Protein 6SJ3 (pdb70)

Organism: NCBI:txid1470557

Radius of gyration: 28.52 Å; Cα contacts (8 Å, |Δi|>4): 2549; chains: 2; bounding box: 64×75×82 Å

CATH classification: 3.20.20.140

InterPro domains:
  IPR006680 Amidohydrolase-related [PF01979] (66-447)
  IPR011059 Metal-dependent hydrolase, composite domain superfamily [G3DSA:2.30.40.10] (5-464)
  IPR011059 Metal-dependent hydrolase, composite domain superfamily [SSF51338] (4-84)
  IPR011059 Metal-dependent hydrolase, composite domain superfamily [SSF51338] (378-476)
  IPR032466 Metal-dependent hydrolase [SSF51556] (69-399)
  IPR050287 5-Methylthioadenosine/S-adenosylhomocysteine deaminase [PTHR43794] (5-473)

B-factor: mean 17.06, std 8.99, range [6.97, 176.97]

Sequence (997 aa):
MGARLITGGTVYTADAQESVHARGAVLTVDDKVVAVGPAVEVEQAVQALDPAVRAELRRLDASSRMMVLPGFVNAHWHEMFAMGFTMRGALRPPSDRADQVAFMGGGGDMHQISATFDRFDGLIEAMTEDEARAIAEYSMWIQLRGGVTTLGDMGSLNRPLAMVEEAARRLGMRFSASTWASDAVLAPDRSRFLRTRDADTVLASFEALLGAVAADPTGRIRCCRPNVSYVTNMTDELARGMAELVERHDLPFATHVGALRNEADAMRRAYHGETGVRRLAEAGLVDERLMAGHSAFLDDQEQKLMLAGRAHISHSPGKYGPSSGESALTETGVVPALRRAGLDVSLSTDAAALPGAGIAETMRAAWQMYNEMSSADQTEVLPTDALAMATRIAAKGLRWDDAVGSLEPGKKKQADLLLLVRTDDWRYLLNPRPLESFLWLAGSADVDTVIVGGRTLVEGGRGVEVDEAALRDRYLQALRGFTTRALRVPAEAVDPVLAEVARTENLYFQGAMGARLITGGTVYTADAQESSVHARGAVLTVDDKVVAVGPAVEVEQAVQALDPAVRAELRRLDASRMMVLPGFVNAHWHEMFAMGFTMRGALRPPSDRADQQVAFFMGGGGDMHQISATFDRFDGLIEEAMTEDEARAIAEYSMWIQLRGGVTTLGDMGSLNRPLAMVEAARRLGMRFSASTWASDAVLAPDRSRFLRTRDADTVLASSFEALLGAVAADPTGRIRCCRPNVSYVTNMTDELARGMAELVVERHDLPFATHVGALRNEADAMRRAYHGETGVRRLAEAGLVDERLMAGHSAFLDDQEQKLMLAGRAHISHSPGKYGPSGESALTETGVVPALRRAGLDVSLSTDAAALPGAGIAETMRAAWQMYNEMSSADQTEVLPTDALAMATRIAAKGLRWDDAVGSLEPGKQADLLLLVRTDDWRYLLNPRPLESFLWLAGSADVDTVIVGGRTLVEGGRGVEVDDEAALRDRYLQALRGFTTRALRVPAEAVDPVLAEVAR

Structure (mmCIF, N/CA/C/O backbone):
data_6SJ3
#
_entry.id   6SJ3
#
_cell.length_a   99.294
_cell.length_b   117.339
_cell.length_c   83.038
_cell.angle_alpha   90.000
_cell.angle_beta   90.000
_cell.angle_gamma   90.000
#
_symmetry.space_group_name_H-M   'P 21 21 2'
#
loop_
_entity.id
_entity.type
_entity.pdbx_description
1 polymer Amidohydrolase
2 non-polymer '3-HYDROXYBENZOIC ACID'
3 non-polymer DI(HYDROXYETHYL)ETHER
4 non-polymer 1,2-ETHANEDIOL
5 non-polymer 'ZINC ION'
6 non-polymer GLYCEROL
7 non-polymer 'MAGNESIUM ION'
8 water water
#
loop_
_atom_site.group_PDB
_atom_site.id
_atom_site.type_symbol
_atom_site.label_atom_id
_atom_site.label_alt_id
_atom_site.label_comp_id
_atom_site.label_asym_id
_atom_site.label_entity_id
_atom_site.label_seq_id
_atom_site.pdbx_PDB_ins_code
_atom_site.Cartn_x
_atom_site.Cartn_y
_atom_site.Cartn_z
_atom_site.occupancy
_atom_site.B_iso_or_equiv
_atom_site.auth_seq_id
_atom_site.auth_comp_id
_atom_site.auth_asym_id
_atom_site.auth_atom_id
_atom_site.pdbx_PDB_model_num
ATOM 1 N N . MET A 1 26 ? -19.638 5.651 31.305 1.00 31.09 1 MET A N 1
ATOM 2 C CA . MET A 1 26 ? -20.030 6.218 29.991 1.00 30.52 1 MET A CA 1
ATOM 3 C C . MET A 1 26 ? -20.529 5.134 29.023 1.00 31.84 1 MET A C 1
ATOM 4 O O . MET A 1 26 ? -21.045 5.530 27.961 1.00 34.06 1 MET A O 1
ATOM 9 N N . GLY A 1 27 ? -20.404 3.837 29.340 1.00 28.26 2 GLY A N 1
ATOM 10 C CA . GLY A 1 27 ? -20.802 2.756 28.414 1.00 23.51 2 GLY A CA 1
ATOM 11 C C . GLY A 1 27 ? -20.014 2.838 27.110 1.00 21.55 2 GLY A C 1
ATOM 12 O O . GLY A 1 27 ? -18.902 3.390 27.115 1.00 21.63 2 GLY A O 1
ATOM 13 N N . ALA A 1 28 ? -20.546 2.295 26.012 1.00 18.12 3 ALA A N 1
ATOM 14 C CA . ALA A 1 28 ? -19.797 2.206 24.736 1.00 18.00 3 ALA A CA 1
ATOM 15 C C . ALA A 1 28 ? -20.186 3.368 23.819 1.00 16.65 3 ALA A C 1
ATOM 16 O O . ALA A 1 28 ? -21.373 3.729 23.755 1.00 18.36 3 ALA A O 1
ATOM 18 N N . ARG A 1 29 ? -19.207 3.898 23.092 1.00 15.44 4 ARG A N 1
ATOM 19 C CA . ARG A 1 29 ? -19.432 4.930 22.053 1.00 15.10 4 ARG A CA 1
ATOM 20 C C . ARG A 1 29 ? -18.689 4.526 20.790 1.00 13.93 4 ARG A C 1
ATOM 21 O O . ARG A 1 29 ? -17.531 4.127 20.882 1.00 14.69 4 ARG A O 1
ATOM 29 N N . LEU A 1 30 ? -19.378 4.586 19.659 1.00 13.49 5 LEU A N 1
ATOM 30 C CA . LEU A 1 30 ? -18.780 4.318 18.338 1.00 13.31 5 LEU A CA 1
ATOM 31 C C . LEU A 1 30 ? -18.831 5.614 17.541 1.00 13.59 5 LEU A C 1
ATOM 32 O O . LEU A 1 30 ? -19.932 6.096 17.252 1.00 14.95 5 LEU A O 1
ATOM 37 N N . ILE A 1 31 ? -17.664 6.126 17.182 1.00 12.20 6 ILE A N 1
ATOM 38 C CA . ILE A 1 31 ? -17.524 7.355 16.359 1.00 12.36 6 ILE A CA 1
ATOM 39 C C . ILE A 1 31 ? -17.003 6.913 15.001 1.00 12.87 6 ILE A C 1
ATOM 40 O O . ILE A 1 31 ? -15.865 6.460 14.935 1.00 14.46 6 ILE A O 1
ATOM 45 N N . THR A 1 32 ? -17.842 6.940 13.968 1.00 13.15 7 THR A N 1
ATOM 46 C CA . THR A 1 32 ? -17.492 6.214 12.719 1.00 15.82 7 THR A CA 1
ATOM 47 C C . THR A 1 32 ? -17.736 7.078 11.478 1.00 16.11 7 THR A C 1
ATOM 48 O O . THR A 1 32 ? -18.648 7.918 11.475 1.00 19.30 7 THR A O 1
ATOM 52 N N . GLY A 1 33 ? -16.882 6.878 10.464 1.00 16.09 8 GLY A N 1
ATOM 53 C CA . GLY A 1 33 ? -17.004 7.489 9.125 1.00 16.11 8 GLY A CA 1
ATOM 54 C C . GLY A 1 33 ? -16.107 8.686 8.906 1.00 16.12 8 GLY A C 1
ATOM 55 O O . GLY A 1 33 ? -15.961 9.096 7.732 1.00 22.38 8 GLY A O 1
ATOM 56 N N . GLY A 1 34 ? -15.533 9.281 9.951 1.00 17.18 9 GLY A N 1
ATOM 57 C CA . GLY A 1 34 ? -14.682 10.481 9.758 1.00 17.22 9 GLY A CA 1
ATOM 58 C C . GLY A 1 34 ? -13.265 10.131 9.310 1.00 13.78 9 GLY A C 1
ATOM 59 O O . GLY A 1 34 ? -12.916 8.959 9.306 1.00 14.74 9 GLY A O 1
ATOM 60 N N . THR A 1 35 ? -12.423 11.123 9.031 1.00 13.37 10 THR A N 1
ATOM 61 C CA . THR A 1 35 ? -10.959 10.905 8.958 1.00 11.91 10 THR A CA 1
ATOM 62 C C . THR A 1 35 ? -10.406 10.938 10.381 1.00 11.43 10 THR A C 1
ATOM 63 O O . THR A 1 35 ? -10.546 11.966 11.068 1.00 12.41 10 THR A O 1
ATOM 67 N N . VAL A 1 36 ? -9.796 9.839 10.794 1.00 10.29 11 VAL A N 1
ATOM 68 C CA . VAL A 1 36 ? -9.293 9.678 12.180 1.00 10.44 11 VAL A CA 1
ATOM 69 C C . VAL A 1 36 ? -7.777 9.819 12.175 1.00 9.75 11 VAL A C 1
ATOM 70 O O . VAL A 1 36 ? -7.102 9.008 11.545 1.00 11.01 11 VAL A O 1
ATOM 74 N N . TYR A 1 37 ? -7.280 10.795 12.921 1.00 9.08 12 TYR A N 1
ATOM 75 C CA . TYR A 1 37 ? -5.836 10.985 13.171 1.00 9.17 12 TYR A CA 1
ATOM 76 C C . TYR A 1 37 ? -5.536 10.409 14.548 1.00 9.27 12 TYR A C 1
ATOM 77 O O . TYR A 1 37 ? -6.123 10.869 15.533 1.00 11.11 12 TYR A O 1
ATOM 86 N N . THR A 1 38 ? -4.670 9.412 14.609 1.00 9.27 13 THR A N 1
ATOM 87 C CA . THR A 1 38 ? -4.425 8.682 15.866 1.00 9.41 13 THR A CA 1
ATOM 88 C C . THR A 1 38 ? -3.288 9.294 16.690 1.00 9.14 13 THR A C 1
ATOM 89 O O . THR A 1 38 ? -3.273 9.070 17.906 1.00 9.30 13 THR A O 1
ATOM 93 N N . ALA A 1 39 ? -2.303 9.903 16.034 1.00 9.26 14 ALA A N 1
ATOM 94 C CA . ALA A 1 39 ? -1.012 10.255 16.661 1.00 9.02 14 ALA A CA 1
ATOM 95 C C . ALA A 1 39 ? -0.429 9.029 17.368 1.00 8.62 14 ALA A C 1
ATOM 96 O O . ALA A 1 39 ? 0.289 9.181 18.375 1.00 10.33 14 ALA A O 1
ATOM 98 N N . ASP A 1 40 ? -0.619 7.835 16.822 1.00 9.26 15 ASP A N 1
ATOM 99 C CA . ASP A 1 40 ? 0.089 6.642 17.335 1.00 10.18 15 ASP A CA 1
ATOM 100 C C . ASP A 1 40 ? 1.546 6.697 16.862 1.00 10.32 15 ASP A C 1
ATOM 101 O O . ASP A 1 40 ? 1.963 7.679 16.244 1.00 10.79 15 ASP A O 1
ATOM 106 N N . ALA A 1 41 ? 2.330 5.682 17.197 1.00 10.97 16 ALA A N 1
ATOM 107 C CA . ALA A 1 41 ? 3.785 5.731 16.943 1.00 12.69 16 ALA A CA 1
ATOM 108 C C . ALA A 1 41 ? 4.076 5.872 15.446 1.00 13.49 16 ALA A C 1
ATOM 109 O O . ALA A 1 41 ? 5.164 6.348 15.120 1.00 15.73 16 ALA A O 1
ATOM 111 N N . GLN A 1 42 ? 3.152 5.460 14.575 1.00 12.70 17 GLN A N 1
ATOM 112 C CA . GLN A 1 42 ? 3.326 5.561 13.103 1.00 14.00 17 GLN A CA 1
ATOM 113 C C . GLN A 1 42 ? 2.541 6.757 12.553 1.00 12.17 17 GLN A C 1
ATOM 114 O O . GLN A 1 42 ? 2.468 6.907 11.341 1.00 14.21 17 GLN A O 1
ATOM 120 N N . GLU A 1 43 ? 2.012 7.607 13.421 1.00 10.23 18 GLU A N 1
ATOM 121 C CA . GLU A 1 43 ? 1.226 8.797 13.008 1.00 10.76 18 GLU A CA 1
ATOM 122 C C . GLU A 1 43 ? 0.053 8.352 12.122 1.00 10.77 18 GLU A C 1
ATOM 123 O O . GLU A 1 43 ? -0.324 9.073 11.194 1.00 12.56 18 GLU A O 1
ATOM 129 N N . SER A 1 44 ? -0.569 7.223 12.447 1.00 11.09 19 SER A N 1
ATOM 130 C CA . SER A 1 44 ? -1.567 6.574 11.561 1.00 11.67 19 SER A CA 1
ATOM 131 C C . SER A 1 44 ? -2.770 7.496 11.329 1.00 11.54 19 SER A C 1
ATOM 132 O O . SER A 1 44 ? -3.292 8.084 12.296 1.00 11.93 19 SER A O 1
ATOM 135 N N . VAL A 1 45 ? -3.213 7.555 10.080 1.00 11.25 20 VAL A N 1
ATOM 136 C CA . VAL A 1 45 ? -4.431 8.280 9.640 1.00 11.69 20 VAL A CA 1
ATOM 137 C C . VAL A 1 45 ? -5.357 7.257 9.001 1.00 11.71 20 VAL A C 1
ATOM 138 O O . VAL A 1 45 ? -4.880 6.471 8.165 1.00 13.31 20 VAL A O 1
ATOM 142 N N . HIS A 1 46 ? -6.631 7.272 9.361 1.00 11.84 21 HIS A N 1
ATOM 143 C CA . HIS A 1 46 ? -7.636 6.346 8.789 1.00 11.98 21 HIS A CA 1
ATOM 144 C C . HIS A 1 46 ? -8.746 7.157 8.133 1.00 11.99 21 HIS A C 1
ATOM 145 O O . HIS A 1 46 ? -9.592 7.706 8.854 1.00 12.54 21 HIS A O 1
ATOM 152 N N . ALA A 1 47 ? -8.755 7.219 6.809 1.00 12.04 22 ALA A N 1
ATOM 153 C CA . ALA A 1 47 ? -9.898 7.792 6.081 1.00 12.68 22 ALA A CA 1
ATOM 154 C C . ALA A 1 47 ? -11.094 6.861 6.315 1.00 12.05 22 ALA A C 1
ATOM 155 O O . ALA A 1 47 ? -10.928 5.645 6.264 1.00 13.66 22 ALA A O 1
ATOM 157 N N . ARG A 1 48 ? -12.262 7.421 6.575 1.00 12.78 23 ARG A N 1
ATOM 158 C CA . ARG A 1 48 ? -13.494 6.642 6.841 1.00 13.51 23 ARG A CA 1
ATOM 159 C C . ARG A 1 48 ? -13.206 5.656 7.973 1.00 14.02 23 ARG A C 1
ATOM 160 O O . ARG A 1 48 ? -13.711 4.541 7.952 1.00 19.16 23 ARG A O 1
ATOM 168 N N . GLY A 1 49 ? -12.439 6.087 8.965 1.00 12.18 24 GLY A N 1
ATOM 169 C CA . GLY A 1 49 ? -12.077 5.258 10.122 1.00 12.01 24 GLY A CA 1
ATOM 170 C C . GLY A 1 49 ? -13.084 5.369 11.245 1.00 11.39 24 GLY A C 1
ATOM 171 O O . GLY A 1 49 ? -14.107 6.079 11.134 1.00 11.95 24 GLY A O 1
ATOM 172 N N . ALA A 1 50 ? -12.789 4.692 12.334 1.00 10.48 25 ALA A N 1
ATOM 173 C CA . ALA A 1 50 ? -13.703 4.667 13.484 1.00 11.06 25 ALA A CA 1
ATOM 174 C C . ALA A 1 50 ? -12.908 4.533 14.773 1.00 11.09 25 ALA A C 1
ATOM 175 O O . ALA A 1 50 ? -11.770 4.037 14.771 1.00 11.59 25 ALA A O 1
ATOM 177 N N . VAL A 1 51 ? -13.566 4.953 15.842 1.00 10.84 26 VAL A N 1
ATOM 178 C CA . VAL A 1 51 ? -13.076 4.784 17.229 1.00 11.13 26 VAL A CA 1
ATOM 179 C C . VAL A 1 51 ? -14.212 4.177 18.037 1.00 11.69 26 VAL A C 1
ATOM 180 O O . VAL A 1 51 ? -15.320 4.736 18.017 1.00 12.77 26 VAL A O 1
ATOM 184 N N . LEU A 1 52 ? -13.924 3.077 18.719 1.00 11.60 27 LEU A N 1
ATOM 185 C CA . LEU A 1 52 ? -14.837 2.499 19.725 1.00 11.91 27 LEU A CA 1
ATOM 186 C C . LEU A 1 52 ? -14.233 2.744 21.103 1.00 11.91 27 LEU A C 1
ATOM 187 O O . LEU A 1 52 ? -13.061 2.382 21.314 1.00 11.85 27 LEU A O 1
ATOM 192 N N . THR A 1 53 ? -15.025 3.328 21.997 1.00 12.55 28 THR A N 1
ATOM 193 C CA . THR A 1 53 ? -14.655 3.560 23.406 1.00 12.85 28 THR A CA 1
ATOM 194 C C . THR A 1 53 ? -15.609 2.757 24.277 1.00 13.27 28 THR A C 1
ATOM 195 O O . THR A 1 53 ? -16.780 2.583 23.899 1.00 14.58 28 THR A O 1
ATOM 199 N N . VAL A 1 54 ? -15.105 2.286 25.408 1.00 13.18 29 VAL A N 1
ATOM 200 C CA . VAL A 1 54 ? -15.938 1.652 26.456 1.00 14.48 29 VAL A CA 1
ATOM 201 C C . VAL A 1 54 ? -15.547 2.311 27.769 1.00 14.87 29 VAL A C 1
ATOM 202 O O . VAL A 1 54 ? -14.363 2.284 28.131 1.00 14.45 29 VAL A O 1
ATOM 206 N N . ASP A 1 55 ? -16.524 2.914 28.437 1.00 15.12 30 ASP A N 1
ATOM 207 C CA . ASP A 1 55 ? -16.288 3.686 29.686 1.00 16.82 30 ASP A CA 1
ATOM 208 C C . ASP A 1 55 ? -15.212 4.730 29.373 1.00 15.66 30 ASP A C 1
ATOM 209 O O . ASP A 1 55 ? -15.418 5.510 28.450 1.00 16.84 30 ASP A O 1
ATOM 214 N N . ASP A 1 56 ? -14.093 4.728 30.091 1.00 15.34 31 ASP A N 1
ATOM 215 C CA . ASP A 1 56 ? -13.075 5.805 29.998 1.00 14.60 31 ASP A CA 1
ATOM 216 C C . ASP A 1 56 ? -12.035 5.529 28.906 1.00 13.53 31 ASP A C 1
ATOM 217 O O . ASP A 1 56 ? -11.212 6.404 28.702 1.00 14.09 31 ASP A O 1
ATOM 222 N N . LYS A 1 57 ? -12.055 4.373 28.251 1.00 13.03 32 LYS A N 1
ATOM 223 C CA . LYS A 1 57 ? -10.914 3.939 27.408 1.00 12.68 32 LYS A CA 1
ATOM 224 C C . LYS A 1 57 ? -11.299 3.713 25.951 1.00 11.91 32 LYS A C 1
ATOM 225 O O . LYS A 1 57 ? -12.395 3.268 25.633 1.00 13.27 32 LYS A O 1
ATOM 231 N N . VAL A 1 58 ? -10.325 3.962 25.086 1.00 11.53 33 VAL A N 1
ATOM 232 C CA . VAL A 1 58 ? -10.352 3.492 23.682 1.00 11.56 33 VAL A CA 1
ATOM 233 C C . VAL A 1 58 ? -10.219 1.969 23.692 1.00 11.64 33 VAL A C 1
ATOM 234 O O . VAL A 1 58 ? -9.317 1.450 24.374 1.00 12.70 33 VAL A O 1
ATOM 238 N N . VAL A 1 59 ? -11.067 1.275 22.944 1.00 12.29 34 VAL A N 1
ATOM 239 C CA . VAL A 1 59 ? -10.969 -0.201 22.808 1.00 13.76 34 VAL A CA 1
ATOM 240 C C . VAL A 1 59 ? -10.540 -0.575 21.386 1.00 12.65 34 VAL A C 1
ATOM 241 O O . VAL A 1 59 ? -9.880 -1.602 21.234 1.00 13.88 34 VAL A O 1
ATOM 245 N N . ALA A 1 60 ? -10.918 0.188 20.361 1.00 12.09 35 ALA A N 1
ATOM 246 C CA . ALA A 1 60 ? -10.529 -0.143 18.977 1.00 11.92 35 ALA A CA 1
ATOM 247 C C . ALA A 1 60 ? -10.490 1.135 18.162 1.00 11.81 35 ALA A C 1
ATOM 248 O O . ALA A 1 60 ? -11.311 2.037 18.392 1.00 12.05 35 ALA A O 1
ATOM 250 N N . VAL A 1 61 ? -9.533 1.202 17.247 1.00 12.19 36 VAL A N 1
ATOM 251 C CA . VAL A 1 61 ? -9.366 2.380 16.360 1.00 12.97 36 VAL A CA 1
ATOM 252 C C . VAL A 1 61 ? -8.767 1.859 15.070 1.00 13.58 36 VAL A C 1
ATOM 253 O O . VAL A 1 61 ? -7.780 1.121 15.129 1.00 15.64 36 VAL A O 1
ATOM 257 N N . GLY A 1 62 ? -9.342 2.252 13.954 1.00 12.46 37 GLY A N 1
ATOM 258 C CA . GLY A 1 62 ? -8.782 1.874 12.661 1.00 13.58 37 GLY A CA 1
ATOM 259 C C . GLY A 1 62 ? -9.861 1.943 11.606 1.00 13.04 37 GLY A C 1
ATOM 260 O O . GLY A 1 62 ? -10.869 2.643 11.750 1.00 13.62 37 GLY A O 1
ATOM 261 N N . PRO A 1 63 ? -9.685 1.152 10.542 1.00 14.59 38 PRO A N 1
ATOM 262 C CA . PRO A 1 63 ? -10.719 1.036 9.530 1.00 16.30 38 PRO A CA 1
ATOM 263 C C . PRO A 1 63 ? -12.043 0.584 10.167 1.00 17.38 38 PRO A C 1
ATOM 264 O O . PRO A 1 63 ? -12.052 -0.172 11.142 1.00 17.92 38 PRO A O 1
ATOM 268 N N . ALA A 1 64 ? -13.146 1.059 9.606 1.00 20.05 39 ALA A N 1
ATOM 269 C CA . ALA A 1 64 ? -14.513 0.716 10.053 1.00 21.12 39 ALA A CA 1
ATOM 270 C C . ALA A 1 64 ? -14.674 -0.801 10.267 1.00 21.66 39 ALA A C 1
ATOM 271 O O . ALA A 1 64 ? -15.300 -1.147 11.257 1.00 22.94 39 ALA A O 1
ATOM 273 N N . VAL A 1 65 ? -14.168 -1.677 9.385 1.00 23.08 40 VAL A N 1
ATOM 274 C CA . VAL A 1 65 ? -14.347 -3.163 9.499 1.00 24.88 40 VAL A CA 1
ATOM 275 C C . VAL A 1 65 ? -13.722 -3.679 10.799 1.00 24.15 40 VAL A C 1
ATOM 276 O O . VAL A 1 65 ? -14.401 -4.470 11.493 1.00 25.95 40 VAL A O 1
ATOM 280 N N . GLU A 1 66 ? -12.480 -3.284 11.103 1.00 20.40 41 GLU A N 1
ATOM 281 C CA . GLU A 1 66 ? -11.750 -3.699 12.336 1.00 22.30 41 GLU A CA 1
ATOM 282 C C . GLU A 1 66 ? -12.586 -3.254 13.538 1.00 20.39 41 GLU A C 1
ATOM 283 O O . GLU A 1 66 ? -12.800 -4.047 14.472 1.00 19.64 41 GLU A O 1
ATOM 289 N N . VAL A 1 67 ? -13.049 -2.010 13.519 1.00 17.22 42 VAL A N 1
ATOM 290 C CA . VAL A 1 67 ? -13.767 -1.458 14.694 1.00 16.28 42 VAL A CA 1
ATOM 291 C C . VAL A 1 67 ? -15.133 -2.138 14.827 1.00 17.23 42 VAL A C 1
ATOM 292 O O . VAL A 1 67 ? -15.535 -2.409 15.959 1.00 18.06 42 VAL A O 1
ATOM 296 N N . GLU A 1 68 ? -15.808 -2.450 13.725 1.00 19.01 43 GLU A N 1
ATOM 297 C CA . GLU A 1 68 ? -17.126 -3.132 13.800 1.00 21.07 43 GLU A CA 1
ATOM 298 C C . GLU A 1 68 ? -16.922 -4.513 14.439 1.00 22.12 43 GLU A C 1
ATOM 299 O O . GLU A 1 68 ? -17.836 -4.952 15.161 1.00 22.43 43 GLU A O 1
ATOM 305 N N . GLN A 1 69 ? -15.772 -5.170 14.231 1.00 21.13 44 GLN A N 1
ATOM 306 C CA . GLN A 1 69 ? -15.489 -6.481 14.885 1.00 23.42 44 GLN A CA 1
ATOM 307 C C . GLN A 1 69 ? -15.482 -6.282 16.410 1.00 22.45 44 GLN A C 1
ATOM 308 O O . GLN A 1 69 ? -16.034 -7.125 17.144 1.00 22.97 44 GLN A O 1
ATOM 314 N N . ALA A 1 70 ? -14.889 -5.184 16.877 1.00 19.11 45 ALA A N 1
ATOM 315 C CA . ALA A 1 70 ? -14.841 -4.840 18.309 1.00 19.33 45 ALA A CA 1
ATOM 316 C C . ALA A 1 70 ? -16.262 -4.538 18.805 1.00 18.29 45 ALA A C 1
ATOM 317 O O . ALA A 1 70 ? -16.597 -4.941 19.926 1.00 19.28 45 ALA A O 1
ATOM 319 N N . VAL A 1 71 ? -17.112 -3.903 17.995 1.00 17.68 46 VAL A N 1
ATOM 320 C CA . VAL A 1 71 ? -18.523 -3.644 18.410 1.00 18.15 46 VAL A CA 1
ATOM 321 C C . VAL A 1 71 ? -19.196 -4.996 18.682 1.00 18.89 46 VAL A C 1
ATOM 322 O O . VAL A 1 71 ? -19.902 -5.141 19.703 1.00 18.35 46 VAL A O 1
ATOM 326 N N . GLN A 1 72 ? -18.954 -5.981 17.825 1.00 19.50 47 GLN A N 1
ATOM 327 C CA . GLN A 1 72 ? -19.605 -7.312 17.943 1.00 22.09 47 GLN A CA 1
ATOM 328 C C . GLN A 1 72 ? -18.987 -8.107 19.092 1.00 23.17 47 GLN A C 1
ATOM 329 O O . GLN A 1 72 ? -19.586 -9.099 19.485 1.00 24.56 47 GLN A O 1
ATOM 335 N N . ALA A 1 73 ? -17.847 -7.682 19.629 1.00 22.77 48 ALA A N 1
ATOM 336 C CA . ALA A 1 73 ? -17.192 -8.305 20.802 1.00 23.12 48 ALA A CA 1
ATOM 337 C C . ALA A 1 73 ? -17.643 -7.637 22.111 1.00 23.08 48 ALA A C 1
ATOM 338 O O . ALA A 1 73 ? -17.184 -8.090 23.183 1.00 24.52 48 ALA A O 1
ATOM 340 N N . LEU A 1 74 ? -18.502 -6.618 22.083 1.00 21.04 49 LEU A N 1
ATOM 341 C CA . LEU A 1 74 ? -18.983 -5.960 23.330 1.00 22.31 49 LEU A CA 1
ATOM 342 C C . LEU A 1 74 ? -19.892 -6.904 24.124 1.00 23.23 49 LEU A C 1
ATOM 343 O O . LEU A 1 74 ? -20.536 -7.790 23.525 1.00 21.80 49 LEU A O 1
ATOM 348 N N . ASP A 1 75 ? -19.965 -6.686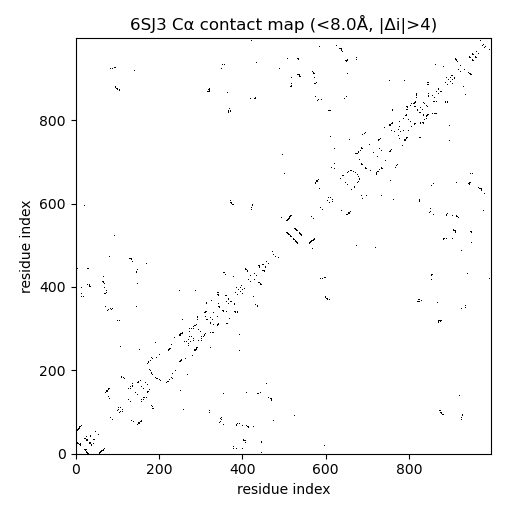 25.438 1.00 25.20 50 ASP A N 1
ATOM 349 C CA . ASP A 1 75 ? -21.048 -7.215 26.305 1.00 27.68 50 ASP A CA 1
ATOM 350 C C . ASP A 1 75 ? -22.381 -6.887 25.621 1.00 28.33 50 ASP A C 1
ATOM 351 O O . ASP A 1 75 ? -22.557 -5.780 25.131 1.00 28.22 50 ASP A O 1
ATOM 356 N N . PRO A 1 76 ? -23.333 -7.841 25.492 1.00 31.34 51 PRO A N 1
ATOM 357 C CA . PRO A 1 76 ? -24.581 -7.591 24.764 1.00 32.19 51 PRO A CA 1
ATOM 358 C C . PRO A 1 76 ? -25.407 -6.406 25.289 1.00 33.32 51 PRO A C 1
ATOM 359 O O . PRO A 1 76 ? -26.008 -5.702 24.484 1.00 34.79 51 PRO A O 1
ATOM 363 N N . ALA A 1 77 ? -25.421 -6.203 26.608 1.00 33.24 52 ALA A N 1
ATOM 364 C CA . ALA A 1 77 ? -26.115 -5.070 27.267 1.00 34.79 52 ALA A CA 1
ATOM 365 C C . ALA A 1 77 ? -25.400 -3.760 26.915 1.00 33.99 52 ALA A C 1
ATOM 366 O O . ALA A 1 77 ? -26.094 -2.763 26.653 1.00 37.81 52 ALA A O 1
ATOM 368 N N . VAL A 1 78 ? -24.063 -3.773 26.862 1.00 29.74 53 VAL A N 1
ATOM 369 C CA . VAL A 1 78 ? -23.255 -2.584 26.473 1.00 27.96 53 VAL A CA 1
ATOM 370 C C . VAL A 1 78 ? -23.527 -2.257 24.996 1.00 25.40 53 VAL A C 1
ATOM 371 O O . VAL A 1 78 ? -23.674 -1.075 24.682 1.00 27.77 53 VAL A O 1
ATOM 375 N N . ARG A 1 79 ? -23.611 -3.264 24.125 1.00 23.88 54 ARG A N 1
ATOM 376 C CA . ARG A 1 79 ? -23.879 -3.044 22.678 1.00 24.71 54 ARG A CA 1
ATOM 377 C C . ARG A 1 79 ? -25.311 -2.522 22.490 1.00 25.64 54 ARG A C 1
ATOM 378 O O . ARG A 1 79 ? -25.501 -1.615 21.657 1.00 24.99 54 ARG A O 1
ATOM 386 N N . ALA A 1 80 ? -26.288 -3.037 23.241 1.00 26.46 55 ALA A N 1
ATOM 387 C CA . ALA A 1 80 ? -27.696 -2.582 23.164 1.00 27.97 55 ALA A CA 1
ATOM 388 C C . ALA A 1 80 ? -27.781 -1.077 23.456 1.00 27.19 55 ALA A C 1
ATOM 389 O O . ALA A 1 80 ? -28.669 -0.431 22.894 1.00 30.03 55 ALA A O 1
ATOM 391 N N . GLU A 1 81 ? -26.884 -0.538 24.286 1.00 25.29 56 GLU A N 1
ATOM 392 C CA . GLU A 1 81 ? -26.916 0.882 24.736 1.00 25.52 56 GLU A CA 1
ATOM 393 C C . GLU A 1 81 ? -25.816 1.696 24.033 1.00 22.85 56 GLU A C 1
ATOM 394 O O . GLU A 1 81 ? -25.589 2.863 24.420 1.00 25.34 56 GLU A O 1
ATOM 400 N N . LEU A 1 82 ? -25.160 1.126 23.020 1.00 21.23 57 LEU A N 1
ATOM 401 C CA . LEU A 1 82 ? -24.071 1.794 22.259 1.00 20.19 57 LEU A CA 1
ATOM 402 C C . LEU A 1 82 ? -24.556 3.147 21.744 1.00 18.93 57 LEU A C 1
ATOM 403 O O . LEU A 1 82 ? -25.638 3.198 21.106 1.00 20.62 57 LEU A O 1
ATOM 408 N N . ARG A 1 83 ? -23.781 4.198 22.005 1.00 18.56 58 ARG A N 1
ATOM 409 C CA . ARG A 1 83 ? -24.015 5.550 21.436 1.00 18.59 58 ARG A CA 1
ATOM 410 C C . ARG A 1 83 ? -23.225 5.677 20.129 1.00 17.54 58 ARG A C 1
ATOM 411 O O . ARG A 1 83 ? -21.986 5.743 20.172 1.00 19.23 58 ARG A O 1
ATOM 419 N N . ARG A 1 84 ? -23.941 5.670 19.008 1.00 16.97 59 ARG A N 1
ATOM 420 C CA . ARG A 1 84 ? -23.360 5.707 17.646 1.00 17.12 59 ARG A CA 1
ATOM 421 C C . ARG A 1 84 ? -23.360 7.159 17.180 1.00 16.00 59 ARG A C 1
ATOM 422 O O . ARG A 1 84 ? -24.416 7.789 17.193 1.00 19.85 59 ARG A O 1
ATOM 430 N N . LEU A 1 85 ? -22.195 7.659 16.804 1.00 14.38 60 LEU A N 1
ATOM 431 C CA . LEU A 1 85 ? -22.020 9.041 16.306 1.00 15.39 60 LEU A CA 1
ATOM 432 C C . LEU A 1 85 ? -21.486 8.929 14.878 1.00 15.51 60 LEU A C 1
ATOM 433 O O . LEU A 1 85 ? -20.382 8.398 14.686 1.00 15.32 60 LEU A O 1
ATOM 438 N N . ASP A 1 86 ? -22.284 9.341 13.900 1.00 15.76 61 ASP A N 1
ATOM 439 C CA . ASP A 1 86 ? -21.851 9.385 12.482 1.00 16.26 61 ASP A CA 1
ATOM 440 C C . ASP A 1 86 ? -20.979 10.624 12.314 1.00 15.86 61 ASP A C 1
ATOM 441 O O . ASP A 1 86 ? -21.510 11.746 12.304 1.00 17.05 61 ASP A O 1
ATOM 446 N N . ALA A 1 87 ? -19.668 10.416 12.233 1.00 13.70 62 ALA A N 1
ATOM 447 C CA . ALA A 1 87 ? -18.677 11.496 12.105 1.00 13.15 62 ALA A CA 1
ATOM 448 C C . ALA A 1 87 ? -18.218 11.628 10.653 1.00 12.02 62 ALA A C 1
ATOM 449 O O . ALA A 1 87 ? -17.124 12.154 10.417 1.00 11.70 62 ALA A O 1
ATOM 451 N N A SER A 1 88 ? -19.032 11.208 9.686 0.50 12.17 63 SER A N 1
ATOM 452 N N B SER A 1 88 ? -19.035 11.193 9.687 0.50 12.61 63 SER A N 1
ATOM 453 C CA A SER A 1 88 ? -18.587 11.205 8.274 0.50 12.30 63 SER A CA 1
ATOM 454 C CA B SER A 1 88 ? -18.664 11.208 8.249 0.50 13.56 63 SER A CA 1
ATOM 455 C C A SER A 1 88 ? -18.360 12.636 7.773 0.50 12.09 63 SER A C 1
ATOM 456 C C B SER A 1 88 ? -18.325 12.635 7.800 0.50 12.49 63 SER A C 1
ATOM 457 O O A SER A 1 88 ? -17.642 12.783 6.787 0.50 14.08 63 SER A O 1
ATOM 458 O O B SER A 1 88 ? -17.487 12.774 6.885 0.50 14.44 63 SER A O 1
ATOM 463 N N . ARG A 1 89 ? -18.942 13.656 8.409 1.00 10.77 64 ARG A N 1
ATOM 464 C CA . ARG A 1 89 ? -18.705 15.076 8.028 1.00 10.89 64 ARG A CA 1
ATOM 465 C C . ARG A 1 89 ? -17.746 15.750 9.010 1.00 10.59 64 ARG A C 1
ATOM 466 O O . ARG A 1 89 ? -17.778 16.985 9.151 1.00 12.01 64 ARG A O 1
ATOM 474 N N . MET A 1 90 ? -16.877 14.966 9.630 1.00 10.96 65 MET A N 1
ATOM 475 C CA . MET A 1 90 ? -15.966 15.442 10.679 1.00 10.71 65 MET A CA 1
ATOM 476 C C . MET A 1 90 ? -14.584 14.804 10.508 1.00 10.36 65 MET A C 1
ATOM 477 O O . MET A 1 90 ? -14.417 13.780 9.812 1.00 11.81 65 MET A O 1
ATOM 482 N N . MET A 1 91 ? -13.654 15.395 11.234 1.00 10.48 66 MET A N 1
ATOM 483 C CA . MET A 1 91 ? -12.292 14.903 11.503 1.00 10.70 66 MET A CA 1
ATOM 484 C C . MET A 1 91 ? -12.201 14.578 12.993 1.00 9.94 66 MET A C 1
ATOM 485 O O . MET A 1 91 ? -12.731 15.338 13.809 1.00 10.95 66 MET A O 1
ATOM 490 N N . VAL A 1 92 ? -11.561 13.464 13.307 1.00 9.59 67 VAL A N 1
ATOM 491 C CA . VAL A 1 92 ? -11.336 13.006 14.698 1.00 9.53 67 VAL A CA 1
ATOM 492 C C . VAL A 1 92 ? -9.856 13.151 15.029 1.00 9.58 67 VAL A C 1
ATOM 493 O O . VAL A 1 92 ? -9.016 12.651 14.274 1.00 10.48 67 VAL A O 1
ATOM 497 N N . LEU A 1 93 ? -9.563 13.837 16.125 1.00 9.53 68 LEU A N 1
ATOM 498 C CA . LEU A 1 93 ? -8.186 14.030 16.621 1.00 8.97 68 LEU A CA 1
ATOM 499 C C . LEU A 1 93 ? -8.089 13.487 18.039 1.00 8.77 68 LEU A C 1
ATOM 500 O O . LEU A 1 93 ? -9.075 13.488 18.777 1.00 9.62 68 LEU A O 1
ATOM 505 N N . PRO A 1 94 ? -6.877 13.168 18.528 1.00 8.54 69 PRO A N 1
ATOM 506 C CA . PRO A 1 94 ? -6.676 12.997 19.957 1.00 8.67 69 PRO A CA 1
ATOM 507 C C . PRO A 1 94 ? -6.857 14.351 20.635 1.00 8.59 69 PRO A C 1
ATOM 508 O O . PRO A 1 94 ? -6.607 15.388 20.038 1.00 8.68 69 PRO A O 1
ATOM 512 N N . GLY A 1 95 ? -7.289 14.321 21.895 1.00 8.74 70 GLY A N 1
ATOM 513 C CA . GLY A 1 95 ? -7.319 15.550 22.695 1.00 8.69 70 GLY A CA 1
ATOM 514 C C . GLY A 1 95 ? -5.943 16.188 22.756 1.00 8.28 70 GLY A C 1
ATOM 515 O O . GLY A 1 95 ? -4.918 15.480 22.880 1.00 8.78 70 GLY A O 1
ATOM 516 N N . PHE A 1 96 ? -5.895 17.504 22.690 1.00 8.18 71 PHE A N 1
ATOM 517 C CA . PHE A 1 96 ? -4.615 18.230 22.768 1.00 8.20 71 PHE A CA 1
ATOM 518 C C . PHE A 1 96 ? -4.073 18.169 24.197 1.00 8.37 71 PHE A C 1
ATOM 519 O O . PHE A 1 96 ? -4.815 18.267 25.186 1.00 8.68 71 PHE A O 1
ATOM 527 N N . VAL A 1 97 ? -2.757 18.035 24.277 1.00 8.04 72 VAL A N 1
ATOM 528 C CA . VAL A 1 97 ? -1.997 18.020 25.539 1.00 8.46 72 VAL A CA 1
ATOM 529 C C . VAL A 1 97 ? -1.134 19.268 25.520 1.00 8.25 72 VAL A C 1
ATOM 530 O O . VAL A 1 97 ? -0.164 19.303 24.765 1.00 9.59 72 VAL A O 1
ATOM 534 N N . ASN A 1 98 ? -1.532 20.285 26.277 1.00 8.44 73 ASN A N 1
ATOM 535 C CA . ASN A 1 98 ? -0.847 21.588 26.345 1.00 8.48 73 ASN A CA 1
ATOM 536 C C . ASN A 1 98 ? -0.022 21.593 27.622 1.00 8.58 73 ASN A C 1
ATOM 537 O O . ASN A 1 98 ? -0.567 21.914 28.684 1.00 9.47 73 ASN A O 1
ATOM 542 N N . ALA A 1 99 ? 1.225 21.154 27.525 1.00 8.75 74 ALA A N 1
ATOM 543 C CA . ALA A 1 99 ? 2.038 20.795 28.704 1.00 9.23 74 ALA A CA 1
ATOM 544 C C . ALA A 1 99 ? 2.819 21.987 29.244 1.00 9.01 74 ALA A C 1
ATOM 545 O O . ALA A 1 99 ? 3.458 21.850 30.292 1.00 11.56 74 ALA A O 1
ATOM 547 N N . HIS A 1 100 ? 2.801 23.122 28.560 1.00 8.90 75 HIS A N 1
ATOM 548 C CA . HIS A 1 100 ? 3.522 24.341 28.988 1.00 9.36 75 HIS A CA 1
ATOM 549 C C . HIS A 1 100 ? 2.542 25.495 28.876 1.00 9.60 75 HIS A C 1
ATOM 550 O O . HIS A 1 100 ? 2.357 26.097 27.811 1.00 10.11 75 HIS A O 1
ATOM 557 N N . TRP A 1 101 ? 1.893 25.752 29.998 1.00 9.45 76 TRP A N 1
ATOM 558 C CA . TRP A 1 101 ? 0.823 26.751 30.124 1.00 9.48 76 TRP A CA 1
ATOM 559 C C . TRP A 1 101 ? 0.993 27.445 31.468 1.00 9.35 76 TRP A C 1
ATOM 560 O O . TRP A 1 101 ? 1.589 26.886 32.406 1.00 10.36 76 TRP A O 1
ATOM 571 N N . HIS A 1 102 ? 0.484 28.654 31.530 1.00 9.86 77 HIS A N 1
ATOM 572 C CA . HIS A 1 102 ? 0.458 29.451 32.769 1.00 10.32 77 HIS A CA 1
ATOM 573 C C . HIS A 1 102 ? -0.927 30.063 32.906 1.00 10.86 77 HIS A C 1
ATOM 574 O O . HIS A 1 102 ? -1.410 30.625 31.927 1.00 11.57 77 HIS A O 1
ATOM 581 N N . GLU A 1 103 ? -1.512 29.982 34.090 1.00 10.71 78 GLU A N 1
ATOM 582 C CA . GLU A 1 103 ? -2.751 30.714 34.418 1.00 10.78 78 GLU A CA 1
ATOM 583 C C . GLU A 1 103 ? -2.358 32.147 34.791 1.00 11.01 78 GLU A C 1
ATOM 584 O O . GLU A 1 103 ? -1.685 32.327 35.821 1.00 12.85 78 GLU A O 1
ATOM 590 N N . MET A 1 104 ? -2.692 33.120 33.955 1.00 11.34 79 MET A N 1
ATOM 591 C CA . MET A 1 104 ? -2.308 34.537 34.143 1.00 12.11 79 MET A CA 1
ATOM 592 C C . MET A 1 104 ? -3.517 35.461 33.956 1.00 11.71 79 MET A C 1
ATOM 593 O O . MET A 1 104 ? -3.325 36.677 33.933 1.00 12.67 79 MET A O 1
ATOM 598 N N . PHE A 1 105 ? -4.735 34.930 33.882 1.00 11.54 80 PHE A N 1
ATOM 599 C CA . PHE A 1 105 ? -5.925 35.768 33.586 1.00 12.13 80 PHE A CA 1
ATOM 600 C C . PHE A 1 105 ? -6.216 36.769 34.711 1.00 12.64 80 PHE A C 1
ATOM 601 O O . PHE A 1 105 ? -6.918 37.751 34.456 1.00 13.11 80 PHE A O 1
ATOM 609 N N . ALA A 1 106 ? -5.647 36.602 35.899 1.00 12.82 81 ALA A N 1
ATOM 610 C CA . ALA A 1 106 ? -5.817 37.607 36.967 1.00 13.68 81 ALA A CA 1
ATOM 611 C C . ALA A 1 106 ? -5.150 38.930 36.578 1.00 13.64 81 ALA A C 1
ATOM 612 O O . ALA A 1 106 ? -5.496 39.962 37.178 1.00 15.84 81 ALA A O 1
ATOM 614 N N . MET A 1 107 ? -4.232 38.911 35.614 1.00 13.95 82 MET A N 1
ATOM 615 C CA . MET A 1 107 ? -3.469 40.111 35.192 1.00 15.14 82 MET A CA 1
ATOM 616 C C . MET A 1 107 ? -4.084 40.733 33.931 1.00 15.08 82 MET A C 1
ATOM 617 O O . MET A 1 107 ? -3.425 41.573 33.305 1.00 16.05 82 MET A O 1
ATOM 622 N N . GLY A 1 108 ? -5.331 40.399 33.603 1.00 14.83 83 GLY A N 1
ATOM 623 C CA . GLY A 1 108 ? -5.982 40.880 32.376 1.00 15.18 83 GLY A CA 1
ATOM 624 C C . GLY A 1 108 ? -6.020 42.394 32.262 1.00 16.09 83 GLY A C 1
ATOM 625 O O . GLY A 1 108 ? -6.042 42.886 31.122 1.00 18.16 83 GLY A O 1
ATOM 626 N N . PHE A 1 109 ? -6.087 43.138 33.366 1.00 16.70 84 PHE A N 1
ATOM 627 C CA . PHE A 1 109 ? -6.189 44.619 33.289 1.00 18.84 84 PHE A CA 1
ATOM 628 C C . PHE A 1 109 ? -4.828 45.288 33.071 1.00 21.64 84 PHE A C 1
ATOM 629 O O . PHE A 1 109 ? -4.839 46.431 32.601 1.00 26.94 84 PHE A O 1
ATOM 637 N N . THR A 1 110 ? -3.708 44.631 33.353 1.00 23.07 85 THR A N 1
ATOM 638 C CA . THR A 1 110 ? -2.379 45.303 33.437 1.00 25.46 85 THR A CA 1
ATOM 639 C C . THR A 1 110 ? -1.334 44.667 32.509 1.00 23.87 85 THR A C 1
ATOM 640 O O . THR A 1 110 ? -0.425 45.391 32.110 1.00 29.66 85 THR A O 1
ATOM 644 N N . MET A 1 111 ? -1.452 43.382 32.180 1.00 23.23 86 MET A N 1
ATOM 645 C CA . MET A 1 111 ? -0.428 42.627 31.408 1.00 24.54 86 MET A CA 1
ATOM 646 C C . MET A 1 111 ? -0.835 42.597 29.929 1.00 24.37 86 MET A C 1
ATOM 647 O O . MET A 1 111 ? -1.684 41.764 29.570 1.00 24.25 86 MET A O 1
ATOM 652 N N . ARG A 1 112 ? -0.248 43.478 29.113 1.00 26.75 87 ARG A N 1
ATOM 653 C CA . ARG A 1 112 ? -0.583 43.640 27.669 1.00 28.18 87 ARG A CA 1
ATOM 654 C C . ARG A 1 112 ? -2.103 43.566 27.549 1.00 22.99 87 ARG A C 1
ATOM 655 O O . ARG A 1 112 ? -2.605 42.772 26.754 1.00 25.88 87 ARG A O 1
ATOM 663 N N . GLY A 1 113 ? -2.828 44.316 28.378 1.00 17.44 88 GLY A N 1
ATOM 664 C CA . GLY A 1 113 ? -4.210 43.915 28.682 1.00 16.73 88 GLY A CA 1
ATOM 665 C C . GLY A 1 113 ? -5.274 44.957 28.375 1.00 14.73 88 GLY A C 1
ATOM 666 O O . GLY A 1 113 ? -5.181 45.707 27.376 1.00 13.38 88 GLY A O 1
ATOM 667 N N . ALA A 1 114 ? -6.297 44.975 29.224 1.00 14.09 89 ALA A N 1
ATOM 668 C CA . ALA A 1 114 ? -7.597 45.639 28.980 1.00 14.85 89 ALA A CA 1
ATOM 669 C C . ALA A 1 114 ? -7.493 47.166 29.031 1.00 16.38 89 ALA A C 1
ATOM 670 O O . ALA A 1 114 ? -8.449 47.810 28.585 1.00 18.33 89 ALA A O 1
ATOM 672 N N . LEU A 1 115 ? -6.428 47.721 29.612 1.00 16.25 90 LEU A N 1
ATOM 673 C CA . LEU A 1 115 ? -6.306 49.185 29.831 1.00 18.30 90 LEU A CA 1
ATOM 674 C C . LEU A 1 115 ? -5.466 49.838 28.740 1.00 15.94 90 LEU A C 1
ATOM 675 O O . LEU A 1 115 ? -5.294 51.055 28.789 1.00 17.26 90 LEU A O 1
ATOM 680 N N . ARG A 1 116 ? -4.971 49.074 27.777 1.00 13.92 91 ARG A N 1
ATOM 681 C CA . ARG A 1 116 ? -4.193 49.656 26.663 1.00 13.88 91 ARG A CA 1
ATOM 682 C C . ARG A 1 116 ? -5.106 50.533 25.819 1.00 14.29 91 ARG A C 1
ATOM 683 O O . ARG A 1 116 ? -6.293 50.254 25.685 1.00 15.18 91 ARG A O 1
ATOM 691 N N . PRO A 1 117 ? -4.557 51.574 25.167 1.00 14.11 92 PRO A N 1
ATOM 692 C CA . PRO A 1 117 ? -5.310 52.313 24.163 1.00 14.96 92 PRO A CA 1
ATOM 693 C C . PRO A 1 117 ? -5.625 51.406 22.981 1.00 14.04 92 PRO A C 1
ATOM 694 O O . PRO A 1 117 ? -4.881 50.470 22.689 1.00 14.34 92 PRO A O 1
ATOM 698 N N . PRO A 1 118 ? -6.749 51.624 22.274 1.00 14.11 93 PRO A N 1
ATOM 699 C CA . PRO A 1 118 ? -7.043 50.828 21.082 1.00 14.02 93 PRO A CA 1
ATOM 700 C C . PRO A 1 118 ? -5.961 50.928 19.998 1.00 13.03 93 PRO A C 1
ATOM 701 O O . PRO A 1 118 ? -5.679 49.929 19.354 1.00 14.30 93 PRO A O 1
ATOM 705 N N . SER A 1 119 ? -5.366 52.107 19.815 1.00 13.04 94 SER A N 1
ATOM 706 C CA . SER A 1 119 ? -4.229 52.269 18.878 1.00 13.05 94 SER A CA 1
ATOM 707 C C . SER A 1 119 ? -3.006 51.562 19.458 1.00 12.36 94 SER A C 1
ATOM 708 O O . SER A 1 119 ? -2.717 51.737 20.642 1.00 13.37 94 SER A O 1
ATOM 711 N N . ASP A 1 120 ? -2.286 50.825 18.622 1.00 10.97 95 ASP A N 1
ATOM 712 C CA . ASP A 1 120 ? -1.046 50.114 19.003 1.00 10.75 95 ASP A CA 1
ATOM 713 C C . ASP A 1 120 ? 0.185 50.945 18.627 1.00 11.17 95 ASP A C 1
ATOM 714 O O . ASP A 1 120 ? 1.296 50.449 18.840 1.00 11.95 95 ASP A O 1
ATOM 719 N N . ARG A 1 121 ? 0.014 52.169 18.120 1.00 11.27 96 ARG A N 1
ATOM 720 C CA . ARG A 1 121 ? 1.134 52.858 17.435 1.00 12.98 96 ARG A CA 1
ATOM 721 C C . ARG A 1 121 ? 2.250 53.218 18.421 1.00 14.29 96 ARG A C 1
ATOM 722 O O . ARG A 1 121 ? 3.395 53.312 17.969 1.00 15.37 96 ARG A O 1
ATOM 730 N N . ALA A 1 122 ? 1.946 53.421 19.707 1.00 14.49 97 ALA A N 1
ATOM 731 C CA . ALA A 1 122 ? 2.950 53.850 20.709 1.00 15.53 97 ALA A CA 1
ATOM 732 C C . ALA A 1 122 ? 3.538 52.644 21.441 1.00 14.94 97 ALA A C 1
ATOM 733 O O . ALA A 1 122 ? 4.324 52.847 22.366 1.00 16.40 97 ALA A O 1
ATOM 735 N N . ASP A 1 123 ? 3.265 51.417 21.013 1.00 13.31 98 ASP A N 1
ATOM 736 C CA . ASP A 1 123 ? 3.816 50.234 21.714 1.00 13.70 98 ASP A CA 1
ATOM 737 C C . ASP A 1 123 ? 5.343 50.282 21.684 1.00 13.57 98 ASP A C 1
ATOM 738 O O . ASP A 1 123 ? 5.935 50.716 20.683 1.00 14.72 98 ASP A O 1
ATOM 743 N N . GLN A 1 124 ? 5.952 49.816 22.768 1.00 14.30 99 GLN A N 1
ATOM 744 C CA . GLN A 1 124 ? 7.419 49.788 22.938 1.00 16.89 99 GLN A CA 1
ATOM 745 C C . GLN A 1 124 ? 7.895 48.349 23.071 1.00 15.92 99 GLN A C 1
ATOM 746 O O . GLN A 1 124 ? 7.119 47.477 23.503 1.00 18.44 99 GLN A O 1
ATOM 752 N N . VAL A 1 125 ? 9.164 48.127 22.755 1.00 14.87 100 VAL A N 1
ATOM 753 C CA . VAL A 1 125 ? 9.838 46.849 23.103 1.00 16.11 100 VAL A CA 1
ATOM 754 C C . VAL A 1 125 ? 10.015 46.832 24.623 1.00 16.44 100 VAL A C 1
ATOM 755 O O . VAL A 1 125 ? 10.590 47.783 25.187 1.00 20.11 100 VAL A O 1
ATOM 759 N N . ALA A 1 126 ? 9.509 45.795 25.264 1.00 15.75 101 ALA A N 1
ATOM 760 C CA . ALA A 1 126 ? 9.553 45.672 26.733 1.00 17.84 101 ALA A CA 1
ATOM 761 C C . ALA A 1 126 ? 9.507 44.199 27.120 1.00 16.32 101 ALA A C 1
ATOM 762 O O . ALA A 1 126 ? 9.233 43.337 26.264 1.00 14.72 101 ALA A O 1
ATOM 764 N N . PHE A 1 127 ? 9.738 43.947 28.403 1.00 16.66 102 PHE A N 1
ATOM 765 C CA . PHE A 1 127 ? 9.618 42.628 29.062 1.00 16.63 102 PHE A CA 1
ATOM 766 C C . PHE A 1 127 ? 10.523 41.615 28.351 1.00 14.36 102 PHE A C 1
ATOM 767 O O . PHE A 1 127 ? 11.742 41.770 28.467 1.00 14.51 102 PHE A O 1
ATOM 775 N N . MET A 1 128 ? 9.962 40.625 27.653 1.00 13.54 103 MET A N 1
ATOM 776 C CA . MET A 1 128 ? 10.768 39.564 27.015 1.00 13.23 103 MET A CA 1
ATOM 777 C C . MET A 1 128 ? 11.347 40.048 25.684 1.00 12.30 103 MET A C 1
ATOM 778 O O . MET A 1 128 ? 12.134 39.315 25.123 1.00 14.66 103 MET A O 1
ATOM 783 N N . GLY A 1 129 ? 10.959 41.217 25.191 1.00 12.53 104 GLY A N 1
ATOM 784 C CA . GLY A 1 129 ? 11.398 41.712 23.877 1.00 12.52 104 GLY A CA 1
ATOM 785 C C . GLY A 1 129 ? 12.821 42.226 23.863 1.00 11.97 104 GLY A C 1
ATOM 786 O O . GLY A 1 129 ? 13.412 42.503 24.933 1.00 12.65 104 GLY A O 1
ATOM 787 N N . GLY A 1 130 ? 13.388 42.366 22.670 1.00 12.73 105 GLY A N 1
ATOM 788 C CA . GLY A 1 130 ? 14.694 43.034 22.490 1.00 13.08 105 GLY A CA 1
ATOM 789 C C . GLY A 1 130 ? 15.824 42.278 23.156 1.00 13.06 105 GLY A C 1
ATOM 790 O O . GLY A 1 130 ? 16.827 42.914 23.524 1.00 15.19 105 GLY A O 1
ATOM 791 N N . GLY A 1 131 ? 15.687 40.961 23.305 1.00 12.23 106 GLY A N 1
ATOM 792 C CA . GLY A 1 131 ? 16.688 40.112 23.969 1.00 12.92 106 GLY A CA 1
ATOM 793 C C . GLY A 1 131 ? 16.333 39.823 25.415 1.00 12.71 106 GLY A C 1
ATOM 794 O O . GLY A 1 131 ? 16.924 38.887 25.989 1.00 12.84 106 GLY A O 1
ATOM 795 N N . GLY A 1 132 ? 15.408 40.592 25.990 1.00 12.46 107 GLY A N 1
ATOM 796 C CA . GLY A 1 132 ? 14.896 40.360 27.351 1.00 12.47 107 GLY A CA 1
ATOM 797 C C . GLY A 1 132 ? 15.463 41.350 28.347 1.00 13.75 107 GLY A C 1
ATOM 798 O O . GLY A 1 132 ? 16.690 41.516 28.400 1.00 14.31 107 GLY A O 1
ATOM 799 N N . ASP A 1 133 ? 14.586 41.989 29.104 1.00 14.19 108 ASP A N 1
ATOM 800 C CA . ASP A 1 133 ? 14.957 42.844 30.253 1.00 15.12 108 ASP A CA 1
ATOM 801 C C . ASP A 1 133 ? 15.133 41.912 31.452 1.00 14.82 108 ASP A C 1
ATOM 802 O O . ASP A 1 133 ? 14.153 41.652 32.169 1.00 14.33 108 ASP A O 1
ATOM 807 N N . MET A 1 134 ? 16.337 41.386 31.641 1.00 14.27 109 MET A N 1
ATOM 808 C CA . MET A 1 134 ? 16.542 40.266 32.591 1.00 14.44 109 MET A CA 1
ATOM 809 C C . MET A 1 134 ? 16.216 40.710 34.023 1.00 15.12 109 MET A C 1
ATOM 810 O O . MET A 1 134 ? 15.622 39.920 34.771 1.00 15.14 109 MET A O 1
ATOM 815 N N . HIS A 1 135 ? 16.559 41.935 34.411 1.00 15.64 110 HIS A N 1
ATOM 816 C CA . HIS A 1 135 ? 16.262 42.419 35.782 1.00 16.35 110 HIS A CA 1
ATOM 817 C C . HIS A 1 135 ? 14.747 42.502 35.982 1.00 15.96 110 HIS A C 1
ATOM 818 O O . HIS A 1 135 ? 14.255 42.077 37.036 1.00 16.77 110 HIS A O 1
ATOM 825 N N . GLN A 1 136 ? 14.022 43.057 35.012 1.00 15.96 111 GLN A N 1
ATOM 826 C CA . GLN A 1 136 ? 12.550 43.232 35.141 1.00 16.16 111 GLN A CA 1
ATOM 827 C C . GLN A 1 136 ? 11.908 41.842 35.212 1.00 15.29 111 GLN A C 1
ATOM 828 O O . GLN A 1 136 ? 11.034 41.624 36.053 1.00 15.46 111 GLN A O 1
ATOM 834 N N . ILE A 1 137 ? 12.322 40.926 34.348 1.00 14.45 112 ILE A N 1
ATOM 835 C CA . ILE A 1 137 ? 11.744 39.556 34.300 1.00 13.25 112 ILE A CA 1
ATOM 836 C C . ILE A 1 137 ? 11.982 38.875 35.649 1.00 13.47 112 ILE A C 1
ATOM 837 O O . ILE A 1 137 ? 11.046 38.312 36.222 1.00 13.47 112 ILE A O 1
ATOM 842 N N . SER A 1 138 ? 13.206 38.928 36.152 1.00 13.44 113 SER A N 1
ATOM 843 C CA . SER A 1 138 ? 13.546 38.258 37.425 1.00 13.49 113 SER A CA 1
ATOM 844 C C . SER A 1 138 ? 12.725 38.854 38.576 1.00 14.60 113 SER A C 1
ATOM 845 O O . SER A 1 138 ? 12.155 38.095 39.377 1.00 14.31 113 SER A O 1
ATOM 848 N N . ALA A 1 139 ? 12.662 40.175 38.650 1.00 13.80 114 ALA A N 1
ATOM 849 C CA . ALA A 1 139 ? 11.922 40.867 39.732 1.00 15.39 114 ALA A CA 1
ATOM 850 C C . ALA A 1 139 ? 10.436 40.507 39.638 1.00 15.78 114 ALA A C 1
ATOM 851 O O . ALA A 1 139 ? 9.805 40.241 40.670 1.00 17.34 114 ALA A O 1
ATOM 853 N N . THR A 1 140 ? 9.877 40.510 38.431 1.00 15.65 115 THR A N 1
ATOM 854 C CA . THR A 1 140 ? 8.439 40.233 38.211 1.00 16.85 115 THR A CA 1
ATOM 855 C C . THR A 1 140 ? 8.155 38.809 38.685 1.00 14.80 115 THR A C 1
ATOM 856 O O . THR A 1 140 ? 7.188 38.608 39.410 1.00 15.65 115 THR A O 1
ATOM 860 N N . PHE A 1 141 ? 8.970 37.834 38.290 1.00 14.00 116 PHE A N 1
ATOM 861 C CA . PHE A 1 141 ? 8.730 36.424 38.685 1.00 13.84 116 PHE A CA 1
ATOM 862 C C . PHE A 1 141 ? 8.826 36.294 40.208 1.00 14.16 116 PHE A C 1
ATOM 863 O O . PHE A 1 141 ? 8.077 35.519 40.798 1.00 15.11 116 PHE A O 1
ATOM 871 N N . ASP A 1 142 ? 9.735 37.019 40.846 1.00 14.72 117 ASP A N 1
ATOM 872 C CA . ASP A 1 142 ? 9.899 36.848 42.305 1.00 15.65 117 ASP A CA 1
ATOM 873 C C . ASP A 1 142 ? 8.710 37.467 43.058 1.00 16.59 117 ASP A C 1
ATOM 874 O O . ASP A 1 142 ? 8.562 37.149 44.238 1.00 17.76 117 ASP A O 1
ATOM 879 N N . ARG A 1 143 ? 7.875 38.285 42.406 1.00 16.83 118 ARG A N 1
ATOM 880 C CA . ARG A 1 143 ? 6.698 38.942 43.038 1.00 18.23 118 ARG A CA 1
ATOM 881 C C . ARG A 1 143 ? 5.462 38.032 42.950 1.00 15.38 118 ARG A C 1
ATOM 882 O O . ARG A 1 143 ? 4.410 38.414 43.507 1.00 15.62 118 ARG A O 1
ATOM 890 N N . PHE A 1 144 ? 5.514 36.876 42.283 1.00 14.55 119 PHE A N 1
ATOM 891 C CA . PHE A 1 144 ? 4.280 36.072 42.076 1.00 14.39 119 PHE A CA 1
ATOM 892 C C . PHE A 1 144 ? 3.705 35.603 43.416 1.00 15.17 119 PHE A C 1
ATOM 893 O O . PHE A 1 144 ? 2.494 35.659 43.621 1.00 15.90 119 PHE A O 1
ATOM 901 N N . ASP A 1 145 ? 4.560 35.100 44.305 1.00 15.99 120 ASP A N 1
ATOM 902 C CA . ASP A 1 145 ? 4.076 34.548 45.592 1.00 16.82 120 ASP A CA 1
ATOM 903 C C . ASP A 1 145 ? 3.210 35.590 46.312 1.00 16.94 120 ASP A C 1
ATOM 904 O O . ASP A 1 145 ? 2.151 35.212 46.836 1.00 18.35 120 ASP A O 1
ATOM 909 N N . GLY A 1 146 ? 3.648 36.850 46.366 1.00 16.96 121 GLY A N 1
ATOM 910 C CA . GLY A 1 146 ? 2.918 37.907 47.089 1.00 17.99 121 GLY A CA 1
ATOM 911 C C . GLY A 1 146 ? 1.547 38.139 46.480 1.00 18.10 121 GLY A C 1
ATOM 912 O O . GLY A 1 146 ? 0.552 38.301 47.234 1.00 20.06 121 GLY A O 1
ATOM 913 N N . LEU A 1 147 ? 1.469 38.127 45.151 1.00 17.66 122 LEU A N 1
ATOM 914 C CA . LEU A 1 147 ? 0.184 38.412 44.469 1.00 18.09 122 LEU A CA 1
ATOM 915 C C . LEU A 1 147 ? -0.758 37.215 44.607 1.00 17.55 122 LEU A C 1
ATOM 916 O O . LEU A 1 147 ? -1.973 37.433 44.767 1.00 20.22 122 LEU A O 1
ATOM 921 N N . ILE A 1 148 ? -0.226 35.997 44.562 1.00 16.68 123 ILE A N 1
ATOM 922 C CA . ILE A 1 148 ? -1.044 34.767 44.751 1.00 18.37 123 ILE A CA 1
ATOM 923 C C . ILE A 1 148 ? -1.648 34.804 46.162 1.00 19.60 123 ILE A C 1
ATOM 924 O O . ILE A 1 148 ? -2.829 34.481 46.321 1.00 21.19 123 ILE A O 1
ATOM 929 N N . GLU A 1 149 ? -0.848 35.195 47.157 1.00 19.81 124 GLU A N 1
ATOM 930 C CA . GLU A 1 149 ? -1.294 35.280 48.567 1.00 22.37 124 GLU A CA 1
ATOM 931 C C . GLU A 1 149 ? -2.406 36.328 48.688 1.00 22.92 124 GLU A C 1
ATOM 932 O O . GLU A 1 149 ? -3.334 36.112 49.499 1.00 24.43 124 GLU A O 1
ATOM 938 N N . ALA A 1 150 ? -2.321 37.418 47.918 1.00 21.35 125 ALA A N 1
ATOM 939 C CA . ALA A 1 150 ? -3.274 38.550 47.958 1.00 22.78 125 ALA A CA 1
ATOM 940 C C . ALA A 1 150 ? -4.611 38.164 47.304 1.00 22.03 125 ALA A C 1
ATOM 941 O O . ALA A 1 150 ? -5.634 38.801 47.607 1.00 27.38 125 ALA A O 1
ATOM 943 N N . MET A 1 151 ? -4.614 37.150 46.447 1.00 20.30 126 MET A N 1
ATOM 944 C CA . MET A 1 151 ? -5.827 36.685 45.729 1.00 19.55 126 MET A CA 1
ATOM 945 C C . MET A 1 151 ? -6.700 35.869 46.683 1.00 20.76 126 MET A C 1
ATOM 946 O O . MET A 1 151 ? -6.161 34.986 47.368 1.00 21.67 126 MET A O 1
ATOM 951 N N . THR A 1 152 ? -8.008 36.115 46.729 1.00 20.25 127 THR A N 1
ATOM 952 C CA . THR A 1 152 ? -8.906 35.319 47.602 1.00 22.11 127 THR A CA 1
ATOM 953 C C . THR A 1 152 ? -9.110 33.934 46.980 1.00 22.10 127 THR A C 1
ATOM 954 O O . THR A 1 152 ? -8.901 33.757 45.768 1.00 21.15 127 THR A O 1
ATOM 958 N N . GLU A 1 153 ? -9.513 32.967 47.793 1.00 23.06 128 GLU A N 1
ATOM 959 C CA . GLU A 1 153 ? -9.783 31.592 47.305 1.00 22.85 128 GLU A CA 1
ATOM 960 C C . GLU A 1 153 ? -10.927 31.656 46.287 1.00 22.11 128 GLU A C 1
ATOM 961 O O . GLU A 1 153 ? -10.828 30.981 45.255 1.00 20.28 128 GLU A O 1
ATOM 967 N N . ASP A 1 154 ? -11.958 32.471 46.531 1.00 22.04 129 ASP A N 1
ATOM 968 C CA . ASP A 1 154 ? -13.105 32.615 45.590 1.00 22.44 129 ASP A CA 1
ATOM 969 C C . ASP A 1 154 ? -12.633 33.246 44.279 1.00 19.66 129 ASP A C 1
ATOM 970 O O . ASP A 1 154 ? -13.060 32.772 43.217 1.00 19.47 129 ASP A O 1
ATOM 975 N N . GLU A 1 155 ? -11.802 34.285 44.342 1.00 18.58 130 GLU A N 1
ATOM 976 C CA . GLU A 1 155 ? -11.278 34.936 43.112 1.00 18.07 130 GLU A CA 1
ATOM 977 C C . GLU A 1 155 ? -10.463 33.902 42.327 1.00 16.74 130 GLU A C 1
ATOM 978 O O . GLU A 1 155 ? -10.641 33.785 41.100 1.00 16.73 130 GLU A O 1
ATOM 984 N N . ALA A 1 156 ? -9.602 33.161 43.012 1.00 16.36 131 ALA A N 1
ATOM 985 C CA . ALA A 1 156 ? -8.714 32.172 42.372 1.00 15.11 131 ALA A CA 1
ATOM 986 C C . ALA A 1 156 ? -9.565 31.145 41.615 1.00 15.26 131 ALA A C 1
ATOM 987 O O . ALA A 1 156 ? -9.275 30.848 40.448 1.00 15.59 131 ALA A O 1
ATOM 989 N N . ARG A 1 157 ? -10.580 30.594 42.265 1.00 15.76 132 ARG A N 1
ATOM 990 C CA . ARG A 1 157 ? -11.415 29.531 41.659 1.00 16.89 132 ARG A CA 1
ATOM 991 C C . ARG A 1 157 ? -12.155 30.075 40.433 1.00 15.56 132 ARG A C 1
ATOM 992 O O . ARG A 1 157 ? -12.211 29.365 39.416 1.00 15.91 132 ARG A O 1
ATOM 1000 N N . ALA A 1 158 ? -12.698 31.289 40.503 1.00 14.89 133 ALA A N 1
ATOM 1001 C CA . ALA A 1 158 ? -13.474 31.866 39.382 1.00 14.77 133 ALA A CA 1
ATOM 1002 C C . ALA A 1 158 ? -12.550 32.143 38.194 1.00 13.63 133 ALA A C 1
ATOM 1003 O O . ALA A 1 158 ? -12.931 31.880 37.039 1.00 14.37 133 ALA A O 1
ATOM 1005 N N . ILE A 1 159 ? -11.391 32.723 38.456 1.00 13.65 134 ILE A N 1
ATOM 1006 C CA . ILE A 1 159 ? -10.447 33.089 37.369 1.00 13.02 134 ILE A CA 1
ATOM 1007 C C . ILE A 1 159 ? -9.899 31.790 36.769 1.00 12.71 134 ILE A C 1
ATOM 1008 O O . ILE A 1 159 ? -9.861 31.662 35.522 1.00 12.88 134 ILE A O 1
ATOM 1013 N N . ALA A 1 160 ? -9.525 30.823 37.602 1.00 12.96 135 ALA A N 1
ATOM 1014 C CA . ALA A 1 160 ? -8.968 29.543 37.113 1.00 13.00 135 ALA A CA 1
ATOM 1015 C C . ALA A 1 160 ? -9.997 28.830 36.236 1.00 12.42 135 ALA A C 1
ATOM 1016 O O . ALA A 1 160 ? -9.639 28.308 35.185 1.00 12.61 135 ALA A O 1
ATOM 1018 N N . GLU A 1 161 ? -11.242 28.759 36.675 1.00 12.87 136 GLU A N 1
ATOM 1019 C CA . GLU A 1 161 ? -12.233 27.934 35.958 1.00 13.42 136 GLU A CA 1
ATOM 1020 C C . GLU A 1 161 ? -12.473 28.536 34.574 1.00 12.68 136 GLU A C 1
ATOM 1021 O O . GLU A 1 161 ? -12.585 27.773 33.604 1.00 13.40 136 GLU A O 1
ATOM 1027 N N . TYR A 1 162 ? -12.546 29.855 34.465 1.00 12.09 137 TYR A N 1
ATOM 1028 C CA . TYR A 1 162 ? -12.769 30.492 33.148 1.00 11.61 137 TYR A CA 1
ATOM 1029 C C . TYR A 1 162 ? -11.529 30.306 32.260 1.00 11.41 137 TYR A C 1
ATOM 1030 O O . TYR A 1 162 ? -11.645 29.924 31.096 1.00 11.40 137 TYR A O 1
ATOM 1039 N N . SER A 1 163 ? -10.349 30.585 32.805 1.00 11.21 138 SER A N 1
ATOM 1040 C CA . SER A 1 163 ? -9.065 30.471 32.082 1.00 11.34 138 SER A CA 1
ATOM 1041 C C . SER A 1 163 ? -8.899 29.042 31.540 1.00 11.27 138 SER A C 1
ATOM 1042 O O . SER A 1 163 ? -8.515 28.837 30.366 1.00 11.30 138 SER A O 1
ATOM 1045 N N . MET A 1 164 ? -9.171 28.049 32.370 1.00 10.95 139 MET A N 1
ATOM 1046 C CA . MET A 1 164 ? -8.986 26.631 32.000 1.00 10.90 139 MET A CA 1
ATOM 1047 C C . MET A 1 164 ? -10.109 26.185 31.060 1.00 10.67 139 MET A C 1
ATOM 1048 O O . MET A 1 164 ? -9.837 25.377 30.162 1.00 11.33 139 MET A O 1
ATOM 1053 N N . TRP A 1 165 ? -11.318 26.719 31.215 1.00 11.14 140 TRP A N 1
ATOM 1054 C CA . TRP A 1 165 ? -12.409 26.497 30.239 1.00 12.12 140 TRP A CA 1
ATOM 1055 C C . TRP A 1 165 ? -11.931 26.915 28.844 1.00 11.81 140 TRP A C 1
ATOM 1056 O O . TRP A 1 165 ? -12.207 26.205 27.858 1.00 12.05 140 TRP A O 1
ATOM 1067 N N . ILE A 1 166 ? -11.302 28.077 28.726 1.00 11.58 141 ILE A N 1
ATOM 1068 C CA . ILE A 1 166 ? -10.864 28.553 27.387 1.00 12.37 141 ILE A CA 1
ATOM 1069 C C . ILE A 1 166 ? -9.900 27.530 26.782 1.00 10.87 141 ILE A C 1
ATOM 1070 O O . ILE A 1 166 ? -9.980 27.259 25.575 1.00 11.23 141 ILE A O 1
ATOM 1075 N N . GLN A 1 167 ? -9.025 26.932 27.581 1.00 10.52 142 GLN A N 1
ATOM 1076 C CA . GLN A 1 167 ? -8.142 25.872 27.045 1.00 9.92 142 GLN A CA 1
ATOM 1077 C C . GLN A 1 167 ? -8.981 24.682 26.577 1.00 9.70 142 GLN A C 1
ATOM 1078 O O . GLN A 1 167 ? -8.779 24.178 25.468 1.00 10.12 142 GLN A O 1
ATOM 1084 N N . LEU A 1 168 ? -9.902 24.229 27.415 1.00 10.21 143 LEU A N 1
ATOM 1085 C CA . LEU A 1 168 ? -10.751 23.058 27.091 1.00 10.25 143 LEU A CA 1
ATOM 1086 C C . LEU A 1 168 ? -11.557 23.324 25.812 1.00 10.51 143 LEU A C 1
ATOM 1087 O O . LEU A 1 168 ? -11.650 22.413 24.967 1.00 11.30 143 LEU A O 1
ATOM 1092 N N . ARG A 1 169 ? -12.135 24.519 25.684 1.00 10.82 144 ARG A N 1
ATOM 1093 C CA . ARG A 1 169 ? -12.959 24.938 24.512 1.00 11.84 144 ARG A CA 1
ATOM 1094 C C . ARG A 1 169 ? -12.149 24.748 23.224 1.00 11.09 144 ARG A C 1
ATOM 1095 O O . ARG A 1 169 ? -12.737 24.450 22.176 1.00 11.48 144 ARG A O 1
ATOM 1103 N N . GLY A 1 170 ? -10.849 24.996 23.295 1.00 10.72 145 GLY A N 1
ATOM 1104 C CA . GLY A 1 170 ? -9.926 24.888 22.154 1.00 10.31 145 GLY A CA 1
ATOM 1105 C C . GLY A 1 170 ? -9.374 23.486 21.977 1.00 8.79 145 GLY A C 1
ATOM 1106 O O . GLY A 1 170 ? -8.451 23.330 21.179 1.00 9.76 145 GLY A O 1
ATOM 1107 N N . GLY A 1 171 ? -9.905 22.493 22.682 1.00 9.08 146 GLY A N 1
ATOM 1108 C CA . GLY A 1 171 ? -9.522 21.084 22.483 1.00 8.77 146 GLY A CA 1
ATOM 1109 C C . GLY A 1 171 ? -8.439 20.605 23.422 1.00 8.24 146 GLY A C 1
ATOM 1110 O O . GLY A 1 171 ? -8.001 19.463 23.261 1.00 8.65 146 GLY A O 1
ATOM 1111 N N . VAL A 1 172 ? -8.042 21.398 24.409 1.00 8.88 147 VAL A N 1
ATOM 1112 C CA . VAL A 1 172 ? -7.044 20.915 25.398 1.00 8.72 147 VAL A CA 1
ATOM 1113 C C . VAL A 1 172 ? -7.752 20.035 26.417 1.00 9.19 147 VAL A C 1
ATOM 1114 O O . VAL A 1 172 ? -8.525 20.534 27.243 1.00 10.47 147 VAL A O 1
ATOM 1118 N N . THR A 1 173 ? -7.440 18.749 26.381 1.00 9.09 148 THR A N 1
ATOM 1119 C CA . THR A 1 173 ? -7.996 17.759 27.318 1.00 9.13 148 THR A CA 1
ATOM 1120 C C . THR A 1 173 ? -7.037 17.491 28.476 1.00 9.17 148 THR A C 1
ATOM 1121 O O . THR A 1 173 ? -7.522 17.090 29.539 1.00 10.43 148 THR A O 1
ATOM 1125 N N . THR A 1 174 ? -5.739 17.729 28.284 1.00 9.05 149 THR A N 1
ATOM 1126 C CA . THR A 1 174 ? -4.717 17.598 29.343 1.00 9.34 149 THR A CA 1
ATOM 1127 C C . THR A 1 174 ? -3.909 18.888 29.365 1.00 8.98 149 THR A C 1
ATOM 1128 O O . THR A 1 174 ? -3.279 19.218 28.365 1.00 9.09 149 THR A O 1
ATOM 1132 N N . LEU A 1 175 ? -3.895 19.571 30.502 1.00 9.61 150 LEU A N 1
ATOM 1133 C CA . LEU A 1 175 ? -3.241 20.883 30.658 1.00 9.91 150 LEU A CA 1
ATOM 1134 C C . LEU A 1 175 ? -2.142 20.777 31.714 1.00 9.74 150 LEU A C 1
ATOM 1135 O O . LEU A 1 175 ? -2.397 20.203 32.795 1.00 11.10 150 LEU A O 1
ATOM 1140 N N . GLY A 1 176 ? -0.973 21.324 31.409 1.00 9.32 151 GLY A N 1
ATOM 1141 C CA . GLY A 1 176 ? 0.172 21.319 32.329 1.00 9.77 151 GLY A CA 1
ATOM 1142 C C . GLY A 1 176 ? 0.521 22.710 32.804 1.00 10.81 151 GLY A C 1
ATOM 1143 O O . GLY A 1 176 ? 0.891 23.566 31.992 1.00 11.62 151 GLY A O 1
ATOM 1144 N N . ASP A 1 177 ? 0.471 22.900 34.117 1.00 10.38 152 ASP A N 1
ATOM 1145 C CA . ASP A 1 177 ? 0.880 24.149 34.789 1.00 10.64 152 ASP A CA 1
ATOM 1146 C C . ASP A 1 177 ? 2.409 24.194 34.874 1.00 10.61 152 ASP A C 1
ATOM 1147 O O . ASP A 1 177 ? 2.984 23.336 35.568 1.00 11.52 152 ASP A O 1
ATOM 1152 N N . MET A 1 178 ? 3.040 25.185 34.241 1.00 10.15 153 MET A N 1
ATOM 1153 C CA . MET A 1 178 ? 4.491 25.421 34.400 1.00 10.85 153 MET A CA 1
ATOM 1154 C C . MET A 1 178 ? 4.747 26.728 35.149 1.00 11.51 153 MET A C 1
ATOM 1155 O O . MET A 1 178 ? 5.848 27.280 35.039 1.00 12.74 153 MET A O 1
ATOM 1160 N N . GLY A 1 179 ? 3.792 27.132 35.985 1.00 12.01 154 GLY A N 1
ATOM 1161 C CA . GLY A 1 179 ? 3.988 28.220 36.953 1.00 12.89 154 GLY A CA 1
ATOM 1162 C C . GLY A 1 179 ? 2.969 29.302 36.729 1.00 13.13 154 GLY A C 1
ATOM 1163 O O . GLY A 1 179 ? 3.065 30.025 35.735 1.00 15.21 154 GLY A O 1
ATOM 1164 N N . SER A 1 180 ? 2.003 29.399 37.632 1.00 12.51 155 SER A N 1
ATOM 1165 C CA . SER A 1 180 ? 0.802 30.234 37.419 1.00 12.78 155 SER A CA 1
ATOM 1166 C C . SER A 1 180 ? 0.693 31.320 38.481 1.00 12.71 155 SER A C 1
ATOM 1167 O O . SER A 1 180 ? 1.112 31.090 39.631 1.00 13.58 155 SER A O 1
ATOM 1170 N N . LEU A 1 181 ? 0.101 32.446 38.108 1.00 12.60 156 LEU A N 1
ATOM 1171 C CA . LEU A 1 181 ? -0.326 33.471 39.082 1.00 13.57 156 LEU A CA 1
ATOM 1172 C C . LEU A 1 181 ? -1.753 33.126 39.523 1.00 12.93 156 LEU A C 1
ATOM 1173 O O . LEU A 1 181 ? -2.718 33.831 39.198 1.00 13.63 156 LEU A O 1
ATOM 1178 N N . ASN A 1 182 ? -1.864 32.016 40.240 1.00 13.22 157 ASN A N 1
ATOM 1179 C CA . ASN A 1 182 ? -3.148 31.537 40.794 1.00 13.43 157 ASN A CA 1
ATOM 1180 C C . ASN A 1 182 ? -2.810 30.548 41.909 1.00 13.89 157 ASN A C 1
ATOM 1181 O O . ASN A 1 182 ? -1.649 30.163 42.049 1.00 14.46 157 ASN A O 1
ATOM 1186 N N . ARG A 1 183 ? -3.804 30.175 42.695 1.00 14.52 158 ARG A N 1
ATOM 1187 C CA . ARG A 1 183 ? -3.628 29.242 43.825 1.00 15.00 158 ARG A CA 1
ATOM 1188 C C . ARG A 1 183 ? -3.701 27.819 43.296 1.00 14.62 158 ARG A C 1
ATOM 1189 O O . ARG A 1 183 ? -4.677 27.460 42.643 1.00 15.43 158 ARG A O 1
ATOM 1197 N N . PRO A 1 184 ? -2.673 26.974 43.527 1.00 15.63 159 PRO A N 1
ATOM 1198 C CA . PRO A 1 184 ? -2.690 25.611 42.998 1.00 15.87 159 PRO A CA 1
ATOM 1199 C C . PRO A 1 184 ? -3.982 24.835 43.296 1.00 14.91 159 PRO A C 1
ATOM 1200 O O . PRO A 1 184 ? -4.498 24.187 42.414 1.00 15.28 159 PRO A O 1
ATOM 1204 N N . LEU A 1 185 ? -4.495 24.891 44.524 1.00 15.56 160 LEU A N 1
ATOM 1205 C CA . LEU A 1 185 ? -5.695 24.078 44.859 1.00 17.04 160 LEU A CA 1
ATOM 1206 C C . LEU A 1 185 ? -6.932 24.643 44.151 1.00 16.24 160 LEU A C 1
ATOM 1207 O O . LEU A 1 185 ? -7.853 23.860 43.881 1.00 16.13 160 LEU A O 1
ATOM 1212 N N . ALA A 1 186 ? -6.944 25.934 43.823 1.00 15.69 161 ALA A N 1
ATOM 1213 C CA . ALA A 1 186 ? -8.045 26.554 43.054 1.00 16.09 161 ALA A CA 1
ATOM 1214 C C . ALA A 1 186 ? -8.026 25.996 41.634 1.00 14.63 161 ALA A C 1
ATOM 1215 O O . ALA A 1 186 ? -9.103 25.696 41.090 1.00 15.09 161 ALA A O 1
ATOM 1217 N N . MET A 1 187 ? -6.841 25.864 41.052 1.00 14.34 162 MET A N 1
ATOM 1218 C CA . MET A 1 187 ? -6.724 25.323 39.679 1.00 14.22 162 MET A CA 1
ATOM 1219 C C . MET A 1 187 ? -7.077 23.834 39.687 1.00 13.41 162 MET A C 1
ATOM 1220 O O . MET A 1 187 ? -7.746 23.379 38.754 1.00 13.50 162 MET A O 1
ATOM 1225 N N . VAL A 1 188 ? -6.687 23.091 40.718 1.00 14.04 163 VAL A N 1
ATOM 1226 C CA . VAL A 1 188 ? -7.084 21.661 40.820 1.00 14.23 163 VAL A CA 1
ATOM 1227 C C . VAL A 1 188 ? -8.610 21.573 40.889 1.00 14.89 163 VAL A C 1
ATOM 1228 O O . VAL A 1 188 ? -9.206 20.752 40.188 1.00 15.15 163 VAL A O 1
ATOM 1232 N N A GLU A 1 189 ? -9.235 22.409 41.712 0.50 15.62 164 GLU A N 1
ATOM 1233 N N B GLU A 1 189 ? -9.229 22.408 41.715 0.50 15.00 164 GLU A N 1
ATOM 1234 C CA A GLU A 1 189 ? -10.712 22.389 41.853 0.50 17.64 164 GLU A CA 1
ATOM 1235 C CA B GLU A 1 189 ? -10.703 22.408 41.860 0.50 16.41 164 GLU A CA 1
ATOM 1236 C C A GLU A 1 189 ? -11.357 22.744 40.510 0.50 16.55 164 GLU A C 1
ATOM 1237 C C B GLU A 1 189 ? -11.351 22.742 40.511 0.50 15.88 164 GLU A C 1
ATOM 1238 O O A GLU A 1 189 ? -12.336 22.081 40.135 0.50 17.21 164 GLU A O 1
ATOM 1239 O O B GLU A 1 189 ? -12.332 22.077 40.139 0.50 16.57 164 GLU A O 1
ATOM 1250 N N . ALA A 1 190 ? -10.804 23.717 39.785 1.00 15.34 165 ALA A N 1
ATOM 1251 C CA . ALA A 1 190 ? -11.348 24.117 38.471 1.00 15.24 165 ALA A CA 1
ATOM 1252 C C . ALA A 1 190 ? -11.276 22.910 37.527 1.00 14.86 165 ALA A C 1
ATOM 1253 O O . ALA A 1 190 ? -12.251 22.626 36.822 1.00 15.12 165 ALA A O 1
ATOM 1255 N N . ALA A 1 191 ? -10.142 22.212 37.484 1.00 14.08 166 ALA A N 1
ATOM 1256 C CA . ALA A 1 191 ? -9.988 21.036 36.597 1.00 14.10 166 ALA A CA 1
ATOM 1257 C C . ALA A 1 191 ? -11.007 19.966 36.975 1.00 15.18 166 ALA A C 1
ATOM 1258 O O . ALA A 1 191 ? -11.623 19.374 36.073 1.00 15.53 166 ALA A O 1
ATOM 1260 N N . ARG A 1 192 ? -11.169 19.705 38.268 1.00 16.00 167 ARG A N 1
ATOM 1261 C CA . ARG A 1 192 ? -12.155 18.701 38.727 1.00 18.17 167 ARG A CA 1
ATOM 1262 C C . ARG A 1 192 ? -13.544 19.092 38.215 1.00 18.08 167 ARG A C 1
ATOM 1263 O O . ARG A 1 192 ? -14.240 18.216 37.668 1.00 18.86 167 ARG A O 1
ATOM 1271 N N . ARG A 1 193 ? -13.929 20.360 38.380 1.00 17.37 168 ARG A N 1
ATOM 1272 C CA . ARG A 1 193 ? -15.281 20.853 37.990 1.00 19.74 168 ARG A CA 1
ATOM 1273 C C . ARG A 1 193 ? -15.451 20.744 36.467 1.00 17.36 168 ARG A C 1
ATOM 1274 O O . ARG A 1 193 ? -16.540 20.400 35.993 1.00 19.42 168 ARG A O 1
ATOM 1282 N N . LEU A 1 194 ? -14.409 21.068 35.708 1.00 14.54 169 LEU A N 1
ATOM 1283 C CA . LEU A 1 194 ? -14.527 21.157 34.232 1.00 14.44 169 LEU A CA 1
ATOM 1284 C C . LEU A 1 194 ? -14.543 19.765 33.591 1.00 13.89 169 LEU A C 1
ATOM 1285 O O . LEU A 1 194 ? -15.102 19.647 32.476 1.00 14.98 169 LEU A O 1
ATOM 1290 N N . GLY A 1 195 ? -13.898 18.775 34.209 1.00 14.17 170 GLY A N 1
ATOM 1291 C CA . GLY A 1 195 ? -13.839 17.397 33.683 1.00 14.25 170 GLY A CA 1
ATOM 1292 C C . GLY A 1 195 ? -12.593 17.127 32.858 1.00 13.23 170 GLY A C 1
ATOM 1293 O O . GLY A 1 195 ? -12.461 16.023 32.333 1.00 13.46 170 GLY A O 1
ATOM 1294 N N . MET A 1 196 ? -11.680 18.086 32.798 1.00 13.13 171 MET A N 1
ATOM 1295 C CA . MET A 1 196 ? -10.421 17.957 32.031 1.00 12.01 171 MET A CA 1
ATOM 1296 C C . MET A 1 196 ? -9.311 17.381 32.915 1.00 11.19 171 MET A C 1
ATOM 1297 O O . MET A 1 196 ? -9.500 17.218 34.137 1.00 13.68 171 MET A O 1
ATOM 1302 N N . ARG A 1 197 ? -8.193 17.050 32.286 1.00 10.08 172 ARG A N 1
ATOM 1303 C CA . ARG A 1 197 ? -7.000 16.569 33.013 1.00 10.48 172 ARG A CA 1
ATOM 1304 C C . ARG A 1 197 ? -6.046 17.730 33.252 1.00 10.11 172 ARG A C 1
ATOM 1305 O O . ARG A 1 197 ? -5.946 18.648 32.432 1.00 10.74 172 ARG A O 1
ATOM 1313 N N . PHE A 1 198 ? -5.343 17.666 34.369 1.00 10.17 173 PHE A N 1
ATOM 1314 C CA . PHE A 1 198 ? -4.508 18.787 34.832 1.00 10.42 173 PHE A CA 1
ATOM 1315 C C . PHE A 1 198 ? -3.308 18.243 35.584 1.00 10.40 173 PHE A C 1
ATOM 1316 O O . PHE A 1 198 ? -3.474 17.429 36.500 1.00 11.57 173 PHE A O 1
ATOM 1324 N N . SER A 1 199 ? -2.128 18.692 35.160 1.00 9.84 174 SER A N 1
ATOM 1325 C CA . SER A 1 199 ? -0.870 18.515 35.914 1.00 10.60 174 SER A CA 1
ATOM 1326 C C . SER A 1 199 ? -0.587 19.802 36.678 1.00 10.84 174 SER A C 1
ATOM 1327 O O . SER A 1 199 ? -0.173 20.800 36.074 1.00 10.72 174 SER A O 1
ATOM 1330 N N . ALA A 1 200 ? -0.871 19.784 37.973 1.00 11.39 175 ALA A N 1
ATOM 1331 C CA . ALA A 1 200 ? -0.786 20.973 38.835 1.00 11.87 175 ALA A CA 1
ATOM 1332 C C . ALA A 1 200 ? 0.655 21.227 39.280 1.00 11.43 175 ALA A C 1
ATOM 1333 O O . ALA A 1 200 ? 1.472 20.292 39.360 1.00 12.38 175 ALA A O 1
ATOM 1335 N N . SER A 1 201 ? 0.960 22.480 39.568 1.00 12.04 176 SER A N 1
ATOM 1336 C CA . SER A 1 201 ? 2.279 22.842 40.115 1.00 12.14 176 SER A CA 1
ATOM 1337 C C . SER A 1 201 ? 2.128 23.930 41.164 1.00 11.98 176 SER A C 1
ATOM 1338 O O . SER A 1 201 ? 1.007 24.334 41.495 1.00 12.94 176 SER A O 1
ATOM 1341 N N . THR A 1 202 ? 3.261 24.326 41.710 1.00 12.53 177 THR A N 1
ATOM 1342 C CA . THR A 1 202 ? 3.367 25.441 42.666 1.00 12.90 177 THR A CA 1
ATOM 1343 C C . THR A 1 202 ? 4.413 26.421 42.152 1.00 12.31 177 THR A C 1
ATOM 1344 O O . THR A 1 202 ? 5.306 26.017 41.387 1.00 14.48 177 THR A O 1
ATOM 1348 N N . TRP A 1 203 ? 4.319 27.661 42.594 1.00 12.94 178 TRP A N 1
ATOM 1349 C CA . TRP A 1 203 ? 5.264 28.717 42.186 1.00 12.16 178 TRP A CA 1
ATOM 1350 C C . TRP A 1 203 ? 6.593 28.513 42.915 1.00 12.46 178 TRP A C 1
ATOM 1351 O O . TRP A 1 203 ? 6.589 28.306 44.140 1.00 14.40 178 TRP A O 1
ATOM 1362 N N . ALA A 1 204 ? 7.698 28.557 42.182 1.00 12.33 179 ALA A N 1
ATOM 1363 C CA . ALA A 1 204 ? 9.045 28.350 42.751 1.00 12.74 179 ALA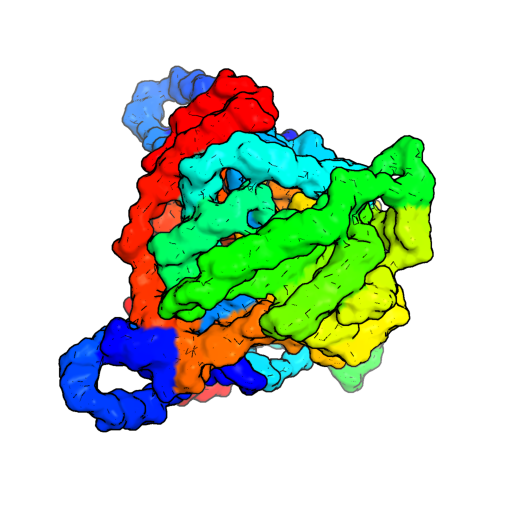 A CA 1
ATOM 1364 C C . ALA A 1 204 ? 10.003 29.420 42.223 1.00 12.74 179 ALA A C 1
ATOM 1365 O O . ALA A 1 204 ? 10.445 29.342 41.072 1.00 13.16 179 ALA A O 1
ATOM 1367 N N . SER A 1 205 ? 10.337 30.376 43.082 1.00 13.32 180 SER A N 1
ATOM 1368 C CA . SER A 1 205 ? 11.337 31.440 42.827 1.00 13.75 180 SER A CA 1
ATOM 1369 C C . SER A 1 205 ? 12.085 31.667 44.134 1.00 13.80 180 SER A C 1
ATOM 1370 O O . SER A 1 205 ? 11.429 32.049 45.119 1.00 15.30 180 SER A O 1
ATOM 1373 N N . ASP A 1 206 ? 13.386 31.413 44.185 1.00 13.49 181 ASP A N 1
ATOM 1374 C CA . ASP A 1 206 ? 14.128 31.644 45.455 1.00 14.09 181 ASP A CA 1
ATOM 1375 C C . ASP A 1 206 ? 15.323 32.557 45.232 1.00 13.80 181 ASP A C 1
ATOM 1376 O O . ASP A 1 206 ? 16.100 32.706 46.167 1.00 14.25 181 ASP A O 1
ATOM 1381 N N . ALA A 1 207 ? 15.438 33.200 44.076 1.00 14.24 182 ALA A N 1
ATOM 1382 C CA . ALA A 1 207 ? 16.541 34.142 43.811 1.00 15.29 182 ALA A CA 1
ATOM 1383 C C . ALA A 1 207 ? 16.025 35.248 42.909 1.00 14.25 182 ALA A C 1
ATOM 1384 O O . ALA A 1 207 ? 15.106 34.997 42.113 1.00 14.43 182 ALA A O 1
ATOM 1386 N N . VAL A 1 208 ? 16.631 36.419 43.020 1.00 15.26 183 VAL A N 1
ATOM 1387 C CA . VAL A 1 208 ? 16.355 37.565 42.117 1.00 15.73 183 VAL A CA 1
ATOM 1388 C C . VAL A 1 208 ? 17.683 38.156 41.642 1.00 15.70 183 VAL A C 1
ATOM 1389 O O . VAL A 1 208 ? 18.668 38.155 42.398 1.00 16.46 183 VAL A O 1
ATOM 1393 N N . LEU A 1 209 ? 17.699 38.628 40.404 1.00 15.75 184 LEU A N 1
ATOM 1394 C CA . LEU A 1 209 ? 18.822 39.350 39.770 1.00 17.38 184 LEU A CA 1
ATOM 1395 C C . LEU A 1 209 ? 18.471 40.836 39.830 1.00 17.75 184 LEU A C 1
ATOM 1396 O O . LEU A 1 209 ? 17.541 41.251 39.125 1.00 21.83 184 LEU A O 1
ATOM 1401 N N . ALA A 1 210 ? 19.121 41.574 40.720 1.00 21.07 185 ALA A N 1
ATOM 1402 C CA . ALA A 1 210 ? 18.834 43.001 40.989 1.00 22.71 185 ALA A CA 1
ATOM 1403 C C . ALA A 1 210 ? 19.920 43.858 40.347 1.00 24.45 185 ALA A C 1
ATOM 1404 O O . ALA A 1 210 ? 21.090 43.485 40.370 1.00 24.82 185 ALA A O 1
ATOM 1406 N N . PRO A 1 211 ? 19.564 45.009 39.733 1.00 26.10 186 PRO A N 1
ATOM 1407 C CA . PRO A 1 211 ? 20.543 45.845 39.037 1.00 28.57 186 PRO A CA 1
ATOM 1408 C C . PRO A 1 211 ? 21.689 46.363 39.922 1.00 29.74 186 PRO A C 1
ATOM 1409 O O . PRO A 1 211 ? 22.738 46.663 39.392 1.00 35.45 186 PRO A O 1
ATOM 1413 N N . ASP A 1 212 ? 21.476 46.463 41.236 1.00 30.97 187 ASP A N 1
ATOM 1414 C CA . ASP A 1 212 ? 22.450 47.072 42.178 1.00 32.85 187 ASP A CA 1
ATOM 1415 C C . ASP A 1 212 ? 23.322 45.985 42.826 1.00 30.91 187 ASP A C 1
ATOM 1416 O O . ASP A 1 212 ? 23.909 46.270 43.873 1.00 34.40 187 ASP A O 1
ATOM 1421 N N . ARG A 1 213 ? 23.422 44.800 42.214 1.00 29.12 188 ARG A N 1
ATOM 1422 C CA . ARG A 1 213 ? 24.163 43.632 42.751 1.00 28.43 188 ARG A CA 1
ATOM 1423 C C . ARG A 1 213 ? 24.956 42.950 41.633 1.00 27.43 188 ARG A C 1
ATOM 1424 O O . ARG A 1 213 ? 24.505 42.979 40.468 1.00 29.32 188 ARG A O 1
ATOM 1432 N N . SER A 1 214 ? 26.062 42.305 42.012 1.00 29.13 189 SER A N 1
ATOM 1433 C CA . SER A 1 214 ? 26.972 41.525 41.132 1.00 32.30 189 SER A CA 1
ATOM 1434 C C . SER A 1 214 ? 26.717 40.018 41.282 1.00 30.59 189 SER A C 1
ATOM 1435 O O . SER A 1 214 ? 27.406 39.227 40.607 1.00 33.07 189 SER A O 1
ATOM 1438 N N . ARG A 1 215 ? 25.808 39.614 42.171 1.00 24.59 190 ARG A N 1
ATOM 1439 C CA . ARG A 1 215 ? 25.492 38.187 42.435 1.00 23.84 190 ARG A CA 1
ATOM 1440 C C . ARG A 1 215 ? 23.994 38.064 42.710 1.00 18.82 190 ARG A C 1
ATOM 1441 O O . ARG A 1 215 ? 23.370 39.087 43.083 1.00 19.35 190 ARG A O 1
ATOM 1449 N N . PHE A 1 216 ? 23.423 36.883 42.489 1.00 17.80 191 PHE A N 1
ATOM 1450 C CA . PHE A 1 216 ? 21.990 36.647 42.780 1.00 16.98 191 PHE A CA 1
ATOM 1451 C C . PHE A 1 216 ? 21.738 36.963 44.252 1.00 16.48 191 PHE A C 1
ATOM 1452 O O . PHE A 1 216 ? 22.655 36.818 45.099 1.00 17.93 191 PHE A O 1
ATOM 1460 N N . LEU A 1 217 ? 20.520 37.397 44.532 1.00 16.89 192 LEU A N 1
ATOM 1461 C CA . LEU A 1 217 ? 20.013 37.630 45.894 1.00 16.81 192 LEU A CA 1
ATOM 1462 C C . LEU A 1 217 ? 19.054 36.498 46.237 1.00 16.47 192 LEU A C 1
ATOM 1463 O O . LEU A 1 217 ? 18.080 36.308 45.512 1.00 16.48 192 LEU A O 1
ATOM 1468 N N . ARG A 1 218 ? 19.309 35.771 47.316 1.00 16.73 193 ARG A N 1
ATOM 1469 C CA . ARG A 1 218 ? 18.380 34.713 47.791 1.00 16.15 193 ARG A CA 1
ATOM 1470 C C . ARG A 1 218 ? 17.150 35.373 48.414 1.00 16.64 193 ARG A C 1
ATOM 1471 O O . ARG A 1 218 ? 17.324 36.217 49.292 1.00 19.15 193 ARG A O 1
ATOM 1479 N N . THR A 1 219 ? 15.957 35.021 47.955 1.00 15.48 194 THR A N 1
ATOM 1480 C CA . THR A 1 219 ? 14.693 35.669 48.384 1.00 16.58 194 THR A CA 1
ATOM 1481 C C . THR A 1 219 ? 13.874 34.750 49.294 1.00 16.64 194 THR A C 1
ATOM 1482 O O . THR A 1 219 ? 12.995 35.264 49.986 1.00 20.58 194 THR A O 1
ATOM 1486 N N . ARG A 1 220 ? 14.084 33.438 49.225 1.00 15.74 195 ARG A N 1
ATOM 1487 C CA . ARG A 1 220 ? 13.347 32.403 49.996 1.00 16.79 195 ARG A CA 1
ATOM 1488 C C . ARG A 1 220 ? 14.274 31.225 50.183 1.00 15.55 195 ARG A C 1
ATOM 1489 O O . ARG A 1 220 ? 15.300 31.154 49.491 1.00 15.71 195 ARG A O 1
ATOM 1497 N N . ASP A 1 221 ? 13.922 30.338 51.098 1.00 15.46 196 ASP A N 1
ATOM 1498 C CA . ASP A 1 221 ? 14.742 29.138 51.355 1.00 15.59 196 ASP A CA 1
ATOM 1499 C C . ASP A 1 221 ? 14.206 27.987 50.525 1.00 15.54 196 ASP A C 1
ATOM 1500 O O . ASP A 1 221 ? 13.006 27.734 50.537 1.00 15.67 196 ASP A O 1
ATOM 1505 N N . ALA A 1 222 ? 15.118 27.323 49.833 1.00 16.11 197 ALA A N 1
ATOM 1506 C CA . ALA A 1 222 ? 14.805 26.219 48.912 1.00 16.47 197 ALA A CA 1
ATOM 1507 C C . ALA A 1 222 ? 13.917 25.186 49.615 1.00 15.58 197 ALA A C 1
ATOM 1508 O O . ALA A 1 222 ? 12.953 24.737 48.993 1.00 16.39 197 ALA A O 1
ATOM 1510 N N . ASP A 1 223 ? 14.204 24.817 50.866 1.00 16.18 198 ASP A N 1
ATOM 1511 C CA . ASP A 1 223 ? 13.454 23.715 51.520 1.00 16.68 198 ASP A CA 1
ATOM 1512 C C . ASP A 1 223 ? 11.987 24.121 51.717 1.00 15.23 198 ASP A C 1
ATOM 1513 O O . ASP A 1 223 ? 11.105 23.251 51.704 1.00 15.29 198 ASP A O 1
ATOM 1518 N N . THR A 1 224 ? 11.724 25.407 51.928 1.00 14.88 199 THR A N 1
ATOM 1519 C CA . THR A 1 224 ? 10.345 25.923 52.102 1.00 14.50 199 THR A CA 1
ATOM 1520 C C . THR A 1 224 ? 9.621 25.894 50.750 1.00 14.59 199 THR A C 1
ATOM 1521 O O . THR A 1 224 ? 8.452 25.503 50.676 1.00 14.63 199 THR A O 1
ATOM 1525 N N . VAL A 1 225 ? 10.304 26.296 49.689 1.00 14.20 200 VAL A N 1
ATOM 1526 C CA . VAL A 1 225 ? 9.727 26.261 48.319 1.00 14.25 200 VAL A CA 1
ATOM 1527 C C . VAL A 1 225 ? 9.378 24.807 47.975 1.00 13.83 200 VAL A C 1
ATOM 1528 O O . VAL A 1 225 ? 8.278 24.540 47.433 1.00 14.08 200 VAL A O 1
ATOM 1532 N N . LEU A 1 226 ? 10.269 23.873 48.284 1.00 13.86 201 LEU A N 1
ATOM 1533 C CA . LEU A 1 226 ? 10.038 22.438 48.012 1.00 14.44 201 LEU A CA 1
ATOM 1534 C C . LEU A 1 226 ? 8.881 21.928 48.873 1.00 14.64 201 LEU A C 1
ATOM 1535 O O . LEU A 1 226 ? 8.074 21.146 48.386 1.00 14.94 201 LEU A O 1
ATOM 1540 N N . ALA A 1 227 ? 8.790 22.356 50.121 1.00 15.13 202 ALA A N 1
ATOM 1541 C CA . ALA A 1 227 ? 7.697 21.935 51.021 1.00 15.54 202 ALA A CA 1
ATOM 1542 C C . ALA A 1 227 ? 6.348 22.378 50.447 1.00 15.17 202 ALA A C 1
ATOM 1543 O O . ALA A 1 227 ? 5.363 21.638 50.590 1.00 16.04 202 ALA A O 1
ATOM 1545 N N . SER A 1 228 ? 6.284 23.539 49.799 1.00 14.76 203 SER A N 1
ATOM 1546 C CA . SER A 1 228 ? 5.033 24.014 49.158 1.00 15.21 203 SER A CA 1
ATOM 1547 C C . SER A 1 228 ? 4.608 23.004 48.094 1.00 14.61 203 SER A C 1
ATOM 1548 O O . SER A 1 228 ? 3.425 22.626 48.039 1.00 15.11 203 SER A O 1
ATOM 1551 N N . PHE A 1 229 ? 5.551 22.546 47.276 1.00 13.80 204 PHE A N 1
ATOM 1552 C CA . PHE A 1 229 ? 5.214 21.539 46.249 1.00 13.73 204 PHE A CA 1
ATOM 1553 C C . PHE A 1 229 ? 4.796 20.226 46.917 1.00 13.99 204 PHE A C 1
ATOM 1554 O O . PHE A 1 229 ? 3.800 19.622 46.512 1.00 15.14 204 PHE A O 1
ATOM 1562 N N . GLU A 1 230 ? 5.525 19.798 47.946 1.00 14.86 205 GLU A N 1
ATOM 1563 C CA . GLU A 1 230 ? 5.216 18.514 48.621 1.00 16.51 205 GLU A CA 1
ATOM 1564 C C . GLU A 1 230 ? 3.798 18.586 49.215 1.00 16.29 205 GLU A C 1
ATOM 1565 O O . GLU A 1 230 ? 3.111 17.552 49.242 1.00 16.79 205 GLU A O 1
ATOM 1571 N N . ALA A 1 231 ? 3.362 19.755 49.679 1.00 15.86 206 ALA A N 1
ATOM 1572 C CA . ALA A 1 231 ? 1.998 19.931 50.241 1.00 16.36 206 ALA A CA 1
ATOM 1573 C C . ALA A 1 231 ? 0.962 19.727 49.124 1.00 16.45 206 ALA A C 1
ATOM 1574 O O . ALA A 1 231 ? -0.059 19.087 49.362 1.00 17.72 206 ALA A O 1
ATOM 1576 N N . LEU A 1 232 ? 1.207 20.267 47.932 1.00 15.32 207 LEU A N 1
ATOM 1577 C CA . LEU A 1 232 ? 0.299 20.056 46.776 1.00 14.87 207 LEU A CA 1
ATOM 1578 C C . LEU A 1 232 ? 0.263 18.565 46.433 1.00 15.38 207 LEU A C 1
ATOM 1579 O O . LEU A 1 232 ? -0.832 18.021 46.213 1.00 16.12 207 LEU A O 1
ATOM 1584 N N . LEU A 1 233 ? 1.432 17.931 46.348 1.00 15.37 208 LEU A N 1
ATOM 1585 C CA . LEU A 1 233 ? 1.540 16.489 46.009 1.00 16.73 208 LEU A CA 1
ATOM 1586 C C . LEU A 1 233 ? 0.683 15.690 47.000 1.00 17.84 208 LEU A C 1
ATOM 1587 O O . LEU A 1 233 ? -0.068 14.805 46.574 1.00 18.31 208 LEU A O 1
ATOM 1592 N N . GLY A 1 234 ? 0.782 16.004 48.292 1.00 17.49 209 GLY A N 1
ATOM 1593 C CA . GLY A 1 234 ? -0.025 15.336 49.328 1.00 19.73 209 GLY A CA 1
ATOM 1594 C C . GLY A 1 234 ? -1.517 15.524 49.110 1.00 20.24 209 GLY A C 1
ATOM 1595 O O . GLY A 1 234 ? -2.278 14.566 49.346 1.00 24.33 209 GLY A O 1
ATOM 1596 N N . ALA A 1 235 ? -1.931 16.722 48.693 1.00 20.53 210 ALA A N 1
ATOM 1597 C CA . ALA A 1 235 ? -3.347 17.114 48.514 1.00 22.26 210 ALA A CA 1
ATOM 1598 C C . ALA A 1 235 ? -3.961 16.335 47.351 1.00 23.17 210 ALA A C 1
ATOM 1599 O O . ALA A 1 235 ? -5.158 16.015 47.442 1.00 27.75 210 ALA A O 1
ATOM 1601 N N . VAL A 1 236 ? -3.193 16.027 46.301 1.00 22.54 211 VAL A N 1
ATOM 1602 C CA . VAL A 1 236 ? -3.771 15.371 45.092 1.00 24.48 211 VAL A CA 1
ATOM 1603 C C . VAL A 1 236 ? -3.368 13.894 44.994 1.00 25.33 211 VAL A C 1
ATOM 1604 O O . VAL A 1 236 ? -3.854 13.240 44.060 1.00 23.85 211 VAL A O 1
ATOM 1608 N N . ALA A 1 237 ? -2.522 13.388 45.892 1.00 29.17 212 ALA A N 1
ATOM 1609 C CA . ALA A 1 237 ? -2.143 11.956 45.952 1.00 31.35 212 ALA A CA 1
ATOM 1610 C C . ALA A 1 237 ? -3.395 11.073 45.946 1.00 33.58 212 ALA A C 1
ATOM 1611 O O . ALA A 1 237 ? -3.380 10.050 45.242 1.00 39.40 212 ALA A O 1
ATOM 1613 N N . ALA A 1 238 ? -4.427 11.458 46.704 1.00 36.30 213 ALA A N 1
ATOM 1614 C CA . ALA A 1 238 ? -5.627 10.636 46.984 1.00 40.38 213 ALA A CA 1
ATOM 1615 C C . ALA A 1 238 ? -6.610 10.710 45.814 1.00 39.50 213 ALA A C 1
ATOM 1616 O O . ALA A 1 238 ? -7.489 9.833 45.741 1.00 47.08 213 ALA A O 1
ATOM 1618 N N . ASP A 1 239 ? -6.464 11.705 44.933 1.00 37.72 214 ASP A N 1
ATOM 1619 C CA . ASP A 1 239 ? -7.468 12.012 43.881 1.00 36.89 214 ASP A CA 1
ATOM 1620 C C . ASP A 1 239 ? -7.846 10.725 43.152 1.00 36.41 214 ASP A C 1
ATOM 1621 O O . ASP A 1 239 ? -6.980 10.007 42.656 1.00 38.38 214 ASP A O 1
ATOM 1626 N N . PRO A 1 240 ? -9.151 10.372 43.106 1.00 35.62 215 PRO A N 1
ATOM 1627 C CA . PRO A 1 240 ? -9.590 9.098 42.534 1.00 34.90 215 PRO A CA 1
ATOM 1628 C C . PRO A 1 240 ? -10.055 9.139 41.072 1.00 31.81 215 PRO A C 1
ATOM 1629 O O . PRO A 1 240 ? -10.470 8.114 40.564 1.00 35.42 215 PRO A O 1
ATOM 1633 N N . THR A 1 241 ? -9.976 10.305 40.429 1.00 26.79 216 THR A N 1
ATOM 1634 C CA . THR A 1 241 ? -10.569 10.554 39.085 1.00 23.81 216 THR A CA 1
ATOM 1635 C C . THR A 1 241 ? -9.626 10.084 37.965 1.00 22.13 216 THR A C 1
ATOM 1636 O O . THR A 1 241 ? -10.121 9.895 36.838 1.00 22.36 216 THR A O 1
ATOM 1640 N N . GLY A 1 242 ? -8.319 9.971 38.225 1.00 21.29 217 GLY A N 1
ATOM 1641 C CA . GLY A 1 242 ? -7.313 9.747 37.170 1.00 21.38 217 GLY A CA 1
ATOM 1642 C C . GLY A 1 242 ? -7.055 11.005 36.353 1.00 18.52 217 GLY A C 1
ATOM 1643 O O . GLY A 1 242 ? -6.285 10.933 35.372 1.00 21.87 217 GLY A O 1
ATOM 1644 N N . ARG A 1 243 ? -7.643 12.137 36.734 1.00 14.95 218 ARG A N 1
ATOM 1645 C CA . ARG A 1 243 ? -7.542 13.371 35.926 1.00 13.64 218 ARG A CA 1
ATOM 1646 C C . ARG A 1 243 ? -6.602 14.401 36.539 1.00 11.95 218 ARG A C 1
ATOM 1647 O O . ARG A 1 243 ? -6.320 15.397 35.858 1.00 12.98 218 ARG A O 1
ATOM 1655 N N . ILE A 1 244 ? -6.084 14.168 37.739 1.00 12.44 219 ILE A N 1
ATOM 1656 C CA . ILE A 1 244 ? -5.224 15.168 38.422 1.00 12.44 219 ILE A CA 1
ATOM 1657 C C . ILE A 1 244 ? -3.873 14.537 38.726 1.00 12.50 219 ILE A C 1
ATOM 1658 O O . ILE A 1 244 ? -3.822 13.500 39.409 1.00 13.98 219 ILE A O 1
ATOM 1663 N N . ARG A 1 245 ? -2.812 15.166 38.229 1.00 12.35 220 ARG A N 1
ATOM 1664 C CA . ARG A 1 245 ? -1.424 14.816 38.590 1.00 12.42 220 ARG A CA 1
ATOM 1665 C C . ARG A 1 245 ? -0.727 16.101 39.004 1.00 12.52 220 ARG A C 1
ATOM 1666 O O . ARG A 1 245 ? -1.344 17.168 39.030 1.00 13.14 220 ARG A O 1
ATOM 1674 N N A CYS A 1 246 ? 0.552 16.008 39.330 0.50 12.04 221 CYS A N 1
ATOM 1675 N N B CYS A 1 246 ? 0.546 15.997 39.376 0.50 13.38 221 CYS A N 1
ATOM 1676 C CA A CYS A 1 246 ? 1.338 17.220 39.624 0.50 11.49 221 CYS A CA 1
ATOM 1677 C CA B CYS A 1 246 ? 1.380 17.161 39.757 0.50 13.96 221 CYS A CA 1
ATOM 1678 C C A CYS A 1 246 ? 2.769 17.036 39.130 0.50 11.30 221 CYS A C 1
ATOM 1679 C C B CYS A 1 246 ? 2.763 17.029 39.115 0.50 12.30 221 CYS A C 1
ATOM 1680 O O A CYS A 1 246 ? 3.237 15.897 38.921 0.50 12.96 221 CYS A O 1
ATOM 1681 O O B CYS A 1 246 ? 3.228 15.895 38.853 0.50 14.02 221 CYS A O 1
ATOM 1686 N N . ARG A 1 247 ? 3.415 18.165 38.932 1.00 11.27 222 ARG A N 1
ATOM 1687 C CA . ARG A 1 247 ? 4.787 18.218 38.423 1.00 11.08 222 ARG A CA 1
ATOM 1688 C C . ARG A 1 247 ? 5.416 19.466 38.997 1.00 10.90 222 ARG A C 1
ATOM 1689 O O . ARG A 1 247 ? 4.910 20.558 38.786 1.00 11.28 222 ARG A O 1
ATOM 1697 N N . PRO A 1 248 ? 6.553 19.348 39.705 1.00 11.16 223 PRO A N 1
ATOM 1698 C CA . PRO A 1 248 ? 7.219 20.535 40.209 1.00 11.22 223 PRO A CA 1
ATOM 1699 C C . PRO A 1 248 ? 7.878 21.286 39.053 1.00 10.78 223 PRO A C 1
ATOM 1700 O O . PRO A 1 248 ? 8.324 20.687 38.077 1.00 10.98 223 PRO A O 1
ATOM 1704 N N . ASN A 1 249 ? 7.897 22.600 39.179 1.00 11.31 224 ASN A N 1
ATOM 1705 C CA . ASN A 1 249 ? 8.623 23.471 38.239 1.00 11.30 224 ASN A CA 1
ATOM 1706 C C . ASN A 1 249 ? 9.522 24.429 39.009 1.00 11.76 224 ASN A C 1
ATOM 1707 O O . ASN A 1 249 ? 9.262 24.719 40.200 1.00 12.48 224 ASN A O 1
ATOM 1712 N N . VAL A 1 250 ? 10.531 24.924 38.314 1.00 11.55 225 VAL A N 1
ATOM 1713 C CA . VAL A 1 250 ? 11.239 26.162 38.716 1.00 12.05 225 VAL A CA 1
ATOM 1714 C C . VAL A 1 250 ? 10.785 27.250 37.750 1.00 11.26 225 VAL A C 1
ATOM 1715 O O . VAL A 1 250 ? 10.851 27.025 36.536 1.00 11.77 225 VAL A O 1
ATOM 1719 N N . SER A 1 251 ? 10.361 28.395 38.261 1.00 11.49 226 SER A N 1
ATOM 1720 C CA . SER A 1 251 ? 9.858 29.529 37.448 1.00 11.51 226 SER A CA 1
ATOM 1721 C C . SER A 1 251 ? 10.763 29.762 36.235 1.00 11.08 226 SER A C 1
ATOM 1722 O O . SER A 1 251 ? 10.293 29.750 35.084 1.00 12.12 226 SER A O 1
ATOM 1725 N N . TYR A 1 252 ? 12.031 30.019 36.508 1.00 10.62 227 TYR A N 1
ATOM 1726 C CA . TYR A 1 252 ? 13.025 30.397 35.484 1.00 10.20 227 TYR A CA 1
ATOM 1727 C C . TYR A 1 252 ? 14.387 30.214 36.128 1.00 10.81 227 TYR A C 1
ATOM 1728 O O . TYR A 1 252 ? 14.533 30.524 37.320 1.00 12.26 227 TYR A O 1
ATOM 1737 N N . VAL A 1 253 ? 15.373 29.749 35.375 1.00 11.14 228 VAL A N 1
ATOM 1738 C CA . VAL A 1 253 ? 16.706 29.451 35.956 1.00 12.01 228 VAL A CA 1
ATOM 1739 C C . VAL A 1 253 ? 17.357 30.703 36.548 1.00 11.91 228 VAL A C 1
ATOM 1740 O O . VAL A 1 253 ? 18.240 30.537 37.414 1.00 12.92 228 VAL A O 1
ATOM 1744 N N . THR A 1 254 ? 16.995 31.917 36.141 1.00 11.51 229 THR A N 1
ATOM 1745 C CA . THR A 1 254 ? 17.527 33.151 36.777 1.00 12.25 229 THR A CA 1
ATOM 1746 C C . THR A 1 254 ? 17.174 33.178 38.268 1.00 12.65 229 THR A C 1
ATOM 1747 O O . THR A 1 254 ? 17.945 33.729 39.066 1.00 13.94 229 THR A O 1
ATOM 1751 N N . ASN A 1 255 ? 16.013 32.628 38.616 1.00 12.01 230 ASN A N 1
ATOM 1752 C CA . ASN A 1 255 ? 15.380 32.761 39.950 1.00 12.66 230 ASN A CA 1
ATOM 1753 C C . ASN A 1 255 ? 15.530 31.449 40.719 1.00 12.68 230 ASN A C 1
ATOM 1754 O O . ASN A 1 255 ? 14.668 31.138 41.560 1.00 13.43 230 ASN A O 1
ATOM 1759 N N . MET A 1 256 ? 16.617 30.727 40.461 1.00 12.44 231 MET A N 1
ATOM 1760 C CA . MET A 1 256 ? 16.827 29.356 40.967 1.00 12.70 231 MET A CA 1
ATOM 1761 C C . MET A 1 256 ? 18.204 29.253 41.610 1.00 12.85 231 MET A C 1
ATOM 1762 O O . MET A 1 256 ? 19.223 29.388 40.903 1.00 13.88 231 MET A O 1
ATOM 1767 N N . THR A 1 257 ? 18.260 28.981 42.905 1.00 13.62 232 THR A N 1
ATOM 1768 C CA . THR A 1 257 ? 19.547 28.686 43.559 1.00 14.58 232 THR A CA 1
ATOM 1769 C C . THR A 1 257 ? 19.970 27.252 43.242 1.00 14.32 232 THR A C 1
ATOM 1770 O O . THR A 1 257 ? 19.129 26.432 42.891 1.00 14.21 232 THR A O 1
ATOM 1774 N N . ASP A 1 258 ? 21.247 26.944 43.457 1.00 16.01 233 ASP A N 1
ATOM 1775 C CA . ASP A 1 258 ? 21.753 25.558 43.315 1.00 16.73 233 ASP A CA 1
ATOM 1776 C C . ASP A 1 258 ? 21.018 24.663 44.319 1.00 15.86 233 ASP A C 1
ATOM 1777 O O . ASP A 1 258 ? 20.799 23.490 44.036 1.00 16.15 233 ASP A O 1
ATOM 1782 N N . GLU A 1 259 ? 20.676 25.191 45.490 1.00 16.40 234 GLU A N 1
ATOM 1783 C CA . GLU A 1 259 ? 19.992 24.411 46.545 1.00 16.69 234 GLU A CA 1
ATOM 1784 C C . GLU A 1 259 ? 18.587 24.041 46.066 1.00 15.33 234 GLU A C 1
ATOM 1785 O O . GLU A 1 259 ? 18.172 22.877 46.260 1.00 15.79 234 GLU A O 1
ATOM 1791 N N . LEU A 1 260 ? 17.884 24.975 45.429 1.00 14.43 235 LEU A N 1
ATOM 1792 C CA . LEU A 1 260 ? 16.549 24.669 44.866 1.00 14.64 235 LEU A CA 1
ATOM 1793 C C . LEU A 1 260 ? 16.696 23.606 43.780 1.00 13.82 235 LEU A C 1
ATOM 1794 O O . LEU A 1 260 ? 15.914 22.644 43.758 1.00 14.16 235 LEU A O 1
ATOM 1799 N N . ALA A 1 261 ? 17.681 23.756 42.897 1.00 13.52 236 ALA A N 1
ATOM 1800 C CA . ALA A 1 261 ? 17.868 22.806 41.776 1.00 14.29 236 ALA A CA 1
ATOM 1801 C C . ALA A 1 261 ? 18.133 21.400 42.322 1.00 14.25 236 ALA A C 1
ATOM 1802 O O . ALA A 1 261 ? 17.491 20.439 41.902 1.00 14.24 236 ALA A O 1
ATOM 1804 N N . ARG A 1 262 ? 19.067 21.268 43.256 1.00 15.76 237 ARG A N 1
ATOM 1805 C CA . ARG A 1 262 ? 19.421 19.933 43.802 1.00 17.48 237 ARG A CA 1
ATOM 1806 C C . ARG A 1 262 ? 18.217 19.360 44.558 1.00 16.08 237 ARG A C 1
ATOM 1807 O O . ARG A 1 262 ? 17.983 18.148 44.477 1.00 16.45 237 ARG A O 1
ATOM 1815 N N . GLY A 1 263 ? 17.487 20.204 45.287 1.00 15.09 238 GLY A N 1
ATOM 1816 C CA . GLY A 1 263 ? 16.293 19.757 46.021 1.00 15.23 238 GLY A CA 1
ATOM 1817 C C . GLY A 1 263 ? 15.210 19.279 45.072 1.00 14.32 238 GLY A C 1
ATOM 1818 O O . GLY A 1 263 ? 14.542 18.274 45.368 1.00 14.77 238 GLY A O 1
ATOM 1819 N N . MET A 1 264 ? 15.054 19.939 43.929 1.00 13.09 239 MET A N 1
ATOM 1820 C CA . MET A 1 264 ? 14.080 19.485 42.909 1.00 13.73 239 MET A CA 1
ATOM 1821 C C . MET A 1 264 ? 14.493 18.109 42.372 1.00 14.07 239 MET A C 1
ATOM 1822 O O . MET A 1 264 ? 13.616 17.231 42.216 1.00 14.35 239 MET A O 1
ATOM 1827 N N . ALA A 1 265 ? 15.781 17.908 42.097 1.00 13.77 240 ALA A N 1
ATOM 1828 C CA . ALA A 1 265 ? 16.276 16.621 41.565 1.00 14.20 240 ALA A CA 1
ATOM 1829 C C . ALA A 1 265 ? 15.964 15.510 42.572 1.00 14.71 240 ALA A C 1
ATOM 1830 O O . ALA A 1 265 ? 15.503 14.428 42.189 1.00 15.17 240 ALA A O 1
ATOM 1832 N N . GLU A 1 266 ? 16.213 15.774 43.847 1.00 15.34 241 GLU A N 1
ATOM 1833 C CA . GLU A 1 266 ? 15.972 14.764 44.905 1.00 17.45 241 GLU A CA 1
ATOM 1834 C C . GLU A 1 266 ? 14.479 14.434 44.969 1.00 16.59 241 GLU A C 1
ATOM 1835 O O . GLU A 1 266 ? 14.121 13.251 45.077 1.00 18.41 241 GLU A O 1
ATOM 1841 N N . LEU A 1 267 ? 13.635 15.459 44.894 1.00 16.15 242 LEU A N 1
ATOM 1842 C CA . LEU A 1 267 ? 12.162 15.321 45.038 1.00 16.85 242 LEU A CA 1
ATOM 1843 C C . LEU A 1 267 ? 11.619 14.487 43.870 1.00 15.58 242 LEU A C 1
ATOM 1844 O O . LEU A 1 267 ? 10.844 13.550 44.097 1.00 16.28 242 LEU A O 1
ATOM 1849 N N . VAL A 1 268 ? 12.041 14.780 42.641 1.00 15.38 243 VAL A N 1
ATOM 1850 C CA . VAL A 1 268 ? 11.437 14.078 41.472 1.00 16.05 243 VAL A CA 1
ATOM 1851 C C . VAL A 1 268 ? 11.967 12.640 41.396 1.00 16.05 243 VAL A C 1
ATOM 1852 O O . VAL A 1 268 ? 11.216 11.772 40.935 1.00 16.93 243 VAL A O 1
ATOM 1856 N N . GLU A 1 269 ? 13.175 12.361 41.881 1.00 16.88 244 GLU A N 1
ATOM 1857 C CA . GLU A 1 269 ? 13.680 10.966 41.987 1.00 18.77 244 GLU A CA 1
ATOM 1858 C C . GLU A 1 269 ? 12.858 10.216 43.043 1.00 18.92 244 GLU A C 1
ATOM 1859 O O . GLU A 1 269 ? 12.418 9.087 42.768 1.00 20.65 244 GLU A O 1
ATOM 1865 N N . ARG A 1 270 ? 12.649 10.822 44.212 1.00 19.30 245 ARG A N 1
ATOM 1866 C CA . ARG A 1 270 ? 11.972 10.155 45.353 1.00 20.87 245 ARG A CA 1
ATOM 1867 C C . ARG A 1 270 ? 10.528 9.807 44.971 1.00 19.66 245 ARG A C 1
ATOM 1868 O O . ARG A 1 270 ? 10.081 8.692 45.284 1.00 21.67 245 ARG A O 1
ATOM 1876 N N . HIS A 1 271 ? 9.820 10.737 44.330 1.00 17.73 246 HIS A N 1
ATOM 1877 C CA . HIS A 1 271 ? 8.370 10.609 44.013 1.00 17.79 246 HIS A CA 1
ATOM 1878 C C . HIS A 1 271 ? 8.124 10.083 42.592 1.00 17.75 246 HIS A C 1
ATOM 1879 O O . HIS A 1 271 ? 6.950 9.900 42.231 1.00 19.99 246 HIS A O 1
ATOM 1886 N N . ASP A 1 272 ? 9.183 9.897 41.807 1.00 16.67 247 ASP A N 1
ATOM 1887 C CA . ASP A 1 272 ? 9.120 9.420 40.399 1.00 16.73 247 ASP A CA 1
ATOM 1888 C C . ASP A 1 272 ? 8.211 10.356 39.598 1.00 15.41 247 ASP A C 1
ATOM 1889 O O . ASP A 1 272 ? 7.181 9.905 39.040 1.00 17.29 247 ASP A O 1
ATOM 1894 N N . LEU A 1 273 ? 8.599 11.624 39.538 1.00 14.59 248 LEU A N 1
ATOM 1895 C CA . LEU A 1 273 ? 7.811 12.682 38.878 1.00 14.28 248 LEU A CA 1
ATOM 1896 C C . LEU A 1 273 ? 8.560 13.226 37.677 1.00 13.67 248 LEU A C 1
ATOM 1897 O O . LEU A 1 273 ? 9.780 13.139 37.591 1.00 14.08 248 LEU A O 1
ATOM 1902 N N . PRO A 1 274 ? 7.832 13.904 36.773 1.00 12.66 249 PRO A N 1
ATOM 1903 C CA . PRO A 1 274 ? 8.470 14.773 35.794 1.00 12.10 249 PRO A CA 1
ATOM 1904 C C . PRO A 1 274 ? 8.932 16.070 36.466 1.00 11.40 249 PRO A C 1
ATOM 1905 O O . PRO A 1 274 ? 8.598 16.307 37.612 1.00 12.19 249 PRO A O 1
ATOM 1909 N N . PHE A 1 275 ? 9.668 16.886 35.729 1.00 11.04 250 PHE A N 1
ATOM 1910 C CA . PHE A 1 275 ? 10.190 18.182 36.204 1.00 10.77 250 PHE A CA 1
ATOM 1911 C C . PHE A 1 275 ? 10.105 19.177 35.058 1.00 10.38 250 PHE A C 1
ATOM 1912 O O . PHE A 1 275 ? 10.361 18.791 33.909 1.00 11.22 250 PHE A O 1
ATOM 1920 N N . ALA A 1 276 ? 9.812 20.433 35.337 1.00 10.21 251 ALA A N 1
ATOM 1921 C CA . ALA A 1 276 ? 9.754 21.452 34.274 1.00 9.88 251 ALA A CA 1
ATOM 1922 C C . ALA A 1 276 ? 10.436 22.744 34.702 1.00 10.12 251 ALA A C 1
ATOM 1923 O O . ALA A 1 276 ? 10.395 23.118 35.880 1.00 10.58 251 ALA A O 1
ATOM 1925 N N . THR A 1 277 ? 11.039 23.433 33.748 1.00 9.83 252 THR A N 1
ATOM 1926 C CA . THR A 1 277 ? 11.507 24.808 33.977 1.00 10.09 252 THR A CA 1
ATOM 1927 C C . THR A 1 277 ? 11.587 25.528 32.644 1.00 9.66 252 THR A C 1
ATOM 1928 O O . THR A 1 277 ? 11.295 24.932 31.597 1.00 11.48 252 THR A O 1
ATOM 1932 N N . HIS A 1 278 ? 11.916 26.801 32.715 1.00 10.23 253 HIS A N 1
ATOM 1933 C CA . HIS A 1 278 ? 12.222 27.649 31.546 1.00 10.63 253 HIS A CA 1
ATOM 1934 C C . HIS A 1 278 ? 13.723 27.912 31.531 1.00 10.19 253 HIS A C 1
ATOM 1935 O O . HIS A 1 278 ? 14.297 28.251 32.590 1.00 10.96 253 HIS A O 1
ATOM 1942 N N . VAL A 1 279 ? 14.346 27.719 30.381 1.00 10.35 254 VAL A N 1
ATOM 1943 C CA . VAL A 1 279 ? 15.818 27.840 30.260 1.00 10.49 254 VAL A CA 1
ATOM 1944 C C . VAL A 1 279 ? 16.173 28.121 28.809 1.00 10.30 254 VAL A C 1
ATOM 1945 O O . VAL A 1 279 ? 15.453 27.655 27.916 1.00 10.65 254 VAL A O 1
ATOM 1949 N N . GLY A 1 280 ? 17.237 28.873 28.582 1.00 10.38 255 GLY A N 1
ATOM 1950 C CA . GLY A 1 280 ? 17.677 29.236 27.228 1.00 10.99 255 GLY A CA 1
ATOM 1951 C C . GLY A 1 280 ? 16.575 29.956 26.479 1.00 10.73 255 GLY A C 1
ATOM 1952 O O . GLY A 1 280 ? 16.407 29.729 25.257 1.00 11.40 255 GLY A O 1
ATOM 1953 N N . ALA A 1 281 ? 15.817 30.800 27.169 1.00 10.00 256 ALA A N 1
ATOM 1954 C CA . ALA A 1 281 ? 14.603 31.406 26.585 1.00 9.93 256 ALA A CA 1
ATOM 1955 C C . ALA A 1 281 ? 14.911 32.695 25.827 1.00 10.64 256 ALA A C 1
ATOM 1956 O O . ALA A 1 281 ? 14.115 33.036 24.940 1.00 11.83 256 ALA A O 1
ATOM 1958 N N . LEU A 1 282 ? 15.983 33.397 26.176 1.00 10.71 257 LEU A N 1
ATOM 1959 C CA . LEU A 1 282 ? 16.205 34.797 25.749 1.00 10.37 257 LEU A CA 1
ATOM 1960 C C . LEU A 1 282 ? 17.663 35.002 25.354 1.00 10.85 257 LEU A C 1
ATOM 1961 O O . LEU A 1 282 ? 18.560 34.447 26.018 1.00 11.12 257 LEU A O 1
ATOM 1966 N N . ARG A 1 283 ? 17.884 35.900 24.410 1.00 11.16 258 ARG A N 1
ATOM 1967 C CA . ARG A 1 283 ? 19.255 36.280 24.003 1.00 11.32 258 ARG A CA 1
ATOM 1968 C C . ARG A 1 283 ? 20.069 36.741 25.217 1.00 11.61 258 ARG A C 1
ATOM 1969 O O . ARG A 1 283 ? 21.249 36.375 25.317 1.00 12.62 258 ARG A O 1
ATOM 1977 N N . ASN A 1 284 ? 19.473 37.566 26.077 1.00 11.51 259 ASN A N 1
ATOM 1978 C CA . ASN A 1 284 ? 20.232 38.213 27.181 1.00 11.59 259 ASN A CA 1
ATOM 1979 C C . ASN A 1 284 ? 20.390 37.270 28.382 1.00 11.99 259 ASN A C 1
ATOM 1980 O O . ASN A 1 284 ? 21.055 37.655 29.357 1.00 13.19 259 ASN A O 1
ATOM 1985 N N . GLU A 1 285 ? 19.825 36.069 28.341 1.00 11.92 260 GLU A N 1
ATOM 1986 C CA . GLU A 1 285 ? 19.847 35.154 29.507 1.00 12.15 260 GLU A CA 1
ATOM 1987 C C . GLU A 1 285 ? 21.267 34.708 29.856 1.00 12.38 260 GLU A C 1
ATOM 1988 O O . GLU A 1 285 ? 21.644 34.769 31.039 1.00 12.70 260 GLU A O 1
ATOM 1994 N N . ALA A 1 286 ? 22.033 34.234 28.883 1.00 12.33 261 ALA A N 1
ATOM 1995 C CA . ALA A 1 286 ? 23.339 33.601 29.162 1.00 13.51 261 ALA A CA 1
ATOM 1996 C C . ALA A 1 286 ? 24.246 34.602 29.890 1.00 13.55 261 ALA A C 1
ATOM 1997 O O . ALA A 1 286 ? 24.895 34.203 30.879 1.00 13.70 261 ALA A O 1
ATOM 1999 N N . ASP A 1 287 ? 24.319 35.854 29.426 1.00 13.92 262 ASP A N 1
ATOM 2000 C CA . ASP A 1 287 ? 25.226 36.855 30.052 1.00 16.11 262 ASP A CA 1
ATOM 2001 C C . ASP A 1 287 ? 24.761 37.130 31.484 1.00 15.18 262 ASP A C 1
ATOM 2002 O O . ASP A 1 287 ? 25.621 37.251 32.385 1.00 16.36 262 ASP A O 1
ATOM 2007 N N . ALA A 1 288 ? 23.456 37.245 31.712 1.00 14.38 263 ALA A N 1
ATOM 2008 C CA . ALA A 1 288 ? 22.911 37.506 33.065 1.00 14.33 263 ALA A CA 1
ATOM 2009 C C . ALA A 1 288 ? 23.203 36.302 33.964 1.00 13.55 263 ALA A C 1
ATOM 2010 O O . ALA A 1 288 ? 23.590 36.502 35.121 1.00 14.95 263 ALA A O 1
ATOM 2012 N N . MET A 1 289 ? 23.071 35.089 33.443 1.00 13.27 264 MET A N 1
ATOM 2013 C CA . MET A 1 289 ? 23.311 33.865 34.230 1.00 14.04 264 MET A CA 1
ATOM 2014 C C . MET A 1 289 ? 24.790 33.804 34.618 1.00 14.80 264 MET A C 1
ATOM 2015 O O . MET A 1 289 ? 25.094 33.500 35.781 1.00 15.48 264 MET A O 1
ATOM 2020 N N A ARG A 1 290 ? 25.697 34.095 33.681 0.50 15.37 265 ARG A N 1
ATOM 2021 N N B ARG A 1 290 ? 25.698 34.096 33.682 0.50 15.69 265 ARG A N 1
ATOM 2022 C CA A ARG A 1 290 ? 27.151 34.090 33.987 0.50 15.99 265 ARG A CA 1
ATOM 2023 C CA B ARG A 1 290 ? 27.152 34.093 33.988 0.50 16.57 265 ARG A CA 1
ATOM 2024 C C A ARG A 1 290 ? 27.454 35.172 35.028 0.50 16.99 265 ARG A C 1
ATOM 2025 C C B ARG A 1 290 ? 27.454 35.173 35.030 0.50 17.40 265 ARG A C 1
ATOM 2026 O O A ARG A 1 290 ? 28.238 34.887 35.947 0.50 18.45 265 ARG A O 1
ATOM 2027 O O B ARG A 1 290 ? 28.238 34.888 35.949 0.50 18.88 265 ARG A O 1
ATOM 2042 N N . ALA A 1 291 ? 26.856 36.361 34.909 1.00 16.80 266 ALA A N 1
ATOM 2043 C CA . ALA A 1 291 ? 27.149 37.506 35.808 1.00 18.18 266 ALA A CA 1
ATOM 2044 C C . ALA A 1 291 ? 26.652 37.204 37.226 1.00 17.27 266 ALA A C 1
ATOM 2045 O O . ALA A 1 291 ? 27.376 37.515 38.180 1.00 21.31 266 ALA A O 1
ATOM 2047 N N . TYR A 1 292 ? 25.480 36.598 37.385 1.00 15.85 267 TYR A N 1
ATOM 2048 C CA . TYR A 1 292 ? 24.797 36.492 38.702 1.00 15.96 267 TYR A CA 1
ATOM 2049 C C . TYR A 1 292 ? 24.965 35.102 39.325 1.00 15.95 267 TYR A C 1
ATOM 2050 O O . TYR A 1 292 ? 24.901 35.015 40.567 1.00 17.10 267 TYR A O 1
ATOM 2059 N N . HIS A 1 293 ? 25.140 34.051 38.522 1.00 15.42 268 HIS A N 1
ATOM 2060 C CA . HIS A 1 293 ? 25.200 32.646 38.997 1.00 15.67 268 HIS A CA 1
ATOM 2061 C C . HIS A 1 293 ? 26.525 31.980 38.617 1.00 16.08 268 HIS A C 1
ATOM 2062 O O . HIS A 1 293 ? 26.780 30.875 39.123 1.00 20.80 268 HIS A O 1
ATOM 2069 N N . GLY A 1 294 ? 27.311 32.575 37.724 1.00 17.06 269 GLY A N 1
ATOM 2070 C CA . GLY A 1 294 ? 28.621 32.029 37.326 1.00 17.38 269 GLY A CA 1
ATOM 2071 C C . GLY A 1 294 ? 28.530 30.944 36.267 1.00 17.42 269 GLY A C 1
ATOM 2072 O O . GLY A 1 294 ? 29.585 30.396 35.885 1.00 20.00 269 GLY A O 1
ATOM 2073 N N . GLU A 1 295 ? 27.340 30.660 35.745 1.00 16.37 270 GLU A N 1
ATOM 2074 C CA . GLU A 1 295 ? 27.148 29.540 34.799 1.00 16.19 270 GLU A CA 1
ATOM 2075 C C . GLU A 1 295 ? 25.806 29.722 34.104 1.00 14.43 270 GLU A C 1
ATOM 2076 O O . GLU A 1 295 ? 24.887 30.317 34.704 1.00 14.32 270 GLU A O 1
ATOM 2082 N N . THR A 1 296 ? 25.702 29.225 32.879 1.00 14.49 271 THR A N 1
ATOM 2083 C CA . THR A 1 296 ? 24.462 29.321 32.079 1.00 14.26 271 THR A CA 1
ATOM 2084 C C . THR A 1 296 ? 23.446 28.267 32.535 1.00 13.53 271 THR A C 1
ATOM 2085 O O . THR A 1 296 ? 23.774 27.338 33.269 1.00 14.25 271 THR A O 1
ATOM 2089 N N . GLY A 1 297 ? 22.213 28.416 32.070 1.00 13.26 272 GLY A N 1
ATOM 2090 C CA . GLY A 1 297 ? 21.081 27.656 32.615 1.00 12.78 272 GLY A CA 1
ATOM 2091 C C . GLY A 1 297 ? 21.183 26.152 32.438 1.00 12.23 272 GLY A C 1
ATOM 2092 O O . GLY A 1 297 ? 20.980 25.442 33.417 1.00 13.10 272 GLY A O 1
ATOM 2093 N N . VAL A 1 298 ? 21.376 25.637 31.222 1.00 11.86 273 VAL A N 1
ATOM 2094 C CA . VAL A 1 298 ? 21.365 24.159 31.042 1.00 12.07 273 VAL A CA 1
ATOM 2095 C C . VAL A 1 298 ? 22.539 23.557 31.827 1.00 12.42 273 VAL A C 1
ATOM 2096 O O . VAL A 1 298 ? 22.380 22.488 32.418 1.00 12.75 273 VAL A O 1
ATOM 2100 N N . ARG A 1 299 ? 23.697 24.208 31.844 1.00 13.25 274 ARG A N 1
ATOM 2101 C CA . ARG A 1 299 ? 24.839 23.673 32.624 1.00 14.06 274 ARG A CA 1
ATOM 2102 C C . ARG A 1 299 ? 24.492 23.660 34.117 1.00 13.61 274 ARG A C 1
ATOM 2103 O O . ARG A 1 299 ? 24.873 22.683 34.795 1.00 14.73 274 ARG A O 1
ATOM 2111 N N . ARG A 1 300 ? 23.818 24.684 34.636 1.00 13.48 275 ARG A N 1
ATOM 2112 C CA . ARG A 1 300 ? 23.428 24.688 36.073 1.00 14.01 275 ARG A CA 1
ATOM 2113 C C . ARG A 1 300 ? 22.428 23.556 36.333 1.00 13.61 275 ARG A C 1
ATOM 2114 O O . ARG A 1 300 ? 22.557 22.858 37.343 1.00 14.71 275 ARG A O 1
ATOM 2122 N N . LEU A 1 301 ? 21.458 23.359 35.442 1.00 12.85 276 LEU A N 1
ATOM 2123 C CA . LEU A 1 301 ? 20.494 22.251 35.612 1.00 12.71 276 LEU A CA 1
ATOM 2124 C C . LEU A 1 301 ? 21.244 20.918 35.569 1.00 12.72 276 LEU A C 1
ATOM 2125 O O . LEU A 1 301 ? 20.915 20.020 36.345 1.00 13.42 276 LEU A O 1
ATOM 2130 N N . ALA A 1 302 ? 22.211 20.778 34.664 1.00 13.14 277 ALA A N 1
ATOM 2131 C CA . ALA A 1 302 ? 22.950 19.509 34.479 1.00 13.80 277 ALA A CA 1
ATOM 2132 C C . ALA A 1 302 ? 23.724 19.191 35.758 1.00 14.78 277 ALA A C 1
ATOM 2133 O O . ALA A 1 302 ? 23.711 18.027 36.201 1.00 16.03 277 ALA A O 1
ATOM 2135 N N . GLU A 1 303 ? 24.367 20.199 36.343 1.00 16.01 278 GLU A N 1
ATOM 2136 C CA . GLU A 1 303 ? 25.165 20.028 37.586 1.00 17.71 278 GLU A CA 1
ATOM 2137 C C . GLU A 1 303 ? 24.271 19.493 38.709 1.00 16.92 278 GLU A C 1
ATOM 2138 O O . GLU A 1 303 ? 24.758 18.738 39.554 1.00 18.94 278 GLU A O 1
ATOM 2144 N N . ALA A 1 304 ? 23.013 19.921 38.747 1.00 15.82 279 ALA A N 1
ATOM 2145 C CA . ALA A 1 304 ? 22.025 19.548 39.784 1.00 16.46 279 ALA A CA 1
ATOM 2146 C C . ALA A 1 304 ? 21.440 18.157 39.521 1.00 15.87 279 ALA A C 1
ATOM 2147 O O . ALA A 1 304 ? 20.725 17.662 40.394 1.00 18.79 279 ALA A O 1
ATOM 2149 N N . GLY A 1 305 ? 21.682 17.567 38.349 1.00 14.71 280 GLY A N 1
ATOM 2150 C CA . GLY A 1 305 ? 21.109 16.261 37.973 1.00 15.61 280 GLY A CA 1
ATOM 2151 C C . GLY A 1 305 ? 19.743 16.400 37.311 1.00 15.07 280 GLY A C 1
ATOM 2152 O O . GLY A 1 305 ? 18.995 15.403 37.266 1.00 17.26 280 GLY A O 1
ATOM 2153 N N . LEU A 1 306 ? 19.405 17.579 36.789 1.00 13.47 281 LEU A N 1
ATOM 2154 C CA . LEU A 1 306 ? 18.045 17.832 36.245 1.00 12.56 281 LEU A CA 1
ATOM 2155 C C . LEU A 1 306 ? 17.990 17.698 34.727 1.00 11.98 281 LEU A C 1
ATOM 2156 O O . LEU A 1 306 ? 16.877 17.769 34.204 1.00 12.55 281 LEU A O 1
ATOM 2161 N N . VAL A 1 307 ? 19.107 17.529 34.015 1.00 12.02 282 VAL A N 1
ATOM 2162 C CA . VAL A 1 307 ? 19.058 17.358 32.538 1.00 12.37 282 VAL A CA 1
ATOM 2163 C C . VAL A 1 307 ? 18.999 15.863 32.249 1.00 12.50 282 VAL A C 1
ATOM 2164 O O . VAL A 1 307 ? 20.028 15.229 32.040 1.00 15.24 282 VAL A O 1
ATOM 2168 N N . ASP A 1 308 ? 17.789 15.333 32.254 1.00 12.37 283 ASP A N 1
ATOM 2169 C CA . ASP A 1 308 ? 17.523 13.897 32.079 1.00 12.61 283 ASP A CA 1
ATOM 2170 C C . ASP A 1 308 ? 16.132 13.762 31.457 1.00 11.07 283 ASP A C 1
ATOM 2171 O O . ASP A 1 308 ? 15.530 14.789 31.071 1.00 11.73 283 ASP A O 1
ATOM 2176 N N . GLU A 1 309 ? 15.638 12.532 31.382 1.00 11.85 284 GLU A N 1
ATOM 2177 C CA . GLU A 1 309 ? 14.387 12.239 30.642 1.00 12.54 284 GLU A CA 1
ATOM 2178 C C . GLU A 1 309 ? 13.178 12.891 31.332 1.00 11.89 284 GLU A C 1
ATOM 2179 O O . GLU A 1 309 ? 12.143 13.005 30.699 1.00 12.78 284 GLU A O 1
ATOM 2185 N N . ARG A 1 310 ? 13.290 13.293 32.592 1.00 11.75 285 ARG A N 1
ATOM 2186 C CA . ARG A 1 310 ? 12.154 13.890 33.338 1.00 11.59 285 ARG A CA 1
ATOM 2187 C C . ARG A 1 310 ? 11.941 15.357 32.960 1.00 10.90 285 ARG A C 1
ATOM 2188 O O . ARG A 1 310 ? 10.849 15.868 33.221 1.00 11.50 285 ARG A O 1
ATOM 2196 N N . LEU A 1 311 ? 12.944 16.011 32.375 1.00 10.25 286 LEU A N 1
ATOM 2197 C CA . LEU A 1 311 ? 12.938 17.481 32.178 1.00 10.23 286 LEU A CA 1
ATOM 2198 C C . LEU A 1 311 ? 12.086 17.849 30.968 1.00 10.07 286 LEU A C 1
ATOM 2199 O O . LEU A 1 311 ? 12.367 17.374 29.859 1.00 10.87 286 LEU A O 1
ATOM 2204 N N . MET A 1 312 ? 11.140 18.750 31.172 1.00 10.00 287 MET A N 1
ATOM 2205 C CA . MET A 1 312 ? 10.525 19.550 30.096 1.00 9.41 287 MET A CA 1
ATOM 2206 C C . MET A 1 312 ? 11.069 20.974 30.227 1.00 9.46 287 MET A C 1
ATOM 2207 O O . MET A 1 312 ? 10.771 21.661 31.230 1.00 10.56 287 MET A O 1
ATOM 2212 N N . ALA A 1 313 ? 11.870 21.381 29.250 1.00 9.17 288 ALA A N 1
ATOM 2213 C CA . ALA A 1 313 ? 12.484 22.714 29.196 1.00 9.29 288 ALA A CA 1
ATOM 2214 C C . ALA A 1 313 ? 11.646 23.598 28.283 1.00 9.64 288 ALA A C 1
ATOM 2215 O O . ALA A 1 313 ? 11.537 23.308 27.067 1.00 9.82 288 ALA A O 1
ATOM 2217 N N . GLY A 1 314 ? 11.095 24.673 28.826 1.00 9.56 289 GLY A N 1
ATOM 2218 C CA . GLY A 1 314 ? 10.377 25.668 28.022 1.00 9.54 289 GLY A CA 1
ATOM 2219 C C . GLY A 1 314 ? 11.338 26.514 27.220 1.00 9.18 289 GLY A C 1
ATOM 2220 O O . GLY A 1 314 ? 12.276 27.073 27.801 1.00 9.64 289 GLY A O 1
ATOM 2221 N N . HIS A 1 315 ? 11.057 26.620 25.918 1.00 8.84 290 HIS A N 1
ATOM 2222 C CA . HIS A 1 315 ? 11.760 27.489 24.938 1.00 9.41 290 HIS A CA 1
ATOM 2223 C C . HIS A 1 315 ? 13.093 26.861 24.536 1.00 9.17 290 HIS A C 1
ATOM 2224 O O . HIS A 1 315 ? 13.193 26.339 23.421 1.00 9.90 290 HIS A O 1
ATOM 2231 N N . SER A 1 316 ? 14.093 26.896 25.415 1.00 9.43 291 SER A N 1
ATOM 2232 C CA . SER A 1 316 ? 15.330 26.086 25.288 1.00 9.73 291 SER A CA 1
ATOM 2233 C C . SER A 1 316 ? 15.986 26.264 23.908 1.00 9.57 291 SER A C 1
ATOM 2234 O O . SER A 1 316 ? 16.418 25.278 23.311 1.00 10.24 291 SER A O 1
ATOM 2237 N N . ALA A 1 317 ? 16.110 27.502 23.448 1.00 9.40 292 ALA A N 1
ATOM 2238 C CA . ALA A 1 317 ? 16.693 27.830 22.131 1.00 9.60 292 ALA A CA 1
ATOM 2239 C C . ALA A 1 317 ? 18.092 28.431 22.250 1.00 9.96 292 ALA A C 1
ATOM 2240 O O . ALA A 1 317 ? 18.884 28.271 21.301 1.00 10.47 292 ALA A O 1
ATOM 2242 N N . PHE A 1 318 ? 18.393 29.162 23.313 1.00 10.49 293 PHE A N 1
ATOM 2243 C CA . PHE A 1 318 ? 19.681 29.883 23.460 1.00 10.77 293 PHE A CA 1
ATOM 2244 C C . PHE A 1 318 ? 20.636 28.967 24.223 1.00 11.02 293 PHE A C 1
ATOM 2245 O O . PHE A 1 318 ? 20.934 29.202 25.402 1.00 13.24 293 PHE A O 1
ATOM 2253 N N . LEU A 1 319 ? 21.060 27.904 23.540 1.00 11.52 294 LEU A N 1
ATOM 2254 C CA . LEU A 1 319 ? 21.934 26.832 24.064 1.00 12.27 294 LEU A CA 1
ATOM 2255 C C . LEU A 1 319 ? 23.178 26.783 23.181 1.00 13.07 294 LEU A C 1
ATOM 2256 O O . LEU A 1 319 ? 23.032 26.737 21.943 1.00 13.96 294 LEU A O 1
ATOM 2261 N N . ASP A 1 320 ? 24.357 26.750 23.784 1.00 14.00 295 ASP A N 1
ATOM 2262 C CA . ASP A 1 320 ? 25.597 26.525 23.006 1.00 14.66 295 ASP A CA 1
ATOM 2263 C C . ASP A 1 320 ? 25.725 25.029 22.701 1.00 14.01 295 ASP A C 1
ATOM 2264 O O . ASP A 1 320 ? 24.855 24.218 23.086 1.00 13.90 295 ASP A O 1
ATOM 2269 N N . ASP A 1 321 ? 26.774 24.667 21.980 1.00 14.93 296 ASP A N 1
ATOM 2270 C CA . ASP A 1 321 ? 26.921 23.278 21.488 1.00 15.33 296 ASP A CA 1
ATOM 2271 C C . ASP A 1 321 ? 26.961 22.320 22.670 1.00 13.71 296 ASP A C 1
ATOM 2272 O O . ASP A 1 321 ? 26.401 21.232 22.570 1.00 15.23 296 ASP A O 1
ATOM 2277 N N . GLN A 1 322 ? 27.681 22.675 23.729 1.00 14.68 297 GLN A N 1
ATOM 2278 C CA . GLN A 1 322 ? 27.802 21.765 24.888 1.00 14.83 297 GLN A CA 1
ATOM 2279 C C . GLN A 1 322 ? 26.423 21.559 25.518 1.00 12.82 297 GLN A C 1
ATOM 2280 O O . GLN A 1 322 ? 26.107 20.425 25.885 1.00 13.76 297 GLN A O 1
ATOM 2286 N N . GLU A 1 323 ? 25.629 22.616 25.634 1.00 12.96 298 GLU A N 1
ATOM 2287 C CA . GLU A 1 323 ? 24.284 22.513 26.249 1.00 13.07 298 GLU A CA 1
ATOM 2288 C C . GLU A 1 323 ? 23.359 21.697 25.341 1.00 11.87 298 GLU A C 1
ATOM 2289 O O . GLU A 1 323 ? 22.566 20.913 25.852 1.00 12.34 298 GLU A O 1
ATOM 2295 N N . GLN A 1 324 ? 23.467 21.847 24.027 1.00 11.93 299 GLN A N 1
ATOM 2296 C CA . GLN A 1 324 ? 22.693 21.012 23.081 1.00 12.64 299 GLN A CA 1
ATOM 2297 C C . GLN A 1 324 ? 23.036 19.538 23.316 1.00 12.13 299 GLN A C 1
ATOM 2298 O O . GLN A 1 324 ? 22.141 18.685 23.350 1.00 12.11 299 GLN A O 1
ATOM 2304 N N . LYS A 1 325 ? 24.322 19.237 23.458 1.00 12.39 300 LYS A N 1
ATOM 2305 C CA . LYS A 1 325 ? 24.765 17.844 23.673 1.00 13.09 300 LYS A CA 1
ATOM 2306 C C . LYS A 1 325 ? 24.279 17.331 25.030 1.00 11.91 300 LYS A C 1
ATOM 2307 O O . LYS A 1 325 ? 23.942 16.168 25.115 1.00 13.04 300 LYS A O 1
ATOM 2313 N N . LEU A 1 326 ? 24.245 18.169 26.061 1.00 12.37 301 LEU A N 1
ATOM 2314 C CA . LEU A 1 326 ? 23.701 17.750 27.384 1.00 12.99 301 LEU A CA 1
ATOM 2315 C C . LEU A 1 326 ? 22.234 17.365 27.235 1.00 12.01 301 LEU A C 1
ATOM 2316 O O . LEU A 1 326 ? 21.825 16.340 27.785 1.00 12.42 301 LEU A O 1
ATOM 2321 N N . MET A 1 327 ? 21.464 18.154 26.495 1.00 12.00 302 MET A N 1
ATOM 2322 C CA . MET A 1 327 ? 20.033 17.849 26.289 1.00 11.62 302 MET A CA 1
ATOM 2323 C C . MET A 1 327 ? 19.888 16.521 25.549 1.00 11.16 302 MET A C 1
ATOM 2324 O O . MET A 1 327 ? 19.089 15.685 25.968 1.00 11.92 302 MET A O 1
ATOM 2329 N N . LEU A 1 328 ? 20.650 16.325 24.474 1.00 12.45 303 LEU A N 1
ATOM 2330 C CA . LEU A 1 328 ? 20.566 15.067 23.689 1.00 13.32 303 LEU A CA 1
ATOM 2331 C C . LEU A 1 328 ? 21.023 13.876 24.532 1.00 13.66 303 LEU A C 1
ATOM 2332 O O . LEU A 1 328 ? 20.381 12.822 24.454 1.00 17.80 303 LEU A O 1
ATOM 2337 N N . ALA A 1 329 ? 22.098 14.027 25.301 1.00 14.48 304 ALA A N 1
ATOM 2338 C CA . ALA A 1 329 ? 22.654 12.925 26.118 1.00 16.04 304 ALA A CA 1
ATOM 2339 C C . ALA A 1 329 ? 21.652 12.539 27.204 1.00 15.18 304 ALA A C 1
ATOM 2340 O O . ALA A 1 329 ? 21.552 11.351 27.537 1.00 18.46 304 ALA A O 1
ATOM 2342 N N . GLY A 1 330 ? 20.983 13.534 27.778 1.00 14.01 305 GLY A N 1
ATOM 2343 C CA . GLY A 1 330 ? 20.009 13.306 28.854 1.00 13.25 305 GLY A CA 1
ATOM 2344 C C . GLY A 1 330 ? 18.648 12.879 28.350 1.00 12.62 305 GLY A C 1
ATOM 2345 O O . GLY A 1 330 ? 17.819 12.493 29.176 1.00 13.03 305 GLY A O 1
ATOM 2346 N N . ARG A 1 331 ? 18.400 12.952 27.044 1.00 12.42 306 ARG A N 1
ATOM 2347 C CA . ARG A 1 331 ? 17.067 12.661 26.464 1.00 12.70 306 ARG A CA 1
ATOM 2348 C C . ARG A 1 331 ? 16.032 13.570 27.133 1.00 11.17 306 ARG A C 1
ATOM 2349 O O . ARG A 1 331 ? 14.892 13.142 27.370 1.00 12.80 306 ARG A O 1
ATOM 2357 N N . ALA A 1 332 ? 16.399 14.824 27.360 1.00 11.09 307 ALA A N 1
ATOM 2358 C CA . ALA A 1 332 ? 15.473 15.845 27.871 1.00 11.23 307 ALA A CA 1
ATOM 2359 C C . ALA A 1 332 ? 14.490 16.240 26.773 1.00 10.59 307 ALA A C 1
ATOM 2360 O O . ALA A 1 332 ? 14.642 15.851 25.609 1.00 12.49 307 ALA A O 1
ATOM 2362 N N . HIS A 1 333 ? 13.507 17.014 27.164 1.00 9.58 308 HIS A N 1
ATOM 2363 C CA . HIS A 1 333 ? 12.368 17.375 26.307 1.00 9.22 308 HIS A CA 1
ATOM 2364 C C . HIS A 1 333 ? 12.296 18.892 26.187 1.00 9.07 308 HIS A C 1
ATOM 2365 O O . HIS A 1 333 ? 12.487 19.573 27.209 1.00 10.05 308 HIS A O 1
ATOM 2372 N N . ILE A 1 334 ? 11.986 19.397 24.992 1.00 8.67 309 ILE A N 1
ATOM 2373 C CA . ILE A 1 334 ? 11.772 20.852 24.817 1.00 8.12 309 ILE A CA 1
ATOM 2374 C C . ILE A 1 334 ? 10.311 21.082 24.462 1.00 8.13 309 ILE A C 1
ATOM 2375 O O . ILE A 1 334 ? 9.788 20.409 23.560 1.00 9.01 309 ILE A O 1
ATOM 2380 N N . SER A 1 335 ? 9.689 22.020 25.166 1.00 8.12 310 SER A N 1
ATOM 2381 C CA . SER A 1 335 ? 8.358 22.531 24.780 1.00 7.87 310 SER A CA 1
ATOM 2382 C C . SER A 1 335 ? 8.565 23.883 24.116 1.00 8.32 310 SER A C 1
ATOM 2383 O O . SER A 1 335 ? 9.117 24.788 24.735 1.00 9.68 310 SER A O 1
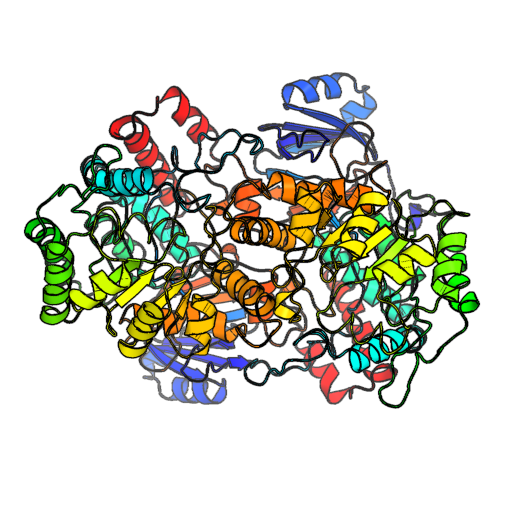ATOM 2386 N N . HIS A 1 336 ? 8.081 24.016 22.892 1.00 8.45 311 HIS A N 1
ATOM 2387 C CA . HIS A 1 336 ? 8.294 25.210 22.049 1.00 8.30 311 HIS A CA 1
ATOM 2388 C C . HIS A 1 336 ? 6.949 25.896 21.789 1.00 7.63 311 HIS A C 1
ATOM 2389 O O . HIS A 1 336 ? 5.951 25.195 21.596 1.00 8.53 311 HIS A O 1
ATOM 2396 N N . SER A 1 337 ? 6.955 27.221 21.729 1.00 7.85 312 SER A N 1
ATOM 2397 C CA . SER A 1 337 ? 5.709 28.011 21.629 1.00 8.45 312 SER A CA 1
ATOM 2398 C C . SER A 1 337 ? 5.778 28.986 20.462 1.00 8.29 312 SER A C 1
ATOM 2399 O O . SER A 1 337 ? 5.650 30.195 20.645 1.00 8.58 312 SER A O 1
ATOM 2402 N N . PRO A 1 338 ? 5.950 28.493 19.212 1.00 8.37 313 PRO A N 1
ATOM 2403 C CA . PRO A 1 338 ? 6.191 29.388 18.082 1.00 8.46 313 PRO A CA 1
ATOM 2404 C C . PRO A 1 338 ? 4.988 30.228 17.653 1.00 8.51 313 PRO A C 1
ATOM 2405 O O . PRO A 1 338 ? 5.169 31.153 16.893 1.00 9.76 313 PRO A O 1
ATOM 2409 N N . GLY A 1 339 ? 3.796 29.935 18.172 1.00 9.04 314 GLY A N 1
ATOM 2410 C CA . GLY A 1 339 ? 2.618 30.774 17.905 1.00 9.58 314 GLY A CA 1
ATOM 2411 C C . GLY A 1 339 ? 2.695 32.126 18.578 1.00 9.16 314 GLY A C 1
ATOM 2412 O O . GLY A 1 339 ? 1.981 33.028 18.153 1.00 10.65 314 GLY A O 1
ATOM 2413 N N . LYS A 1 340 ? 3.517 32.281 19.626 1.00 8.96 315 LYS A N 1
ATOM 2414 C CA . LYS A 1 340 ? 3.406 33.485 20.477 1.00 9.03 315 LYS A CA 1
ATOM 2415 C C . LYS A 1 340 ? 4.730 34.231 20.634 1.00 8.42 315 LYS A C 1
ATOM 2416 O O . LYS A 1 340 ? 4.725 35.280 21.267 1.00 9.23 315 LYS A O 1
ATOM 2422 N N . TYR A 1 341 ? 5.823 33.789 20.021 1.00 8.04 316 TYR A N 1
ATOM 2423 C CA . TYR A 1 341 ? 7.110 34.495 20.238 1.00 8.50 316 TYR A CA 1
ATOM 2424 C C . TYR A 1 341 ? 7.067 35.920 19.678 1.00 8.40 316 TYR A C 1
ATOM 2425 O O . TYR A 1 341 ? 7.448 36.866 20.377 1.00 9.37 316 TYR A O 1
ATOM 2434 N N . GLY A 1 342 ? 6.597 36.096 18.446 1.00 8.70 317 GLY A N 1
ATOM 2435 C CA . GLY A 1 342 ? 6.658 37.428 17.834 1.00 9.13 317 GLY A CA 1
ATOM 2436 C C . GLY A 1 342 ? 5.942 38.481 18.667 1.00 9.02 317 GLY A C 1
ATOM 2437 O O . GLY A 1 342 ? 6.489 39.558 18.926 1.00 9.27 317 GLY A O 1
ATOM 2438 N N . PRO A 1 343 ? 4.679 38.249 19.087 1.00 9.57 318 PRO A N 1
ATOM 2439 C CA . PRO A 1 343 ? 3.962 39.252 19.880 1.00 9.99 318 PRO A CA 1
ATOM 2440 C C . PRO A 1 343 ? 4.594 39.579 21.242 1.00 9.59 318 PRO A C 1
ATOM 2441 O O . PRO A 1 343 ? 4.308 40.618 21.799 1.00 10.50 318 PRO A O 1
ATOM 2445 N N A SER A 1 344 ? 5.441 38.686 21.747 0.50 8.98 319 SER A N 1
ATOM 2446 N N B SER A 1 344 ? 5.443 38.687 21.748 0.50 10.54 319 SER A N 1
ATOM 2447 C CA A SER A 1 344 ? 6.222 38.893 22.995 0.50 8.89 319 SER A CA 1
ATOM 2448 C CA B SER A 1 344 ? 6.218 38.903 23.000 0.50 11.54 319 SER A CA 1
ATOM 2449 C C A SER A 1 344 ? 7.587 39.530 22.697 0.50 9.27 319 SER A C 1
ATOM 2450 C C B SER A 1 344 ? 7.588 39.528 22.699 0.50 10.51 319 SER A C 1
ATOM 2451 O O A SER A 1 344 ? 8.298 39.862 23.647 0.50 10.40 319 SER A O 1
ATOM 2452 O O B SER A 1 344 ? 8.298 39.867 23.650 0.50 11.83 319 SER A O 1
ATOM 2457 N N . GLY A 1 345 ? 7.983 39.613 21.429 1.00 9.50 320 GLY A N 1
ATOM 2458 C CA . GLY A 1 345 ? 9.332 40.082 21.060 1.00 10.48 320 GLY A CA 1
ATOM 2459 C C . GLY A 1 345 ? 10.403 39.047 21.359 1.00 9.70 320 GLY A C 1
ATOM 2460 O O . GLY A 1 345 ? 11.586 39.408 21.393 1.00 10.39 320 GLY A O 1
ATOM 2461 N N . GLU A 1 346 ? 10.006 37.792 21.546 1.00 9.74 321 GLU A N 1
ATOM 2462 C CA . GLU A 1 346 ? 10.945 36.671 21.736 1.00 9.65 321 GLU A CA 1
ATOM 2463 C C . GLU A 1 346 ? 11.483 36.269 20.363 1.00 9.54 321 GLU A C 1
ATOM 2464 O O . GLU A 1 346 ? 10.825 36.534 19.356 1.00 11.15 321 GLU A O 1
ATOM 2470 N N . SER A 1 347 ? 12.634 35.619 20.367 1.00 9.62 322 SER A N 1
ATOM 2471 C CA . SER A 1 347 ? 13.341 35.192 19.151 1.00 9.42 322 SER A CA 1
ATOM 2472 C C . SER A 1 347 ? 13.803 33.741 19.297 1.00 9.21 322 SER A C 1
ATOM 2473 O O . SER A 1 347 ? 14.856 33.365 18.755 1.00 10.35 322 SER A O 1
ATOM 2476 N N . ALA A 1 348 ? 12.999 32.927 19.953 1.00 9.70 323 ALA A N 1
ATOM 2477 C CA . ALA A 1 348 ? 13.365 31.555 20.349 1.00 9.59 323 ALA A CA 1
ATOM 2478 C C . ALA A 1 348 ? 13.176 30.550 19.214 1.00 9.30 323 ALA A C 1
ATOM 2479 O O . ALA A 1 348 ? 13.344 29.351 19.470 1.00 9.26 323 ALA A O 1
ATOM 2481 N N . LEU A 1 349 ? 12.841 30.998 18.000 1.00 9.33 324 LEU A N 1
ATOM 2482 C CA . LEU A 1 349 ? 12.841 30.096 16.829 1.00 9.40 324 LEU A CA 1
ATOM 2483 C C . LEU A 1 349 ? 14.042 30.362 15.919 1.00 8.95 324 LEU A C 1
ATOM 2484 O O . LEU A 1 349 ? 14.831 29.440 15.681 1.00 10.22 324 LEU A O 1
ATOM 2489 N N . THR A 1 350 ? 14.124 31.561 15.361 1.00 9.49 325 THR A N 1
ATOM 2490 C CA . THR A 1 350 ? 15.006 31.808 14.202 1.00 10.14 325 THR A CA 1
ATOM 2491 C C . THR A 1 350 ? 16.365 32.369 14.599 1.00 10.53 325 THR A C 1
ATOM 2492 O O . THR A 1 350 ? 17.293 32.233 13.811 1.00 12.29 325 THR A O 1
ATOM 2496 N N . GLU A 1 351 ? 16.493 33.032 15.734 1.00 10.66 326 GLU A N 1
ATOM 2497 C CA . GLU A 1 351 ? 17.774 33.717 16.040 1.00 10.99 326 GLU A CA 1
ATOM 2498 C C . GLU A 1 351 ? 18.887 32.681 16.196 1.00 11.28 326 GLU A C 1
ATOM 2499 O O . GLU A 1 351 ? 20.019 32.956 15.772 1.00 12.96 326 GLU A O 1
ATOM 2505 N N . THR A 1 352 ? 18.578 31.517 16.744 1.00 10.32 327 THR A N 1
ATOM 2506 C CA . THR A 1 352 ? 19.561 30.421 16.898 1.00 10.84 327 THR A CA 1
ATOM 2507 C C . THR A 1 352 ? 19.216 29.190 16.067 1.00 10.52 327 THR A C 1
ATOM 2508 O O . THR A 1 352 ? 20.125 28.427 15.780 1.00 12.13 327 THR A O 1
ATOM 2512 N N . GLY A 1 353 ? 17.949 28.957 15.732 1.00 9.89 328 GLY A N 1
ATOM 2513 C CA . GLY A 1 353 ? 17.540 27.739 15.015 1.00 9.96 328 GLY A CA 1
ATOM 2514 C C . GLY A 1 353 ? 17.752 26.455 15.788 1.00 9.64 328 GLY A C 1
ATOM 2515 O O . GLY A 1 353 ? 17.677 25.360 15.202 1.00 11.17 328 GLY A O 1
ATOM 2516 N N . VAL A 1 354 ? 18.037 26.547 17.082 1.00 9.51 329 VAL A N 1
ATOM 2517 C CA . VAL A 1 354 ? 18.441 25.357 17.868 1.00 9.29 329 VAL A CA 1
ATOM 2518 C C . VAL A 1 354 ? 17.294 24.368 18.031 1.00 9.11 329 VAL A C 1
ATOM 2519 O O . VAL A 1 354 ? 17.540 23.150 17.996 1.00 9.95 329 VAL A O 1
ATOM 2523 N N . VAL A 1 355 ? 16.070 24.843 18.250 1.00 8.94 330 VAL A N 1
ATOM 2524 C CA . VAL A 1 355 ? 14.992 23.883 18.597 1.00 8.71 330 VAL A CA 1
ATOM 2525 C C . VAL A 1 355 ? 14.680 23.021 17.378 1.00 8.53 330 VAL A C 1
ATOM 2526 O O . VAL A 1 355 ? 14.650 21.797 17.491 1.00 8.74 330 VAL A O 1
ATOM 2530 N N . PRO A 1 356 ? 14.496 23.582 16.159 1.00 9.21 331 PRO A N 1
ATOM 2531 C CA . PRO A 1 356 ? 14.320 22.702 15.008 1.00 9.30 331 PRO A CA 1
ATOM 2532 C C . PRO A 1 356 ? 15.504 21.753 14.771 1.00 9.23 331 PRO A C 1
ATOM 2533 O O . PRO A 1 356 ? 15.305 20.609 14.381 1.00 9.67 331 PRO A O 1
ATOM 2537 N N . ALA A 1 357 ? 16.722 22.218 15.023 1.00 9.56 332 ALA A N 1
ATOM 2538 C CA . ALA A 1 357 ? 17.924 21.375 14.845 1.00 10.16 332 ALA A CA 1
ATOM 2539 C C . ALA A 1 357 ? 17.928 20.202 15.833 1.00 10.08 332 ALA A C 1
ATOM 2540 O O . ALA A 1 357 ? 18.243 19.058 15.436 1.00 10.05 332 ALA A O 1
ATOM 2542 N N . LEU A 1 358 ? 17.576 20.466 17.086 1.00 9.53 333 LEU A N 1
ATOM 2543 C CA . LEU A 1 358 ? 17.532 19.371 18.087 1.00 9.61 333 LEU A CA 1
ATOM 2544 C C . LEU A 1 358 ? 16.409 18.391 17.760 1.00 8.85 333 LEU A C 1
ATOM 2545 O O . LEU A 1 358 ? 16.588 17.187 17.915 1.00 8.90 333 LEU A O 1
ATOM 2550 N N . ARG A 1 359 ? 15.292 18.904 17.259 1.00 9.01 334 ARG A N 1
ATOM 2551 C CA . ARG A 1 359 ? 14.186 18.033 16.805 1.00 9.40 334 ARG A CA 1
ATOM 2552 C C . ARG A 1 359 ? 14.678 17.148 15.656 1.00 9.02 334 ARG A C 1
ATOM 2553 O O . ARG A 1 359 ? 14.417 15.948 15.673 1.00 10.03 334 ARG A O 1
ATOM 2561 N N . ARG A 1 360 ? 15.376 17.703 14.666 1.00 9.40 335 ARG A N 1
ATOM 2562 C CA . ARG A 1 360 ? 15.887 16.883 13.537 1.00 10.04 335 ARG A CA 1
ATOM 2563 C C . ARG A 1 360 ? 16.832 15.818 14.084 1.00 9.43 335 ARG A C 1
ATOM 2564 O O . ARG A 1 360 ? 16.874 14.710 13.539 1.00 11.29 335 ARG A O 1
ATOM 2572 N N . ALA A 1 361 ? 17.576 16.145 15.138 1.00 9.65 336 ALA A N 1
ATOM 2573 C CA . ALA A 1 361 ? 18.537 15.212 15.764 1.00 10.50 336 ALA A CA 1
ATOM 2574 C C . ALA A 1 361 ? 17.815 14.119 16.570 1.00 11.19 336 ALA A C 1
ATOM 2575 O O . ALA A 1 361 ? 18.480 13.180 17.004 1.00 13.55 336 ALA A O 1
ATOM 2577 N N . GLY A 1 362 ? 16.499 14.221 16.763 1.00 10.49 337 GLY A N 1
ATOM 2578 C CA . GLY A 1 362 ? 15.694 13.190 17.435 1.00 10.87 337 GLY A CA 1
ATOM 2579 C C . GLY A 1 362 ? 15.386 13.533 18.879 1.00 10.66 337 GLY A C 1
ATOM 2580 O O . GLY A 1 362 ? 14.785 12.675 19.534 1.00 12.14 337 GLY A O 1
ATOM 2581 N N . LEU A 1 363 ? 15.693 14.743 19.343 1.00 9.89 338 LEU A N 1
ATOM 2582 C CA . LEU A 1 363 ? 15.214 15.161 20.675 1.00 9.96 338 LEU A CA 1
ATOM 2583 C C . LEU A 1 363 ? 13.697 15.260 20.626 1.00 9.49 338 LEU A C 1
ATOM 2584 O O . LEU A 1 363 ? 13.155 15.718 19.610 1.00 10.15 338 LEU A O 1
ATOM 2589 N N . ASP A 1 364 ? 13.033 14.881 21.704 1.00 9.47 339 ASP A N 1
ATOM 2590 C CA . ASP A 1 364 ? 11.574 15.087 21.809 1.00 9.65 339 ASP A CA 1
ATOM 2591 C C . ASP A 1 364 ? 11.290 16.585 21.944 1.00 8.74 339 ASP A C 1
ATOM 2592 O O . ASP A 1 364 ? 11.762 17.232 22.900 1.00 10.16 339 ASP A O 1
ATOM 2597 N N . VAL A 1 365 ? 10.509 17.113 21.018 1.00 8.86 340 VAL A N 1
ATOM 2598 C CA . VAL A 1 365 ? 10.108 18.534 20.983 1.00 8.57 340 VAL A CA 1
ATOM 2599 C C . VAL A 1 365 ? 8.597 18.547 20.797 1.00 7.77 340 VAL A C 1
ATOM 2600 O O . VAL A 1 365 ? 8.082 17.964 19.828 1.00 8.93 340 VAL A O 1
ATOM 2604 N N . SER A 1 366 ? 7.907 19.221 21.708 1.00 7.84 341 SER A N 1
ATOM 2605 C CA . SER A 1 366 ? 6.439 19.389 21.668 1.00 7.99 341 SER A CA 1
ATOM 2606 C C . SER A 1 366 ? 6.088 20.861 21.483 1.00 7.81 341 SER A C 1
ATOM 2607 O O . SER A 1 366 ? 6.959 21.725 21.549 1.00 8.50 341 SER A O 1
ATOM 2610 N N . LEU A 1 367 ? 4.811 21.096 21.212 1.00 7.56 342 LEU A N 1
ATOM 2611 C CA . LEU A 1 367 ? 4.262 22.446 20.984 1.00 7.99 342 LEU A CA 1
ATOM 2612 C C . LEU A 1 367 ? 3.300 22.809 22.104 1.00 8.22 342 LEU A C 1
ATOM 2613 O O . LEU A 1 367 ? 2.433 21.996 22.470 1.00 9.52 342 LEU A O 1
ATOM 2618 N N . SER A 1 368 ? 3.422 24.035 22.577 1.00 7.89 343 SER A N 1
ATOM 2619 C CA . SER A 1 368 ? 2.628 24.529 23.716 1.00 8.52 343 SER A CA 1
ATOM 2620 C C . SER A 1 368 ? 2.254 25.986 23.505 1.00 8.44 343 SER A C 1
ATOM 2621 O O . SER A 1 368 ? 2.857 26.663 22.678 1.00 8.88 343 SER A O 1
ATOM 2624 N N . THR A 1 369 ? 1.323 26.476 24.318 1.00 8.85 344 THR A N 1
ATOM 2625 C CA . THR A 1 369 ? 0.781 27.828 24.099 1.00 10.00 344 THR A CA 1
ATOM 2626 C C . THR A 1 369 ? 1.478 28.868 24.956 1.00 10.07 344 THR A C 1
ATOM 2627 O O . THR A 1 369 ? 1.355 30.045 24.620 1.00 11.90 344 THR A O 1
ATOM 2631 N N . ASP A 1 370 ? 2.132 28.475 26.049 1.00 10.97 345 ASP A N 1
ATOM 2632 C CA . ASP A 1 370 ? 2.716 29.460 26.981 1.00 12.05 345 ASP A CA 1
ATOM 2633 C C . ASP A 1 370 ? 1.500 30.221 27.489 1.00 18.01 345 ASP A C 1
ATOM 2634 O O . ASP A 1 370 ? 0.387 29.656 27.483 1.00 24.65 345 ASP A O 1
ATOM 2639 N N . ALA A 1 371 ? 1.644 31.473 27.839 1.00 21.92 346 ALA A N 1
ATOM 2640 C CA . ALA A 1 371 ? 0.496 32.105 28.490 1.00 26.14 346 ALA A CA 1
ATOM 2641 C C . ALA A 1 371 ? 0.391 33.534 28.068 1.00 23.72 346 ALA A C 1
ATOM 2642 O O . ALA A 1 371 ? 1.306 34.077 27.443 1.00 32.56 346 ALA A O 1
ATOM 2644 N N . ALA A 1 372 ? -0.742 34.071 28.417 1.00 17.79 347 ALA A N 1
ATOM 2645 C CA . ALA A 1 372 ? -0.734 35.432 28.949 1.00 20.54 347 ALA A CA 1
ATOM 2646 C C . ALA A 1 372 ? -2.094 35.681 29.565 1.00 16.81 347 ALA A C 1
ATOM 2647 O O . ALA A 1 372 ? -2.814 34.724 29.961 1.00 14.98 347 ALA A O 1
ATOM 2649 N N . ALA A 1 373 ? -2.401 36.947 29.684 1.00 15.04 348 ALA A N 1
ATOM 2650 C CA . ALA A 1 373 ? -3.443 37.405 30.612 1.00 13.62 348 ALA A CA 1
ATOM 2651 C C . ALA A 1 373 ? -4.775 37.562 29.887 1.00 12.28 348 ALA A C 1
ATOM 2652 O O . ALA A 1 373 ? -5.778 37.702 30.560 1.00 13.16 348 ALA A O 1
ATOM 2654 N N . LEU A 1 374 ? -4.765 37.585 28.561 1.00 12.51 349 LEU A N 1
ATOM 2655 C CA . LEU A 1 374 ? -5.985 37.543 27.717 1.00 12.71 349 LEU A CA 1
ATOM 2656 C C . LEU A 1 374 ? -5.791 36.422 26.707 1.00 12.99 349 LEU A C 1
ATOM 2657 O O . LEU A 1 374 ? -4.660 36.015 26.434 1.00 13.15 349 LEU A O 1
ATOM 2662 N N . PRO A 1 375 ? -6.871 35.896 26.098 1.00 12.71 350 PRO A N 1
ATOM 2663 C CA . PRO A 1 375 ? -6.728 34.821 25.126 1.00 12.55 350 PRO A CA 1
ATOM 2664 C C . PRO A 1 375 ? -5.713 35.137 24.023 1.00 11.60 350 PRO A C 1
ATOM 2665 O O . PRO A 1 375 ? -5.724 36.198 23.430 1.00 12.77 350 PRO A O 1
ATOM 2669 N N . GLY A 1 376 ? -4.842 34.169 23.788 1.00 10.80 351 GLY A N 1
ATOM 2670 C CA . GLY A 1 376 ? -3.870 34.226 22.695 1.00 10.16 351 GLY A CA 1
ATOM 2671 C C . GLY A 1 376 ? -3.861 32.916 21.946 1.00 9.55 351 GLY A C 1
ATOM 2672 O O . GLY A 1 376 ? -4.815 32.121 22.061 1.00 10.41 351 GLY A O 1
ATOM 2673 N N . ALA A 1 377 ? -2.829 32.694 21.158 1.00 9.80 352 ALA A N 1
ATOM 2674 C CA . ALA A 1 377 ? -2.742 31.483 20.326 1.00 9.56 352 ALA A CA 1
ATOM 2675 C C . ALA A 1 377 ? -3.022 30.248 21.177 1.00 8.79 352 ALA A C 1
ATOM 2676 O O . ALA A 1 377 ? -2.377 30.080 22.218 1.00 9.98 352 ALA A O 1
ATOM 2678 N N . GLY A 1 378 ? -3.921 29.398 20.709 1.00 8.99 353 GLY A N 1
ATOM 2679 C CA . GLY A 1 378 ? -4.174 28.083 21.298 1.00 8.25 353 GLY A CA 1
ATOM 2680 C C . GLY A 1 378 ? -3.317 27.018 20.655 1.00 8.08 353 GLY A C 1
ATOM 2681 O O . GLY A 1 378 ? -2.422 27.317 19.829 1.00 8.43 353 GLY A O 1
ATOM 2682 N N . ILE A 1 379 ? -3.559 25.772 20.998 1.00 9.08 354 ILE A N 1
ATOM 2683 C CA . ILE A 1 379 ? -2.806 24.643 20.404 1.00 9.10 354 ILE A CA 1
ATOM 2684 C C . ILE A 1 379 ? -3.015 24.610 18.894 1.00 8.71 354 ILE A C 1
ATOM 2685 O O . ILE A 1 379 ? -2.031 24.439 18.167 1.00 8.80 354 ILE A O 1
ATOM 2690 N N . ALA A 1 380 ? -4.235 24.769 18.413 1.00 9.26 355 ALA A N 1
ATOM 2691 C CA . ALA A 1 380 ? -4.492 24.713 16.963 1.00 9.70 355 ALA A CA 1
ATOM 2692 C C . ALA A 1 380 ? -3.637 25.768 16.250 1.00 8.28 355 ALA A C 1
ATOM 2693 O O . ALA A 1 380 ? -3.065 25.491 15.174 1.00 8.96 355 ALA A O 1
ATOM 2695 N N . GLU A 1 381 ? -3.606 26.978 16.793 1.00 7.78 356 GLU A N 1
ATOM 2696 C CA . GLU A 1 381 ? -2.840 28.089 16.202 1.00 8.04 356 GLU A CA 1
ATOM 2697 C C . GLU A 1 381 ? -1.341 27.766 16.251 1.00 7.39 356 GLU A C 1
ATOM 2698 O O . GLU A 1 381 ? -0.584 28.116 15.336 1.00 8.22 356 GLU A O 1
ATOM 2704 N N . THR A 1 382 ? -0.907 27.105 17.316 1.00 7.81 357 THR A N 1
ATOM 2705 C CA . THR A 1 382 ? 0.519 26.782 17.518 1.00 7.60 357 THR A CA 1
ATOM 2706 C C . THR A 1 382 ? 0.935 25.692 16.519 1.00 7.66 357 THR A C 1
ATOM 2707 O O . THR A 1 382 ? 2.057 25.738 15.979 1.00 7.44 357 THR A O 1
ATOM 2711 N N . MET A 1 383 ? 0.061 24.728 16.254 1.00 7.37 358 MET A N 1
ATOM 2712 C CA . MET A 1 383 ? 0.324 23.686 15.238 1.00 7.63 358 MET A CA 1
ATOM 2713 C C . MET A 1 383 ? 0.519 24.348 13.871 1.00 7.28 358 MET A C 1
ATOM 2714 O O . MET A 1 383 ? 1.458 23.989 13.149 1.00 7.79 358 MET A O 1
ATOM 2719 N N . ARG A 1 384 ? -0.369 25.266 13.500 1.00 7.01 359 ARG A N 1
ATOM 2720 C CA . ARG A 1 384 ? -0.193 25.976 12.214 1.00 7.39 359 ARG A CA 1
ATOM 2721 C C . ARG A 1 384 ? 1.169 26.669 12.201 1.00 7.14 359 ARG A C 1
ATOM 2722 O O . ARG A 1 384 ? 1.904 26.610 11.209 1.00 7.47 359 ARG A O 1
ATOM 2730 N N . ALA A 1 385 ? 1.505 27.361 13.278 1.00 7.39 360 ALA A N 1
ATOM 2731 C CA . ALA A 1 385 ? 2.760 28.145 13.345 1.00 7.78 360 ALA A CA 1
ATOM 2732 C C . ALA A 1 385 ? 3.965 27.223 13.126 1.00 7.43 360 ALA A C 1
ATOM 2733 O O . ALA A 1 385 ? 4.852 27.561 12.338 1.00 8.13 360 ALA A O 1
ATOM 2735 N N . ALA A 1 386 ? 3.998 26.061 13.764 1.00 7.81 361 ALA A N 1
ATOM 2736 C CA . ALA A 1 386 ? 5.149 25.151 13.599 1.00 8.56 361 ALA A CA 1
ATOM 2737 C C . ALA A 1 386 ? 5.243 24.673 12.149 1.00 7.43 361 ALA A C 1
ATOM 2738 O O . ALA A 1 386 ? 6.337 24.636 11.564 1.00 8.30 361 ALA A O 1
ATOM 2740 N N . TRP A 1 387 ? 4.115 24.311 11.568 1.00 7.67 362 TRP A N 1
ATOM 2741 C CA . TRP A 1 387 ? 4.039 23.815 10.181 1.00 7.98 362 TRP A CA 1
ATOM 2742 C C . TRP A 1 387 ? 4.563 24.886 9.232 1.00 7.91 362 TRP A C 1
ATOM 2743 O O . TRP A 1 387 ? 5.385 24.577 8.363 1.00 9.41 362 TRP A O 1
ATOM 2754 N N . GLN A 1 388 ? 4.102 26.122 9.362 1.00 7.53 363 GLN A N 1
ATOM 2755 C CA . GLN A 1 388 ? 4.595 27.212 8.494 1.00 7.90 363 GLN A CA 1
ATOM 2756 C C . GLN A 1 388 ? 6.073 27.448 8.786 1.00 7.14 363 GLN A C 1
ATOM 2757 O O . GLN A 1 388 ? 6.897 27.543 7.861 1.00 8.15 363 GLN A O 1
ATOM 2763 N N . MET A 1 389 ? 6.416 27.644 10.055 1.00 6.97 364 MET A N 1
ATOM 2764 C CA . MET A 1 389 ? 7.675 28.333 10.407 1.00 7.65 364 MET A CA 1
ATOM 2765 C C . MET A 1 389 ? 8.862 27.374 10.375 1.00 7.50 364 MET A C 1
ATOM 2766 O O . MET A 1 389 ? 9.950 27.755 9.870 1.00 8.46 364 MET A O 1
ATOM 2771 N N . TYR A 1 390 ? 8.706 26.147 10.856 1.00 7.54 365 TYR A N 1
ATOM 2772 C CA . TYR A 1 390 ? 9.842 25.205 10.802 1.00 7.73 365 TYR A CA 1
ATOM 2773 C C . TYR A 1 390 ? 10.155 24.884 9.336 1.00 7.75 365 TYR A C 1
ATOM 2774 O O . TYR A 1 390 ? 11.322 24.785 8.924 1.00 8.44 365 TYR A O 1
ATOM 2783 N N . ASN A 1 391 ? 9.108 24.722 8.534 1.00 7.74 366 ASN A N 1
ATOM 2784 C CA . ASN A 1 391 ? 9.286 24.307 7.117 1.00 7.87 366 ASN A CA 1
ATOM 2785 C C . ASN A 1 391 ? 9.903 25.448 6.318 1.00 7.63 366 ASN A C 1
ATOM 2786 O O . ASN A 1 391 ? 10.752 25.183 5.452 1.00 8.56 366 ASN A O 1
ATOM 2791 N N . GLU A 1 392 ? 9.498 26.687 6.567 1.00 7.72 367 GLU A N 1
ATOM 2792 C CA . GLU A 1 392 ? 10.061 27.835 5.823 1.00 7.98 367 GLU A CA 1
ATOM 2793 C C . GLU A 1 392 ? 11.542 27.959 6.179 1.00 7.82 367 GLU A C 1
ATOM 2794 O O . GLU A 1 392 ? 12.376 28.220 5.309 1.00 8.83 367 GLU A O 1
ATOM 2800 N N . MET A 1 393 ? 11.895 27.739 7.437 1.00 8.15 368 MET A N 1
ATOM 2801 C CA . MET A 1 393 ? 13.286 27.986 7.867 1.00 9.20 368 MET A CA 1
ATOM 2802 C C . MET A 1 393 ? 14.243 27.033 7.155 1.00 8.93 368 MET A C 1
ATOM 2803 O O . MET A 1 393 ? 15.388 27.406 6.870 1.00 9.72 368 MET A O 1
ATOM 2808 N N A SER A 1 394 ? 13.783 25.815 6.884 0.50 8.71 369 SER A N 1
ATOM 2809 N N B SER A 1 394 ? 13.784 25.814 6.881 0.50 9.03 369 SER A N 1
ATOM 2810 C CA A SER A 1 394 ? 14.599 24.732 6.288 0.50 8.88 369 SER A CA 1
ATOM 2811 C CA B SER A 1 394 ? 14.597 24.731 6.277 0.50 9.46 369 SER A CA 1
ATOM 2812 C C A SER A 1 394 ? 14.315 24.571 4.794 0.50 8.44 369 SER A C 1
ATOM 2813 C C B SER A 1 394 ? 14.328 24.580 4.782 0.50 8.70 369 SER A C 1
ATOM 2814 O O A SER A 1 394 ? 14.879 23.650 4.206 0.50 9.26 369 SER A O 1
ATOM 2815 O O B SER A 1 394 ? 14.914 23.675 4.180 0.50 9.67 369 SER A O 1
ATOM 2820 N N . ALA A 1 395 ? 13.447 25.391 4.199 1.00 8.44 370 ALA A N 1
ATOM 2821 C CA . ALA A 1 395 ? 13.051 25.213 2.782 1.00 8.29 370 ALA A CA 1
ATOM 2822 C C . ALA A 1 395 ? 12.627 23.756 2.569 1.00 8.35 370 ALA A C 1
ATOM 2823 O O . ALA A 1 395 ? 13.059 23.097 1.613 1.00 9.17 370 ALA A O 1
ATOM 2825 N N . ASP A 1 396 ? 11.783 23.250 3.464 1.00 8.39 371 ASP A N 1
ATOM 2826 C CA . ASP A 1 396 ? 11.452 21.805 3.464 1.00 9.15 371 ASP A CA 1
ATOM 2827 C C . ASP A 1 396 ? 10.016 21.637 3.949 1.00 8.40 371 ASP A C 1
ATOM 2828 O O . ASP A 1 396 ? 9.768 21.683 5.162 1.00 9.40 371 ASP A O 1
ATOM 2833 N N . GLN A 1 397 ? 9.085 21.393 3.024 1.00 8.74 372 GLN A N 1
ATOM 2834 C CA . GLN A 1 397 ? 7.661 21.203 3.367 1.00 8.87 372 GLN A CA 1
ATOM 2835 C C . GLN A 1 397 ? 7.438 19.862 4.072 1.00 8.82 372 GLN A C 1
ATOM 2836 O O . GLN A 1 397 ? 6.291 19.590 4.444 1.00 10.49 372 GLN A O 1
ATOM 2842 N N . THR A 1 398 ? 8.480 19.064 4.294 1.00 9.03 373 THR A N 1
ATOM 2843 C CA . THR A 1 398 ? 8.335 17.758 4.969 1.00 9.60 373 THR A CA 1
ATOM 2844 C C . THR A 1 398 ? 8.969 17.761 6.360 1.00 9.04 373 THR A C 1
ATOM 2845 O O . THR A 1 398 ? 8.907 16.728 7.020 1.00 10.22 373 THR A O 1
ATOM 2849 N N . GLU A 1 399 ? 9.549 18.862 6.817 1.00 8.50 374 GLU A N 1
ATOM 2850 C CA . GLU A 1 399 ? 10.265 18.811 8.112 1.00 8.81 374 GLU A CA 1
ATOM 2851 C C . GLU A 1 399 ? 9.259 18.651 9.250 1.00 8.50 374 GLU A C 1
ATOM 2852 O O . GLU A 1 399 ? 9.444 17.765 10.104 1.00 9.17 374 GLU A O 1
ATOM 2858 N N . VAL A 1 400 ? 8.235 19.492 9.257 1.00 7.90 375 VAL A N 1
ATOM 2859 C CA . VAL A 1 400 ? 7.044 19.329 10.120 1.00 8.01 375 VAL A CA 1
ATOM 2860 C C . VAL A 1 400 ? 5.871 19.074 9.175 1.00 7.91 375 VAL A C 1
ATOM 2861 O O . VAL A 1 400 ? 5.370 20.000 8.550 1.00 9.14 375 VAL A O 1
ATOM 2865 N N . LEU A 1 401 ? 5.489 17.826 9.025 1.00 8.31 376 LEU A N 1
ATOM 2866 C CA . LEU A 1 401 ? 4.252 17.491 8.303 1.00 7.86 376 LEU A CA 1
ATOM 2867 C C . LEU A 1 401 ? 3.092 17.890 9.197 1.00 7.59 376 LEU A C 1
ATOM 2868 O O . LEU A 1 401 ? 3.238 17.956 10.428 1.00 8.47 376 LEU A O 1
ATOM 2873 N N . PRO A 1 402 ? 1.881 18.126 8.650 1.00 7.67 377 PRO A N 1
ATOM 2874 C CA . PRO A 1 402 ? 0.746 18.356 9.535 1.00 7.79 377 PRO A CA 1
ATOM 2875 C C . PRO A 1 402 ? 0.608 17.285 10.624 1.00 7.74 377 PRO A C 1
ATOM 2876 O O . PRO A 1 402 ? 0.315 17.642 11.780 1.00 8.29 377 PRO A O 1
ATOM 2880 N N . THR A 1 403 ? 0.787 16.011 10.287 1.00 7.81 378 THR A N 1
ATOM 2881 C CA . THR A 1 403 ? 0.667 14.951 11.321 1.00 8.12 378 THR A CA 1
ATOM 2882 C C . THR A 1 403 ? 1.773 15.071 12.373 1.00 7.64 378 THR A C 1
ATOM 2883 O O . THR A 1 403 ? 1.546 14.647 13.512 1.00 8.44 378 THR A O 1
ATOM 2887 N N . ASP A 1 404 ? 2.937 15.600 12.019 1.00 7.50 379 ASP A N 1
ATOM 2888 C CA . ASP A 1 404 ? 3.969 15.901 13.041 1.00 7.81 379 ASP A CA 1
ATOM 2889 C C . ASP A 1 404 ? 3.477 17.009 13.962 1.00 7.74 379 ASP A C 1
ATOM 2890 O O . ASP A 1 404 ? 3.674 16.887 15.186 1.00 8.55 379 ASP A O 1
ATOM 2895 N N . ALA A 1 405 ? 2.917 18.084 13.430 1.00 7.83 380 ALA A N 1
ATOM 2896 C CA . ALA A 1 405 ? 2.434 19.192 14.282 1.00 8.09 380 ALA A CA 1
ATOM 2897 C C . ALA A 1 405 ? 1.403 18.624 15.258 1.00 7.60 380 ALA A C 1
ATOM 2898 O O . ALA A 1 405 ? 1.383 18.998 16.442 1.00 8.26 380 ALA A O 1
ATOM 2900 N N . LEU A 1 406 ? 0.546 17.722 14.790 1.00 7.72 381 LEU A N 1
ATOM 2901 C CA . LEU A 1 406 ? -0.445 17.089 15.681 1.00 7.52 381 LEU A CA 1
ATOM 2902 C C . LEU A 1 406 ? 0.269 16.242 16.738 1.00 7.65 381 LEU A C 1
ATOM 2903 O O . LEU A 1 406 ? -0.089 16.356 17.919 1.00 8.15 381 LEU A O 1
ATOM 2908 N N . ALA A 1 407 ? 1.230 15.407 16.360 1.00 8.14 382 ALA A N 1
ATOM 2909 C CA . ALA A 1 407 ? 1.958 14.581 17.343 1.00 8.22 382 ALA A CA 1
ATOM 2910 C C . ALA A 1 407 ? 2.619 15.480 18.390 1.00 8.06 382 ALA A C 1
ATOM 2911 O O . ALA A 1 407 ? 2.629 15.140 19.582 1.00 8.16 382 ALA A O 1
ATOM 2913 N N . MET A 1 408 ? 3.164 16.615 17.962 1.00 7.59 383 MET A N 1
ATOM 2914 C CA . MET A 1 408 ? 3.856 17.546 18.878 1.00 8.13 383 MET A CA 1
ATOM 2915 C C . MET A 1 408 ? 2.894 18.145 19.900 1.00 8.00 383 MET A C 1
ATOM 2916 O O . MET A 1 408 ? 3.364 18.547 20.962 1.00 8.60 383 MET A O 1
ATOM 2921 N N . ALA A 1 409 ? 1.609 18.212 19.571 1.00 8.06 384 ALA A N 1
ATOM 2922 C CA . ALA A 1 409 ? 0.568 18.798 20.441 1.00 8.90 384 ALA A CA 1
ATOM 2923 C C . ALA A 1 409 ? -0.248 17.724 21.168 1.00 8.05 384 ALA A C 1
ATOM 2924 O O . ALA A 1 409 ? -1.218 18.087 21.832 1.00 8.94 384 ALA A O 1
ATOM 2926 N N . THR A 1 410 ? 0.106 16.449 21.028 1.00 7.86 385 THR A N 1
ATOM 2927 C CA . THR A 1 410 ? -0.663 15.314 21.588 1.00 8.33 385 THR A CA 1
ATOM 2928 C C . THR A 1 410 ? 0.344 14.342 22.202 1.00 8.33 385 THR A C 1
ATOM 2929 O O . THR A 1 410 ? 0.741 14.519 23.365 1.00 9.06 385 THR A O 1
ATOM 2933 N N . ARG A 1 411 ? 0.761 13.342 21.441 1.00 8.55 386 ARG A N 1
ATOM 2934 C CA . ARG A 1 411 ? 1.530 12.211 21.992 1.00 8.85 386 ARG A CA 1
ATOM 2935 C C . ARG A 1 411 ? 2.864 12.693 22.552 1.00 8.76 386 ARG A C 1
ATOM 2936 O O . ARG A 1 411 ? 3.273 12.254 23.635 1.00 9.48 386 ARG A O 1
ATOM 2944 N N . ILE A 1 412 ? 3.582 13.499 21.779 1.00 8.76 387 ILE A N 1
ATOM 2945 C CA . ILE A 1 412 ? 4.957 13.877 22.199 1.00 8.56 387 ILE A CA 1
ATOM 2946 C C . ILE A 1 412 ? 4.849 14.753 23.447 1.00 8.73 387 ILE A C 1
ATOM 2947 O O . ILE A 1 412 ? 5.669 14.599 24.358 1.00 9.20 387 ILE A O 1
ATOM 2952 N N . ALA A 1 413 ? 3.886 15.674 23.486 1.00 8.66 388 ALA A N 1
ATOM 2953 C CA . ALA A 1 413 ? 3.638 16.509 24.682 1.00 9.24 388 ALA A CA 1
ATOM 2954 C C . ALA A 1 413 ? 3.319 15.605 25.876 1.00 9.25 388 ALA A C 1
ATOM 2955 O O . ALA A 1 413 ? 3.865 15.831 26.972 1.00 10.03 388 ALA A O 1
ATOM 2957 N N . ALA A 1 414 ? 2.471 14.603 25.671 1.00 8.81 389 ALA A N 1
ATOM 2958 C CA . ALA A 1 414 ? 2.125 13.655 26.750 1.00 9.29 389 ALA A CA 1
ATOM 2959 C C . ALA A 1 414 ? 3.389 12.950 27.259 1.00 9.21 389 ALA A C 1
ATOM 2960 O O . ALA A 1 414 ? 3.554 12.758 28.480 1.00 10.46 389 ALA A O 1
ATOM 2962 N N . LYS A 1 415 ? 4.278 12.562 26.350 1.00 9.30 390 LYS A N 1
ATOM 2963 C CA . LYS A 1 415 ? 5.521 11.887 26.757 1.00 10.29 390 LYS A CA 1
ATOM 2964 C C . LYS A 1 415 ? 6.342 12.834 27.634 1.00 10.10 390 LYS A C 1
ATOM 2965 O O . LYS A 1 415 ? 6.853 12.398 28.688 1.00 11.61 390 LYS A O 1
ATOM 2971 N N . GLY A 1 416 ? 6.467 14.100 27.251 1.00 10.41 391 GLY A N 1
ATOM 2972 C CA . GLY A 1 416 ? 7.247 15.064 28.054 1.00 10.93 391 GLY A CA 1
ATOM 2973 C C . GLY A 1 416 ? 6.645 15.286 29.434 1.00 11.68 391 GLY A C 1
ATOM 2974 O O . GLY A 1 416 ? 7.391 15.504 30.398 1.00 13.04 391 GLY A O 1
ATOM 2975 N N . LEU A 1 417 ? 5.324 15.215 29.522 1.00 10.68 392 LEU A N 1
ATOM 2976 C CA . LEU A 1 417 ? 4.565 15.401 30.781 1.00 11.07 392 LEU A CA 1
ATOM 2977 C C . LEU A 1 417 ? 4.530 14.096 31.594 1.00 11.51 392 LEU A C 1
ATOM 2978 O O . LEU A 1 417 ? 4.020 14.130 32.730 1.00 13.27 392 LEU A O 1
ATOM 2983 N N . ARG A 1 418 ? 5.013 12.982 31.047 1.00 11.41 393 ARG A N 1
ATOM 2984 C CA . ARG A 1 418 ? 4.973 11.624 31.650 1.00 12.44 393 ARG A CA 1
ATOM 2985 C C . ARG A 1 418 ? 3.519 11.203 31.885 1.00 13.02 393 ARG A C 1
ATOM 2986 O O . ARG A 1 418 ? 3.222 10.510 32.859 1.00 16.32 393 ARG A O 1
ATOM 2994 N N . TRP A 1 419 ? 2.651 11.550 30.933 1.00 11.79 394 TRP A N 1
ATOM 2995 C CA . TRP A 1 419 ? 1.219 11.158 30.934 1.00 11.39 394 TRP A CA 1
ATOM 2996 C C . TRP A 1 419 ? 0.900 10.328 29.683 1.00 11.04 394 TRP A C 1
ATOM 2997 O O . TRP A 1 419 ? -0.281 10.019 29.458 1.00 11.58 394 TRP A O 1
ATOM 3008 N N . ASP A 1 420 ? 1.911 9.916 28.919 1.00 11.29 395 ASP A N 1
ATOM 3009 C CA . ASP A 1 420 ? 1.693 9.128 27.679 1.00 11.54 395 ASP A CA 1
ATOM 3010 C C . ASP A 1 420 ? 1.276 7.689 27.998 1.00 12.54 395 ASP A C 1
ATOM 3011 O O . ASP A 1 420 ? 0.860 6.997 27.068 1.00 13.97 395 ASP A O 1
ATOM 3016 N N . ASP A 1 421 ? 1.322 7.280 29.271 1.00 13.60 396 ASP A N 1
ATOM 3017 C CA . ASP A 1 421 ? 0.721 6.007 29.747 1.00 14.43 396 ASP A CA 1
ATOM 3018 C C . ASP A 1 421 ? -0.786 6.011 29.459 1.00 15.57 396 ASP A C 1
ATOM 3019 O O . ASP A 1 421 ? -1.334 4.941 29.215 1.00 20.21 396 ASP A O 1
ATOM 3024 N N . ALA A 1 422 ? -1.432 7.165 29.556 1.00 13.21 397 ALA A N 1
ATOM 3025 C CA . ALA A 1 422 ? -2.908 7.244 29.514 1.00 12.13 397 ALA A CA 1
ATOM 3026 C C . ALA A 1 422 ? -3.429 8.169 28.418 1.00 11.10 397 ALA A C 1
ATOM 3027 O O . ALA A 1 422 ? -4.569 7.975 28.021 1.00 11.92 397 ALA A O 1
ATOM 3029 N N . VAL A 1 423 ? -2.672 9.163 27.964 1.00 10.36 398 VAL A N 1
ATOM 3030 C CA . VAL A 1 423 ? -3.230 10.172 27.024 1.00 10.24 398 VAL A CA 1
ATOM 3031 C C . VAL A 1 423 ? -2.255 10.404 25.870 1.00 9.71 398 VAL A C 1
ATOM 3032 O O . VAL A 1 423 ? -1.157 9.857 25.867 1.00 10.98 398 VAL A O 1
ATOM 3036 N N . GLY A 1 424 ? -2.702 11.206 24.913 1.00 9.54 399 GLY A N 1
ATOM 3037 C CA . GLY A 1 424 ? -1.864 11.743 23.832 1.00 9.46 399 GLY A CA 1
ATOM 3038 C C . GLY A 1 424 ? -2.085 11.040 22.512 1.00 9.11 399 GLY A C 1
ATOM 3039 O O . GLY A 1 424 ? -1.567 11.525 21.507 1.00 10.19 399 GLY A O 1
ATOM 3040 N N . SER A 1 425 ? -2.740 9.893 22.472 1.00 9.47 400 SER A N 1
ATOM 3041 C CA . SER A 1 425 ? -2.960 9.197 21.181 1.00 9.86 400 SER A CA 1
ATOM 3042 C C . SER A 1 425 ? -4.204 8.326 21.267 1.00 9.93 400 SER A C 1
ATOM 3043 O O . SER A 1 425 ? -4.602 7.900 22.360 1.00 10.13 400 SER A O 1
ATOM 3046 N N . LEU A 1 426 ? -4.812 8.088 20.115 1.00 9.74 401 LEU A N 1
ATOM 3047 C CA . LEU A 1 426 ? -5.988 7.208 20.015 1.00 10.68 401 LEU A CA 1
ATOM 3048 C C . LEU A 1 426 ? -5.494 5.801 19.711 1.00 11.59 401 LEU A C 1
ATOM 3049 O O . LEU A 1 426 ? -5.222 5.466 18.553 1.00 12.92 401 LEU A O 1
ATOM 3054 N N . GLU A 1 427 ? -5.286 5.051 20.777 1.00 11.14 402 GLU A N 1
ATOM 3055 C CA . GLU A 1 427 ? -4.764 3.672 20.748 1.00 11.99 402 GLU A CA 1
ATOM 3056 C C . GLU A 1 427 ? -5.539 2.890 21.786 1.00 11.74 402 GLU A C 1
ATOM 3057 O O . GLU A 1 427 ? -5.864 3.424 22.845 1.00 12.45 402 GLU A O 1
ATOM 3063 N N . PRO A 1 428 ? -5.825 1.606 21.534 1.00 12.01 403 PRO A N 1
ATOM 3064 C CA . PRO A 1 428 ? -6.499 0.792 22.534 1.00 12.50 403 PRO A CA 1
ATOM 3065 C C . PRO A 1 428 ? -5.742 0.834 23.860 1.00 12.16 403 PRO A C 1
ATOM 3066 O O . PRO A 1 428 ? -4.518 0.698 23.899 1.00 13.20 403 PRO A O 1
ATOM 3070 N N . GLY A 1 429 ? -6.507 1.019 24.925 1.00 12.41 404 GLY A N 1
ATOM 3071 C CA . GLY A 1 429 ? -5.984 1.010 26.295 1.00 13.40 404 GLY A CA 1
ATOM 3072 C C . GLY A 1 429 ? -5.716 2.401 26.822 1.00 13.05 404 GLY A C 1
ATOM 3073 O O . GLY A 1 429 ? -5.577 2.555 28.050 1.00 15.15 404 GLY A O 1
ATOM 3074 N N A LYS A 1 430 ? -5.610 3.398 25.941 0.50 11.77 405 LYS A N 1
ATOM 3075 N N B LYS A 1 430 ? -5.614 3.398 25.941 0.50 11.79 405 LYS A N 1
ATOM 3076 C CA A LYS A 1 430 ? -5.431 4.812 26.351 0.25 12.05 405 LYS A CA 1
ATOM 3077 C CA B LYS A 1 430 ? -5.435 4.811 26.352 0.25 12.05 405 LYS A CA 1
ATOM 3078 C CA C LYS A 1 430 ? -5.440 4.794 26.374 0.50 13.65 405 LYS A CA 1
ATOM 3079 C C A LYS A 1 430 ? -6.811 5.415 26.655 0.50 11.53 405 LYS A C 1
ATOM 3080 C C B LYS A 1 430 ? -6.814 5.414 26.657 0.50 11.53 405 LYS A C 1
ATOM 3081 O O A LYS A 1 430 ? -7.847 4.817 26.296 0.50 12.62 405 LYS A O 1
ATOM 3082 O O B LYS A 1 430 ? -7.850 4.817 26.298 0.50 12.61 405 LYS A O 1
ATOM 3098 N N . GLN A 1 431 ? -6.824 6.560 27.330 1.00 11.48 406 GLN A N 1
ATOM 3099 C CA . GLN A 1 431 ? -8.080 7.247 27.688 1.00 11.77 406 GLN A CA 1
ATOM 3100 C C . GLN A 1 431 ? -8.783 7.722 26.420 1.00 11.51 406 GLN A C 1
ATOM 3101 O O . GLN A 1 431 ? -8.126 8.162 25.457 1.00 11.43 406 GLN A O 1
ATOM 3107 N N . ALA A 1 432 ? -10.103 7.668 26.460 1.00 12.11 407 ALA A N 1
ATOM 3108 C CA . ALA A 1 432 ? -10.989 8.164 25.388 1.00 11.50 407 ALA A CA 1
ATOM 3109 C C . ALA A 1 432 ? -11.066 9.695 25.448 1.00 10.74 407 ALA A C 1
ATOM 3110 O O . ALA A 1 432 ? -12.087 10.254 25.888 1.00 11.66 407 ALA A O 1
ATOM 3112 N N . ASP A 1 433 ? -9.976 10.338 25.052 1.00 10.45 408 ASP A N 1
ATOM 3113 C CA . ASP A 1 433 ? -9.855 11.805 25.014 1.00 10.05 408 ASP A CA 1
ATOM 3114 C C . ASP A 1 433 ? -9.766 12.158 23.545 1.00 9.79 408 ASP A C 1
ATOM 3115 O O . ASP A 1 433 ? -8.766 11.816 22.875 1.00 10.18 408 ASP A O 1
ATOM 3120 N N A LEU A 1 434 ? -10.816 12.747 22.991 0.50 10.35 409 LEU A N 1
ATOM 3121 N N B LEU A 1 434 ? -10.818 12.755 22.998 0.50 10.06 409 LEU A N 1
ATOM 3122 C CA A LEU A 1 434 ? -10.763 13.046 21.550 0.50 10.98 409 LEU A CA 1
ATOM 3123 C CA B LEU A 1 434 ? -10.843 12.993 21.543 0.50 10.62 409 LEU A CA 1
ATOM 3124 C C A LEU A 1 434 ? -11.561 14.290 21.208 0.50 9.78 409 LEU A C 1
ATOM 3125 C C B LEU A 1 434 ? -11.572 14.284 21.207 0.50 10.05 409 LEU A C 1
ATOM 3126 O O A LEU A 1 434 ? -12.386 14.777 22.017 0.50 9.78 409 LEU A O 1
ATOM 3127 O O B LEU A 1 434 ? -12.378 14.791 22.022 0.50 10.05 409 LEU A O 1
ATOM 3136 N N . LEU A 1 435 ? -11.225 14.809 20.036 1.00 9.30 410 LEU A N 1
ATOM 3137 C CA . LEU A 1 435 ? -11.848 16.013 19.468 1.00 9.46 410 LEU A CA 1
ATOM 3138 C C . LEU A 1 435 ? -12.566 15.639 18.181 1.00 9.57 410 LEU A C 1
ATOM 3139 O O . LEU A 1 435 ? -12.057 14.798 17.418 1.00 10.00 410 LEU A O 1
ATOM 3144 N N . LEU A 1 436 ? -13.656 16.330 17.911 1.00 9.66 411 LEU A N 1
ATOM 3145 C CA . LEU A 1 436 ? -14.294 16.311 16.584 1.00 9.86 411 LEU A CA 1
ATOM 3146 C C . LEU A 1 436 ? -14.278 17.732 16.057 1.00 9.41 411 LEU A C 1
ATOM 3147 O O . LEU A 1 436 ? -14.579 18.674 16.794 1.00 9.86 411 LEU A O 1
ATOM 3152 N N . VAL A 1 437 ? -13.935 17.847 14.782 1.00 9.49 412 VAL A N 1
ATOM 3153 C CA . VAL A 1 437 ? -13.923 19.123 14.033 1.00 9.46 412 VAL A CA 1
ATOM 3154 C C . VAL A 1 437 ? -14.783 18.902 12.790 1.00 10.14 412 VAL A C 1
ATOM 3155 O O . VAL A 1 437 ? -14.584 17.895 12.089 1.00 10.37 412 VAL A O 1
ATOM 3159 N N . ARG A 1 438 ? -15.718 19.805 12.513 1.00 10.03 413 ARG A N 1
ATOM 3160 C CA . ARG A 1 438 ? -16.520 19.650 11.282 1.00 10.71 413 ARG A CA 1
ATOM 3161 C C . ARG A 1 438 ? -15.640 19.919 10.061 1.00 10.72 413 ARG A C 1
ATOM 3162 O O . ARG A 1 438 ? -14.832 20.867 10.057 1.00 11.74 413 ARG A O 1
ATOM 3170 N N . THR A 1 439 ? -15.863 19.152 9.003 1.00 11.29 414 THR A N 1
ATOM 3171 C CA . THR A 1 439 ? -15.112 19.332 7.740 1.00 11.73 414 THR A CA 1
ATOM 3172 C C . THR A 1 439 ? -16.055 19.663 6.581 1.00 12.51 414 THR A C 1
ATOM 3173 O O . THR A 1 439 ? -15.586 19.677 5.457 1.00 16.77 414 THR A O 1
ATOM 3177 N N . ASP A 1 440 ? -17.316 19.973 6.847 1.00 12.92 415 ASP A N 1
ATOM 3178 C CA . ASP A 1 440 ? -18.311 20.172 5.770 1.00 14.15 415 ASP A CA 1
ATOM 3179 C C . ASP A 1 440 ? -18.459 21.668 5.483 1.00 14.51 415 ASP A C 1
ATOM 3180 O O . ASP A 1 440 ? -19.604 22.227 5.539 1.00 18.52 415 ASP A O 1
ATOM 3185 N N . ASP A 1 441 ? -17.348 22.322 5.178 1.00 11.88 416 ASP A N 1
ATOM 3186 C CA . ASP A 1 441 ? -17.389 23.686 4.610 1.00 11.56 416 ASP A CA 1
ATOM 3187 C C . ASP A 1 441 ? -16.302 23.837 3.543 1.00 10.88 416 ASP A C 1
ATOM 3188 O O . ASP A 1 441 ? -15.487 22.930 3.326 1.00 11.33 416 ASP A O 1
ATOM 3193 N N . TRP A 1 442 ? -16.323 24.992 2.904 1.00 10.76 417 TRP A N 1
ATOM 3194 C CA . TRP A 1 442 ? -15.471 25.319 1.738 1.00 10.86 417 TRP A CA 1
ATOM 3195 C C . TRP A 1 442 ? -13.991 25.087 2.054 1.00 9.61 417 TRP A C 1
ATOM 3196 O O . TRP A 1 442 ? -13.219 24.811 1.133 1.00 10.76 417 TRP A O 1
ATOM 3207 N N . ARG A 1 443 ? -13.554 25.258 3.299 1.00 9.31 418 ARG A N 1
ATOM 3208 C CA . ARG A 1 443 ? -12.109 25.171 3.599 1.00 9.29 418 ARG A CA 1
ATOM 3209 C C . ARG A 1 443 ? -11.571 23.777 3.288 1.00 9.68 418 ARG A C 1
ATOM 3210 O O . ARG A 1 443 ? -10.384 23.663 2.952 1.00 10.11 418 ARG A O 1
ATOM 3218 N N . TYR A 1 444 ? -12.406 22.760 3.416 1.00 8.73 419 TYR A N 1
ATOM 3219 C CA . TYR A 1 444 ? -12.008 21.336 3.393 1.00 9.10 419 TYR A CA 1
ATOM 3220 C C . TYR A 1 444 ? -12.295 20.687 2.039 1.00 9.78 419 TYR A C 1
ATOM 3221 O O . TYR A 1 444 ? -11.904 19.530 1.822 1.00 10.59 419 TYR A O 1
ATOM 3230 N N . LEU A 1 445 ? -12.981 21.384 1.145 1.00 9.47 420 LEU A N 1
ATOM 3231 C CA . LEU A 1 445 ? -13.492 20.771 -0.099 1.00 10.31 420 LEU A CA 1
ATOM 3232 C C . LEU A 1 445 ? -12.342 20.208 -0.943 1.00 10.48 420 LEU A C 1
ATOM 3233 O O . LEU A 1 445 ? -11.403 20.954 -1.251 1.00 11.54 420 LEU A O 1
ATOM 3238 N N . LEU A 1 446 ? -12.466 18.924 -1.289 1.00 11.20 421 LEU A N 1
ATOM 3239 C CA . LEU A 1 446 ? -11.576 18.127 -2.174 1.00 12.21 421 LEU A CA 1
ATOM 3240 C C . LEU A 1 446 ? -10.267 17.769 -1.486 1.00 12.44 421 LEU A C 1
ATOM 3241 O O . LEU A 1 446 ? -9.445 17.127 -2.129 1.00 15.61 421 LEU A O 1
ATOM 3246 N N . ASN A 1 447 ? -10.064 18.141 -0.234 1.00 11.60 422 ASN A N 1
ATOM 3247 C CA . ASN A 1 447 ? -8.774 17.820 0.412 1.00 11.29 422 ASN A CA 1
ATOM 3248 C C . ASN A 1 447 ? -8.851 16.447 1.073 1.00 10.97 422 ASN A C 1
ATOM 3249 O O . ASN A 1 447 ? -9.609 16.261 2.021 1.00 12.08 422 ASN A O 1
ATOM 3254 N N . PRO A 1 448 ? -8.055 15.445 0.641 1.00 11.74 423 PRO A N 1
ATOM 3255 C CA . PRO A 1 448 ? -8.027 14.163 1.346 1.00 12.54 423 PRO A CA 1
ATOM 3256 C C . PRO A 1 448 ? -7.310 14.255 2.701 1.00 11.12 423 PRO A C 1
ATOM 3257 O O . PRO A 1 448 ? -7.275 13.273 3.436 1.00 13.15 423 PRO A O 1
ATOM 3261 N N . ARG A 1 449 ? -6.771 15.435 3.010 1.00 10.07 424 ARG A N 1
ATOM 3262 C CA . ARG A 1 449 ? -6.015 15.700 4.256 1.00 9.96 424 ARG A CA 1
ATOM 3263 C C . ARG A 1 449 ? -6.705 16.807 5.028 1.00 8.85 424 ARG A C 1
ATOM 3264 O O . ARG A 1 449 ? -6.252 17.950 5.044 1.00 9.52 424 ARG A O 1
ATOM 3272 N N . PRO A 1 450 ? -7.822 16.509 5.717 1.00 8.99 425 PRO A N 1
ATOM 3273 C CA . PRO A 1 450 ? -8.533 17.573 6.420 1.00 9.51 425 PRO A CA 1
ATOM 3274 C C . PRO A 1 450 ? -7.660 18.251 7.485 1.00 8.38 425 PRO A C 1
ATOM 3275 O O . PRO A 1 450 ? -7.862 19.415 7.752 1.00 9.21 425 PRO A O 1
ATOM 3279 N N . LEU A 1 451 ? -6.701 17.547 8.077 1.00 8.44 426 LEU A N 1
ATOM 3280 C CA . LEU A 1 451 ? -5.834 18.208 9.078 1.00 8.68 426 LEU A CA 1
ATOM 3281 C C . LEU A 1 451 ? -5.073 19.356 8.416 1.00 8.52 426 LEU A C 1
ATOM 3282 O O . LEU A 1 451 ? -4.826 20.377 9.061 1.00 8.73 426 LEU A O 1
ATOM 3287 N N . GLU A 1 452 ? -4.662 19.185 7.162 1.00 8.57 427 GLU A N 1
ATOM 3288 C CA . GLU A 1 452 ? -3.951 20.251 6.437 1.00 9.05 427 GLU A CA 1
ATOM 3289 C C . GLU A 1 452 ? -4.867 21.453 6.239 1.00 8.27 427 GLU A C 1
ATOM 3290 O O . GLU A 1 452 ? -4.434 22.583 6.493 1.00 8.78 427 GLU A O 1
ATOM 3296 N N . SER A 1 453 ? -6.114 21.247 5.813 1.00 8.13 428 SER A N 1
ATOM 3297 C CA . SER A 1 453 ? -7.070 22.374 5.703 1.00 9.17 428 SER A CA 1
ATOM 3298 C C . SER A 1 453 ? -7.287 23.030 7.068 1.00 8.76 428 SER A C 1
ATOM 3299 O O . SER A 1 453 ? -7.430 24.254 7.132 1.00 9.01 428 SER A O 1
ATOM 3302 N N . PHE A 1 454 ? -7.336 22.227 8.129 1.00 8.61 429 PHE A N 1
ATOM 3303 C CA . PHE A 1 454 ? -7.486 22.749 9.504 1.00 8.52 429 PHE A CA 1
ATOM 3304 C C . PHE A 1 454 ? -6.316 23.685 9.837 1.00 8.08 429 PHE A C 1
ATOM 3305 O O . PHE A 1 454 ? -6.523 24.767 10.377 1.00 8.81 429 PHE A O 1
ATOM 3313 N N . LEU A 1 455 ? -5.100 23.286 9.482 1.00 8.05 430 LEU A N 1
ATOM 3314 C CA . LEU A 1 455 ? -3.916 24.144 9.744 1.00 8.20 430 LEU A CA 1
ATOM 3315 C C . LEU A 1 455 ? -3.906 25.356 8.815 1.00 8.32 430 LEU A C 1
ATOM 3316 O O . LEU A 1 455 ? -3.433 26.402 9.233 1.00 9.69 430 LEU A O 1
ATOM 3321 N N . TRP A 1 456 ? -4.440 25.249 7.601 1.00 8.47 431 TRP A N 1
ATOM 3322 C CA . TRP A 1 456 ? -4.461 26.435 6.713 1.00 8.46 431 TRP A CA 1
ATOM 3323 C C . TRP A 1 456 ? -5.423 27.488 7.254 1.00 7.99 431 TRP A C 1
ATOM 3324 O O . TRP A 1 456 ? -5.126 28.689 7.155 1.00 9.17 431 TRP A O 1
ATOM 3335 N N . LEU A 1 457 ? -6.625 27.063 7.664 1.00 8.03 432 LEU A N 1
ATOM 3336 C CA . LEU A 1 457 ? -7.787 27.986 7.677 1.00 8.20 432 LEU A CA 1
ATOM 3337 C C . LEU A 1 457 ? -8.693 27.813 8.890 1.00 8.48 432 LEU A C 1
ATOM 3338 O O . LEU A 1 457 ? -9.758 28.445 8.915 1.00 9.46 432 LEU A O 1
ATOM 3343 N N . ALA A 1 458 ? -8.311 27.006 9.869 1.00 7.89 433 ALA A N 1
ATOM 3344 C CA . ALA A 1 458 ? -9.164 26.782 11.048 1.00 8.39 433 ALA A CA 1
ATOM 3345 C C . ALA A 1 458 ? -8.338 27.022 12.306 1.00 8.35 433 ALA A C 1
ATOM 3346 O O . ALA A 1 458 ? -7.131 27.313 12.241 1.00 10.74 433 ALA A O 1
ATOM 3348 N N . GLY A 1 459 ? -8.981 26.896 13.447 1.00 9.00 434 GLY A N 1
ATOM 3349 C CA . GLY A 1 459 ? -8.294 27.122 14.717 1.00 9.64 434 GLY A CA 1
ATOM 3350 C C . GLY A 1 459 ? -9.130 26.676 15.893 1.00 8.97 434 GLY A C 1
ATOM 3351 O O . GLY A 1 459 ? -10.026 25.825 15.763 1.00 9.15 434 GLY A O 1
ATOM 3352 N N . SER A 1 460 ? -8.758 27.200 17.052 1.00 8.99 435 SER A N 1
ATOM 3353 C CA . SER A 1 460 ? -9.359 26.804 18.347 1.00 8.70 435 SER A CA 1
ATOM 3354 C C . SER A 1 460 ? -10.886 26.826 18.283 1.00 9.25 435 SER A C 1
ATOM 3355 O O . SER A 1 460 ? -11.511 25.891 18.800 1.00 10.20 435 SER A O 1
ATOM 3358 N N . ALA A 1 461 ? -11.474 27.875 17.715 1.00 9.54 436 ALA A N 1
ATOM 3359 C CA . ALA A 1 461 ? -12.946 28.029 17.752 1.00 10.48 436 ALA A CA 1
ATOM 3360 C C . ALA A 1 461 ? -13.614 26.978 16.868 1.00 10.02 436 ALA A C 1
ATOM 3361 O O . ALA A 1 461 ? -14.831 26.779 16.987 1.00 12.63 436 ALA A O 1
ATOM 3363 N N . ASP A 1 462 ? -12.875 26.338 15.969 1.00 9.08 437 ASP A N 1
ATOM 3364 C CA . ASP A 1 462 ? -13.442 25.287 15.085 1.00 9.06 437 ASP A CA 1
ATOM 3365 C C . ASP A 1 462 ? -13.468 23.929 15.781 1.00 9.14 437 ASP A C 1
ATOM 3366 O O . ASP A 1 462 ? -14.002 22.977 15.204 1.00 10.83 437 ASP A O 1
ATOM 3371 N N . VAL A 1 463 ? -12.922 23.817 16.989 1.00 9.36 438 VAL A N 1
ATOM 3372 C CA . VAL A 1 463 ? -13.139 22.567 17.746 1.00 10.04 438 VAL A CA 1
ATOM 3373 C C . VAL A 1 463 ? -14.633 22.472 18.050 1.00 10.27 438 VAL A C 1
ATOM 3374 O O . VAL A 1 463 ? -15.208 23.418 18.599 1.00 11.91 438 VAL A O 1
ATOM 3378 N N . ASP A 1 464 ? -15.254 21.369 17.659 1.00 9.87 439 ASP A N 1
ATOM 3379 C CA . ASP A 1 464 ? -16.716 21.208 17.810 1.00 10.95 439 ASP A CA 1
ATOM 3380 C C . ASP A 1 464 ? -17.025 20.423 19.082 1.00 10.26 439 ASP A C 1
ATOM 3381 O O . ASP A 1 464 ? -17.850 20.862 19.899 1.00 12.48 439 ASP A O 1
ATOM 3386 N N . THR A 1 465 ? -16.433 19.241 19.197 1.00 10.32 440 THR A N 1
ATOM 3387 C CA . THR A 1 465 ? -16.730 18.302 20.292 1.00 10.71 440 THR A CA 1
ATOM 3388 C C . THR A 1 465 ? -15.423 17.973 21.011 1.00 10.34 440 THR A C 1
ATOM 3389 O O . THR A 1 465 ? -14.400 17.752 20.353 1.00 10.18 440 THR A O 1
ATOM 3393 N N . VAL A 1 466 ? -15.489 17.943 22.329 1.00 10.29 441 VAL A N 1
ATOM 3394 C CA . VAL A 1 466 ? -14.349 17.573 23.201 1.00 10.28 441 VAL A CA 1
ATOM 3395 C C . VAL A 1 466 ? -14.863 16.510 24.157 1.00 10.55 441 VAL A C 1
ATOM 3396 O O . VAL A 1 466 ? -15.848 16.755 24.867 1.00 11.64 441 VAL A O 1
ATOM 3400 N N . ILE A 1 467 ? -14.208 15.361 24.151 1.00 10.57 442 ILE A N 1
ATOM 3401 C CA . ILE A 1 467 ? -14.567 14.192 24.990 1.00 11.34 442 ILE A CA 1
ATOM 3402 C C . ILE A 1 467 ? -13.349 13.878 25.853 1.00 10.79 442 ILE A C 1
ATOM 3403 O O . ILE A 1 467 ? -12.246 13.803 25.299 1.00 10.67 442 ILE A O 1
ATOM 3408 N N . VAL A 1 468 ? -13.561 13.719 27.155 1.00 11.59 443 VAL A N 1
ATOM 3409 C CA . VAL A 1 468 ? -12.475 13.349 28.101 1.00 11.42 443 VAL A CA 1
ATOM 3410 C C . VAL A 1 468 ? -12.925 12.113 28.862 1.00 11.52 443 VAL A C 1
ATOM 3411 O O . VAL A 1 468 ? -13.985 12.169 29.506 1.00 13.13 443 VAL A O 1
ATOM 3415 N N . GLY A 1 469 ? -12.146 11.039 28.796 1.00 11.95 444 GLY A N 1
ATOM 3416 C CA . GLY A 1 469 ? -12.510 9.790 29.487 1.00 13.39 444 GLY A CA 1
ATOM 3417 C C . GLY A 1 469 ? -13.885 9.305 29.074 1.00 13.91 444 GLY A C 1
ATOM 3418 O O . GLY A 1 469 ? -14.614 8.791 29.937 1.00 15.25 444 GLY A O 1
ATOM 3419 N N . GLY A 1 470 ? -14.251 9.500 27.808 1.00 13.00 445 GLY A N 1
ATOM 3420 C CA . GLY A 1 470 ? -15.532 9.025 27.259 1.00 14.65 445 GLY A CA 1
ATOM 3421 C C . GLY A 1 470 ? -16.695 9.962 27.529 1.00 14.50 445 GLY A C 1
ATOM 3422 O O . GLY A 1 470 ? -17.781 9.692 26.993 1.00 17.00 445 GLY A O 1
ATOM 3423 N N . ARG A 1 471 ? -16.483 11.037 28.290 1.00 14.34 446 ARG A N 1
ATOM 3424 C CA . ARG A 1 471 ? -17.543 12.003 28.655 1.00 14.98 446 ARG A CA 1
ATOM 3425 C C . ARG A 1 471 ? -17.491 13.211 27.718 1.00 14.20 446 ARG A C 1
ATOM 3426 O O . ARG A 1 471 ? -16.439 13.841 27.596 1.00 12.99 446 ARG A O 1
ATOM 3434 N N . THR A 1 472 ? -18.614 13.559 27.103 1.00 13.93 447 THR A N 1
ATOM 3435 C CA . THR A 1 472 ? -18.684 14.772 26.248 1.00 13.85 447 THR A CA 1
ATOM 3436 C C . THR A 1 472 ? -18.700 16.024 27.134 1.00 13.89 447 THR A C 1
ATOM 3437 O O . THR A 1 472 ? -19.645 16.199 27.906 1.00 15.48 447 THR A O 1
ATOM 3441 N N . LEU A 1 473 ? -17.708 16.896 26.991 1.00 12.84 448 LEU A N 1
ATOM 3442 C CA . LEU A 1 473 ? -17.637 18.168 27.746 1.00 12.96 448 LEU A CA 1
ATOM 3443 C C . LEU A 1 473 ? -18.022 19.357 26.866 1.00 12.66 448 LEU A C 1
ATOM 3444 O O . LEU A 1 473 ? -18.462 20.380 27.414 1.00 13.69 448 LEU A O 1
ATOM 3449 N N . VAL A 1 474 ? -17.772 19.258 25.559 1.00 12.24 449 VAL A N 1
ATOM 3450 C CA . VAL A 1 474 ? -18.071 20.334 24.576 1.00 12.82 449 VAL A CA 1
ATOM 3451 C C . VAL A 1 474 ? -18.724 19.649 23.387 1.00 12.61 449 VAL A C 1
ATOM 3452 O O . VAL A 1 474 ? -18.252 18.578 22.991 1.00 12.45 449 VAL A O 1
ATOM 3456 N N . GLU A 1 475 ? -19.764 20.256 22.836 1.00 13.26 450 GLU A N 1
ATOM 3457 C CA . GLU A 1 475 ? -20.462 19.710 21.655 1.00 14.54 450 GLU A CA 1
ATOM 3458 C C . GLU A 1 475 ? -21.047 20.870 20.866 1.00 15.37 450 GLU A C 1
ATOM 3459 O O . GLU A 1 475 ? -21.598 21.777 21.491 1.00 15.62 450 GLU A O 1
ATOM 3465 N N . GLY A 1 476 ? -20.860 20.877 19.551 1.00 15.41 451 GLY A N 1
ATOM 3466 C CA . GLY A 1 476 ? -21.309 21.998 18.711 1.00 16.17 451 GLY A CA 1
ATOM 3467 C C . GLY A 1 476 ? -20.657 23.297 19.140 1.00 18.07 451 GLY A C 1
ATOM 3468 O O . GLY A 1 476 ? -21.270 24.361 18.950 1.00 21.99 451 GLY A O 1
ATOM 3469 N N . GLY A 1 477 ? -19.451 23.222 19.704 1.00 16.98 452 GLY A N 1
ATOM 3470 C CA . GLY A 1 477 ? -18.679 24.395 20.158 1.00 19.02 452 GLY A CA 1
ATOM 3471 C C . GLY A 1 477 ? -19.257 25.018 21.418 1.00 19.43 452 GLY A C 1
ATOM 3472 O O . GLY A 1 477 ? -18.938 26.191 21.675 1.00 23.89 452 GLY A O 1
ATOM 3473 N N . ARG A 1 478 ? -20.082 24.280 22.169 1.00 17.11 453 ARG A N 1
ATOM 3474 C CA . ARG A 1 478 ? -20.728 24.759 23.419 1.00 18.54 453 ARG A CA 1
ATOM 3475 C C . ARG A 1 478 ? -20.458 23.787 24.569 1.00 17.97 453 ARG A C 1
ATOM 3476 O O . ARG A 1 478 ? -20.477 22.572 24.358 1.00 17.58 453 ARG A O 1
ATOM 3484 N N . GLY A 1 479 ? -20.225 24.316 25.763 1.00 18.18 454 GLY A N 1
ATOM 3485 C CA . GLY A 1 479 ? -20.121 23.491 26.974 1.00 17.84 454 GLY A CA 1
ATOM 3486 C C . GLY A 1 479 ? -21.385 22.693 27.206 1.00 18.38 454 GLY A C 1
ATOM 3487 O O . GLY A 1 479 ? -22.491 23.264 27.061 1.00 21.57 454 GLY A O 1
ATOM 3488 N N . VAL A 1 480 ? -21.239 21.418 27.555 1.00 18.04 455 VAL A N 1
ATOM 3489 C CA . VAL A 1 480 ? -22.374 20.500 27.863 1.00 18.84 455 VAL A CA 1
ATOM 3490 C C . VAL A 1 480 ? -22.841 20.725 29.306 1.00 20.32 455 VAL A C 1
ATOM 3491 O O . VAL A 1 480 ? -24.039 20.927 29.514 1.00 24.78 455 VAL A O 1
ATOM 3495 N N . GLU A 1 481 ? -21.915 20.686 30.262 1.00 20.47 456 GLU A N 1
ATOM 3496 C CA . GLU A 1 481 ? -22.203 21.004 31.682 1.00 22.37 456 GLU A CA 1
ATOM 3497 C C . GLU A 1 481 ? -21.709 22.415 32.009 1.00 23.99 456 GLU A C 1
ATOM 3498 O O . GLU A 1 481 ? -22.287 23.048 32.894 1.00 33.32 456 GLU A O 1
ATOM 3504 N N . VAL A 1 482 ? -20.715 22.913 31.291 1.00 25.69 457 VAL A N 1
ATOM 3505 C CA . VAL A 1 482 ? -20.227 24.305 31.484 1.00 27.61 457 VAL A CA 1
ATOM 3506 C C . VAL A 1 482 ? -21.332 25.272 31.046 1.00 27.88 457 VAL A C 1
ATOM 3507 O O . VAL A 1 482 ? -21.865 25.098 29.935 1.00 28.48 457 VAL A O 1
ATOM 3511 N N . ASP A 1 483 ? -21.645 26.263 31.883 1.00 28.91 458 ASP A N 1
ATOM 3512 C CA . ASP A 1 483 ? -22.397 27.480 31.480 1.00 32.03 458 ASP A CA 1
ATOM 3513 C C . ASP A 1 483 ? -21.361 28.571 31.196 1.00 25.79 458 ASP A C 1
ATOM 3514 O O . ASP A 1 483 ? -20.877 29.231 32.143 1.00 23.56 458 ASP A O 1
ATOM 3519 N N . GLU A 1 484 ? -21.009 28.738 29.926 1.00 27.20 459 GLU A N 1
ATOM 3520 C CA . GLU A 1 484 ? -19.946 29.680 29.501 1.00 24.31 459 GLU A CA 1
ATOM 3521 C C . GLU A 1 484 ? -20.235 31.103 29.988 1.00 21.41 459 GLU A C 1
ATOM 3522 O O . GLU A 1 484 ? -19.310 31.752 30.472 1.00 19.28 459 GLU A O 1
ATOM 3528 N N . ALA A 1 485 ? -21.451 31.606 29.821 1.00 21.99 460 ALA A N 1
ATOM 3529 C CA . ALA A 1 485 ? -21.809 32.979 30.244 1.00 22.60 460 ALA A CA 1
ATOM 3530 C C . ALA A 1 485 ? -21.633 33.105 31.762 1.00 21.51 460 ALA A C 1
ATOM 3531 O O . ALA A 1 485 ? -21.139 34.141 32.225 1.00 20.60 460 ALA A O 1
ATOM 3533 N N . ALA A 1 486 ? -21.997 32.077 32.520 1.00 22.35 461 ALA A N 1
ATOM 3534 C CA . ALA A 1 486 ? -21.895 32.087 33.996 1.00 21.73 461 ALA A CA 1
ATOM 3535 C C . ALA A 1 486 ? -20.419 32.069 34.408 1.00 18.44 461 ALA A C 1
ATOM 3536 O O . ALA A 1 486 ? -20.033 32.845 35.310 1.00 20.95 461 ALA A O 1
ATOM 3538 N N . LEU A 1 487 ? -19.595 31.238 33.766 1.00 18.17 462 LEU A N 1
ATOM 3539 C CA . LEU A 1 487 ? -18.142 31.190 34.095 1.00 17.95 462 LEU A CA 1
ATOM 3540 C C . LEU A 1 487 ? -17.549 32.568 33.797 1.00 16.71 462 LEU A C 1
ATOM 3541 O O . LEU A 1 487 ? -16.732 33.068 34.584 1.00 17.33 462 LEU A O 1
ATOM 3546 N N . ARG A 1 488 ? -17.925 33.152 32.669 1.00 15.86 463 ARG A N 1
ATOM 3547 C CA . ARG A 1 488 ? -17.417 34.479 32.258 1.00 15.20 463 ARG A CA 1
ATOM 3548 C C . ARG A 1 488 ? -17.777 35.515 33.311 1.00 15.18 463 ARG A C 1
ATOM 3549 O O . ARG A 1 488 ? -16.902 36.265 33.754 1.00 15.73 463 ARG A O 1
ATOM 3557 N N . ASP A 1 489 ? -19.043 35.566 33.692 1.00 16.88 464 ASP A N 1
ATOM 3558 C CA . ASP A 1 489 ? -19.508 36.624 34.619 1.00 19.17 464 ASP A CA 1
ATOM 3559 C C . ASP A 1 489 ? -18.817 36.468 35.983 1.00 17.76 464 ASP A C 1
ATOM 3560 O O . ASP A 1 489 ? -18.428 37.495 36.569 1.00 18.35 464 ASP A O 1
ATOM 3565 N N . ARG A 1 490 ? -18.602 35.241 36.453 1.00 17.23 465 ARG A N 1
ATOM 3566 C CA . ARG A 1 490 ? -17.903 35.012 37.746 1.00 17.79 465 ARG A CA 1
ATOM 3567 C C . ARG A 1 490 ? -16.429 35.432 37.613 1.00 16.17 465 ARG A C 1
ATOM 3568 O O . ARG A 1 490 ? -15.875 36.034 38.521 1.00 16.69 465 ARG A O 1
ATOM 3576 N N . TYR A 1 491 ? -15.809 35.167 36.473 1.00 15.61 466 TYR A N 1
ATOM 3577 C CA . TYR A 1 491 ? -14.404 35.566 36.210 1.00 15.51 466 TYR A CA 1
ATOM 3578 C C . TYR A 1 491 ? -14.305 37.088 36.217 1.00 14.44 466 TYR A C 1
ATOM 3579 O O . TYR A 1 491 ? -13.389 37.626 36.844 1.00 16.20 466 TYR A O 1
ATOM 3588 N N . LEU A 1 492 ? -15.240 37.772 35.558 1.00 15.19 467 LEU A N 1
ATOM 3589 C CA . LEU A 1 492 ? -15.180 39.253 35.472 1.00 15.86 467 LEU A CA 1
ATOM 3590 C C . LEU A 1 492 ? -15.335 39.865 36.867 1.00 16.66 467 LEU A C 1
ATOM 3591 O O . LEU A 1 492 ? -14.605 40.820 37.175 1.00 17.93 467 LEU A O 1
ATOM 3596 N N . GLN A 1 493 ? -16.255 39.339 37.675 1.00 18.06 468 GLN A N 1
ATOM 3597 C CA . GLN A 1 493 ? -16.463 39.824 39.061 1.00 19.99 468 GLN A CA 1
ATOM 3598 C C . GLN A 1 493 ? -15.176 39.615 39.870 1.00 18.63 468 GLN A C 1
ATOM 3599 O O . GLN A 1 493 ? -14.758 40.539 40.591 1.00 19.34 468 GLN A O 1
ATOM 3605 N N . ALA A 1 494 ? -14.570 38.435 39.761 1.00 17.33 469 ALA A N 1
ATOM 3606 C CA . ALA A 1 494 ? -13.331 38.087 40.495 1.00 17.62 469 ALA A CA 1
ATOM 3607 C C . ALA A 1 494 ? -12.196 39.008 40.033 1.00 17.06 469 ALA A C 1
ATOM 3608 O O . ALA A 1 494 ? -11.434 39.537 40.855 1.00 18.00 469 ALA A O 1
ATOM 3610 N N . LEU A 1 495 ? -12.093 39.208 38.730 1.00 16.82 470 LEU A N 1
ATOM 3611 C CA . LEU A 1 495 ? -11.039 40.074 38.156 1.00 17.97 470 LEU A CA 1
ATOM 3612 C C . LEU A 1 495 ? -11.209 41.507 38.673 1.00 18.29 470 LEU A C 1
ATOM 3613 O O . LEU A 1 495 ? -10.193 42.146 39.010 1.00 19.11 470 LEU A O 1
ATOM 3618 N N . ARG A 1 496 ? -12.446 41.990 38.784 1.00 19.43 471 ARG A N 1
ATOM 3619 C CA . ARG A 1 496 ? -12.713 43.358 39.293 1.00 20.88 471 ARG A CA 1
ATOM 3620 C C . ARG A 1 496 ? -12.141 43.479 40.713 1.00 21.27 471 ARG A C 1
ATOM 3621 O O . ARG A 1 496 ? -11.413 44.465 40.989 1.00 21.91 471 ARG A O 1
ATOM 3629 N N . GLY A 1 497 ? -12.452 42.516 41.582 1.00 21.31 472 GLY A N 1
ATOM 3630 C CA . GLY A 1 497 ? -11.983 42.530 42.981 1.00 22.01 472 GLY A CA 1
ATOM 3631 C C . GLY A 1 497 ? -10.464 42.507 43.055 1.00 21.01 472 GLY A C 1
ATOM 3632 O O . GLY A 1 497 ? -9.872 43.371 43.712 1.00 22.47 472 GLY A O 1
ATOM 3633 N N . PHE A 1 498 ? -9.833 41.557 42.376 1.00 19.73 473 PHE A N 1
ATOM 3634 C CA . PHE A 1 498 ? -8.366 41.368 42.452 1.00 19.22 473 PHE A CA 1
ATOM 3635 C C . PHE A 1 498 ? -7.649 42.595 41.873 1.00 18.85 473 PHE A C 1
ATOM 3636 O O . PHE A 1 498 ? -6.638 43.051 42.439 1.00 19.99 473 PHE A O 1
ATOM 3644 N N . THR A 1 499 ? -8.154 43.126 40.764 1.00 18.97 474 THR A N 1
ATOM 3645 C CA . THR A 1 499 ? -7.518 44.252 40.038 1.00 19.26 474 THR A CA 1
ATOM 3646 C C . THR A 1 499 ? -7.570 45.512 40.904 1.00 20.46 474 THR A C 1
ATOM 3647 O O . THR A 1 499 ? -6.532 46.202 41.025 1.00 20.64 474 THR A O 1
ATOM 3651 N N . THR A 1 500 ? -8.723 45.801 41.506 1.00 21.56 475 THR A N 1
ATOM 3652 C CA . THR A 1 500 ? -8.902 47.035 42.314 1.00 22.80 475 THR A CA 1
ATOM 3653 C C . THR A 1 500 ? -8.139 46.891 43.640 1.00 24.06 475 THR A C 1
ATOM 3654 O O . THR A 1 500 ? -7.469 47.861 44.033 1.00 27.08 475 THR A O 1
ATOM 3658 N N . ARG A 1 501 ? -8.194 45.724 44.286 1.00 23.59 476 ARG A N 1
ATOM 3659 C CA . ARG A 1 501 ? -7.656 45.537 45.659 1.00 24.51 476 ARG A CA 1
ATOM 3660 C C . ARG A 1 501 ? -6.153 45.215 45.617 1.00 25.87 476 ARG A C 1
ATOM 3661 O O . ARG A 1 501 ? -5.381 45.917 46.289 1.00 29.42 476 ARG A O 1
ATOM 3669 N N . ALA A 1 502 ? -5.754 44.150 44.922 1.00 22.89 477 ALA A N 1
ATOM 3670 C CA . ALA A 1 502 ? -4.366 43.626 44.934 1.00 23.52 477 ALA A CA 1
ATOM 3671 C C . ALA A 1 502 ? -3.479 44.388 43.941 1.00 23.45 477 ALA A C 1
ATOM 3672 O O . ALA A 1 502 ? -2.309 44.618 44.278 1.00 28.36 477 ALA A O 1
ATOM 3674 N N . LEU A 1 503 ? -3.988 44.743 42.755 1.00 22.10 478 LEU A N 1
ATOM 3675 C CA . LEU A 1 503 ? -3.174 45.441 41.723 1.00 22.73 478 LEU A CA 1
ATOM 3676 C C . LEU A 1 503 ? -3.315 46.959 41.865 1.00 23.74 478 LEU A C 1
ATOM 3677 O O . LEU A 1 503 ? -2.543 47.675 41.201 1.00 25.90 478 LEU A O 1
ATOM 3682 N N . ARG A 1 504 ? -4.260 47.428 42.688 1.00 24.66 479 ARG A N 1
ATOM 3683 C CA . ARG A 1 504 ? -4.417 48.861 43.058 1.00 27.09 479 ARG A CA 1
ATOM 3684 C C . ARG A 1 504 ? -4.729 49.699 41.814 1.00 26.90 479 ARG A C 1
ATOM 3685 O O . ARG A 1 504 ? -4.331 50.882 41.775 1.00 29.32 479 ARG A O 1
ATOM 3693 N N . VAL A 1 505 ? -5.423 49.120 40.831 1.00 26.41 480 VAL A N 1
ATOM 3694 C CA . VAL A 1 505 ? -5.961 49.882 39.667 1.00 25.77 480 VAL A CA 1
ATOM 3695 C C . VAL A 1 505 ? -7.239 50.570 40.140 1.00 26.55 480 VAL A C 1
ATOM 3696 O O . VAL A 1 505 ? -8.122 49.921 40.699 1.00 27.00 480 VAL A O 1
ATOM 3700 N N . PRO A 1 506 ? -7.379 51.902 39.951 1.00 28.95 481 PRO A N 1
ATOM 3701 C CA . PRO A 1 506 ? -8.601 52.599 40.354 1.00 30.67 481 PRO A CA 1
ATOM 3702 C C . PRO A 1 506 ? -9.862 51.989 39.721 1.00 30.08 481 PRO A C 1
ATOM 3703 O O . PRO A 1 506 ? -9.816 51.637 38.558 1.00 30.58 481 PRO A O 1
ATOM 3707 N N . ALA A 1 507 ? -10.951 51.886 40.491 1.00 31.17 482 ALA A N 1
ATOM 3708 C CA . ALA A 1 507 ? -12.291 51.442 40.030 1.00 31.51 482 ALA A CA 1
ATOM 3709 C C . ALA A 1 507 ? -12.710 52.249 38.792 1.00 32.47 482 ALA A C 1
ATOM 3710 O O . ALA A 1 507 ? -13.375 51.680 37.912 1.00 33.14 482 ALA A O 1
ATOM 3712 N N . GLU A 1 508 ? -12.330 53.529 38.742 1.00 34.64 483 GLU A N 1
ATOM 3713 C CA . GLU A 1 508 ? -12.675 54.493 37.664 1.00 36.00 483 GLU A CA 1
ATOM 3714 C C . GLU A 1 508 ? -12.154 53.981 36.314 1.00 32.85 483 GLU A C 1
ATOM 3715 O O . GLU A 1 508 ? -12.803 54.265 35.301 1.00 33.84 483 GLU A O 1
ATOM 3721 N N . ALA A 1 509 ? -11.038 53.245 36.302 1.00 30.84 484 ALA A N 1
ATOM 3722 C CA . ALA A 1 509 ? -10.411 52.656 35.091 1.00 29.75 484 ALA A CA 1
ATOM 3723 C C . ALA A 1 509 ? -11.027 51.287 34.758 1.00 29.25 484 ALA A C 1
ATOM 3724 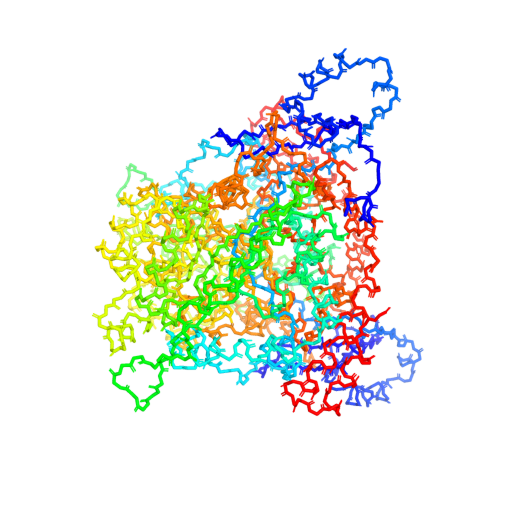O O . ALA A 1 509 ? -11.090 50.948 33.564 1.00 31.82 484 ALA A O 1
ATOM 3726 N N . VAL A 1 510 ? -11.471 50.534 35.768 1.00 28.16 485 VAL A N 1
ATOM 3727 C CA . VAL A 1 510 ? -11.911 49.112 35.630 1.00 25.41 485 VAL A CA 1
ATOM 3728 C C . VAL A 1 510 ? -13.393 49.041 35.239 1.00 25.37 485 VAL A C 1
ATOM 3729 O O . VAL A 1 510 ? -13.725 48.284 34.313 1.00 25.96 485 VAL A O 1
ATOM 3733 N N . ASP A 1 511 ? -14.266 49.786 35.923 1.00 26.73 486 ASP A N 1
ATOM 3734 C CA . ASP A 1 511 ? -15.741 49.623 35.808 1.00 29.01 486 ASP A CA 1
ATOM 3735 C C . ASP A 1 511 ? -16.256 49.954 34.408 1.00 28.60 486 ASP A C 1
ATOM 3736 O O . ASP A 1 511 ? -17.127 49.237 33.931 1.00 31.01 486 ASP A O 1
ATOM 3741 N N . PRO A 1 512 ? -15.796 51.018 33.712 1.00 30.19 487 PRO A N 1
ATOM 3742 C CA . PRO A 1 512 ? -16.252 51.298 32.347 1.00 30.82 487 PRO A CA 1
ATOM 3743 C C . PRO A 1 512 ? -15.933 50.182 31.337 1.00 30.71 487 PRO A C 1
ATOM 3744 O O . PRO A 1 512 ? -16.751 49.931 30.454 1.00 35.69 487 PRO A O 1
ATOM 3748 N N . VAL A 1 513 ? -14.771 49.531 31.491 1.00 26.60 488 VAL A N 1
ATOM 3749 C CA . VAL A 1 513 ? -14.361 48.372 30.645 1.00 26.72 488 VAL A CA 1
ATOM 3750 C C . VAL A 1 513 ? -15.348 47.228 30.895 1.00 25.47 488 VAL A C 1
ATOM 3751 O O . VAL A 1 513 ? -15.833 46.623 29.927 1.00 27.30 488 VAL A O 1
ATOM 3755 N N . LEU A 1 514 ? -15.648 46.938 32.155 1.00 23.94 489 LEU A N 1
ATOM 3756 C CA . LEU A 1 514 ? -16.608 45.861 32.492 1.00 24.78 489 LEU A CA 1
ATOM 3757 C C . LEU A 1 514 ? -18.005 46.234 31.984 1.00 25.54 489 LEU A C 1
ATOM 3758 O O . LEU A 1 514 ? -18.723 45.324 31.541 1.00 28.21 489 LEU A O 1
ATOM 3763 N N . ALA A 1 515 ? -18.366 47.519 32.007 1.00 28.93 490 ALA A N 1
ATOM 3764 C CA . ALA A 1 515 ? -19.686 48.014 31.554 1.00 31.61 490 ALA A CA 1
ATOM 3765 C C . ALA A 1 515 ? -19.833 47.804 30.044 1.00 33.33 490 ALA A C 1
ATOM 3766 O O . ALA A 1 515 ? -20.975 47.583 29.604 1.00 38.18 490 ALA A O 1
ATOM 3768 N N . GLU A 1 516 ? -18.726 47.856 29.292 1.00 34.08 491 GLU A N 1
ATOM 3769 C CA . GLU A 1 516 ? -18.697 47.708 27.809 1.00 35.85 491 GLU A CA 1
ATOM 3770 C C . GLU A 1 516 ? -18.787 46.234 27.382 1.00 32.99 491 GLU A C 1
ATOM 3771 O O . GLU A 1 516 ? -19.027 45.999 26.189 1.00 38.71 491 GLU A O 1
ATOM 3777 N N . VAL A 1 517 ? -18.578 45.278 28.286 1.00 29.61 492 VAL A N 1
ATOM 3778 C CA . VAL A 1 517 ? -18.519 43.837 27.910 1.00 30.82 492 VAL A CA 1
ATOM 3779 C C . VAL A 1 517 ? -19.790 43.487 27.135 1.00 33.89 492 VAL A C 1
ATOM 3780 O O . VAL A 1 517 ? -20.881 43.862 27.592 1.00 34.76 492 VAL A O 1
ATOM 3784 N N . ALA A 1 518 ? -19.631 42.811 25.994 1.00 36.56 493 ALA A N 1
ATOM 3785 C CA . ALA A 1 518 ? -20.732 42.290 25.154 1.00 37.39 493 ALA A CA 1
ATOM 3786 C C . ALA A 1 518 ? -21.283 41.032 25.831 1.00 36.16 493 ALA A C 1
ATOM 3787 O O . ALA A 1 518 ? -20.715 39.952 25.605 1.00 40.16 493 ALA A O 1
ATOM 3789 N N . ARG A 1 519 ? -22.321 41.178 26.661 1.00 37.72 494 ARG A N 1
ATOM 3790 C CA . ARG A 1 519 ? -22.845 40.094 27.539 1.00 42.76 494 ARG A CA 1
ATOM 3791 C C . ARG A 1 519 ? -23.708 39.134 26.713 1.00 46.98 494 ARG A C 1
ATOM 3792 O O . ARG A 1 519 ? -24.420 39.528 25.783 1.00 49.42 494 ARG A O 1
ATOM 3801 N N . THR B 1 17 ? -22.870 45.776 -20.028 1.00 36.90 -8 THR B N 1
ATOM 3802 C CA . THR B 1 17 ? -23.595 46.740 -19.131 1.00 35.83 -8 THR B CA 1
ATOM 3803 C C . THR B 1 17 ? -23.589 46.236 -17.685 1.00 35.62 -8 THR B C 1
ATOM 3804 O O . THR B 1 17 ? -23.713 45.004 -17.483 1.00 35.06 -8 THR B O 1
ATOM 3808 N N . GLU B 1 18 ? -23.502 47.163 -16.725 1.00 32.67 -7 GLU B N 1
ATOM 3809 C CA . GLU B 1 18 ? -23.389 46.861 -15.271 1.00 26.97 -7 GLU B CA 1
ATOM 3810 C C . GLU B 1 18 ? -24.678 46.209 -14.755 1.00 23.64 -7 GLU B C 1
ATOM 3811 O O . GLU B 1 18 ? -24.592 45.350 -13.852 1.00 20.82 -7 GLU B O 1
ATOM 3817 N N . ASN B 1 19 ? -25.833 46.588 -15.299 1.00 23.25 -6 ASN B N 1
ATOM 3818 C CA . ASN B 1 19 ? -27.148 46.107 -14.807 1.00 21.57 -6 ASN B CA 1
ATOM 3819 C C . ASN B 1 19 ? -27.287 44.599 -15.020 1.00 17.79 -6 ASN B C 1
ATOM 3820 O O . ASN B 1 19 ? -28.152 44.006 -14.387 1.00 16.75 -6 ASN B O 1
ATOM 3825 N N . LEU B 1 20 ? -26.481 43.989 -15.886 1.00 15.85 -5 LEU B N 1
ATOM 3826 C CA . LEU B 1 20 ? -26.506 42.515 -16.040 1.00 15.39 -5 LEU B CA 1
ATOM 3827 C C . LEU B 1 20 ? -26.181 41.857 -14.699 1.00 13.75 -5 LEU B C 1
ATOM 3828 O O . LEU B 1 20 ? -26.677 40.746 -14.448 1.00 14.90 -5 LEU B O 1
ATOM 3833 N N . TYR B 1 21 ? -25.339 42.493 -13.885 1.00 13.99 -4 TYR B N 1
ATOM 3834 C CA . TYR B 1 21 ? -24.736 41.853 -12.692 1.00 14.21 -4 TYR B CA 1
ATOM 3835 C C . TYR B 1 21 ? -25.512 42.229 -11.427 1.00 13.91 -4 TYR B C 1
ATOM 3836 O O . TYR B 1 21 ? -25.777 41.366 -10.583 1.00 13.97 -4 TYR B O 1
ATOM 3845 N N . PHE B 1 22 ? -25.803 43.512 -11.271 1.00 14.33 -3 PHE B N 1
ATOM 3846 C CA . PHE B 1 22 ? -26.450 44.076 -10.067 1.00 14.77 -3 PHE B CA 1
ATOM 3847 C C . PHE B 1 22 ? -27.285 45.276 -10.488 1.00 16.11 -3 PHE B C 1
ATOM 3848 O O . PHE B 1 22 ? -26.918 45.978 -11.465 1.00 19.11 -3 PHE B O 1
ATOM 3856 N N . GLN B 1 23 ? -28.345 45.530 -9.734 1.00 16.69 -2 GLN B N 1
ATOM 3857 C CA . GLN B 1 23 ? -29.231 46.684 -10.007 1.00 18.68 -2 GLN B CA 1
ATOM 3858 C C . GLN B 1 23 ? -29.388 47.513 -8.735 1.00 21.16 -2 GLN B C 1
ATOM 3859 O O . GLN B 1 23 ? -29.288 46.936 -7.633 1.00 23.36 -2 GLN B O 1
ATOM 3865 N N . GLY B 1 24 ? -29.625 48.817 -8.908 1.00 22.40 -1 GLY B N 1
ATOM 3866 C CA . GLY B 1 24 ? -30.039 49.726 -7.828 1.00 23.12 -1 GLY B CA 1
ATOM 3867 C C . GLY B 1 24 ? -28.876 50.479 -7.214 1.00 23.05 -1 GLY B C 1
ATOM 3868 O O . GLY B 1 24 ? -27.715 50.039 -7.333 1.00 26.26 -1 GLY B O 1
ATOM 3869 N N . ALA B 1 25 ? -29.190 51.603 -6.578 1.00 21.10 0 ALA B N 1
ATOM 3870 C CA . ALA B 1 25 ? -28.231 52.437 -5.832 1.00 20.53 0 ALA B CA 1
ATOM 3871 C C . ALA B 1 25 ? -28.334 52.082 -4.353 1.00 18.55 0 ALA B C 1
ATOM 3872 O O . ALA B 1 25 ? -29.403 51.673 -3.865 1.00 22.21 0 ALA B O 1
ATOM 3874 N N . MET B 1 26 ? -27.237 52.260 -3.654 1.00 17.89 1 MET B N 1
ATOM 3875 C CA . MET B 1 26 ? -27.126 51.785 -2.261 1.00 16.97 1 MET B CA 1
ATOM 3876 C C . MET B 1 26 ? -27.642 52.835 -1.269 1.00 16.45 1 MET B C 1
ATOM 3877 O O . MET B 1 26 ? -27.902 52.450 -0.133 1.00 19.09 1 MET B O 1
ATOM 3882 N N . GLY B 1 27 ? -27.786 54.104 -1.663 1.00 15.96 2 GLY B N 1
ATOM 3883 C CA . GLY B 1 27 ? -28.233 55.178 -0.754 1.00 15.96 2 GLY B CA 1
ATOM 3884 C C . GLY B 1 27 ? -27.276 55.339 0.409 1.00 14.99 2 GLY B C 1
ATOM 3885 O O . GLY B 1 27 ? -26.086 54.985 0.262 1.00 16.19 2 GLY B O 1
ATOM 3886 N N . ALA B 1 28 ? -27.760 55.852 1.537 1.00 14.06 3 ALA B N 1
ATOM 3887 C CA . ALA B 1 28 ? -26.933 56.124 2.729 1.00 13.79 3 ALA B CA 1
ATOM 3888 C C . ALA B 1 28 ? -26.957 54.923 3.678 1.00 12.81 3 ALA B C 1
ATOM 3889 O O . ALA B 1 28 ? -28.025 54.310 3.885 1.00 13.57 3 ALA B O 1
ATOM 3891 N N . ARG B 1 29 ? -25.796 54.618 4.247 1.00 12.39 4 ARG B N 1
ATOM 3892 C CA . ARG B 1 29 ? -25.632 53.560 5.264 1.00 12.79 4 ARG B CA 1
ATOM 3893 C C . ARG B 1 29 ? -24.797 54.135 6.396 1.00 12.16 4 ARG B C 1
ATOM 3894 O O . ARG B 1 29 ? -23.768 54.755 6.123 1.00 12.37 4 ARG B O 1
ATOM 3902 N N . LEU B 1 30 ? -25.248 53.940 7.625 1.00 12.58 5 LEU B N 1
ATOM 3903 C CA . LEU B 1 30 ? -24.491 54.315 8.834 1.00 12.76 5 LEU B CA 1
ATOM 3904 C C . LEU B 1 30 ? -24.154 53.028 9.562 1.00 12.64 5 LEU B C 1
ATOM 3905 O O . LEU B 1 30 ? -25.077 52.351 10.039 1.00 13.65 5 LEU B O 1
ATOM 3910 N N . ILE B 1 31 ? -22.863 52.729 9.658 1.00 12.69 6 ILE B N 1
ATOM 3911 C CA . ILE B 1 31 ? -22.367 51.520 10.362 1.00 13.67 6 ILE B CA 1
ATOM 3912 C C . ILE B 1 31 ? -21.735 52.008 11.656 1.00 13.71 6 ILE B C 1
ATOM 3913 O O . ILE B 1 31 ? -20.686 52.675 11.571 1.00 15.05 6 ILE B O 1
ATOM 3918 N N . THR B 1 32 ? -22.386 51.784 12.800 1.00 13.09 7 THR B N 1
ATOM 3919 C CA . THR B 1 32 ? -22.000 52.558 14.002 1.00 15.57 7 THR B CA 1
ATOM 3920 C C . THR B 1 32 ? -21.883 51.666 15.239 1.00 16.59 7 THR B C 1
ATOM 3921 O O . THR B 1 32 ? -22.613 50.675 15.347 1.00 19.19 7 THR B O 1
ATOM 3925 N N . GLY B 1 33 ? -20.949 52.043 16.122 1.00 17.51 8 GLY B N 1
ATOM 3926 C CA . GLY B 1 33 ? -20.768 51.484 17.475 1.00 16.39 8 GLY B CA 1
ATOM 3927 C C . GLY B 1 33 ? -19.623 50.503 17.572 1.00 17.54 8 GLY B C 1
ATOM 3928 O O . GLY B 1 33 ? -19.260 50.131 18.703 1.00 25.53 8 GLY B O 1
ATOM 3929 N N . GLY B 1 34 ? -19.063 50.056 16.456 1.00 18.01 9 GLY B N 1
ATOM 3930 C CA . GLY B 1 34 ? -17.937 49.095 16.507 1.00 18.06 9 GLY B CA 1
ATOM 3931 C C . GLY B 1 34 ? -16.582 49.759 16.763 1.00 15.18 9 GLY B C 1
ATOM 3932 O O . GLY B 1 34 ? -16.493 50.976 16.757 1.00 14.63 9 GLY B O 1
ATOM 3933 N N . THR B 1 35 ? -15.510 48.980 16.897 1.00 12.89 10 THR B N 1
ATOM 3934 C CA . THR B 1 35 ? -14.140 49.509 16.724 1.00 11.22 10 THR B CA 1
ATOM 3935 C C . THR B 1 35 ? -13.833 49.576 15.228 1.00 9.90 10 THR B C 1
ATOM 3936 O O . THR B 1 35 ? -13.902 48.534 14.554 1.00 12.00 10 THR B O 1
ATOM 3940 N N . VAL B 1 36 ? -13.515 50.763 14.743 1.00 9.60 11 VAL B N 1
ATOM 3941 C CA . VAL B 1 36 ? -13.263 50.998 13.301 1.00 9.47 11 VAL B CA 1
ATOM 3942 C C . VAL B 1 36 ? -11.758 51.159 13.069 1.00 9.11 11 VAL B C 1
ATOM 3943 O O . VAL B 1 36 ? -11.163 52.096 13.601 1.00 9.96 11 VAL B O 1
ATOM 3947 N N . TYR B 1 37 ? -11.179 50.287 12.252 1.00 8.52 12 TYR B N 1
ATOM 3948 C CA . TYR B 1 37 ? -9.789 50.400 11.764 1.00 8.71 12 TYR B CA 1
ATOM 3949 C C . TYR B 1 37 ? -9.837 50.997 10.368 1.00 9.12 12 TYR B C 1
ATOM 3950 O O . TYR B 1 37 ? -10.458 50.421 9.481 1.00 10.48 12 TYR B O 1
ATOM 3959 N N . THR B 1 38 ? -9.191 52.131 10.172 1.00 9.04 13 THR B N 1
ATOM 3960 C CA . THR B 1 38 ? -9.279 52.860 8.891 1.00 8.79 13 THR B CA 1
ATOM 3961 C C . THR B 1 38 ? -8.179 52.473 7.905 1.00 8.44 13 THR B C 1
ATOM 3962 O O . THR B 1 38 ? -8.387 52.679 6.706 1.00 8.87 13 THR B O 1
ATOM 3966 N N . ALA B 1 39 ? -7.023 52.059 8.395 1.00 9.13 14 ALA B N 1
ATOM 3967 C CA . ALA B 1 39 ? -5.793 51.967 7.583 1.00 8.60 14 ALA B CA 1
ATOM 3968 C C . ALA B 1 39 ? -5.563 53.272 6.807 1.00 9.55 14 ALA B C 1
ATOM 3969 O O . ALA B 1 39 ? -4.975 53.232 5.719 1.00 10.36 14 ALA B O 1
ATOM 3971 N N . ASP B 1 40 ? -5.902 54.419 7.385 1.00 10.13 15 ASP B N 1
ATOM 3972 C CA . ASP B 1 40 ? -5.568 55.718 6.760 1.00 10.98 15 ASP B CA 1
ATOM 3973 C C . ASP B 1 40 ? -4.087 56.012 7.020 1.00 11.61 15 ASP B C 1
ATOM 3974 O O . ASP B 1 40 ? -3.385 55.173 7.579 1.00 10.93 15 ASP B O 1
ATOM 3979 N N . ALA B 1 41 ? -3.601 57.170 6.587 1.00 13.87 16 ALA B N 1
ATOM 3980 C CA . ALA B 1 41 ? -2.163 57.513 6.670 1.00 15.16 16 ALA B CA 1
ATOM 3981 C C . ALA B 1 41 ? -1.660 57.425 8.110 1.00 13.08 16 ALA B C 1
ATOM 3982 O O . ALA B 1 41 ? -0.474 57.097 8.329 1.00 15.19 16 ALA B O 1
ATOM 3984 N N . GLN B 1 42 ? -2.530 57.709 9.083 1.00 13.22 17 GLN B N 1
ATOM 3985 C CA . GLN B 1 42 ? -2.143 57.695 10.516 1.00 13.94 17 GLN B CA 1
ATOM 3986 C C . GLN B 1 42 ? -2.510 56.352 11.155 1.00 11.89 17 GLN B C 1
ATOM 3987 O O . GLN B 1 42 ? -2.339 56.207 12.367 1.00 14.01 17 GLN B O 1
ATOM 3993 N N . GLU B 1 43 ? -2.950 55.378 10.359 1.00 10.99 18 GLU B N 1
ATOM 3994 C CA . GLU B 1 43 ? -3.377 54.043 10.863 1.00 11.23 18 GLU B CA 1
ATOM 3995 C C . GLU B 1 43 ? -4.477 54.238 11.915 1.00 11.25 18 GLU B C 1
ATOM 3996 O O . GLU B 1 43 ? -4.524 53.498 12.909 1.00 13.41 18 GLU B O 1
ATOM 4002 N N A SER B 1 44 ? -5.368 55.205 11.702 0.50 10.57 19 SER B N 1
ATOM 4003 N N B SER B 1 44 ? -5.349 55.223 11.724 0.50 11.65 19 SER B N 1
ATOM 4004 C CA A SER B 1 44 ? -6.354 55.637 12.721 0.50 10.69 19 SER B CA 1
ATOM 4005 C CA B SER B 1 44 ? -6.289 55.649 12.786 0.50 12.29 19 SER B CA 1
ATOM 4006 C C A SER B 1 44 ? -7.268 54.483 13.137 0.50 11.03 19 SER B C 1
ATOM 4007 C C B SER B 1 44 ? -7.250 54.510 13.146 0.50 12.06 19 SER B C 1
ATOM 4008 O O A SER B 1 44 ? -7.779 53.760 12.258 0.50 11.04 19 SER B O 1
ATOM 4009 O O B SER B 1 44 ? -7.732 53.792 12.253 0.50 11.79 19 SER B O 1
ATOM 4014 N N . VAL B 1 45 ? -7.504 54.375 14.446 1.00 11.28 20 VAL B N 1
ATOM 4015 C CA . VAL B 1 45 ? -8.440 53.393 15.036 1.00 11.91 20 VAL B CA 1
ATOM 4016 C C . VAL B 1 45 ? -9.444 54.187 15.865 1.00 12.09 20 VAL B C 1
ATOM 4017 O O . VAL B 1 45 ? -9.017 55.071 16.617 1.00 13.33 20 VAL B O 1
ATOM 4021 N N . HIS B 1 46 ? -10.733 53.900 15.722 1.00 10.99 21 HIS B N 1
ATOM 4022 C CA . HIS B 1 46 ? -11.794 54.612 16.469 1.00 11.34 21 HIS B CA 1
ATOM 4023 C C . HIS B 1 46 ? -12.610 53.614 17.276 1.00 11.51 21 HIS B C 1
ATOM 4024 O O . HIS B 1 46 ? -13.413 52.889 16.689 1.00 11.44 21 HIS B O 1
ATOM 4031 N N . ALA B 1 47 ? -12.401 53.577 18.584 1.00 12.15 22 ALA B N 1
ATOM 4032 C CA . ALA B 1 47 ? -13.300 52.834 19.492 1.00 12.92 22 ALA B CA 1
ATOM 4033 C C . ALA B 1 47 ? -14.682 53.491 19.422 1.00 13.40 22 ALA B C 1
ATOM 4034 O O . ALA B 1 47 ? -14.742 54.723 19.366 1.00 15.71 22 ALA B O 1
ATOM 4036 N N . ARG B 1 48 ? -15.753 52.704 19.390 1.00 14.52 23 ARG B N 1
ATOM 4037 C CA . ARG B 1 48 ? -17.131 53.248 19.257 1.00 15.78 23 ARG B CA 1
ATOM 4038 C C . ARG B 1 48 ? -17.150 54.250 18.099 1.00 14.78 23 ARG B C 1
ATOM 4039 O O . ARG B 1 48 ? -17.621 55.407 18.233 1.00 16.85 23 ARG B O 1
ATOM 4047 N N . GLY B 1 49 ? -16.570 53.827 16.988 1.00 12.76 24 GLY B N 1
ATOM 4048 C CA . GLY B 1 49 ? -16.526 54.644 15.774 1.00 11.90 24 GLY B CA 1
ATOM 4049 C C . GLY B 1 49 ? -17.706 54.358 14.875 1.00 11.66 24 GLY B C 1
ATOM 4050 O O . GLY B 1 49 ? -18.553 53.493 15.172 1.00 12.30 24 GLY B O 1
ATOM 4051 N N . ALA B 1 50 ? -17.740 55.066 13.767 1.00 11.80 25 ALA B N 1
ATOM 4052 C CA . ALA B 1 50 ? -18.790 54.884 12.764 1.00 11.84 25 ALA B CA 1
ATOM 4053 C C . ALA B 1 50 ? -18.245 55.202 11.386 1.00 11.55 25 ALA B C 1
ATOM 4054 O O . ALA B 1 50 ? -17.234 55.926 11.246 1.00 11.46 25 ALA B O 1
ATOM 4056 N N . VAL B 1 51 ? -18.932 54.649 10.399 1.00 11.48 26 VAL B N 1
ATOM 4057 C CA . VAL B 1 51 ? -18.704 54.952 8.968 1.00 11.37 26 VAL B CA 1
ATOM 4058 C C . VAL B 1 51 ? -20.046 55.309 8.349 1.00 11.59 26 VAL B C 1
ATOM 4059 O O . VAL B 1 51 ? -20.990 54.521 8.494 1.00 12.60 26 VAL B O 1
ATOM 4063 N N . LEU B 1 52 ? -20.119 56.475 7.726 1.00 10.77 27 LEU B N 1
ATOM 4064 C CA . LEU B 1 52 ? -21.275 56.862 6.884 1.00 10.97 27 LEU B CA 1
ATOM 4065 C C . LEU B 1 52 ? -20.862 56.717 5.426 1.00 10.97 27 LEU B C 1
ATOM 4066 O O . LEU B 1 52 ? -19.857 57.329 5.023 1.00 11.64 27 LEU B O 1
ATOM 4071 N N . THR B 1 53 ? -21.636 55.938 4.680 1.00 10.79 28 THR B N 1
ATOM 4072 C CA . THR B 1 53 ? -21.442 55.757 3.228 1.00 10.82 28 THR B CA 1
ATOM 4073 C C . THR B 1 53 ? -22.671 56.299 2.514 1.00 11.55 28 THR B C 1
ATOM 4074 O O . THR B 1 53 ? -23.773 56.254 3.071 1.00 12.67 28 THR B O 1
ATOM 4078 N N . VAL B 1 54 ? -22.446 56.865 1.348 1.00 12.23 29 VAL B N 1
ATOM 4079 C CA . VAL B 1 54 ? -23.541 57.305 0.454 1.00 13.04 29 VAL B CA 1
ATOM 4080 C C . VAL B 1 54 ? -23.232 56.740 -0.923 1.00 13.62 29 VAL B C 1
ATOM 4081 O O . VAL B 1 54 ? -22.156 57.017 -1.455 1.00 13.76 29 VAL B O 1
ATOM 4085 N N . ASP B 1 55 ? -24.147 55.933 -1.448 1.00 14.45 30 ASP B N 1
ATOM 4086 C CA . ASP B 1 55 ? -23.944 55.201 -2.721 1.00 15.21 30 ASP B CA 1
ATOM 4087 C C . ASP B 1 55 ? -22.635 54.422 -2.594 1.00 14.02 30 ASP B C 1
ATOM 4088 O O . ASP B 1 55 ? -22.515 53.640 -1.653 1.00 14.17 30 ASP B O 1
ATOM 4093 N N . ASP B 1 56 ? -21.672 54.658 -3.477 1.00 13.50 31 ASP B N 1
ATOM 4094 C CA . ASP B 1 56 ? -20.458 53.810 -3.558 1.00 13.00 31 ASP B CA 1
ATOM 4095 C C . ASP B 1 56 ? -19.336 54.323 -2.647 1.00 11.93 31 ASP B C 1
ATOM 4096 O O . ASP B 1 56 ? -18.303 53.637 -2.602 1.00 12.14 31 ASP B O 1
ATOM 4101 N N . LYS B 1 57 ? -19.499 55.467 -1.966 1.00 11.77 32 LYS B N 1
ATOM 4102 C CA . LYS B 1 57 ? -18.352 56.124 -1.297 1.00 11.93 32 LYS B CA 1
ATOM 4103 C C . LYS B 1 57 ? -18.549 56.319 0.197 1.00 11.14 32 LYS B C 1
ATOM 4104 O O . LYS B 1 57 ? -19.654 56.510 0.694 1.00 12.68 32 LYS B O 1
ATOM 4110 N N . VAL B 1 58 ? -17.424 56.307 0.893 1.00 11.03 33 VAL B N 1
ATOM 4111 C CA . VAL B 1 58 ? -17.338 56.803 2.284 1.00 11.25 33 VAL B CA 1
ATOM 4112 C C . VAL B 1 58 ? -17.551 58.315 2.294 1.00 11.17 33 VAL B C 1
ATOM 4113 O O . VAL B 1 58 ? -16.887 59.016 1.512 1.00 12.74 33 VAL B O 1
ATOM 4117 N N . VAL B 1 59 ? -18.428 58.812 3.166 1.00 11.14 34 VAL B N 1
ATOM 4118 C CA . VAL B 1 59 ? -18.631 60.275 3.371 1.00 11.92 34 VAL B CA 1
ATOM 4119 C C . VAL B 1 59 ? -17.986 60.716 4.689 1.00 11.78 34 VAL B C 1
ATOM 4120 O O . VAL B 1 59 ? -17.446 61.814 4.745 1.00 12.34 34 VAL B O 1
ATOM 4124 N N . ALA B 1 60 ? -18.087 59.919 5.747 1.00 11.24 35 ALA B N 1
ATOM 4125 C CA . ALA B 1 60 ? -17.532 60.311 7.056 1.00 11.59 35 ALA B CA 1
ATOM 4126 C C . ALA B 1 60 ? -17.106 59.052 7.795 1.00 11.01 35 ALA B C 1
ATOM 4127 O O . ALA B 1 60 ? -17.759 58.004 7.672 1.00 12.00 35 ALA B O 1
ATOM 4129 N N . VAL B 1 61 ? -16.038 59.176 8.564 1.00 10.71 36 VAL B N 1
ATOM 4130 C CA . VAL B 1 61 ? -15.527 58.066 9.392 1.00 11.23 36 VAL B CA 1
ATOM 4131 C C . VAL B 1 61 ? -14.835 58.699 10.591 1.00 11.30 36 VAL B C 1
ATOM 4132 O O . VAL B 1 61 ? -14.114 59.680 10.442 1.00 14.69 36 VAL B O 1
ATOM 4136 N N . GLY B 1 62 ? -15.112 58.174 11.770 1.00 11.20 37 GLY B N 1
ATOM 4137 C CA . GLY B 1 62 ? -14.513 58.725 12.993 1.00 12.59 37 GLY B CA 1
ATOM 4138 C C . GLY B 1 62 ? -15.346 58.338 14.195 1.00 12.88 37 GLY B C 1
ATOM 4139 O O . GLY B 1 62 ? -16.118 57.395 14.131 1.00 12.58 37 GLY B O 1
ATOM 4140 N N . PRO B 1 63 ? -15.196 59.048 15.325 1.00 13.76 38 PRO B N 1
ATOM 4141 C CA . PRO B 1 63 ? -16.044 58.786 16.485 1.00 14.69 38 PRO B CA 1
ATOM 4142 C C . PRO B 1 63 ? -17.535 58.843 16.114 1.00 15.79 38 PRO B C 1
ATOM 4143 O O . PRO B 1 63 ? -17.907 59.677 15.319 1.00 15.65 38 PRO B O 1
ATOM 4147 N N . ALA B 1 64 ? -18.357 57.962 16.688 1.00 17.06 39 ALA B N 1
ATOM 4148 C CA . ALA B 1 64 ? -19.800 57.846 16.353 1.00 18.03 39 ALA B CA 1
ATOM 4149 C C . ALA B 1 64 ? -20.489 59.216 16.414 1.00 18.26 39 ALA B C 1
ATOM 4150 O O . ALA B 1 64 ? -21.299 59.507 15.521 1.00 18.53 39 ALA B O 1
ATOM 4152 N N . VAL B 1 65 ? -20.220 60.024 17.443 1.00 20.83 40 VAL B N 1
ATOM 4153 C CA . VAL B 1 65 ? -20.923 61.330 17.644 1.00 22.32 40 VAL B CA 1
ATOM 4154 C C . VAL B 1 65 ? -20.620 62.278 16.472 1.00 22.79 40 VAL B C 1
ATOM 4155 O O . VAL B 1 65 ? -21.553 62.918 15.956 1.00 24.11 40 VAL B O 1
ATOM 4159 N N . GLU B 1 66 ? -19.356 62.363 16.065 1.00 21.28 41 GLU B N 1
ATOM 4160 C CA . GLU B 1 66 ? -18.883 63.184 14.922 1.00 21.01 41 GLU B CA 1
ATOM 4161 C C . GLU B 1 66 ? -19.566 62.718 13.632 1.00 17.69 41 GLU B C 1
ATOM 4162 O O . GLU B 1 66 ? -20.001 63.544 12.841 1.00 20.38 41 GLU B O 1
ATOM 4168 N N . VAL B 1 67 ? -19.651 61.419 13.408 1.00 15.75 42 VAL B N 1
ATOM 4169 C CA . VAL B 1 67 ? -20.266 60.898 12.157 1.00 14.71 42 VAL B CA 1
ATOM 4170 C C . VAL B 1 67 ? -21.778 61.180 12.176 1.00 16.57 42 VAL B C 1
ATOM 4171 O O . VAL B 1 67 ? -22.348 61.458 11.096 1.00 16.31 42 VAL B O 1
ATOM 4175 N N . GLU B 1 68 ? -22.430 61.152 13.343 1.00 18.67 43 GLU B N 1
ATOM 4176 C CA . GLU B 1 68 ? -23.871 61.495 13.422 1.00 21.39 43 GLU B CA 1
ATOM 4177 C C . GLU B 1 68 ? -24.088 62.935 12.924 1.00 22.11 43 GLU B C 1
ATOM 4178 O O . GLU B 1 68 ? -25.149 63.216 12.335 1.00 23.53 43 GLU B O 1
ATOM 4184 N N . GLN B 1 69 ? -23.122 63.834 13.109 1.00 23.82 44 GLN B N 1
ATOM 4185 C CA . GLN B 1 69 ? -23.222 65.229 12.596 1.00 26.77 44 GLN B CA 1
ATOM 4186 C C . GLN B 1 69 ? -23.294 65.206 11.062 1.00 23.44 44 GLN B C 1
ATOM 4187 O O . GLN B 1 69 ? -24.096 65.967 10.484 1.00 25.57 44 GLN B O 1
ATOM 4193 N N . ALA B 1 70 ? -22.537 64.329 10.412 1.00 20.17 45 ALA B N 1
ATOM 4194 C CA . ALA B 1 70 ? -22.559 64.155 8.941 1.00 19.46 45 ALA B CA 1
ATOM 4195 C C . ALA B 1 70 ? -23.926 63.599 8.515 1.00 17.02 45 ALA B C 1
ATOM 4196 O O . ALA B 1 70 ? -24.463 64.012 7.471 1.00 17.50 45 ALA B O 1
ATOM 4198 N N . VAL B 1 71 ? -24.514 62.708 9.311 1.00 15.74 46 VAL B N 1
ATOM 4199 C CA . VAL B 1 71 ? -25.859 62.156 8.996 1.00 16.02 46 VAL B CA 1
ATOM 4200 C C . VAL B 1 71 ? -26.856 63.322 8.940 1.00 16.14 46 VAL B C 1
ATOM 4201 O O . VAL B 1 71 ? -27.738 63.308 8.073 1.00 16.52 46 VAL B O 1
ATOM 4205 N N . GLN B 1 72 ? -26.713 64.304 9.832 1.00 16.40 47 GLN B N 1
ATOM 4206 C CA . GLN B 1 72 ? -27.615 65.479 9.951 1.00 19.20 47 GLN B CA 1
ATOM 4207 C C . GLN B 1 72 ? -27.564 66.358 8.690 1.00 19.07 47 GLN B C 1
ATOM 4208 O O . GLN B 1 72 ? -28.510 67.147 8.508 1.00 22.59 47 GLN B O 1
ATOM 4214 N N . ALA B 1 73 ? -26.542 66.225 7.837 1.00 18.02 48 ALA B N 1
ATOM 4215 C CA . ALA B 1 73 ? -26.431 67.006 6.582 1.00 19.43 48 ALA B CA 1
ATOM 4216 C C . ALA B 1 73 ? -27.214 66.365 5.420 1.00 21.92 48 ALA B C 1
ATOM 4217 O O . ALA B 1 73 ? -27.233 66.958 4.336 1.00 23.65 48 ALA B O 1
ATOM 4219 N N . LEU B 1 74 ? -27.865 65.217 5.627 1.00 20.83 49 LEU B N 1
ATOM 4220 C CA . LEU B 1 74 ? -28.567 64.500 4.526 1.00 21.14 49 LEU B CA 1
ATOM 4221 C C . LEU B 1 74 ? -29.982 65.066 4.342 1.00 21.25 49 LEU B C 1
ATOM 4222 O O . LEU B 1 74 ? -30.624 65.466 5.361 1.00 22.00 49 LEU B O 1
ATOM 4227 N N . ASP B 1 75 ? -30.481 65.059 3.099 1.00 20.60 50 ASP B N 1
ATOM 4228 C CA . ASP B 1 75 ? -31.803 65.633 2.736 1.00 20.74 50 ASP B CA 1
ATOM 4229 C C . ASP B 1 75 ? -32.919 64.706 3.215 1.00 19.19 50 ASP B C 1
ATOM 4230 O O . ASP B 1 75 ? -32.668 63.586 3.654 1.00 19.64 50 ASP B O 1
ATOM 4235 N N . PRO B 1 76 ? -34.199 65.154 3.200 1.00 21.83 51 PRO B N 1
ATOM 4236 C CA . PRO B 1 76 ? -35.308 64.337 3.711 1.00 22.61 51 PRO B CA 1
ATOM 4237 C C . PRO B 1 76 ? -35.414 62.945 3.064 1.00 22.06 51 PRO B C 1
ATOM 4238 O O . PRO B 1 76 ? -35.691 61.983 3.776 1.00 24.56 51 PRO B O 1
ATOM 4242 N N . ALA B 1 77 ? -35.163 62.859 1.754 1.00 23.21 52 ALA B N 1
ATOM 4243 C CA . ALA B 1 77 ? -35.300 61.617 0.958 1.00 22.23 52 ALA B CA 1
ATOM 4244 C C . ALA B 1 77 ? -34.184 60.634 1.312 1.00 21.87 52 ALA B C 1
ATOM 4245 O O . ALA B 1 77 ? -34.489 59.444 1.548 1.00 21.86 52 ALA B O 1
ATOM 4247 N N . VAL B 1 78 ? -32.934 61.101 1.348 1.00 21.12 53 VAL B N 1
ATOM 4248 C CA . VAL B 1 78 ? -31.747 60.248 1.648 1.00 22.02 53 VAL B CA 1
ATOM 4249 C C . VAL B 1 78 ? -31.841 59.821 3.113 1.00 23.24 53 VAL B C 1
ATOM 4250 O O . VAL B 1 78 ? -31.553 58.643 3.395 1.00 23.23 53 VAL B O 1
ATOM 4254 N N . ARG B 1 79 ? -32.275 60.728 3.998 1.00 25.08 54 ARG B N 1
ATOM 4255 C CA . ARG B 1 79 ? -32.440 60.425 5.439 1.00 26.08 54 ARG B CA 1
ATOM 4256 C C . ARG B 1 79 ? -33.523 59.363 5.635 1.00 25.34 54 ARG B C 1
ATOM 4257 O O . ARG B 1 79 ? -33.297 58.441 6.427 1.00 28.87 54 ARG B O 1
ATOM 4265 N N . ALA B 1 80 ? -34.657 59.489 4.940 1.00 22.65 55 ALA B N 1
ATOM 4266 C CA . ALA B 1 80 ? -35.806 58.566 5.068 1.00 25.54 55 ALA B CA 1
ATOM 4267 C C . ALA B 1 80 ? -35.355 57.151 4.717 1.00 22.18 55 ALA B C 1
ATOM 4268 O O . ALA B 1 80 ? -35.913 56.209 5.299 1.00 27.14 55 ALA B O 1
ATOM 4270 N N . GLU B 1 81 ? -34.364 57.003 3.825 1.00 20.30 56 GLU B N 1
ATOM 4271 C CA . GLU B 1 81 ? -33.936 55.675 3.310 1.00 20.03 56 GLU B CA 1
ATOM 4272 C C . GLU B 1 81 ? -32.618 55.240 3.968 1.00 16.95 56 GLU B C 1
ATOM 4273 O O . GLU B 1 81 ? -32.162 54.146 3.647 1.00 18.34 56 GLU B O 1
ATOM 4279 N N . LEU B 1 82 ? -32.092 56.000 4.925 1.00 16.84 57 LEU B N 1
ATOM 4280 C CA . LEU B 1 82 ? -30.817 55.663 5.613 1.00 15.71 57 LEU B CA 1
ATOM 4281 C C . LEU B 1 82 ? -30.936 54.273 6.258 1.00 14.78 57 LEU B C 1
ATOM 4282 O O . LEU B 1 82 ? -31.926 54.021 6.967 1.00 17.43 57 LEU B O 1
ATOM 4287 N N . ARG B 1 83 ? -29.967 53.398 5.992 1.00 14.40 58 ARG B N 1
ATOM 4288 C CA . ARG B 1 83 ? -29.849 52.055 6.606 1.00 14.95 58 ARG B CA 1
ATOM 4289 C C . ARG B 1 83 ? -28.836 52.135 7.749 1.00 16.15 58 ARG B C 1
ATOM 4290 O O . ARG B 1 83 ? -27.633 52.304 7.483 1.00 16.02 58 ARG B O 1
ATOM 4298 N N . ARG B 1 84 ? -29.316 52.011 8.982 1.00 16.08 59 ARG B N 1
ATOM 4299 C CA . ARG B 1 84 ? -28.473 51.997 10.202 1.00 16.38 59 ARG B CA 1
ATOM 4300 C C . ARG B 1 84 ? -28.120 50.551 10.521 1.00 17.03 59 ARG B C 1
ATOM 4301 O O . ARG B 1 84 ? -29.018 49.727 10.694 1.00 20.57 59 ARG B O 1
ATOM 4309 N N . LEU B 1 85 ? -26.830 50.261 10.575 1.00 16.40 60 LEU B N 1
ATOM 4310 C CA . LEU B 1 85 ? -26.290 48.919 10.877 1.00 18.57 60 LEU B CA 1
ATOM 4311 C C . LEU B 1 85 ? -25.609 49.016 12.245 1.00 18.12 60 LEU B C 1
ATOM 4312 O O . LEU B 1 85 ? -24.666 49.805 12.390 1.00 17.62 60 LEU B O 1
ATOM 4317 N N . ASP B 1 86 ? -26.156 48.309 13.233 1.00 20.46 61 ASP B N 1
ATOM 4318 C CA . ASP B 1 86 ? -25.610 48.297 14.606 1.00 20.55 61 ASP B CA 1
ATOM 4319 C C . ASP B 1 86 ? -24.387 47.385 14.601 1.00 18.98 61 ASP B C 1
ATOM 4320 O O . ASP B 1 86 ? -24.557 46.144 14.583 1.00 19.36 61 ASP B O 1
ATOM 4325 N N . ALA B 1 87 ? -23.205 47.988 14.595 1.00 16.69 62 ALA B N 1
ATOM 4326 C CA . ALA B 1 87 ? -21.924 47.252 14.604 1.00 15.51 62 ALA B CA 1
ATOM 4327 C C . ALA B 1 87 ? -21.320 47.255 16.008 1.00 14.47 62 ALA B C 1
ATOM 4328 O O . ALA B 1 87 ? -20.115 47.026 16.137 1.00 14.54 62 ALA B O 1
ATOM 4330 N N . SER B 1 88 ? -22.127 47.440 17.045 1.00 16.15 63 SER B N 1
ATOM 4331 C CA . SER B 1 88 ? -21.609 47.582 18.425 1.00 18.51 63 SER B CA 1
ATOM 4332 C C . SER B 1 88 ? -20.926 46.289 18.867 1.00 17.26 63 SER B C 1
ATOM 4333 O O . SER B 1 88 ? -20.066 46.371 19.749 1.00 22.15 63 SER B O 1
ATOM 4336 N N . ARG B 1 89 ? -21.290 45.133 18.302 1.00 15.79 64 ARG B N 1
ATOM 4337 C CA . ARG B 1 89 ? -20.637 43.848 18.678 1.00 16.37 64 ARG B CA 1
ATOM 4338 C C . ARG B 1 89 ? -19.666 43.411 17.584 1.00 13.01 64 ARG B C 1
ATOM 4339 O O . ARG B 1 89 ? -19.468 42.201 17.429 1.00 13.15 64 ARG B O 1
ATOM 4347 N N . MET B 1 90 ? -19.105 44.371 16.850 1.00 12.08 65 MET B N 1
ATOM 4348 C CA . MET B 1 90 ? -18.276 44.064 15.668 1.00 11.05 65 MET B CA 1
ATOM 4349 C C . MET B 1 90 ? -17.051 44.968 15.620 1.00 10.78 65 MET B C 1
ATOM 4350 O O . MET B 1 90 ? -17.009 46.027 16.260 1.00 12.52 65 MET B O 1
ATOM 4355 N N . MET B 1 91 ? -16.130 44.547 14.766 1.00 10.04 66 MET B N 1
ATOM 4356 C CA . MET B 1 91 ? -14.949 45.301 14.317 1.00 10.47 66 MET B CA 1
ATOM 4357 C C . MET B 1 91 ? -15.167 45.613 12.838 1.00 9.51 66 MET B C 1
ATOM 4358 O O . MET B 1 91 ? -15.609 44.740 12.103 1.00 10.21 66 MET B O 1
ATOM 4363 N N . VAL B 1 92 ? -14.816 46.826 12.440 1.00 8.93 67 VAL B N 1
ATOM 4364 C CA . VAL B 1 92 ? -14.913 47.300 11.043 1.00 9.23 67 VAL B CA 1
ATOM 4365 C C . VAL B 1 92 ? -13.494 47.427 10.500 1.00 9.17 67 VAL B C 1
ATOM 4366 O O . VAL B 1 92 ? -12.671 48.097 11.131 1.00 9.45 67 VAL B O 1
ATOM 4370 N N . LEU B 1 93 ? -13.235 46.808 9.352 1.00 8.86 68 LEU B N 1
ATOM 4371 C CA . LEU B 1 93 ? -11.937 46.900 8.654 1.00 8.64 68 LEU B CA 1
ATOM 4372 C C . LEU B 1 93 ? -12.188 47.437 7.256 1.00 8.46 68 LEU B C 1
ATOM 4373 O O . LEU B 1 93 ? -13.265 47.250 6.680 1.00 8.83 68 LEU B O 1
ATOM 4378 N N . PRO B 1 94 ? -11.149 47.987 6.599 1.00 8.27 69 PRO B N 1
ATOM 4379 C CA . PRO B 1 94 ? -11.223 48.175 5.156 1.00 8.43 69 PRO B CA 1
ATOM 4380 C C . PRO B 1 94 ? -11.256 46.805 4.476 1.00 8.28 69 PRO B C 1
ATOM 4381 O O . PRO B 1 94 ? -10.704 45.850 4.997 1.00 8.71 69 PRO B O 1
ATOM 4385 N N . GLY B 1 95 ? -11.880 46.741 3.304 1.00 8.03 70 GLY B N 1
ATOM 4386 C CA . GLY B 1 95 ? -11.785 45.518 2.501 1.00 7.93 70 GLY B CA 1
ATOM 4387 C C . GLY B 1 95 ? -10.344 45.159 2.198 1.00 7.69 70 GLY B C 1
ATOM 4388 O O . GLY B 1 95 ? -9.515 46.043 1.930 1.00 8.59 70 GLY B O 1
ATOM 4389 N N . PHE B 1 96 ? -10.037 43.880 2.232 1.00 7.81 71 PHE B N 1
ATOM 4390 C CA . PHE B 1 96 ? -8.664 43.423 1.943 1.00 7.69 71 PHE B CA 1
ATOM 4391 C C . PHE B 1 96 ? -8.352 43.569 0.461 1.00 7.59 71 PHE B C 1
ATOM 4392 O O . PHE B 1 96 ? -9.209 43.327 -0.418 1.00 8.12 71 PHE B O 1
ATOM 4400 N N . VAL B 1 97 ? -7.125 43.981 0.192 1.00 8.27 72 VAL B N 1
ATOM 4401 C CA . VAL B 1 97 ? -6.587 44.152 -1.177 1.00 8.61 72 VAL B CA 1
ATOM 4402 C C . VAL B 1 97 ? -5.500 43.096 -1.340 1.00 8.19 72 VAL B C 1
ATOM 4403 O O . VAL B 1 97 ? -4.422 43.258 -0.749 1.00 9.18 72 VAL B O 1
ATOM 4407 N N . ASN B 1 98 ? -5.824 42.010 -2.030 1.00 8.29 73 ASN B N 1
ATOM 4408 C CA . ASN B 1 98 ? -4.931 40.851 -2.232 1.00 8.01 73 ASN B CA 1
ATOM 4409 C C . ASN B 1 98 ? -4.311 40.968 -3.623 1.00 8.12 73 ASN B C 1
ATOM 4410 O O . ASN B 1 98 ? -4.948 40.544 -4.590 1.00 8.59 73 ASN B O 1
ATOM 4415 N N . ALA B 1 99 ? -3.166 41.630 -3.722 1.00 7.91 74 ALA B N 1
ATOM 4416 C CA . ALA B 1 99 ? -2.632 42.115 -5.010 1.00 8.94 74 ALA B CA 1
ATOM 4417 C C . ALA B 1 99 ? -1.746 41.077 -5.687 1.00 8.95 74 ALA B C 1
ATOM 4418 O O . ALA B 1 99 ? -1.305 41.326 -6.814 1.00 10.62 74 ALA B O 1
ATOM 4420 N N . HIS B 1 100 ? -1.431 39.975 -5.022 1.00 8.49 75 HIS B N 1
ATOM 4421 C CA . HIS B 1 100 ? -0.589 38.890 -5.575 1.00 9.21 75 HIS B CA 1
ATOM 4422 C C . HIS B 1 100 ? -1.326 37.584 -5.333 1.00 8.91 75 HIS B C 1
ATOM 4423 O O . HIS B 1 100 ? -1.238 36.986 -4.249 1.00 9.74 75 HIS B O 1
ATOM 4430 N N . TRP B 1 101 ? -2.065 37.183 -6.354 1.00 9.20 76 TRP B N 1
ATOM 4431 C CA . TRP B 1 101 ? -2.922 35.990 -6.337 1.00 9.20 76 TRP B CA 1
ATOM 4432 C C . TRP B 1 101 ? -2.840 35.337 -7.714 1.00 8.99 76 TRP B C 1
ATOM 4433 O O . TRP B 1 101 ? -2.473 35.993 -8.714 1.00 10.29 76 TRP B O 1
ATOM 4444 N N . HIS B 1 102 ? -3.139 34.054 -7.750 1.00 9.52 77 HIS B N 1
ATOM 4445 C CA . HIS B 1 102 ? -3.199 33.262 -8.985 1.00 10.23 77 HIS B CA 1
ATOM 4446 C C . HIS B 1 102 ? -4.438 32.389 -8.923 1.00 10.30 77 HIS B C 1
ATOM 4447 O O . HIS B 1 102 ? -4.666 31.748 -7.889 1.00 11.43 77 HIS B O 1
ATOM 4454 N N . GLU B 1 103 ? -5.191 32.347 -10.012 1.00 10.15 78 GLU B N 1
ATOM 4455 C CA . GLU B 1 103 ? -6.297 31.383 -10.162 1.00 10.65 78 GLU B CA 1
ATOM 4456 C C . GLU B 1 103 ? -5.693 30.054 -10.616 1.00 10.58 78 GLU B C 1
ATOM 4457 O O . GLU B 1 103 ? -5.162 29.986 -11.740 1.00 12.15 78 GLU B O 1
ATOM 4463 N N . MET B 1 104 ? -5.697 29.050 -9.749 1.00 11.06 79 MET B N 1
ATOM 4464 C CA . MET B 1 104 ? -5.080 27.726 -10.002 1.00 11.70 79 MET B CA 1
ATOM 4465 C C . MET B 1 104 ? -6.028 26.582 -9.642 1.00 11.18 79 MET B C 1
ATOM 4466 O O . MET B 1 104 ? -5.594 25.412 -9.650 1.00 12.08 79 MET B O 1
ATOM 4471 N N . PHE B 1 105 ? -7.293 26.872 -9.358 1.00 11.15 80 PHE B N 1
ATOM 4472 C CA . PHE B 1 105 ? -8.240 25.818 -8.915 1.00 11.21 80 PHE B CA 1
ATOM 4473 C C . PHE B 1 105 ? -8.493 24.775 -10.018 1.00 12.00 80 PHE B C 1
ATOM 4474 O O . PHE B 1 105 ? -8.961 23.671 -9.688 1.00 12.99 80 PHE B O 1
ATOM 4482 N N . ALA B 1 106 ? -8.143 25.034 -11.279 1.00 12.16 81 ALA B N 1
ATOM 4483 C CA . ALA B 1 106 ? -8.278 23.985 -12.317 1.00 13.14 81 ALA B CA 1
ATOM 4484 C C . ALA B 1 106 ? -7.324 22.815 -12.040 1.00 14.07 81 ALA B C 1
ATOM 4485 O O . ALA B 1 106 ? -7.541 21.735 -12.609 1.00 15.56 81 ALA B O 1
ATOM 4487 N N . MET B 1 107 ? -6.297 23.023 -11.210 1.00 14.33 82 MET B N 1
ATOM 4488 C CA . MET B 1 107 ? -5.272 21.995 -10.914 1.00 15.69 82 MET B CA 1
ATOM 4489 C C . MET B 1 107 ? -5.584 21.270 -9.595 1.00 15.50 82 MET B C 1
ATOM 4490 O O . MET B 1 107 ? -4.677 20.593 -9.062 1.00 16.52 82 MET B O 1
ATOM 4495 N N . GLY B 1 108 ? -6.819 21.358 -9.093 1.00 14.96 83 GLY B N 1
ATOM 4496 C CA . GLY B 1 108 ? -7.192 20.768 -7.789 1.00 16.28 83 GLY B CA 1
ATOM 4497 C C . GLY B 1 108 ? -6.897 19.275 -7.692 1.00 18.46 83 GLY B C 1
ATOM 4498 O O . GLY B 1 108 ? -6.640 18.806 -6.560 1.00 20.85 83 GLY B O 1
ATOM 4499 N N . PHE B 1 109 ? -6.947 18.524 -8.801 1.00 18.57 84 PHE B N 1
ATOM 4500 C CA . PHE B 1 109 ? -6.761 17.051 -8.720 1.00 19.98 84 PHE B CA 1
ATOM 4501 C C . PHE B 1 109 ? -5.280 16.654 -8.704 1.00 21.90 84 PHE B C 1
ATOM 4502 O O . PHE B 1 109 ? -5.012 15.527 -8.277 1.00 26.92 84 PHE B O 1
ATOM 4510 N N . THR B 1 110 ? -4.356 17.521 -9.115 1.00 22.73 85 THR B N 1
ATOM 4511 C CA . THR B 1 110 ? -2.949 17.127 -9.394 1.00 26.31 85 THR B CA 1
ATOM 4512 C C . THR B 1 110 ? -1.936 17.975 -8.612 1.00 25.43 85 THR B C 1
ATOM 4513 O O . THR B 1 110 ? -0.833 17.465 -8.378 1.00 30.53 85 THR B O 1
ATOM 4517 N N . MET B 1 111 ? -2.269 19.215 -8.239 1.00 25.19 86 MET B N 1
ATOM 4518 C CA . MET B 1 111 ? -1.320 20.165 -7.597 1.00 25.12 86 MET B CA 1
ATOM 4519 C C . MET B 1 111 ? -1.523 20.110 -6.079 1.00 22.74 86 MET B C 1
ATOM 4520 O O . MET B 1 111 ? -2.497 20.744 -5.588 1.00 24.71 86 MET B O 1
ATOM 4525 N N . ARG B 1 112 ? -0.653 19.373 -5.368 1.00 24.77 87 ARG B N 1
ATOM 4526 C CA . ARG B 1 112 ? -0.730 19.184 -3.892 1.00 25.45 87 ARG B CA 1
ATOM 4527 C C . ARG B 1 112 ? -2.195 18.927 -3.558 1.00 22.10 87 ARG B C 1
ATOM 4528 O O . ARG B 1 112 ? -2.743 19.612 -2.684 1.00 24.10 87 ARG B O 1
ATOM 4536 N N . GLY B 1 113 ? -2.854 18.024 -4.283 1.00 17.81 88 GLY B N 1
ATOM 4537 C CA . GLY B 1 113 ? -4.320 18.143 -4.391 1.00 18.28 88 GLY B CA 1
ATOM 4538 C C . GLY B 1 113 ? -5.117 16.931 -3.960 1.00 15.51 88 GLY B C 1
ATOM 4539 O O . GLY B 1 113 ? -4.741 16.232 -2.994 1.00 13.84 88 GLY B O 1
ATOM 4540 N N . ALA B 1 114 ? -6.219 16.707 -4.674 1.00 16.31 89 ALA B N 1
ATOM 4541 C CA . ALA B 1 114 ? -7.322 15.813 -4.268 1.00 17.24 89 ALA B CA 1
ATOM 4542 C C . ALA B 1 114 ? -6.931 14.337 -4.343 1.00 18.41 89 ALA B C 1
ATOM 4543 O O . ALA B 1 114 ? -7.652 13.542 -3.727 1.00 20.89 89 ALA B O 1
ATOM 4545 N N . LEU B 1 115 ? -5.873 13.988 -5.082 1.00 19.35 90 LEU B N 1
ATOM 4546 C CA . LEU B 1 115 ? -5.485 12.576 -5.329 1.00 20.94 90 LEU B CA 1
ATOM 4547 C C . LEU B 1 115 ? -4.418 12.103 -4.344 1.00 17.40 90 LEU B C 1
ATOM 4548 O O . LEU B 1 115 ? -4.045 10.941 -4.411 1.00 18.43 90 LEU B O 1
ATOM 4553 N N . ARG B 1 116 ? -3.947 12.970 -3.461 1.00 13.96 91 ARG B N 1
ATOM 4554 C CA . ARG B 1 116 ? -2.930 12.560 -2.468 1.00 12.85 91 ARG B CA 1
ATOM 4555 C C . ARG B 1 116 ? -3.523 11.544 -1.509 1.00 13.44 91 ARG B C 1
ATOM 4556 O O . ARG B 1 116 ? -4.712 11.596 -1.196 1.00 14.75 91 ARG B O 1
ATOM 4564 N N . PRO B 1 117 ? -2.691 10.635 -0.961 1.00 14.08 92 PRO B N 1
ATOM 4565 C CA . PRO B 1 117 ? -3.138 9.759 0.107 1.00 14.06 92 PRO B CA 1
ATOM 4566 C C . PRO B 1 117 ? -3.432 10.587 1.348 1.00 13.20 92 PRO B C 1
ATOM 4567 O O . PRO B 1 117 ? -2.840 11.650 1.551 1.00 13.15 92 PRO B O 1
ATOM 4571 N N . PRO B 1 118 ? -4.389 10.160 2.196 1.00 13.68 93 PRO B N 1
ATOM 4572 C CA . PRO B 1 118 ? -4.678 10.889 3.429 1.00 12.96 93 PRO B CA 1
ATOM 4573 C C . PRO B 1 118 ? -3.457 11.001 4.356 1.00 12.41 93 PRO B C 1
ATOM 4574 O O . PRO B 1 118 ? -3.276 12.028 4.991 1.00 13.45 93 PRO B O 1
ATOM 4578 N N . SER B 1 119 ? -2.634 9.958 4.423 1.00 12.68 94 SER B N 1
ATOM 4579 C CA . SER B 1 119 ? -1.355 10.041 5.170 1.00 12.95 94 SER B CA 1
ATOM 4580 C C . SER B 1 119 ? -0.374 10.957 4.438 1.00 11.21 94 SER B C 1
ATOM 4581 O O . SER B 1 119 ? -0.209 10.810 3.227 1.00 13.39 94 SER B O 1
ATOM 4584 N N . ASP B 1 120 ? 0.299 11.829 5.181 1.00 11.05 95 ASP B N 1
ATOM 4585 C CA . ASP B 1 120 ? 1.321 12.748 4.645 1.00 10.25 95 ASP B CA 1
ATOM 4586 C C . ASP B 1 120 ? 2.726 12.162 4.834 1.00 10.44 95 ASP B C 1
ATOM 4587 O O . ASP B 1 120 ? 3.670 12.828 4.453 1.00 10.56 95 ASP B O 1
ATOM 4592 N N . ARG B 1 121 ? 2.851 10.936 5.334 1.00 10.82 96 ARG B N 1
ATOM 4593 C CA . ARG B 1 121 ? 4.164 10.479 5.858 1.00 11.65 96 ARG B CA 1
ATOM 4594 C C . ARG B 1 121 ? 5.183 10.296 4.733 1.00 12.51 96 ARG B C 1
ATOM 4595 O O . ARG B 1 121 ? 6.374 10.441 5.016 1.00 13.98 96 ARG B O 1
ATOM 4603 N N . ALA B 1 122 ? 4.742 9.993 3.513 1.00 12.30 97 ALA B N 1
ATOM 4604 C CA . ALA B 1 122 ? 5.645 9.718 2.372 1.00 12.92 97 ALA B CA 1
ATOM 4605 C C . ALA B 1 122 ? 5.890 10.982 1.548 1.00 11.96 97 ALA B C 1
ATOM 4606 O O . ALA B 1 122 ? 6.536 10.878 0.504 1.00 13.46 97 ALA B O 1
ATOM 4608 N N . ASP B 1 123 ? 5.459 12.149 1.999 1.00 11.73 98 ASP B N 1
ATOM 4609 C CA . ASP B 1 123 ? 5.655 13.384 1.221 1.00 11.81 98 ASP B CA 1
ATOM 4610 C C . ASP B 1 123 ? 7.140 13.628 0.995 1.00 11.88 98 ASP B C 1
ATOM 4611 O O . ASP B 1 123 ? 7.985 13.338 1.859 1.00 12.64 98 ASP B O 1
ATOM 4616 N N A GLN B 1 124 ? 7.441 14.184 -0.172 0.50 13.01 99 GLN B N 1
ATOM 4617 N N B GLN B 1 124 ? 7.456 14.174 -0.169 0.50 12.95 99 GLN B N 1
ATOM 4618 C CA A GLN B 1 124 ? 8.815 14.512 -0.613 0.50 13.70 99 GLN B CA 1
ATOM 4619 C CA B GLN B 1 124 ? 8.848 14.500 -0.556 0.50 13.55 99 GLN B CA 1
ATOM 4620 C C A GLN B 1 124 ? 8.944 16.016 -0.847 0.50 13.17 99 GLN B C 1
ATOM 4621 C C B GLN B 1 124 ? 8.964 15.982 -0.904 0.50 13.29 99 GLN B C 1
ATOM 4622 O O A GLN B 1 124 ? 7.943 16.674 -1.161 0.50 15.74 99 GLN B O 1
ATOM 4623 O O B GLN B 1 124 ? 7.985 16.572 -1.372 0.50 15.47 99 GLN B O 1
ATOM 4634 N N . VAL B 1 125 ? 10.164 16.529 -0.741 1.00 12.34 100 VAL B N 1
ATOM 4635 C CA . VAL B 1 125 ? 10.488 17.907 -1.172 1.00 12.74 100 VAL B CA 1
ATOM 4636 C C . VAL B 1 125 ? 10.451 17.918 -2.699 1.00 13.94 100 VAL B C 1
ATOM 4637 O O . VAL B 1 125 ? 11.121 17.088 -3.340 1.00 16.88 100 VAL B O 1
ATOM 4641 N N . ALA B 1 126 ? 9.648 18.807 -3.251 1.00 13.38 101 ALA B N 1
ATOM 4642 C CA . ALA B 1 126 ? 9.531 18.980 -4.706 1.00 14.44 101 ALA B CA 1
ATOM 4643 C C . ALA B 1 126 ? 9.133 20.416 -5.016 1.00 12.95 101 ALA B C 1
ATOM 4644 O O . ALA B 1 126 ? 8.863 21.220 -4.101 1.00 12.05 101 ALA B O 1
ATOM 4646 N N A PHE B 1 127 ? 9.136 20.723 -6.311 0.50 13.76 102 PHE B N 1
ATOM 4647 N N B PHE B 1 127 ? 9.110 20.727 -6.312 0.50 13.66 102 PHE B N 1
ATOM 4648 C CA A PHE B 1 127 ? 8.650 21.989 -6.903 0.50 13.12 102 PHE B CA 1
ATOM 4649 C CA B PHE B 1 127 ? 8.581 21.997 -6.857 0.50 13.14 102 PHE B CA 1
ATOM 4650 C C A PHE B 1 127 ? 9.427 23.160 -6.293 0.50 11.63 102 PHE B C 1
ATOM 4651 C C B PHE B 1 127 ? 9.410 23.157 -6.295 0.50 11.77 102 PHE B C 1
ATOM 4652 O O A PHE B 1 127 ? 10.632 23.246 -6.579 0.50 11.54 102 PHE B O 1
ATOM 4653 O O B PHE B 1 127 ? 10.616 23.245 -6.592 0.50 11.85 102 PHE B O 1
ATOM 4668 N N . MET B 1 128 ? 8.795 24.027 -5.498 1.00 11.32 103 MET B N 1
ATOM 4669 C CA . MET B 1 128 ? 9.484 25.236 -4.987 1.00 11.25 103 MET B CA 1
ATOM 4670 C C . MET B 1 128 ? 10.330 24.899 -3.759 1.00 10.77 103 MET B C 1
ATOM 4671 O O . MET B 1 128 ? 11.052 25.780 -3.318 1.00 12.65 103 MET B O 1
ATOM 4676 N N . GLY B 1 129 ? 10.245 23.681 -3.236 1.00 9.76 104 GLY B N 1
ATOM 4677 C CA . GLY B 1 129 ? 10.975 23.297 -2.017 1.00 9.76 104 GLY B CA 1
ATOM 4678 C C . GLY B 1 129 ? 12.455 23.058 -2.256 1.00 9.69 104 GLY B C 1
ATOM 4679 O O . GLY B 1 129 ? 12.903 22.905 -3.409 1.00 10.82 104 GLY B O 1
ATOM 4680 N N . GLY B 1 130 ? 13.226 23.019 -1.178 1.00 10.04 105 GLY B N 1
ATOM 4681 C CA . GLY B 1 130 ? 14.631 22.597 -1.249 1.00 10.90 105 GLY B CA 1
ATOM 4682 C C . GLY B 1 130 ? 15.497 23.554 -2.051 1.00 10.73 105 GLY B C 1
ATOM 4683 O O . GLY B 1 130 ? 16.522 23.127 -2.612 1.00 12.62 105 GLY B O 1
ATOM 4684 N N . GLY B 1 131 ? 15.114 24.822 -2.112 1.00 10.10 106 GLY B N 1
ATOM 4685 C CA . GLY B 1 131 ? 15.809 25.853 -2.899 1.00 10.08 106 GLY B CA 1
ATOM 4686 C C . GLY B 1 131 ? 15.197 26.044 -4.281 1.00 10.03 106 GLY B C 1
ATOM 4687 O O . GLY B 1 131 ? 15.519 27.038 -4.925 1.00 10.83 106 GLY B O 1
ATOM 4688 N N . GLY B 1 132 ? 14.330 25.128 -4.705 1.00 9.91 107 GLY B N 1
ATOM 4689 C CA . GLY B 1 132 ? 13.601 25.209 -5.971 1.00 10.11 107 GLY B CA 1
ATOM 4690 C C . GLY B 1 132 ? 14.178 24.303 -7.040 1.00 11.15 107 GLY B C 1
ATOM 4691 O O . GLY B 1 132 ? 15.388 24.339 -7.286 1.00 12.04 107 GLY B O 1
ATOM 4692 N N . ASP B 1 133 ? 13.314 23.506 -7.661 1.00 11.12 108 ASP B N 1
ATOM 4693 C CA . ASP B 1 133 ? 13.666 22.687 -8.845 1.00 12.32 108 ASP B CA 1
ATOM 4694 C C . ASP B 1 133 ? 13.484 23.600 -10.052 1.00 11.75 108 ASP B C 1
ATOM 4695 O O . ASP B 1 133 ? 12.373 23.672 -10.597 1.00 12.20 108 ASP B O 1
ATOM 4700 N N . MET B 1 134 ? 14.531 24.328 -10.422 1.00 11.86 109 MET B N 1
ATOM 4701 C CA . MET B 1 134 ? 14.371 25.446 -11.388 1.00 11.83 109 MET B CA 1
ATOM 4702 C C . MET B 1 134 ? 13.906 24.914 -12.749 1.00 12.44 109 MET B C 1
ATOM 4703 O O . MET B 1 134 ? 13.060 25.567 -13.384 1.00 12.62 109 MET B O 1
ATOM 4708 N N . HIS B 1 135 ? 14.401 23.764 -13.199 1.00 12.57 110 HIS B N 1
ATOM 4709 C CA . HIS B 1 135 ? 13.963 23.224 -14.514 1.00 13.90 110 HIS B CA 1
ATOM 4710 C C . HIS B 1 135 ? 12.478 22.867 -14.459 1.00 13.87 110 HIS B C 1
ATOM 4711 O O . HIS B 1 135 ? 11.752 23.179 -15.411 1.00 14.64 110 HIS B O 1
ATOM 4718 N N . GLN B 1 136 ? 12.043 22.188 -13.404 1.00 14.25 111 GLN B N 1
ATOM 4719 C CA . GLN B 1 136 ? 10.620 21.767 -13.281 1.00 14.88 111 GLN B CA 1
ATOM 4720 C C . GLN B 1 136 ? 9.734 23.014 -13.210 1.00 13.12 111 GLN B C 1
ATOM 4721 O O . GLN B 1 136 ? 8.692 23.058 -13.885 1.00 13.49 111 GLN B O 1
ATOM 4727 N N . ILE B 1 137 ? 10.115 24.003 -12.416 1.00 11.52 112 ILE B N 1
ATOM 4728 C CA . ILE B 1 137 ? 9.293 25.232 -12.254 1.00 11.49 112 ILE B CA 1
ATOM 4729 C C . ILE B 1 137 ? 9.163 25.926 -13.604 1.00 11.27 112 ILE B C 1
ATOM 4730 O O . ILE B 1 137 ? 8.052 26.293 -14.011 1.00 11.96 112 ILE B O 1
ATOM 4735 N N . SER B 1 138 ? 10.280 26.097 -14.290 1.00 11.00 113 SER B N 1
ATOM 4736 C CA . SER B 1 138 ? 10.289 26.819 -15.580 1.00 11.16 113 SER B CA 1
ATOM 4737 C C . SER B 1 138 ? 9.429 26.063 -16.599 1.00 11.57 113 SER B C 1
ATOM 4738 O O . SER B 1 138 ? 8.609 26.698 -17.308 1.00 12.35 113 SER B O 1
ATOM 4741 N N . ALA B 1 139 ? 9.611 24.749 -16.695 1.00 12.37 114 ALA B N 1
ATOM 4742 C CA . ALA B 1 139 ? 8.859 23.923 -17.668 1.00 13.24 114 ALA B CA 1
ATOM 4743 C C . ALA B 1 139 ? 7.366 23.979 -17.344 1.00 13.41 114 ALA B C 1
ATOM 4744 O O . ALA B 1 139 ? 6.536 24.137 -18.259 1.00 13.69 114 ALA B O 1
ATOM 4746 N N . THR B 1 140 ? 7.009 23.881 -16.065 1.00 12.93 115 THR B N 1
ATOM 4747 C CA . THR B 1 140 ? 5.593 23.888 -15.637 1.00 13.73 115 THR B CA 1
ATOM 4748 C C . THR B 1 140 ? 4.976 25.229 -16.038 1.00 12.55 115 THR B C 1
ATOM 4749 O O . THR B 1 140 ? 3.876 25.237 -16.612 1.00 13.34 115 THR B O 1
ATOM 4753 N N . PHE B 1 141 ? 5.641 26.343 -15.746 1.00 11.42 116 PHE B N 1
ATOM 4754 C CA . PHE B 1 141 ? 5.091 27.681 -16.076 1.00 11.69 116 PHE B CA 1
ATOM 4755 C C . PHE B 1 141 ? 4.914 27.811 -17.587 1.00 11.74 116 PHE B C 1
ATOM 4756 O O . PHE B 1 141 ? 3.933 28.413 -18.035 1.00 12.74 116 PHE B O 1
ATOM 4764 N N . ASP B 1 142 ? 5.843 27.278 -18.372 1.00 12.37 117 ASP B N 1
ATOM 4765 C CA . ASP B 1 142 ? 5.745 27.481 -19.832 1.00 12.65 117 ASP B CA 1
ATOM 4766 C C . ASP B 1 142 ? 4.606 26.643 -20.416 1.00 12.30 117 ASP B C 1
ATOM 4767 O O . ASP B 1 142 ? 4.201 26.928 -21.543 1.00 13.59 117 ASP B O 1
ATOM 4772 N N . ARG B 1 143 ? 4.078 25.666 -19.676 1.00 13.36 118 ARG B N 1
ATOM 4773 C CA . ARG B 1 143 ? 2.964 24.809 -20.160 1.00 14.33 118 ARG B CA 1
ATOM 4774 C C . ARG B 1 143 ? 1.598 25.470 -19.900 1.00 14.06 118 ARG B C 1
ATOM 4775 O O . ARG B 1 143 ? 0.611 24.956 -20.404 1.00 14.66 118 ARG B O 1
ATOM 4783 N N . PHE B 1 144 ? 1.538 26.611 -19.220 1.00 13.21 119 PHE B N 1
ATOM 4784 C CA . PHE B 1 144 ? 0.236 27.237 -18.870 1.00 13.45 119 PHE B CA 1
ATOM 4785 C C . PHE B 1 144 ? -0.518 27.645 -20.136 1.00 14.21 119 PHE B C 1
ATOM 4786 O O . PHE B 1 144 ? -1.722 27.414 -20.183 1.00 14.14 119 PHE B O 1
ATOM 4794 N N . ASP B 1 145 ? 0.132 28.260 -21.127 1.00 13.07 120 ASP B N 1
ATOM 4795 C CA . ASP B 1 145 ? -0.622 28.732 -22.320 1.00 14.24 120 ASP B CA 1
ATOM 4796 C C . ASP B 1 145 ? -1.379 27.560 -22.953 1.00 15.12 120 ASP B C 1
ATOM 4797 O O . ASP B 1 145 ? -2.559 27.746 -23.320 1.00 16.47 120 ASP B O 1
ATOM 4802 N N . GLY B 1 146 ? -0.741 26.397 -23.103 1.00 14.57 121 GLY B N 1
ATOM 4803 C CA . GLY B 1 146 ? -1.395 25.242 -23.741 1.00 15.51 121 GLY B CA 1
ATOM 4804 C C . GLY B 1 146 ? -2.581 24.765 -22.922 1.00 15.44 121 GLY B C 1
ATOM 4805 O O . GLY B 1 146 ? -3.613 24.406 -23.501 1.00 16.56 121 GLY B O 1
ATOM 4806 N N . LEU B 1 147 ? -2.461 24.764 -21.599 1.00 14.51 122 LEU B N 1
ATOM 4807 C CA . LEU B 1 147 ? -3.563 24.288 -20.726 1.00 15.13 122 LEU B CA 1
ATOM 4808 C C . LEU B 1 147 ? -4.711 25.299 -20.706 1.00 15.30 122 LEU B C 1
ATOM 4809 O O . LEU B 1 147 ? -5.867 24.865 -20.681 1.00 15.94 122 LEU B O 1
ATOM 4814 N N . ILE B 1 148 ? -4.411 26.593 -20.720 1.00 14.43 123 ILE B N 1
ATOM 4815 C CA . ILE B 1 148 ? -5.449 27.654 -20.792 1.00 15.27 123 ILE B CA 1
ATOM 4816 C C . ILE B 1 148 ? -6.229 27.477 -22.103 1.00 16.44 123 ILE B C 1
ATOM 4817 O O . ILE B 1 148 ? -7.464 27.574 -22.097 1.00 17.96 123 ILE B O 1
ATOM 4822 N N A GLU B 1 149 ? -5.517 27.224 -23.205 0.50 16.64 124 GLU B N 1
ATOM 4823 N N B GLU B 1 149 ? -5.548 27.188 -23.209 0.50 17.54 124 GLU B N 1
ATOM 4824 C CA A GLU B 1 149 ? -6.126 27.003 -24.545 0.50 17.90 124 GLU B CA 1
ATOM 4825 C CA B GLU B 1 149 ? -6.238 27.053 -24.516 0.50 19.32 124 GLU B CA 1
ATOM 4826 C C A GLU B 1 149 ? -7.041 25.772 -24.493 0.50 17.60 124 GLU B C 1
ATOM 4827 C C B GLU B 1 149 ? -7.011 25.726 -24.567 0.50 18.93 124 GLU B C 1
ATOM 4828 O O A GLU B 1 149 ? -8.118 25.810 -25.119 0.50 19.46 124 GLU B O 1
ATOM 4829 O O B GLU B 1 149 ? -7.975 25.645 -25.343 0.50 21.39 124 GLU B O 1
ATOM 4840 N N . ALA B 1 150 ? -6.632 24.729 -23.762 1.00 17.90 125 ALA B N 1
ATOM 4841 C CA . ALA B 1 150 ? -7.357 23.436 -23.666 1.00 18.63 125 ALA B CA 1
ATOM 4842 C C . ALA B 1 150 ? -8.628 23.589 -22.813 1.00 17.56 125 ALA B C 1
ATOM 4843 O O . ALA B 1 150 ? -9.522 22.755 -22.934 1.00 22.26 125 ALA B O 1
ATOM 4845 N N . MET B 1 151 ? -8.690 24.598 -21.948 1.00 16.90 126 MET B N 1
ATOM 4846 C CA . MET B 1 151 ? -9.840 24.827 -21.042 1.00 16.71 126 MET B CA 1
ATOM 4847 C C . MET B 1 151 ? -10.997 25.436 -21.842 1.00 17.65 126 MET B C 1
ATOM 4848 O O . MET B 1 151 ? -10.773 26.405 -22.583 1.00 19.38 126 MET B O 1
ATOM 4853 N N . THR B 1 152 ? -12.211 24.922 -21.673 1.00 17.24 127 THR B N 1
ATOM 4854 C CA . THR B 1 152 ? -13.387 25.499 -22.365 1.00 18.01 127 THR B CA 1
ATOM 4855 C C . THR B 1 152 ? -13.770 26.824 -21.696 1.00 16.65 127 THR B C 1
ATOM 4856 O O . THR B 1 152 ? -13.413 27.067 -20.536 1.00 16.03 127 THR B O 1
ATOM 4860 N N . GLU B 1 153 ? -14.513 27.656 -22.420 1.00 18.28 128 GLU B N 1
ATOM 4861 C CA . GLU B 1 153 ? -15.034 28.938 -21.880 1.00 19.30 128 GLU B CA 1
ATOM 4862 C C . GLU B 1 153 ? -15.926 28.639 -20.666 1.00 17.64 128 GLU B C 1
ATOM 4863 O O . GLU B 1 153 ? -15.804 29.352 -19.650 1.00 17.54 128 GLU B O 1
ATOM 4869 N N . ASP B 1 154 ? -16.755 27.590 -20.744 1.00 17.23 129 ASP B N 1
ATOM 4870 C CA . ASP B 1 154 ? -17.679 27.204 -19.639 1.00 18.23 129 ASP B CA 1
ATOM 4871 C C . ASP B 1 154 ? -16.864 26.759 -18.423 1.00 16.25 129 ASP B C 1
ATOM 4872 O O . ASP B 1 154 ? -17.195 27.174 -17.301 1.00 17.01 129 ASP B O 1
ATOM 4877 N N . GLU B 1 155 ? -15.832 25.942 -18.636 1.00 15.71 130 GLU B N 1
ATOM 4878 C CA . GLU B 1 155 ? -14.985 25.457 -17.524 1.00 14.53 130 GLU B CA 1
ATOM 4879 C C . GLU B 1 155 ? -14.325 26.671 -16.873 1.00 13.75 130 GLU B C 1
ATOM 4880 O O . GLU B 1 155 ? -14.338 26.780 -15.629 1.00 13.95 130 GLU B O 1
ATOM 4886 N N . ALA B 1 156 ? -13.756 27.560 -17.679 1.00 13.50 131 ALA B N 1
ATOM 4887 C CA . ALA B 1 156 ? -13.013 28.732 -17.167 1.00 13.01 131 ALA B CA 1
ATOM 4888 C C . ALA B 1 156 ? -13.927 29.572 -16.274 1.00 12.73 131 ALA B C 1
ATOM 4889 O O . ALA B 1 156 ? -13.524 29.946 -15.160 1.00 12.79 131 ALA B O 1
ATOM 4891 N N . ARG B 1 157 ? -15.130 29.876 -16.744 1.00 13.43 132 ARG B N 1
ATOM 4892 C CA . ARG B 1 157 ? -16.045 30.759 -15.987 1.00 14.77 132 ARG B CA 1
ATOM 4893 C C . ARG B 1 157 ? -16.457 30.106 -14.667 1.00 12.66 132 ARG B C 1
ATOM 4894 O O . ARG B 1 157 ? -16.473 30.819 -13.636 1.00 12.95 132 ARG B O 1
ATOM 4902 N N . ALA B 1 158 ? -16.733 28.806 -14.665 1.00 11.92 133 ALA B N 1
ATOM 4903 C CA . ALA B 1 158 ? -17.185 28.110 -13.441 1.00 11.93 133 ALA B CA 1
ATOM 4904 C C . ALA B 1 158 ? -16.045 28.044 -12.424 1.00 11.07 133 ALA B C 1
ATOM 4905 O O . ALA B 1 158 ? -16.277 28.250 -11.223 1.00 12.33 133 ALA B O 1
ATOM 4907 N N . ILE B 1 159 ? -14.859 27.702 -12.887 1.00 11.18 134 ILE B N 1
ATOM 4908 C CA . ILE B 1 159 ? -13.705 27.543 -11.965 1.00 10.91 134 ILE B CA 1
ATOM 4909 C C . ILE B 1 159 ? -13.337 28.933 -11.435 1.00 10.79 134 ILE B C 1
ATOM 4910 O O . ILE B 1 159 ? -13.118 29.083 -10.213 1.00 11.17 134 ILE B O 1
ATOM 4915 N N . ALA B 1 160 ? -13.275 29.944 -12.299 1.00 10.67 135 ALA B N 1
ATOM 4916 C CA . ALA B 1 160 ? -12.924 31.320 -11.880 1.00 10.90 135 ALA B CA 1
ATOM 4917 C C . ALA B 1 160 ? -13.910 31.815 -10.829 1.00 10.22 135 ALA B C 1
ATOM 4918 O O . ALA B 1 160 ? -13.490 32.412 -9.837 1.00 11.01 135 ALA B O 1
ATOM 4920 N N . GLU B 1 161 ? -15.202 31.632 -11.057 1.00 10.17 136 GLU B N 1
ATOM 4921 C CA . GLU B 1 161 ? -16.206 32.270 -10.178 1.00 10.23 136 GLU B CA 1
ATOM 4922 C C . GLU B 1 161 ? -16.106 31.651 -8.783 1.00 9.89 136 GLU B C 1
ATOM 4923 O O . GLU B 1 161 ? -16.217 32.376 -7.800 1.00 10.23 136 GLU B O 1
ATOM 4929 N N . TYR B 1 162 ? -15.924 30.338 -8.697 1.00 9.72 137 TYR B N 1
ATOM 4930 C CA . TYR B 1 162 ? -15.811 29.679 -7.376 1.00 9.64 137 TYR B CA 1
ATOM 4931 C C . TYR B 1 162 ? -14.513 30.106 -6.691 1.00 9.07 137 TYR B C 1
ATOM 4932 O O . TYR B 1 162 ? -14.525 30.467 -5.512 1.00 9.90 137 TYR B O 1
ATOM 4941 N N . SER B 1 163 ? -13.406 30.057 -7.416 1.00 9.75 138 SER B N 1
ATOM 4942 C CA . SER B 1 163 ? -12.076 30.437 -6.887 1.00 10.02 138 SER B CA 1
ATOM 4943 C C . SER B 1 163 ? -12.106 31.875 -6.347 1.00 9.57 138 SER B C 1
ATOM 4944 O O . SER B 1 163 ? -11.616 32.137 -5.230 1.00 9.53 138 SER B O 1
ATOM 4947 N N . MET B 1 164 ? -12.697 32.788 -7.107 1.00 9.54 139 MET B N 1
ATOM 4948 C CA . MET B 1 164 ? -12.727 34.216 -6.714 1.00 9.64 139 MET B CA 1
ATOM 4949 C C . MET B 1 164 ? -13.758 34.438 -5.599 1.00 9.09 139 MET B C 1
ATOM 4950 O O . MET B 1 164 ? -13.515 35.296 -4.739 1.00 9.76 139 MET B O 1
ATOM 4955 N N . TRP B 1 165 ? -14.838 33.666 -5.578 1.00 9.49 140 TRP B N 1
ATOM 4956 C CA . TRP B 1 165 ? -15.790 33.685 -4.444 1.00 9.80 140 TRP B CA 1
ATOM 4957 C C . TRP B 1 165 ? -15.044 33.374 -3.147 1.00 10.08 140 TRP B C 1
ATOM 4958 O O . TRP B 1 165 ? -15.296 34.029 -2.117 1.00 9.95 140 TRP B O 1
ATOM 4969 N N . ILE B 1 166 ? -14.193 32.363 -3.161 1.00 9.93 141 ILE B N 1
ATOM 4970 C CA . ILE B 1 166 ? -13.463 32.007 -1.914 1.00 10.59 141 ILE B CA 1
ATOM 4971 C C . ILE B 1 166 ? -12.638 33.207 -1.443 1.00 9.82 141 ILE B C 1
ATOM 4972 O O . ILE B 1 166 ? -12.573 33.473 -0.239 1.00 10.13 141 ILE B O 1
ATOM 4977 N N . GLN B 1 167 ? -12.017 33.946 -2.349 1.00 9.45 142 GLN B N 1
ATOM 4978 C CA . GLN B 1 167 ? -11.310 35.186 -1.948 1.00 9.01 142 GLN B CA 1
ATOM 4979 C C . GLN B 1 167 ? -12.280 36.186 -1.322 1.00 8.41 142 GLN B C 1
ATOM 4980 O O . GLN B 1 167 ? -11.996 36.725 -0.235 1.00 9.20 142 GLN B O 1
ATOM 4986 N N . LEU B 1 168 ? -13.389 36.447 -1.995 1.00 8.64 143 LEU B N 1
ATOM 4987 C CA . LEU B 1 168 ? -14.380 37.424 -1.500 1.00 9.00 143 LEU B CA 1
ATOM 4988 C C . LEU B 1 168 ? -14.902 37.016 -0.115 1.00 8.97 143 LEU B C 1
ATOM 4989 O O . LEU B 1 168 ? -15.052 37.890 0.772 1.00 9.58 143 LEU B O 1
ATOM 4994 N N . ARG B 1 169 ? -15.196 35.733 0.071 1.00 8.83 144 ARG B N 1
ATOM 4995 C CA . ARG B 1 169 ? -15.715 35.185 1.355 1.00 9.78 144 ARG B CA 1
ATOM 4996 C C . ARG B 1 169 ? -14.761 35.526 2.508 1.00 9.74 144 ARG B C 1
ATOM 4997 O O . ARG B 1 169 ? -15.237 35.762 3.620 1.00 10.30 144 ARG B O 1
ATOM 5005 N N . GLY B 1 170 ? -13.467 35.542 2.220 1.00 9.56 145 GLY B N 1
ATOM 5006 C CA . GLY B 1 170 ? -12.423 35.837 3.212 1.00 9.62 145 GLY B CA 1
ATOM 5007 C C . GLY B 1 170 ? -12.142 37.322 3.346 1.00 9.28 145 GLY B C 1
ATOM 5008 O O . GLY B 1 170 ? -11.161 37.675 3.992 1.00 10.68 145 GLY B O 1
ATOM 5009 N N . GLY B 1 171 ? -12.956 38.183 2.750 1.00 8.58 146 GLY B N 1
ATOM 5010 C CA . GLY B 1 171 ? -12.831 39.640 2.914 1.00 8.25 146 GLY B CA 1
ATOM 5011 C C . GLY B 1 171 ? -12.002 40.307 1.837 1.00 8.14 146 GLY B C 1
ATOM 5012 O O . GLY B 1 171 ? -11.758 41.517 1.959 1.00 8.55 146 GLY B O 1
ATOM 5013 N N . VAL B 1 172 ? -11.640 39.602 0.766 1.00 8.59 147 VAL B N 1
ATOM 5014 C CA . VAL B 1 172 ? -10.905 40.263 -0.335 1.00 8.34 147 VAL B CA 1
ATOM 5015 C C . VAL B 1 172 ? -11.921 40.998 -1.210 1.00 8.28 147 VAL B C 1
ATOM 5016 O O . VAL B 1 172 ? -12.749 40.361 -1.904 1.00 10.39 147 VAL B O 1
ATOM 5020 N N . THR B 1 173 ? -11.839 42.324 -1.199 1.00 8.42 148 THR B N 1
ATOM 5021 C CA . THR B 1 173 ? -12.721 43.176 -2.010 1.00 8.67 148 THR B CA 1
ATOM 5022 C C . THR B 1 173 ? -12.024 43.623 -3.291 1.00 8.72 148 THR B C 1
ATOM 5023 O O . THR B 1 173 ? -12.732 43.954 -4.250 1.00 9.50 148 THR B O 1
ATOM 5027 N N . THR B 1 174 ? -10.698 43.667 -3.302 1.00 8.78 149 THR B N 1
ATOM 5028 C CA . THR B 1 174 ? -9.898 43.982 -4.506 1.00 8.51 149 THR B CA 1
ATOM 5029 C C . THR B 1 174 ? -8.863 42.874 -4.678 1.00 7.78 149 THR B C 1
ATOM 5030 O O . THR B 1 174 ? -8.025 42.699 -3.784 1.00 8.49 149 THR B O 1
ATOM 5034 N N . LEU B 1 175 ? -8.889 42.202 -5.815 1.00 8.67 150 LEU B N 1
ATOM 5035 C CA . LEU B 1 175 ? -8.052 41.021 -6.097 1.00 8.86 150 LEU B CA 1
ATOM 5036 C C . LEU B 1 175 ? -7.156 41.318 -7.300 1.00 9.20 150 LEU B C 1
ATOM 5037 O O . LEU B 1 175 ? -7.662 41.815 -8.318 1.00 10.17 150 LEU B O 1
ATOM 5042 N N . GLY B 1 176 ? -5.873 40.996 -7.201 1.00 9.24 151 GLY B N 1
ATOM 5043 C CA . GLY B 1 176 ? -4.897 41.211 -8.280 1.00 9.77 151 GLY B CA 1
ATOM 5044 C C . GLY B 1 176 ? -4.383 39.896 -8.837 1.00 9.91 151 GLY B C 1
ATOM 5045 O O . GLY B 1 176 ? -3.753 39.110 -8.104 1.00 11.07 151 GLY B O 1
ATOM 5046 N N . ASP B 1 177 ? -4.612 39.677 -10.127 1.00 9.67 152 ASP B N 1
ATOM 5047 C CA . ASP B 1 177 ? -4.076 38.521 -10.869 1.00 10.21 152 ASP B CA 1
ATOM 5048 C C . ASP B 1 177 ? -2.606 38.764 -11.212 1.00 9.83 152 ASP B C 1
ATOM 5049 O O . ASP B 1 177 ? -2.308 39.721 -11.939 1.00 11.48 152 ASP B O 1
ATOM 5054 N N . MET B 1 178 ? -1.709 37.918 -10.714 1.00 9.42 153 MET B N 1
ATOM 5055 C CA . MET B 1 178 ? -0.277 37.958 -11.092 1.00 10.15 153 MET B CA 1
ATOM 5056 C C . MET B 1 178 ? 0.095 36.701 -11.891 1.00 10.77 153 MET B C 1
ATOM 5057 O O . MET B 1 178 ? 1.288 36.365 -11.980 1.00 11.96 153 MET B O 1
ATOM 5062 N N . GLY B 1 179 ? -0.887 36.121 -12.591 1.00 10.73 154 GLY B N 1
ATOM 5063 C CA . GLY B 1 179 ? -0.633 35.076 -13.599 1.00 11.39 154 GLY B CA 1
ATOM 5064 C C . GLY B 1 179 ? -1.400 33.826 -13.249 1.00 11.50 154 GLY B C 1
ATOM 5065 O O . GLY B 1 179 ? -1.026 33.141 -12.289 1.00 13.22 154 GLY B O 1
ATOM 5066 N N . SER B 1 180 ? -2.445 33.539 -14.014 1.00 11.24 155 SER B N 1
ATOM 5067 C CA . SER B 1 180 ? -3.414 32.486 -13.655 1.00 11.38 155 SER B CA 1
ATOM 5068 C C . SER B 1 180 ? -3.492 31.402 -14.722 1.00 11.41 155 SER B C 1
ATOM 5069 O O . SER B 1 180 ? -3.319 31.704 -15.922 1.00 12.36 155 SER B O 1
ATOM 5072 N N . LEU B 1 181 ? -3.792 30.181 -14.290 1.00 11.43 156 LEU B N 1
ATOM 5073 C CA . LEU B 1 181 ? -4.165 29.096 -15.225 1.00 12.09 156 LEU B CA 1
ATOM 5074 C C . LEU B 1 181 ? -5.681 29.162 -15.438 1.00 11.95 156 LEU B C 1
ATOM 5075 O O . LEU B 1 181 ? -6.441 28.298 -14.964 1.00 12.34 156 LEU B O 1
ATOM 5080 N N . ASN B 1 182 ? -6.100 30.220 -16.114 1.00 11.77 157 ASN B N 1
ATOM 5081 C CA . ASN B 1 182 ? -7.519 30.453 -16.448 1.00 11.83 157 ASN B CA 1
ATOM 5082 C C . ASN B 1 182 ? -7.541 31.469 -17.582 1.00 12.39 157 ASN B C 1
ATOM 5083 O O . ASN B 1 182 ? -6.510 32.048 -17.909 1.00 13.62 157 ASN B O 1
ATOM 5088 N N . ARG B 1 183 ? -8.704 31.638 -18.195 1.00 12.97 158 ARG B N 1
ATOM 5089 C CA . ARG B 1 183 ? -8.891 32.592 -19.303 1.00 13.45 158 ARG B CA 1
ATOM 5090 C C . ARG B 1 183 ? -9.128 33.972 -18.717 1.00 12.77 158 ARG B C 1
ATOM 5091 O O . ARG B 1 183 ? -10.036 34.147 -17.902 1.00 13.49 158 ARG B O 1
ATOM 5099 N N . PRO B 1 184 ? -8.338 34.993 -19.102 1.00 13.24 159 PRO B N 1
ATOM 5100 C CA . PRO B 1 184 ? -8.513 36.335 -18.550 1.00 14.12 159 PRO B CA 1
ATOM 5101 C C . PRO B 1 184 ? -9.950 36.865 -18.575 1.00 13.69 159 PRO B C 1
ATOM 5102 O O . PRO B 1 184 ? -10.419 37.394 -17.589 1.00 13.75 159 PRO B O 1
ATOM 5106 N N . LEU B 1 185 ? -10.650 36.728 -19.692 1.00 13.98 160 LEU B N 1
ATOM 5107 C CA . LEU B 1 185 ? -12.018 37.297 -19.777 1.00 15.07 160 LEU B CA 1
ATOM 5108 C C . LEU B 1 185 ? -12.985 36.484 -18.920 1.00 13.64 160 LEU B C 1
ATOM 5109 O O . LEU B 1 185 ? -13.986 37.058 -18.482 1.00 13.71 160 LEU B O 1
ATOM 5114 N N . ALA B 1 186 ? -12.695 35.213 -18.653 1.00 14.13 161 ALA B N 1
ATOM 5115 C CA . ALA B 1 186 ? -13.512 34.401 -17.722 1.00 14.07 161 ALA B CA 1
ATOM 5116 C C . ALA B 1 186 ? -13.371 34.960 -16.304 1.00 12.59 161 ALA B C 1
ATOM 5117 O O . ALA B 1 186 ? -14.378 35.065 -15.576 1.00 13.17 161 ALA B O 1
ATOM 5119 N N . MET B 1 187 ? -12.155 35.319 -15.918 1.00 12.22 162 MET B N 1
ATOM 5120 C CA . MET B 1 187 ? -11.931 35.884 -14.571 1.00 11.72 162 MET B CA 1
ATOM 5121 C C . MET B 1 187 ? -12.553 37.280 -14.480 1.00 10.80 162 MET B C 1
ATOM 5122 O O . MET B 1 187 ? -13.138 37.605 -13.452 1.00 11.17 162 MET B O 1
ATOM 5127 N N . VAL B 1 188 ? -12.460 38.082 -15.540 1.00 11.22 163 VAL B N 1
ATOM 5128 C CA . VAL B 1 188 ? -13.125 39.416 -15.550 1.00 11.47 163 VAL B CA 1
ATOM 5129 C C . VAL B 1 188 ? -14.635 39.206 -15.362 1.00 11.61 163 VAL B C 1
ATOM 5130 O O . VAL B 1 188 ? -15.258 39.906 -14.539 1.00 11.74 163 VAL B O 1
ATOM 5134 N N . GLU B 1 189 ? -15.217 38.270 -16.104 1.00 11.65 164 GLU B N 1
ATOM 5135 C CA . GLU B 1 189 ? -16.670 38.034 -16.016 1.00 12.17 164 GLU B CA 1
ATOM 5136 C C . GLU B 1 189 ? -17.026 37.556 -14.611 1.00 11.25 164 GLU B C 1
ATOM 5137 O O . GLU B 1 189 ? -18.055 38.004 -14.080 1.00 11.34 164 GLU B O 1
ATOM 5143 N N . ALA B 1 190 ? -16.203 36.695 -14.015 1.00 11.73 165 ALA B N 1
ATOM 5144 C CA . ALA B 1 190 ? -16.464 36.200 -12.646 1.00 11.50 165 ALA B CA 1
ATOM 5145 C C . ALA B 1 190 ? -16.475 37.391 -11.684 1.00 10.76 165 ALA B C 1
ATOM 5146 O O . ALA B 1 190 ? -17.363 37.480 -10.837 1.00 11.28 165 ALA B O 1
ATOM 5148 N N . ALA B 1 191 ? -15.508 38.297 -11.790 1.00 10.59 166 ALA B N 1
ATOM 5149 C CA . ALA B 1 191 ? -15.452 39.477 -10.902 1.00 10.27 166 ALA B CA 1
ATOM 5150 C C . ALA B 1 191 ? -16.711 40.330 -11.092 1.00 10.08 166 ALA B C 1
ATOM 5151 O O . ALA B 1 191 ? -17.276 40.821 -10.113 1.00 10.72 166 ALA B O 1
ATOM 5153 N N . ARG B 1 192 ? -17.124 40.544 -12.335 1.00 10.49 167 ARG B N 1
ATOM 5154 C CA . ARG B 1 192 ? -18.337 41.337 -12.610 1.00 11.37 167 ARG B CA 1
ATOM 5155 C C . ARG B 1 192 ? -19.536 40.675 -11.915 1.00 10.21 167 ARG B C 1
ATOM 5156 O O . ARG B 1 192 ? -20.316 41.380 -11.234 1.00 11.32 167 ARG B O 1
ATOM 5164 N N . ARG B 1 193 ? -19.665 39.355 -12.042 1.00 10.43 168 ARG B N 1
ATOM 5165 C CA . ARG B 1 193 ? -20.813 38.634 -11.438 1.00 11.18 168 ARG B CA 1
ATOM 5166 C C . ARG B 1 193 ? -20.754 38.688 -9.913 1.00 10.16 168 ARG B C 1
ATOM 5167 O O . ARG B 1 193 ? -21.817 38.752 -9.271 1.00 10.67 168 ARG B O 1
ATOM 5175 N N . LEU B 1 194 ? -19.560 38.606 -9.341 1.00 9.76 169 LEU B N 1
ATOM 5176 C CA . LEU B 1 194 ? -19.405 38.509 -7.872 1.00 9.59 169 LEU B CA 1
ATOM 5177 C C . LEU B 1 194 ? -19.605 39.866 -7.201 1.00 9.62 169 LEU B C 1
ATOM 5178 O O . LEU B 1 194 ? -19.969 39.877 -6.023 1.00 10.80 169 LEU B O 1
ATOM 5183 N N . GLY B 1 195 ? -19.325 40.966 -7.887 1.00 9.86 170 GLY B N 1
ATOM 5184 C CA . GLY B 1 195 ? -19.450 42.323 -7.324 1.00 10.31 170 GLY B CA 1
ATOM 5185 C C . GLY B 1 195 ? -18.164 42.859 -6.708 1.00 10.04 170 GLY B C 1
ATOM 5186 O O . GLY B 1 195 ? -18.173 43.982 -6.184 1.00 10.51 170 GLY B O 1
ATOM 5187 N N . MET B 1 196 ? -17.066 42.118 -6.819 1.00 10.08 171 MET B N 1
ATOM 5188 C CA . MET B 1 196 ? -15.756 42.507 -6.257 1.00 9.87 171 MET B CA 1
ATOM 5189 C C . MET B 1 196 ? -14.940 43.275 -7.298 1.00 9.45 171 MET B C 1
ATOM 5190 O O . MET B 1 196 ? -15.342 43.379 -8.476 1.00 10.78 171 MET B O 1
ATOM 5195 N N . ARG B 1 197 ? -13.823 43.822 -6.853 1.00 9.39 172 ARG B N 1
ATOM 5196 C CA . ARG B 1 197 ? -12.876 44.508 -7.750 1.00 9.61 172 ARG B CA 1
ATOM 5197 C C . ARG B 1 197 ? -11.760 43.555 -8.159 1.00 9.55 172 ARG B C 1
ATOM 5198 O O . ARG B 1 197 ? -11.361 42.672 -7.387 1.00 9.55 172 ARG B O 1
ATOM 5206 N N . PHE B 1 198 ? -11.251 43.749 -9.368 1.00 9.67 173 PHE B N 1
ATOM 5207 C CA . PHE B 1 198 ? -10.288 42.805 -9.961 1.00 9.45 173 PHE B CA 1
ATOM 5208 C C . PHE B 1 198 ? -9.346 43.555 -10.885 1.00 8.97 173 PHE B C 1
ATOM 5209 O O . PHE B 1 198 ? -9.809 44.294 -11.758 1.00 10.28 173 PHE B O 1
ATOM 5217 N N . SER B 1 199 ? -8.054 43.352 -10.664 1.00 9.31 174 SER B N 1
ATOM 5218 C CA . SER B 1 199 ? -6.988 43.749 -11.602 1.00 9.74 174 SER B CA 1
ATOM 5219 C C . SER B 1 199 ? -6.607 42.509 -12.407 1.00 9.76 174 SER B C 1
ATOM 5220 O O . SER B 1 199 ? -5.896 41.631 -11.883 1.00 10.32 174 SER B O 1
ATOM 5223 N N . ALA B 1 200 ? -7.087 42.452 -13.638 1.00 9.92 175 ALA B N 1
ATOM 5224 C CA . ALA B 1 200 ? -6.911 41.281 -14.507 1.00 10.29 175 ALA B CA 1
ATOM 5225 C C . ALA B 1 200 ? -5.541 41.287 -15.181 1.00 9.81 175 ALA B C 1
ATOM 5226 O O . ALA B 1 200 ? -4.946 42.340 -15.391 1.00 10.76 175 ALA B O 1
ATOM 5228 N N . SER B 1 201 ? -5.068 40.110 -15.530 1.00 9.92 176 SER B N 1
ATOM 5229 C CA . SER B 1 201 ? -3.808 39.981 -16.292 1.00 10.33 176 SER B CA 1
ATOM 5230 C C . SER B 1 201 ? -3.930 38.849 -17.302 1.00 11.01 176 SER B C 1
ATOM 5231 O O . SER B 1 201 ? -5.009 38.266 -17.477 1.00 11.82 176 SER B O 1
ATOM 5234 N N . THR B 1 202 ? -2.830 38.625 -17.990 1.00 11.49 177 THR B N 1
ATOM 5235 C CA . THR B 1 202 ? -2.679 37.551 -18.982 1.00 11.96 177 THR B CA 1
ATOM 5236 C C . THR B 1 202 ? -1.418 36.769 -18.660 1.00 12.01 177 THR B C 1
ATOM 5237 O O . THR B 1 202 ? -0.504 37.317 -18.015 1.00 14.45 177 THR B O 1
ATOM 5241 N N . TRP B 1 203 ? -1.375 35.525 -19.112 1.00 12.67 178 TRP B N 1
ATOM 5242 C CA . TRP B 1 203 ? -0.215 34.652 -18.866 1.00 12.29 178 TRP B CA 1
ATOM 5243 C C . TRP B 1 203 ? 0.941 35.088 -19.770 1.00 12.26 178 TRP B C 1
ATOM 5244 O O . TRP B 1 203 ? 0.730 35.280 -20.983 1.00 14.01 178 TRP B O 1
ATOM 5255 N N . ALA B 1 204 ? 2.127 35.230 -19.181 1.00 11.65 179 ALA B N 1
ATOM 5256 C CA . ALA B 1 204 ? 3.320 35.687 -19.922 1.00 12.05 179 ALA B CA 1
ATOM 5257 C C . ALA B 1 204 ? 4.508 34.797 -19.597 1.00 11.53 179 ALA B C 1
ATOM 5258 O O . ALA B 1 204 ? 5.147 34.982 -18.568 1.00 12.24 179 ALA B O 1
ATOM 5260 N N . SER B 1 205 ? 4.826 33.896 -20.515 1.00 11.47 180 SER B N 1
ATOM 5261 C CA . SER B 1 205 ? 6.016 33.025 -20.458 1.00 11.45 180 SER B CA 1
ATOM 5262 C C . SER B 1 205 ? 6.568 32.909 -21.874 1.00 12.00 180 SER B C 1
ATOM 5263 O O . SER B 1 205 ? 5.833 32.407 -22.732 1.00 13.20 180 SER B O 1
ATOM 5266 N N . ASP B 1 206 ? 7.773 33.401 -22.156 1.00 11.61 181 ASP B N 1
ATOM 5267 C CA . ASP B 1 206 ? 8.321 33.251 -23.527 1.00 12.71 181 ASP B CA 1
ATOM 5268 C C . ASP B 1 206 ? 9.686 32.575 -23.507 1.00 12.64 181 ASP B C 1
ATOM 5269 O O . ASP B 1 206 ? 10.319 32.560 -24.562 1.00 13.08 181 ASP B O 1
ATOM 5274 N N . ALA B 1 207 ? 10.102 32.001 -22.383 1.00 12.82 182 ALA B N 1
ATOM 5275 C CA . ALA B 1 207 ? 11.392 31.286 -22.305 1.00 13.22 182 ALA B CA 1
ATOM 5276 C C . ALA B 1 207 ? 11.248 30.125 -21.334 1.00 12.97 182 ALA B C 1
ATOM 5277 O O . ALA B 1 207 ? 10.451 30.227 -20.391 1.00 12.57 182 ALA B O 1
ATOM 5279 N N . VAL B 1 208 ? 12.022 29.072 -21.564 1.00 13.13 183 VAL B N 1
ATOM 5280 C CA . VAL B 1 208 ? 12.099 27.918 -20.632 1.00 13.63 183 VAL B CA 1
ATOM 5281 C C . VAL B 1 208 ? 13.572 27.578 -20.400 1.00 13.41 183 VAL B C 1
ATOM 5282 O O . VAL B 1 208 ? 14.404 27.723 -21.311 1.00 14.42 183 VAL B O 1
ATOM 5286 N N . LEU B 1 209 ? 13.883 27.156 -19.183 1.00 13.93 184 LEU B N 1
ATOM 5287 C CA . LEU B 1 209 ? 15.211 26.651 -18.758 1.00 15.22 184 LEU B CA 1
ATOM 5288 C C . LEU B 1 209 ? 15.148 25.125 -18.823 1.00 17.93 184 LEU B C 1
ATOM 5289 O O . LEU B 1 209 ? 14.449 24.539 -17.991 1.00 20.75 184 LEU B O 1
ATOM 5294 N N . ALA B 1 210 ? 15.778 24.537 -19.831 1.00 22.78 185 ALA B N 1
ATOM 5295 C CA . ALA B 1 210 ? 15.722 23.086 -20.120 1.00 26.38 185 ALA B CA 1
ATOM 5296 C C . ALA B 1 210 ? 17.048 22.453 -19.722 1.00 29.29 185 ALA B C 1
ATOM 5297 O O . ALA B 1 210 ? 18.091 23.048 -19.962 1.00 30.25 185 ALA B O 1
ATOM 5299 N N . PRO B 1 211 ? 17.034 21.254 -19.092 1.00 30.92 186 PRO B N 1
ATOM 5300 C CA . PRO B 1 211 ? 18.253 20.627 -18.583 1.00 33.86 186 PRO B CA 1
ATOM 5301 C C . PRO B 1 211 ? 19.359 20.402 -19.626 1.00 37.74 186 PRO B C 1
ATOM 5302 O O . PRO B 1 211 ? 20.521 20.382 -19.250 1.00 45.52 186 PRO B O 1
ATOM 5306 N N . ASP B 1 212 ? 18.993 20.241 -20.897 1.00 39.63 187 ASP B N 1
ATOM 5307 C CA . ASP B 1 212 ? 19.955 19.824 -21.953 1.00 44.49 187 ASP B CA 1
ATOM 5308 C C . ASP B 1 212 ? 20.426 21.046 -22.750 1.00 42.91 187 ASP B C 1
ATOM 5309 O O . ASP B 1 212 ? 20.863 20.838 -23.904 1.00 42.93 187 ASP B O 1
ATOM 5314 N N . ARG B 1 213 ? 20.366 22.260 -22.183 1.00 38.47 188 ARG B N 1
ATOM 5315 C CA . ARG B 1 213 ? 20.627 23.512 -22.959 1.00 38.23 188 ARG B CA 1
ATOM 5316 C C . ARG B 1 213 ? 21.542 24.476 -22.195 1.00 37.59 188 ARG B C 1
ATOM 5317 O O . ARG B 1 213 ? 21.473 24.477 -20.947 1.00 40.12 188 ARG B O 1
ATOM 5325 N N . SER B 1 214 ? 22.332 25.279 -22.928 1.00 34.86 189 SER B N 1
ATOM 5326 C CA . SER B 1 214 ? 23.344 26.218 -22.364 1.00 37.71 189 SER B CA 1
ATOM 5327 C C . SER B 1 214 ? 22.814 27.660 -22.298 1.00 31.50 189 SER B C 1
ATOM 5328 O O . SER B 1 214 ? 23.488 28.498 -21.670 1.00 35.45 189 SER B O 1
ATOM 5331 N N . ARG B 1 215 ? 21.675 27.950 -22.936 1.00 25.31 190 ARG B N 1
ATOM 5332 C CA . ARG B 1 215 ? 20.935 29.212 -22.695 1.00 22.95 190 ARG B CA 1
ATOM 5333 C C . ARG B 1 215 ? 19.444 28.903 -22.709 1.00 18.20 190 ARG B C 1
ATOM 5334 O O . ARG B 1 215 ? 19.043 27.775 -23.054 1.00 20.34 190 ARG B O 1
ATOM 5342 N N . PHE B 1 216 ? 18.659 29.884 -22.296 1.00 16.02 191 PHE B N 1
ATOM 5343 C CA . PHE B 1 216 ? 17.184 29.805 -22.319 1.00 14.46 191 PHE B CA 1
ATOM 5344 C C . PHE B 1 216 ? 16.760 29.402 -23.733 1.00 13.62 191 PHE B C 1
ATOM 5345 O O . PHE B 1 216 ? 17.423 29.729 -24.737 1.00 14.63 191 PHE B O 1
ATOM 5353 N N . LEU B 1 217 ? 15.629 28.711 -23.795 1.00 13.30 192 LEU B N 1
ATOM 5354 C CA . LEU B 1 217 ? 14.923 28.370 -25.038 1.00 13.50 192 LEU B CA 1
ATOM 5355 C C . LEU B 1 217 ? 13.763 29.340 -25.185 1.00 12.98 192 LEU B C 1
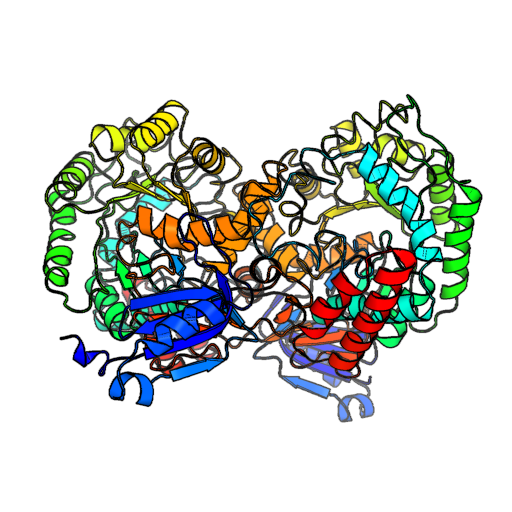ATOM 5356 O O . LEU B 1 217 ? 12.937 29.405 -24.276 1.00 13.00 192 LEU B O 1
ATOM 5361 N N . ARG B 1 218 ? 13.724 30.084 -26.284 1.00 13.13 193 ARG B N 1
ATOM 5362 C CA . ARG B 1 218 ? 12.595 30.987 -26.578 1.00 13.50 193 ARG B CA 1
ATOM 5363 C C . ARG B 1 218 ? 11.417 30.124 -27.023 1.00 13.00 193 ARG B C 1
ATOM 5364 O O . ARG B 1 218 ? 11.541 29.424 -28.035 1.00 13.37 193 ARG B O 1
ATOM 5372 N N . THR B 1 219 ? 10.287 30.224 -26.329 1.00 12.97 194 THR B N 1
ATOM 5373 C CA . THR B 1 219 ? 9.158 29.286 -26.527 1.00 13.91 194 THR B CA 1
ATOM 5374 C C . THR B 1 219 ? 8.003 29.924 -27.299 1.00 13.56 194 THR B C 1
ATOM 5375 O O . THR B 1 219 ? 7.106 29.184 -27.715 1.00 14.78 194 THR B O 1
ATOM 5379 N N . ARG B 1 220 ? 8.018 31.242 -27.447 1.00 13.87 195 ARG B N 1
ATOM 5380 C CA . ARG B 1 220 ? 7.034 31.980 -28.266 1.00 14.52 195 ARG B CA 1
ATOM 5381 C C . ARG B 1 220 ? 7.604 33.375 -28.480 1.00 14.26 195 ARG B C 1
ATOM 5382 O O . ARG B 1 220 ? 8.610 33.720 -27.830 1.00 15.14 195 ARG B O 1
ATOM 5390 N N . ASP B 1 221 ? 6.978 34.138 -29.362 1.00 14.16 196 ASP B N 1
ATOM 5391 C CA . ASP B 1 221 ? 7.461 35.492 -29.707 1.00 14.82 196 ASP B CA 1
ATOM 5392 C C . ASP B 1 221 ? 6.991 36.469 -28.631 1.00 14.50 196 ASP B C 1
ATOM 5393 O O . ASP B 1 221 ? 5.804 36.409 -28.226 1.00 14.81 196 ASP B O 1
ATOM 5398 N N . ALA B 1 222 ? 7.864 37.371 -28.192 1.00 14.88 197 ALA B N 1
ATOM 5399 C CA . ALA B 1 222 ? 7.492 38.407 -27.201 1.00 14.78 197 ALA B CA 1
ATOM 5400 C C . ALA B 1 222 ? 6.262 39.179 -27.694 1.00 14.92 197 ALA B C 1
ATOM 5401 O O . ALA B 1 222 ? 5.379 39.472 -26.893 1.00 15.02 197 ALA B O 1
ATOM 5403 N N . ASP B 1 223 ? 6.192 39.472 -28.984 1.00 16.04 198 ASP B N 1
ATOM 5404 C CA . ASP B 1 223 ? 5.071 40.277 -29.530 1.00 17.60 198 ASP B CA 1
ATOM 5405 C C . ASP B 1 223 ? 3.736 39.552 -29.358 1.00 17.15 198 ASP B C 1
ATOM 5406 O O . ASP B 1 223 ? 2.729 40.263 -29.203 1.00 18.14 198 ASP B O 1
ATOM 5411 N N . THR B 1 224 ? 3.716 38.218 -29.398 1.00 16.71 199 THR B N 1
ATOM 5412 C CA . THR B 1 224 ? 2.491 37.410 -29.184 1.00 18.50 199 THR B CA 1
ATOM 5413 C C . THR B 1 224 ? 2.007 37.630 -27.750 1.00 16.40 199 THR B C 1
ATOM 5414 O O . THR B 1 224 ? 0.808 37.904 -27.522 1.00 17.12 199 THR B O 1
ATOM 5418 N N . VAL B 1 225 ? 2.935 37.502 -26.811 1.00 15.24 200 VAL B N 1
ATOM 5419 C CA . VAL B 1 225 ? 2.629 37.660 -25.374 1.00 14.61 200 VAL B CA 1
ATOM 5420 C C . VAL B 1 225 ? 2.101 39.076 -25.137 1.00 14.25 200 VAL B C 1
ATOM 5421 O O . VAL B 1 225 ? 1.103 39.243 -24.430 1.00 14.48 200 VAL B O 1
ATOM 5425 N N . LEU B 1 226 ? 2.758 40.078 -25.704 1.00 13.94 201 LEU B N 1
ATOM 5426 C CA . LEU B 1 226 ? 2.365 41.494 -25.501 1.00 13.92 201 LEU B CA 1
ATOM 5427 C C . LEU B 1 226 ? 0.988 41.737 -26.127 1.00 14.01 201 LEU B C 1
ATOM 5428 O O . LEU B 1 226 ? 0.162 42.421 -25.515 1.00 15.03 201 LEU B O 1
ATOM 5433 N N . ALA B 1 227 ? 0.742 41.184 -27.311 1.00 14.25 202 ALA B N 1
ATOM 5434 C CA . ALA B 1 227 ? -0.543 41.352 -28.011 1.00 14.90 202 ALA B CA 1
ATOM 5435 C C . ALA B 1 227 ? -1.678 40.764 -27.172 1.00 15.13 202 ALA B C 1
ATOM 5436 O O . ALA B 1 227 ? -2.759 41.348 -27.149 1.00 16.81 202 ALA B O 1
ATOM 5438 N N A SER B 1 228 ? -1.425 39.647 -26.484 0.50 16.10 203 SER B N 1
ATOM 5439 N N B SER B 1 228 ? -1.434 39.638 -26.493 0.50 15.59 203 SER B N 1
ATOM 5440 C CA A SER B 1 228 ? -2.437 38.996 -25.618 0.50 16.11 203 SER B CA 1
ATOM 5441 C CA B SER B 1 228 ? -2.446 38.984 -25.626 0.50 15.09 203 SER B CA 1
ATOM 5442 C C A SER B 1 228 ? -2.838 39.991 -24.529 0.50 14.57 203 SER B C 1
ATOM 5443 C C B SER B 1 228 ? -2.831 39.938 -24.490 0.50 14.14 203 SER B C 1
ATOM 5444 O O A SER B 1 228 ? -4.040 40.160 -24.273 0.50 15.02 203 SER B O 1
ATOM 5445 O O B SER B 1 228 ? -4.024 40.018 -24.154 0.50 14.41 203 SER B O 1
ATOM 5450 N N . PHE B 1 229 ? -1.859 40.633 -23.895 1.00 13.68 204 PHE B N 1
ATOM 5451 C CA . PHE B 1 229 ? -2.169 41.616 -22.838 1.00 13.15 204 PHE B CA 1
ATOM 5452 C C . PHE B 1 229 ? -2.931 42.804 -23.447 1.00 13.84 204 PHE B C 1
ATOM 5453 O O . PHE B 1 229 ? -3.933 43.254 -22.864 1.00 14.14 204 PHE B O 1
ATOM 5461 N N . GLU B 1 230 ? -2.477 43.308 -24.592 1.00 14.96 205 GLU B N 1
ATOM 5462 C CA . GLU B 1 230 ? -3.132 44.473 -25.231 1.00 16.33 205 GLU B CA 1
ATOM 5463 C C . GLU B 1 230 ? -4.599 44.140 -25.546 1.00 15.86 205 GLU B C 1
ATOM 5464 O O . GLU B 1 230 ? -5.444 45.038 -25.436 1.00 17.32 205 GLU B O 1
ATOM 5470 N N . ALA B 1 231 ? -4.900 42.894 -25.912 1.00 16.09 206 ALA B N 1
ATOM 5471 C CA . ALA B 1 231 ? -6.288 42.460 -26.199 1.00 17.23 206 ALA B CA 1
ATOM 5472 C C . ALA B 1 231 ? -7.128 42.546 -24.915 1.00 16.44 206 ALA B C 1
ATOM 5473 O O . ALA B 1 231 ? -8.279 43.004 -24.958 1.00 17.58 206 ALA B O 1
ATOM 5475 N N . LEU B 1 232 ? -6.585 42.107 -23.786 1.00 15.13 207 LEU B N 1
ATOM 5476 C CA . LEU B 1 232 ? -7.294 42.213 -22.488 1.00 14.83 207 LEU B CA 1
ATOM 5477 C C . LEU B 1 232 ? -7.533 43.689 -22.162 1.00 14.77 207 LEU B C 1
ATOM 5478 O O . LEU B 1 232 ? -8.662 44.046 -21.754 1.00 15.72 207 LEU B O 1
ATOM 5483 N N . LEU B 1 233 ? -6.496 44.516 -22.292 1.00 15.32 208 LEU B N 1
ATOM 5484 C CA . LEU B 1 233 ? -6.586 45.958 -21.959 1.00 15.63 208 LEU B CA 1
ATOM 5485 C C . LEU B 1 233 ? -7.707 46.571 -22.802 1.00 16.37 208 LEU B C 1
ATOM 5486 O O . LEU B 1 233 ? -8.515 47.332 -22.258 1.00 17.55 208 LEU B O 1
ATOM 5491 N N . GLY B 1 234 ? -7.770 46.227 -24.090 1.00 16.33 209 GLY B N 1
ATOM 5492 C CA . GLY B 1 234 ? -8.832 46.719 -24.986 1.00 17.94 209 GLY B CA 1
ATOM 5493 C C . GLY B 1 234 ? -10.219 46.346 -24.486 1.00 19.25 209 GLY B C 1
ATOM 5494 O O . GLY B 1 234 ? -11.148 47.190 -24.586 1.00 23.30 209 GLY B O 1
ATOM 5495 N N . ALA B 1 235 ? -10.370 45.104 -24.023 1.00 19.62 210 ALA B N 1
ATOM 5496 C CA . ALA B 1 235 ? -11.651 44.523 -23.574 1.00 22.60 210 ALA B CA 1
ATOM 5497 C C . ALA B 1 235 ? -12.160 45.238 -22.323 1.00 23.52 210 ALA B C 1
ATOM 5498 O O . ALA B 1 235 ? -13.391 45.378 -22.204 1.00 30.01 210 ALA B O 1
ATOM 5500 N N . VAL B 1 236 ? -11.283 45.667 -21.417 1.00 20.35 211 VAL B N 1
ATOM 5501 C CA . VAL B 1 236 ? -11.738 46.244 -20.115 1.00 23.04 211 VAL B CA 1
ATOM 5502 C C . VAL B 1 236 ? -11.520 47.759 -20.052 1.00 22.54 211 VAL B C 1
ATOM 5503 O O . VAL B 1 236 ? -11.952 48.358 -19.051 1.00 21.03 211 VAL B O 1
ATOM 5507 N N . ALA B 1 237 ? -10.932 48.373 -21.080 1.00 24.46 212 ALA B N 1
ATOM 5508 C CA . ALA B 1 237 ? -10.831 49.847 -21.198 1.00 29.61 212 ALA B CA 1
ATOM 5509 C C . ALA B 1 237 ? -12.213 50.492 -21.010 1.00 33.64 212 ALA B C 1
ATOM 5510 O O . ALA B 1 237 ? -12.299 51.521 -20.315 1.00 41.27 212 ALA B O 1
ATOM 5512 N N . ALA B 1 238 ? -13.252 49.904 -21.608 1.00 40.02 213 ALA B N 1
ATOM 5513 C CA . ALA B 1 238 ? -14.615 50.483 -21.694 1.00 45.01 213 ALA B CA 1
ATOM 5514 C C . ALA B 1 238 ? -15.388 50.220 -20.398 1.00 40.33 213 ALA B C 1
ATOM 5515 O O . ALA B 1 238 ? -16.415 50.893 -20.184 1.00 47.54 213 ALA B O 1
ATOM 5517 N N . ASP B 1 239 ? -14.921 49.282 -19.568 1.00 38.78 214 ASP B N 1
ATOM 5518 C CA . ASP B 1 239 ? -15.711 48.736 -18.433 1.00 36.19 214 ASP B CA 1
ATOM 5519 C C . ASP B 1 239 ? -16.270 49.901 -17.616 1.00 37.70 214 ASP B C 1
ATOM 5520 O O . ASP B 1 239 ? -15.532 50.791 -17.199 1.00 40.58 214 ASP B O 1
ATOM 5525 N N . PRO B 1 240 ? -17.605 49.946 -17.402 1.00 37.70 215 PRO B N 1
ATOM 5526 C CA . PRO B 1 240 ? -18.252 51.077 -16.736 1.00 40.57 215 PRO B CA 1
ATOM 5527 C C . PRO B 1 240 ? -18.482 50.937 -15.223 1.00 38.53 215 PRO B C 1
ATOM 5528 O O . PRO B 1 240 ? -19.034 51.852 -14.639 1.00 43.65 215 PRO B O 1
ATOM 5532 N N . THR B 1 241 ? -18.049 49.822 -14.626 1.00 33.56 216 THR B N 1
ATOM 5533 C CA . THR B 1 241 ? -18.364 49.451 -13.220 1.00 29.19 216 THR B CA 1
ATOM 5534 C C . THR B 1 241 ? -17.411 50.140 -12.233 1.00 28.09 216 THR B C 1
ATOM 5535 O O . THR B 1 241 ? -17.795 50.242 -11.059 1.00 28.78 216 THR B O 1
ATOM 5539 N N . GLY B 1 242 ? -16.210 50.550 -12.662 1.00 23.65 217 GLY B N 1
ATOM 5540 C CA . GLY B 1 242 ? -15.130 51.010 -11.763 1.00 22.65 217 GLY B CA 1
ATOM 5541 C C . GLY B 1 242 ? -14.516 49.871 -10.964 1.00 19.78 217 GLY B C 1
ATOM 5542 O O . GLY B 1 242 ? -13.629 50.119 -10.093 1.00 24.44 217 GLY B O 1
ATOM 5543 N N . ARG B 1 243 ? -14.898 48.636 -11.266 1.00 13.89 218 ARG B N 1
ATOM 5544 C CA . ARG B 1 243 ? -14.450 47.461 -10.487 1.00 12.16 218 ARG B CA 1
ATOM 5545 C C . ARG B 1 243 ? -13.405 46.657 -11.263 1.00 11.07 218 ARG B C 1
ATOM 5546 O O . ARG B 1 243 ? -12.842 45.741 -10.654 1.00 12.23 218 ARG B O 1
ATOM 5554 N N . ILE B 1 244 ? -13.147 46.968 -12.530 1.00 11.49 219 ILE B N 1
ATOM 5555 C CA . ILE B 1 244 ? -12.229 46.140 -13.354 1.00 11.45 219 ILE B CA 1
ATOM 5556 C C . ILE B 1 244 ? -11.092 47.018 -13.860 1.00 11.09 219 ILE B C 1
ATOM 5557 O O . ILE B 1 244 ? -11.342 48.019 -14.527 1.00 12.45 219 ILE B O 1
ATOM 5562 N N . ARG B 1 245 ? -9.871 46.610 -13.550 1.00 10.99 220 ARG B N 1
ATOM 5563 C CA . ARG B 1 245 ? -8.647 47.211 -14.121 1.00 11.05 220 ARG B CA 1
ATOM 5564 C C . ARG B 1 245 ? -7.800 46.069 -14.664 1.00 11.60 220 ARG B C 1
ATOM 5565 O O . ARG B 1 245 ? -8.214 44.893 -14.606 1.00 12.40 220 ARG B O 1
ATOM 5573 N N A CYS B 1 246 ? -6.624 46.393 -15.173 0.50 11.33 221 CYS B N 1
ATOM 5574 N N B CYS B 1 246 ? -6.646 46.412 -15.239 0.50 12.50 221 CYS B N 1
ATOM 5575 C CA A CYS B 1 246 ? -5.687 45.344 -15.617 0.50 10.64 221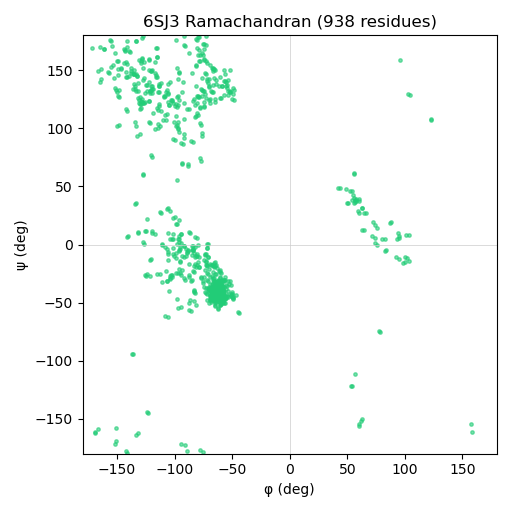 CYS B CA 1
ATOM 5576 C CA B CYS B 1 246 ? -5.675 45.437 -15.800 0.50 13.09 221 CYS B CA 1
ATOM 5577 C C A CYS B 1 246 ? -4.255 45.786 -15.352 0.50 10.72 221 CYS B C 1
ATOM 5578 C C B CYS B 1 246 ? -4.250 45.801 -15.368 0.50 11.80 221 CYS B C 1
ATOM 5579 O O A CYS B 1 246 ? -3.976 46.997 -15.198 0.50 12.34 221 CYS B O 1
ATOM 5580 O O B CYS B 1 246 ? -3.948 46.999 -15.155 0.50 12.85 221 CYS B O 1
ATOM 5585 N N . ARG B 1 247 ? -3.391 44.795 -15.282 1.00 10.22 222 ARG B N 1
ATOM 5586 C CA . ARG B 1 247 ? -1.970 45.013 -14.986 1.00 10.26 222 ARG B CA 1
ATOM 5587 C C . ARG B 1 247 ? -1.207 43.900 -15.665 1.00 9.85 222 ARG B C 1
ATOM 5588 O O . ARG B 1 247 ? -1.460 42.726 -15.388 1.00 10.00 222 ARG B O 1
ATOM 5596 N N . PRO B 1 248 ? -0.240 44.223 -16.538 1.00 10.29 223 PRO B N 1
ATOM 5597 C CA . PRO B 1 248 ? 0.540 43.172 -17.155 1.00 10.85 223 PRO B CA 1
ATOM 5598 C C . PRO B 1 248 ? 1.515 42.581 -16.142 1.00 10.50 223 PRO B C 1
ATOM 5599 O O . PRO B 1 248 ? 1.978 43.263 -15.229 1.00 10.65 223 PRO B O 1
ATOM 5603 N N . ASN B 1 249 ? 1.763 41.296 -16.318 1.00 10.26 224 ASN B N 1
ATOM 5604 C CA . ASN B 1 249 ? 2.775 40.596 -15.507 1.00 10.47 224 ASN B CA 1
ATOM 5605 C C . ASN B 1 249 ? 3.705 39.796 -16.415 1.00 10.67 224 ASN B C 1
ATOM 5606 O O . ASN B 1 249 ? 3.340 39.461 -17.570 1.00 11.74 224 ASN B O 1
ATOM 5611 N N . VAL B 1 250 ? 4.886 39.495 -15.897 1.00 10.81 225 VAL B N 1
ATOM 5612 C CA . VAL B 1 250 ? 5.712 38.389 -16.411 1.00 11.06 225 VAL B CA 1
ATOM 5613 C C . VAL B 1 250 ? 5.611 37.259 -15.393 1.00 10.18 225 VAL B C 1
ATOM 5614 O O . VAL B 1 250 ? 5.825 37.523 -14.198 1.00 10.40 225 VAL B O 1
ATOM 5618 N N . SER B 1 251 ? 5.329 36.038 -15.821 1.00 10.42 226 SER B N 1
ATOM 5619 C CA . SER B 1 251 ? 5.170 34.865 -14.919 1.00 10.68 226 SER B CA 1
ATOM 5620 C C . SER B 1 251 ? 6.289 34.833 -13.887 1.00 10.37 226 SER B C 1
ATOM 5621 O O . SER B 1 251 ? 6.030 34.799 -12.675 1.00 11.22 226 SER B O 1
ATOM 5624 N N . TYR B 1 252 ? 7.514 34.795 -14.376 1.00 9.93 227 TYR B N 1
ATOM 5625 C CA . TYR B 1 252 ? 8.708 34.561 -13.543 1.00 9.98 227 TYR B CA 1
ATOM 5626 C C . TYR B 1 252 ? 9.898 34.961 -14.391 1.00 9.47 227 TYR B C 1
ATOM 5627 O O . TYR B 1 252 ? 9.897 34.684 -15.590 1.00 11.12 227 TYR B O 1
ATOM 5636 N N . VAL B 1 253 ? 10.893 35.607 -13.806 1.00 10.02 228 VAL B N 1
ATOM 5637 C CA . VAL B 1 253 ? 12.044 36.111 -14.599 1.00 10.08 228 VAL B CA 1
ATOM 5638 C C . VAL B 1 253 ? 12.802 34.980 -15.309 1.00 10.07 228 VAL B C 1
ATOM 5639 O O . VAL B 1 253 ? 13.482 35.280 -16.302 1.00 11.22 228 VAL B O 1
ATOM 5643 N N . THR B 1 254 ? 12.715 33.733 -14.864 1.00 10.46 229 THR B N 1
ATOM 5644 C CA . THR B 1 254 ? 13.341 32.601 -15.586 1.00 10.80 229 THR B CA 1
ATOM 5645 C C . THR B 1 254 ? 12.740 32.466 -16.984 1.00 10.84 229 THR B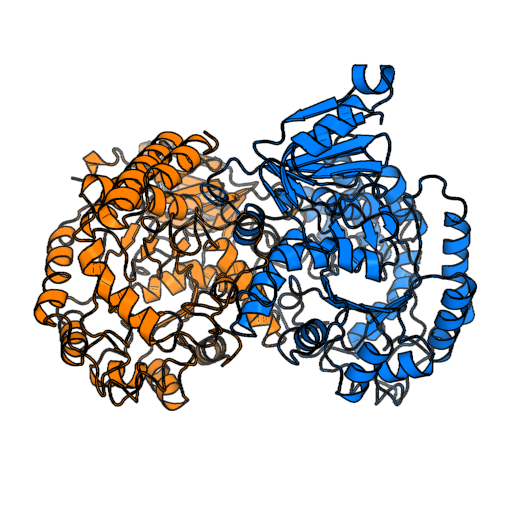 C 1
ATOM 5646 O O . THR B 1 254 ? 13.448 32.007 -17.903 1.00 11.61 229 THR B O 1
ATOM 5650 N N . ASN B 1 255 ? 11.473 32.818 -17.125 1.00 10.46 230 ASN B N 1
ATOM 5651 C CA . ASN B 1 255 ? 10.644 32.543 -18.325 1.00 10.86 230 ASN B CA 1
ATOM 5652 C C . ASN B 1 255 ? 10.435 33.833 -19.119 1.00 10.99 230 ASN B C 1
ATOM 5653 O O . ASN B 1 255 ? 9.405 33.972 -19.794 1.00 12.37 230 ASN B O 1
ATOM 5658 N N . MET B 1 256 ? 11.407 34.734 -19.056 1.00 11.20 231 MET B N 1
ATOM 5659 C CA . MET B 1 256 ? 11.294 36.102 -19.587 1.00 11.40 231 MET B CA 1
ATOM 5660 C C . MET B 1 256 ? 12.493 36.404 -20.482 1.00 11.45 231 MET B C 1
ATOM 5661 O O . MET B 1 256 ? 13.610 36.460 -19.972 1.00 12.86 231 MET B O 1
ATOM 5666 N N . THR B 1 257 ? 12.269 36.656 -21.765 1.00 12.21 232 THR B N 1
ATOM 5667 C CA . THR B 1 257 ? 13.357 37.136 -22.639 1.00 12.77 232 THR B CA 1
ATOM 5668 C C . THR B 1 257 ? 13.565 38.631 -22.413 1.00 12.43 232 THR B C 1
ATOM 5669 O O . THR B 1 257 ? 12.673 39.312 -21.919 1.00 12.90 232 THR B O 1
ATOM 5673 N N . ASP B 1 258 ? 14.710 39.136 -22.860 1.00 14.01 233 ASP B N 1
ATOM 5674 C CA . ASP B 1 258 ? 14.978 40.590 -22.817 1.00 15.39 233 ASP B CA 1
ATOM 5675 C C . ASP B 1 258 ? 13.946 41.311 -23.689 1.00 13.92 233 ASP B C 1
ATOM 5676 O O . ASP B 1 258 ? 13.570 42.438 -23.355 1.00 14.99 233 ASP B O 1
ATOM 5681 N N . GLU B 1 259 ? 13.526 40.698 -24.795 1.00 14.77 234 GLU B N 1
ATOM 5682 C CA . GLU B 1 259 ? 12.526 41.324 -25.691 1.00 15.38 234 GLU B CA 1
ATOM 5683 C C . GLU B 1 259 ? 11.180 41.452 -24.972 1.00 14.37 234 GLU B C 1
ATOM 5684 O O . GLU B 1 259 ? 10.538 42.497 -25.099 1.00 15.75 234 GLU B O 1
ATOM 5690 N N . LEU B 1 260 ? 10.781 40.437 -24.212 1.00 14.07 235 LEU B N 1
ATOM 5691 C CA . LEU B 1 260 ? 9.529 40.524 -23.426 1.00 13.22 235 LEU B CA 1
ATOM 5692 C C . LEU B 1 260 ? 9.669 41.625 -22.368 1.00 12.48 235 LEU B C 1
ATOM 5693 O O . LEU B 1 260 ? 8.742 42.420 -22.203 1.00 13.97 235 LEU B O 1
ATOM 5698 N N . ALA B 1 261 ? 10.792 41.678 -21.662 1.00 12.99 236 ALA B N 1
ATOM 5699 C CA . ALA B 1 261 ? 11.015 42.693 -20.604 1.00 13.07 236 ALA B CA 1
ATOM 5700 C C . ALA B 1 261 ? 10.924 44.102 -21.196 1.00 13.09 236 ALA B C 1
ATOM 5701 O O . ALA B 1 261 ? 10.195 44.935 -20.665 1.00 13.69 236 ALA B O 1
ATOM 5703 N N . ARG B 1 262 ? 11.633 44.351 -22.296 1.00 14.34 237 ARG B N 1
ATOM 5704 C CA . ARG B 1 262 ? 11.633 45.694 -22.930 1.00 15.81 237 ARG B CA 1
ATOM 5705 C C . ARG B 1 262 ? 10.230 46.006 -23.453 1.00 14.71 237 ARG B C 1
ATOM 5706 O O . ARG B 1 262 ? 9.789 47.166 -23.339 1.00 15.80 237 ARG B O 1
ATOM 5714 N N . GLY B 1 263 ? 9.545 45.009 -24.006 1.00 14.75 238 GLY B N 1
ATOM 5715 C CA . GLY B 1 263 ? 8.178 45.193 -24.523 1.00 15.47 238 GLY B CA 1
ATOM 5716 C C . GLY B 1 263 ? 7.212 45.546 -23.401 1.00 14.86 238 GLY B C 1
ATOM 5717 O O . GLY B 1 263 ? 6.345 46.416 -23.576 1.00 15.41 238 GLY B O 1
ATOM 5718 N N . MET B 1 264 ? 7.390 44.932 -22.235 1.00 13.14 239 MET B N 1
ATOM 5719 C CA . MET B 1 264 ? 6.523 45.217 -21.071 1.00 13.00 239 MET B CA 1
ATOM 5720 C C . MET B 1 264 ? 6.789 46.650 -20.606 1.00 12.61 239 MET B C 1
ATOM 5721 O O . MET B 1 264 ? 5.840 47.365 -20.311 1.00 13.98 239 MET B O 1
ATOM 5726 N N . ALA B 1 265 ? 8.050 47.080 -20.570 1.00 13.22 240 ALA B N 1
ATOM 5727 C CA . ALA B 1 265 ? 8.402 48.446 -20.125 1.00 13.96 240 ALA B CA 1
ATOM 5728 C C . ALA B 1 265 ? 7.732 49.454 -21.057 1.00 14.35 240 ALA B C 1
ATOM 5729 O O . ALA B 1 265 ? 7.176 50.457 -20.592 1.00 15.14 240 ALA B O 1
ATOM 5731 N N . GLU B 1 266 ? 7.785 49.196 -22.358 1.00 15.19 241 GLU B N 1
ATOM 5732 C CA . GLU B 1 266 ? 7.186 50.126 -23.351 1.00 16.11 241 GLU B CA 1
ATOM 5733 C C . GLU B 1 266 ? 5.675 50.206 -23.132 1.00 16.05 241 GLU B C 1
ATOM 5734 O O . GLU B 1 266 ? 5.113 51.313 -23.160 1.00 16.32 241 GLU B O 1
ATOM 5740 N N . LEU B 1 267 ? 5.045 49.054 -22.921 1.00 16.01 242 LEU B N 1
ATOM 5741 C CA . LEU B 1 267 ? 3.573 48.937 -22.786 1.00 16.33 242 LEU B CA 1
ATOM 5742 C C . LEU B 1 267 ? 3.122 49.687 -21.523 1.00 15.07 242 LEU B C 1
ATOM 5743 O O . LEU B 1 267 ? 2.172 50.462 -21.580 1.00 16.07 242 LEU B O 1
ATOM 5748 N N . VAL B 1 268 ? 3.811 49.509 -20.404 1.00 14.28 243 VAL B N 1
ATOM 5749 C CA A VAL B 1 268 ? 3.455 50.103 -19.081 0.50 14.90 243 VAL B CA 1
ATOM 5750 C CA B VAL B 1 268 ? 3.337 50.120 -19.127 0.50 14.56 243 VAL B CA 1
ATOM 5751 C C . VAL B 1 268 ? 3.606 51.632 -19.140 1.00 14.52 243 VAL B C 1
ATOM 5752 O O . VAL B 1 268 ? 2.779 52.355 -18.555 1.00 16.33 243 VAL B O 1
ATOM 5759 N N . GLU B 1 269 ? 4.645 52.099 -19.832 1.00 15.42 244 GLU B N 1
ATOM 5760 C CA . GLU B 1 269 ? 4.865 53.556 -19.997 1.00 17.12 244 GLU B CA 1
ATOM 5761 C C . GLU B 1 269 ? 3.753 54.131 -20.885 1.00 18.19 244 GLU B C 1
ATOM 5762 O O . GLU B 1 269 ? 3.174 55.162 -20.531 1.00 19.57 244 GLU B O 1
ATOM 5768 N N . ARG B 1 270 ? 3.462 53.477 -22.004 1.00 17.82 245 ARG B N 1
ATOM 5769 C CA . ARG B 1 270 ? 2.513 54.011 -23.009 1.00 18.57 245 ARG B CA 1
ATOM 5770 C C . ARG B 1 270 ? 1.097 54.090 -22.420 1.00 19.07 245 ARG B C 1
ATOM 5771 O O . ARG B 1 270 ? 0.420 55.117 -22.618 1.00 21.32 245 ARG B O 1
ATOM 5779 N N . HIS B 1 271 ? 0.675 53.057 -21.698 1.00 18.28 246 HIS B N 1
ATOM 5780 C CA . HIS B 1 271 ? -0.700 52.925 -21.146 1.00 18.01 246 HIS B CA 1
ATOM 5781 C C . HIS B 1 271 ? -0.794 53.423 -19.700 1.00 16.90 246 HIS B C 1
ATOM 5782 O O . HIS B 1 271 ? -1.921 53.418 -19.165 1.00 18.90 246 HIS B O 1
ATOM 5789 N N . ASP B 1 272 ? 0.324 53.828 -19.093 1.00 18.31 247 ASP B N 1
ATOM 5790 C CA . ASP B 1 272 ? 0.394 54.328 -17.694 1.00 17.76 247 ASP B CA 1
ATOM 5791 C C . ASP B 1 272 ? -0.200 53.268 -16.766 1.00 15.70 247 ASP B C 1
ATOM 5792 O O . ASP B 1 272 ? -1.207 53.539 -16.065 1.00 17.52 247 ASP B O 1
ATOM 5797 N N . LEU B 1 273 ? 0.424 52.096 -16.751 1.00 14.21 248 LEU B N 1
ATOM 5798 C CA . LEU B 1 273 ? -0.053 50.944 -15.959 1.00 12.82 248 LEU B CA 1
ATOM 5799 C C . LEU B 1 273 ? 0.957 50.604 -14.878 1.00 12.14 248 LEU B C 1
ATOM 5800 O O . LEU B 1 273 ? 2.141 50.907 -14.989 1.00 13.79 248 LEU B O 1
ATOM 5805 N N . PRO B 1 274 ? 0.519 49.851 -13.856 1.00 11.81 249 PRO B N 1
ATOM 5806 C CA . PRO B 1 274 ? 1.440 49.154 -12.970 1.00 11.23 249 PRO B CA 1
ATOM 5807 C C . PRO B 1 274 ? 2.024 47.938 -13.701 1.00 11.13 249 PRO B C 1
ATOM 5808 O O . PRO B 1 274 ? 1.584 47.598 -14.807 1.00 11.39 249 PRO B O 1
ATOM 5812 N N . PHE B 1 275 ? 2.991 47.283 -13.074 1.00 10.62 250 PHE B N 1
ATOM 5813 C CA . PHE B 1 275 ? 3.652 46.088 -13.636 1.00 10.34 250 PHE B CA 1
ATOM 5814 C C . PHE B 1 275 ? 3.932 45.111 -12.515 1.00 9.76 250 PHE B C 1
ATOM 5815 O O . PHE B 1 275 ? 4.281 45.557 -11.426 1.00 10.72 250 PHE B O 1
ATOM 5823 N N . ALA B 1 276 ? 3.820 43.817 -12.772 1.00 9.56 251 ALA B N 1
ATOM 5824 C CA . ALA B 1 276 ? 4.106 42.813 -11.731 1.00 9.34 251 ALA B CA 1
ATOM 5825 C C . ALA B 1 276 ? 4.952 41.675 -12.276 1.00 9.45 251 ALA B C 1
ATOM 5826 O O . ALA B 1 276 ? 4.784 41.286 -13.433 1.00 10.41 251 ALA B O 1
ATOM 5828 N N . THR B 1 277 ? 5.815 41.128 -11.435 1.00 9.43 252 THR B N 1
ATOM 5829 C CA . THR B 1 277 ? 6.472 39.859 -11.763 1.00 9.50 252 THR B CA 1
ATOM 5830 C C . THR B 1 277 ? 6.897 39.160 -10.486 1.00 9.62 252 THR B C 1
ATOM 5831 O O . THR B 1 277 ? 6.675 39.704 -9.395 1.00 10.66 252 THR B O 1
ATOM 5835 N N . HIS B 1 278 ? 7.418 37.955 -10.642 1.00 9.71 253 HIS B N 1
ATOM 5836 C CA . HIS B 1 278 ? 8.053 37.184 -9.550 1.00 9.33 253 HIS B CA 1
ATOM 5837 C C . HIS B 1 278 ? 9.557 37.201 -9.788 1.00 9.38 253 HIS B C 1
ATOM 5838 O O . HIS B 1 278 ? 10.011 36.936 -10.912 1.00 10.16 253 HIS B O 1
ATOM 5845 N N . VAL B 1 279 ? 10.305 37.482 -8.732 1.00 9.00 254 VAL B N 1
ATOM 5846 C CA . VAL B 1 279 ? 11.768 37.614 -8.849 1.00 9.24 254 VAL B CA 1
ATOM 5847 C C . VAL B 1 279 ? 12.380 37.379 -7.475 1.00 8.96 254 VAL B C 1
ATOM 5848 O O . VAL B 1 279 ? 11.741 37.718 -6.465 1.00 9.27 254 VAL B O 1
ATOM 5852 N N . GLY B 1 280 ? 13.588 36.834 -7.434 1.00 9.51 255 GLY B N 1
ATOM 5853 C CA . GLY B 1 280 ? 14.277 36.586 -6.159 1.00 9.45 255 GLY B CA 1
ATOM 5854 C C . GLY B 1 280 ? 13.447 35.702 -5.252 1.00 9.11 255 GLY B C 1
ATOM 5855 O O . GLY B 1 280 ? 13.437 35.912 -4.020 1.00 9.54 255 GLY B O 1
ATOM 5856 N N . ALA B 1 281 ? 12.777 34.705 -5.810 1.00 8.98 256 ALA B N 1
ATOM 5857 C CA . ALA B 1 281 ? 11.802 33.896 -5.055 1.00 8.96 256 ALA B CA 1
ATOM 5858 C C . ALA B 1 281 ? 12.463 32.722 -4.342 1.00 9.54 256 ALA B C 1
ATOM 5859 O O . ALA B 1 281 ? 11.898 32.256 -3.354 1.00 10.18 256 ALA B O 1
ATOM 5861 N N . LEU B 1 282 ? 13.571 32.225 -4.878 1.00 9.15 257 LEU B N 1
ATOM 5862 C CA . LEU B 1 282 ? 14.125 30.902 -4.521 1.00 9.17 257 LEU B CA 1
ATOM 5863 C C . LEU B 1 282 ? 15.638 30.975 -4.373 1.00 8.80 257 LEU B C 1
ATOM 5864 O O . LEU B 1 282 ? 16.290 31.653 -5.172 1.00 9.65 257 LEU B O 1
ATOM 5869 N N . ARG B 1 283 ? 16.177 30.167 -3.474 1.00 9.25 258 ARG B N 1
ATOM 5870 C CA . ARG B 1 283 ? 17.642 30.056 -3.296 1.00 9.55 258 ARG B CA 1
ATOM 5871 C C . ARG B 1 283 ? 18.319 29.705 -4.621 1.00 9.34 258 ARG B C 1
ATOM 5872 O O . ARG B 1 283 ? 19.375 30.277 -4.931 1.00 9.86 258 ARG B O 1
ATOM 5880 N N . ASN B 1 284 ? 17.745 28.784 -5.395 1.00 9.64 259 ASN B N 1
ATOM 5881 C CA . ASN B 1 284 ? 18.422 28.247 -6.606 1.00 10.15 259 ASN B CA 1
ATOM 5882 C C . ASN B 1 284 ? 18.207 29.156 -7.818 1.00 10.02 259 ASN B C 1
ATOM 5883 O O . ASN B 1 284 ? 18.775 28.873 -8.891 1.00 10.97 259 ASN B O 1
ATOM 5888 N N . GLU B 1 285 ? 17.463 30.240 -7.688 1.00 9.85 260 GLU B N 1
ATOM 5889 C CA . GLU B 1 285 ? 17.122 31.099 -8.844 1.00 10.14 260 GLU B CA 1
ATOM 5890 C C . GLU B 1 285 ? 18.370 31.784 -9.417 1.00 10.07 260 GLU B C 1
ATOM 5891 O O . GLU B 1 285 ? 18.551 31.753 -10.651 1.00 10.52 260 GLU B O 1
ATOM 5897 N N . ALA B 1 286 ? 19.200 32.405 -8.579 1.00 9.90 261 ALA B N 1
ATOM 5898 C CA . ALA B 1 286 ? 20.319 33.229 -9.080 1.00 10.33 261 ALA B CA 1
ATOM 5899 C C . ALA B 1 286 ? 21.241 32.395 -9.976 1.00 10.30 261 ALA B C 1
ATOM 5900 O O . ALA B 1 286 ? 21.633 32.879 -11.048 1.00 10.96 261 ALA B O 1
ATOM 5902 N N . ASP B 1 287 ? 21.619 31.196 -9.534 1.00 10.86 262 ASP B N 1
ATOM 5903 C CA . ASP B 1 287 ? 22.569 30.366 -10.320 1.00 11.60 262 ASP B CA 1
ATOM 5904 C C . ASP B 1 287 ? 21.917 29.982 -11.653 1.00 11.65 262 ASP B C 1
ATOM 5905 O O . ASP B 1 287 ? 22.612 29.993 -12.683 1.00 12.84 262 ASP B O 1
ATOM 5910 N N . ALA B 1 288 ? 20.637 29.626 -11.653 1.00 11.25 263 ALA B N 1
ATOM 5911 C CA . ALA B 1 288 ? 19.924 29.264 -12.902 1.00 11.94 263 ALA B CA 1
ATOM 5912 C C . ALA B 1 288 ? 19.825 30.481 -13.829 1.00 11.33 263 ALA B C 1
ATOM 5913 O O . ALA B 1 288 ? 20.016 30.334 -15.039 1.00 12.55 263 ALA B O 1
ATOM 5915 N N . MET B 1 289 ? 19.574 31.660 -13.278 1.00 10.67 264 MET B N 1
ATOM 5916 C CA . MET B 1 289 ? 19.480 32.895 -14.086 1.00 10.89 264 MET B CA 1
ATOM 5917 C C . MET B 1 289 ? 20.837 33.193 -14.723 1.00 11.46 264 MET B C 1
ATOM 5918 O O . MET B 1 289 ? 20.880 33.526 -15.916 1.00 12.20 264 MET B O 1
ATOM 5923 N N A ARG B 1 290 ? 21.925 33.073 -13.960 0.50 11.52 265 ARG B N 1
ATOM 5924 N N B ARG B 1 290 ? 21.935 33.049 -13.970 0.50 12.19 265 ARG B N 1
ATOM 5925 C CA A ARG B 1 290 ? 23.278 33.311 -14.523 0.50 12.06 265 ARG B CA 1
ATOM 5926 C CA B ARG B 1 290 ? 23.288 33.308 -14.530 0.50 13.09 265 ARG B CA 1
ATOM 5927 C C A ARG B 1 290 ? 23.566 32.277 -15.618 0.50 13.01 265 ARG B C 1
ATOM 5928 C C B ARG B 1 290 ? 23.556 32.274 -15.630 0.50 13.70 265 ARG B C 1
ATOM 5929 O O A ARG B 1 290 ? 24.125 32.672 -16.655 0.50 14.95 265 ARG B O 1
ATOM 5930 O O B ARG B 1 290 ? 24.068 32.662 -16.687 0.50 15.87 265 ARG B O 1
ATOM 5945 N N . ALA B 1 291 ? 23.211 31.007 -15.396 1.00 13.39 266 ALA B N 1
ATOM 5946 C CA . ALA B 1 291 ? 23.509 29.902 -16.338 1.00 14.18 266 ALA B CA 1
ATOM 5947 C C . ALA B 1 291 ? 22.757 30.100 -17.656 1.00 14.48 266 ALA B C 1
ATOM 5948 O O . ALA B 1 291 ? 23.343 29.863 -18.709 1.00 17.40 266 ALA B O 1
ATOM 5950 N N . TYR B 1 292 ? 21.495 30.511 -17.608 1.00 14.09 267 TYR B N 1
ATOM 5951 C CA . TYR B 1 292 ? 20.608 30.495 -18.800 1.00 13.69 267 TYR B CA 1
ATOM 5952 C C . TYR B 1 292 ? 20.414 31.891 -19.410 1.00 12.72 267 TYR B C 1
ATOM 5953 O O . TYR B 1 292 ? 20.089 31.972 -20.611 1.00 15.26 267 TYR B O 1
ATOM 5962 N N . HIS B 1 293 ? 20.538 32.962 -18.627 1.00 12.35 268 HIS B N 1
ATOM 5963 C CA . HIS B 1 293 ? 20.295 34.357 -19.080 1.00 12.90 268 HIS B CA 1
ATOM 5964 C C . HIS B 1 293 ? 21.534 35.242 -18.925 1.00 12.81 268 HIS B C 1
ATOM 5965 O O . HIS B 1 293 ? 21.484 36.390 -19.402 1.00 15.87 268 HIS B O 1
ATOM 5972 N N . GLY B 1 294 ? 22.558 34.786 -18.210 1.00 12.30 269 GLY B N 1
ATOM 5973 C CA . GLY B 1 294 ? 23.787 35.573 -18.007 1.00 12.78 269 GLY B CA 1
ATOM 5974 C C . GLY B 1 294 ? 23.665 36.635 -16.924 1.00 12.51 269 GLY B C 1
ATOM 5975 O O . GLY B 1 294 ? 24.616 37.400 -16.755 1.00 14.12 269 GLY B O 1
ATOM 5976 N N . GLU B 1 295 ? 22.544 36.710 -16.202 1.00 11.92 270 GLU B N 1
ATOM 5977 C CA . GLU B 1 295 ? 22.296 37.820 -15.262 1.00 12.07 270 GLU B CA 1
ATOM 5978 C C . GLU B 1 295 ? 21.123 37.433 -14.375 1.00 12.02 270 GLU B C 1
ATOM 5979 O O . GLU B 1 295 ? 20.274 36.647 -14.808 1.00 12.30 270 GLU B O 1
ATOM 5985 N N . THR B 1 296 ? 21.119 37.925 -13.143 1.00 11.98 271 THR B N 1
ATOM 5986 C CA . THR B 1 296 ? 20.066 37.622 -12.155 1.00 11.51 271 THR B CA 1
ATOM 5987 C C . THR B 1 296 ? 18.830 38.486 -12.410 1.00 11.39 271 THR B C 1
ATOM 5988 O O . THR B 1 296 ? 18.882 39.453 -13.174 1.00 12.35 271 THR B O 1
ATOM 5992 N N . GLY B 1 297 ? 17.739 38.145 -11.735 1.00 11.35 272 GLY B N 1
ATOM 5993 C CA . GLY B 1 297 ? 16.406 38.677 -12.057 1.00 11.90 272 GLY B CA 1
ATOM 5994 C C . GLY B 1 297 ? 16.285 40.181 -11.908 1.00 11.43 272 GLY B C 1
ATOM 5995 O O . GLY B 1 297 ? 15.829 40.838 -12.844 1.00 12.16 272 GLY B O 1
ATOM 5996 N N . VAL B 1 298 ? 16.599 40.738 -10.743 1.00 10.85 273 VAL B N 1
ATOM 5997 C CA . VAL B 1 298 ? 16.386 42.195 -10.539 1.00 10.40 273 VAL B CA 1
ATOM 5998 C C . VAL B 1 298 ? 17.280 42.973 -11.507 1.00 11.09 273 VAL B C 1
ATOM 5999 O O . VAL B 1 298 ? 16.838 43.989 -12.035 1.00 11.09 273 VAL B O 1
ATOM 6003 N N . ARG B 1 299 ? 18.519 42.538 -11.714 1.00 11.07 274 ARG B N 1
ATOM 6004 C CA . ARG B 1 299 ? 19.400 43.255 -12.660 1.00 11.88 274 ARG B CA 1
ATOM 6005 C C . ARG B 1 299 ? 18.828 43.181 -14.083 1.00 11.96 274 ARG B C 1
ATOM 6006 O O . ARG B 1 299 ? 18.901 44.198 -14.785 1.00 13.20 274 ARG B O 1
ATOM 6014 N N . ARG B 1 300 ? 18.264 42.052 -14.505 1.00 11.87 275 ARG B N 1
ATOM 6015 C CA . ARG B 1 300 ? 17.635 41.958 -15.853 1.00 11.95 275 ARG B CA 1
ATOM 6016 C C . ARG B 1 300 ? 16.441 42.907 -15.931 1.00 12.27 275 ARG B C 1
ATOM 6017 O O . ARG B 1 300 ? 16.267 43.583 -16.956 1.00 13.55 275 ARG B O 1
ATOM 6025 N N . LEU B 1 301 ? 15.603 42.942 -14.892 1.00 11.42 276 LEU B N 1
ATOM 6026 C CA . LEU B 1 301 ? 14.442 43.858 -14.879 1.00 12.02 276 LEU B CA 1
ATOM 6027 C C . LEU B 1 301 ? 14.945 45.296 -14.941 1.00 11.97 276 LEU B C 1
ATOM 6028 O O . LEU B 1 301 ? 14.337 46.108 -15.646 1.00 12.79 276 LEU B O 1
ATOM 6033 N N . ALA B 1 302 ? 16.013 45.612 -14.205 1.00 12.28 277 ALA B N 1
ATOM 6034 C CA . ALA B 1 302 ? 16.528 46.993 -14.128 1.00 13.55 277 ALA B CA 1
ATOM 6035 C C . ALA B 1 302 ? 17.034 47.417 -15.513 1.00 14.35 277 ALA B C 1
ATOM 6036 O O . ALA B 1 302 ? 16.774 48.560 -15.921 1.00 16.73 277 ALA B O 1
ATOM 6038 N N . GLU B 1 303 ? 17.738 46.527 -16.210 1.00 14.81 278 GLU B N 1
ATOM 6039 C CA . GLU B 1 303 ? 18.279 46.809 -17.567 1.00 16.65 278 GLU B CA 1
ATOM 6040 C C . GLU B 1 303 ? 17.132 47.179 -18.517 1.00 15.69 278 GLU B C 1
ATOM 6041 O O . GLU B 1 303 ? 17.350 48.021 -19.414 1.00 18.24 278 GLU B O 1
ATOM 6047 N N . ALA B 1 304 ? 15.965 46.550 -18.351 1.00 15.09 279 ALA B N 1
ATOM 6048 C CA . ALA B 1 304 ? 14.778 46.757 -19.211 1.00 15.54 279 ALA B CA 1
ATOM 6049 C C . ALA B 1 304 ? 14.022 48.027 -18.802 1.00 16.31 279 ALA B C 1
ATOM 6050 O O . ALA B 1 304 ? 13.089 48.394 -19.515 1.00 19.42 279 ALA B O 1
ATOM 6052 N N . GLY B 1 305 ? 14.358 48.650 -17.672 1.00 15.56 280 GLY B N 1
ATOM 6053 C CA . GLY B 1 305 ? 13.642 49.836 -17.158 1.00 16.27 280 GLY B CA 1
ATOM 6054 C C . GLY B 1 305 ? 12.438 49.470 -16.297 1.00 14.75 280 GLY B C 1
ATOM 6055 O O . GLY B 1 305 ? 11.542 50.335 -16.120 1.00 17.91 280 GLY B O 1
ATOM 6056 N N . LEU B 1 306 ? 12.367 48.238 -15.781 1.00 13.23 281 LEU B N 1
ATOM 6057 C CA . LEU B 1 306 ? 11.176 47.762 -15.030 1.00 12.59 281 LEU B CA 1
ATOM 6058 C C . LEU B 1 306 ? 11.343 47.904 -13.512 1.00 12.58 281 LEU B C 1
ATOM 6059 O O . LEU B 1 306 ? 10.369 47.623 -12.810 1.00 12.73 281 LEU B O 1
ATOM 6064 N N . VAL B 1 307 ? 12.505 48.311 -12.991 1.00 11.94 282 VAL B N 1
ATOM 6065 C CA . VAL B 1 307 ? 12.654 48.503 -11.522 1.00 11.99 282 VAL B CA 1
ATOM 6066 C C . VAL B 1 307 ? 12.381 49.967 -11.205 1.00 12.41 282 VAL B C 1
ATOM 6067 O O . VAL B 1 307 ? 13.306 50.779 -11.180 1.00 14.63 282 VAL B O 1
ATOM 6071 N N . ASP B 1 308 ? 11.109 50.268 -10.989 1.00 11.87 283 ASP B N 1
ATOM 6072 C CA . ASP B 1 308 ? 10.637 51.643 -10.727 1.00 11.68 283 ASP B CA 1
ATOM 6073 C C . ASP B 1 308 ? 9.383 51.542 -9.858 1.00 11.09 283 ASP B C 1
ATOM 6074 O O . ASP B 1 308 ? 9.057 50.444 -9.384 1.00 11.35 283 ASP B O 1
ATOM 6079 N N . GLU B 1 309 ? 8.681 52.652 -9.698 1.00 11.53 284 GLU B N 1
ATOM 6080 C CA . GLU B 1 309 ? 7.546 52.755 -8.752 1.00 11.81 284 GLU B CA 1
ATOM 6081 C C . GLU B 1 309 ? 6.376 51.897 -9.245 1.00 11.55 284 GLU B C 1
ATOM 6082 O O . GLU B 1 309 ? 5.492 51.608 -8.444 1.00 12.99 284 GLU B O 1
ATOM 6088 N N . ARG B 1 310 ? 6.355 51.497 -10.514 1.00 11.86 285 ARG B N 1
ATOM 6089 C CA . ARG B 1 310 ? 5.236 50.695 -11.074 1.00 11.62 285 ARG B CA 1
ATOM 6090 C C . ARG B 1 310 ? 5.353 49.222 -10.676 1.00 10.53 285 ARG B C 1
ATOM 6091 O O . ARG B 1 310 ? 4.338 48.518 -10.748 1.00 10.35 285 ARG B O 1
ATOM 6099 N N . LEU B 1 311 ? 6.542 48.776 -10.273 1.00 10.39 286 LEU B N 1
ATOM 6100 C CA . LEU B 1 311 ? 6.813 47.335 -10.087 1.00 10.29 286 LEU B CA 1
ATOM 6101 C C . LEU B 1 311 ? 6.249 46.830 -8.766 1.00 9.71 286 LEU B C 1
ATOM 6102 O O . LEU B 1 311 ? 6.639 47.357 -7.708 1.00 10.13 286 LEU B O 1
ATOM 6107 N N . MET B 1 312 ? 5.460 45.765 -8.835 1.00 9.09 287 MET B N 1
ATOM 6108 C CA . MET B 1 312 ? 5.170 44.882 -7.682 1.00 8.91 287 MET B CA 1
ATOM 6109 C C . MET B 1 312 ? 5.915 43.577 -7.931 1.00 8.72 287 MET B C 1
ATOM 6110 O O . MET B 1 312 ? 5.571 42.837 -8.864 1.00 9.79 287 MET B O 1
ATOM 6115 N N . ALA B 1 313 ? 6.927 43.341 -7.110 1.00 8.42 288 ALA B N 1
ATOM 6116 C CA . ALA B 1 313 ? 7.760 42.132 -7.172 1.00 9.09 288 ALA B CA 1
ATOM 6117 C C . ALA B 1 313 ? 7.238 41.125 -6.151 1.00 8.72 288 ALA B C 1
ATOM 6118 O O . ALA B 1 313 ? 7.265 41.414 -4.947 1.00 9.25 288 ALA B O 1
ATOM 6120 N N . GLY B 1 314 ? 6.831 39.954 -6.617 1.00 8.80 289 GLY B N 1
ATOM 6121 C CA . GLY B 1 314 ? 6.422 38.845 -5.747 1.00 8.88 289 GLY B CA 1
ATOM 6122 C C . GLY B 1 314 ? 7.623 38.171 -5.127 1.00 8.35 289 GLY B C 1
ATOM 6123 O O . GLY B 1 314 ? 8.559 37.794 -5.866 1.00 9.33 289 GLY B O 1
ATOM 6124 N N . HIS B 1 315 ? 7.586 38.048 -3.801 1.00 8.99 290 HIS B N 1
ATOM 6125 C CA . HIS B 1 315 ? 8.583 37.325 -2.962 1.00 8.93 290 HIS B CA 1
ATOM 6126 C C . HIS B 1 315 ? 9.826 38.191 -2.775 1.00 8.78 290 HIS B C 1
ATOM 6127 O O . HIS B 1 315 ? 10.018 38.747 -1.695 1.00 9.43 290 HIS B O 1
ATOM 6134 N N . SER B 1 316 ? 10.672 38.306 -3.792 1.00 8.93 291 SER B N 1
ATOM 6135 C CA . SER B 1 316 ? 11.742 39.329 -3.855 1.00 9.19 291 SER B CA 1
ATOM 6136 C C . SER B 1 316 ? 12.635 39.294 -2.606 1.00 8.66 291 SER B C 1
ATOM 6137 O O . SER B 1 316 ? 12.981 40.345 -2.088 1.00 9.32 291 SER B O 1
ATOM 6140 N N . ALA B 1 317 ? 13.047 38.100 -2.191 1.00 8.25 292 ALA B N 1
ATOM 6141 C CA . ALA B 1 317 ? 13.869 37.905 -0.984 1.00 8.64 292 ALA B CA 1
ATOM 6142 C C . ALA B 1 317 ? 15.317 37.554 -1.327 1.00 8.50 292 ALA B C 1
ATOM 6143 O O . ALA B 1 317 ? 16.219 37.839 -0.504 1.00 9.37 292 ALA B O 1
ATOM 6145 N N . PHE B 1 318 ? 15.562 36.876 -2.439 1.00 8.93 293 PHE B N 1
ATOM 6146 C CA . PHE B 1 318 ? 16.914 36.404 -2.819 1.00 9.16 293 PHE B CA 1
ATOM 6147 C C . PHE B 1 318 ? 17.541 37.459 -3.727 1.00 9.96 293 PHE B C 1
ATOM 6148 O O . PHE B 1 318 ? 17.665 37.265 -4.940 1.00 11.41 293 PHE B O 1
ATOM 6156 N N . LEU B 1 319 ? 17.856 38.595 -3.117 1.00 9.85 294 LEU B N 1
ATOM 6157 C CA . LEU B 1 319 ? 18.442 39.790 -3.763 1.00 10.07 294 LEU B CA 1
ATOM 6158 C C . LEU B 1 319 ? 19.770 40.077 -3.080 1.00 10.66 294 LEU B C 1
ATOM 6159 O O . LEU B 1 319 ? 19.792 40.142 -1.832 1.00 11.47 294 LEU B O 1
ATOM 6164 N N . ASP B 1 320 ? 20.818 40.295 -3.861 1.00 11.05 295 ASP B N 1
ATOM 6165 C CA . ASP B 1 320 ? 22.112 40.705 -3.270 1.00 11.61 295 ASP B CA 1
ATOM 6166 C C . ASP B 1 320 ? 22.044 42.202 -2.956 1.00 10.95 295 ASP B C 1
ATOM 6167 O O . ASP B 1 320 ? 20.996 42.864 -3.180 1.00 11.21 295 ASP B O 1
ATOM 6172 N N . ASP B 1 321 ? 23.111 42.731 -2.384 1.00 11.41 296 ASP B N 1
ATOM 6173 C CA . ASP B 1 321 ? 23.112 44.131 -1.901 1.00 12.40 296 ASP B CA 1
ATOM 6174 C C . ASP B 1 321 ? 22.816 45.083 -3.060 1.00 11.11 296 ASP B C 1
ATOM 6175 O O . ASP B 1 321 ? 22.156 46.101 -2.864 1.00 11.53 296 ASP B O 1
ATOM 6180 N N . GLN B 1 322 ? 23.383 44.809 -4.221 1.00 11.01 297 GLN B N 1
ATOM 6181 C CA . GLN B 1 322 ? 23.217 45.712 -5.376 1.00 11.28 297 GLN B CA 1
ATOM 6182 C C . GLN B 1 322 ? 21.759 45.691 -5.839 1.00 10.56 297 GLN B C 1
ATOM 6183 O O . GLN B 1 322 ? 21.212 46.746 -6.163 1.00 11.27 297 GLN B O 1
ATOM 6189 N N . GLU B 1 323 ? 21.144 44.515 -5.842 1.00 10.38 298 GLU B N 1
ATOM 6190 C CA . GLU B 1 323 ? 19.727 44.373 -6.251 1.00 10.26 298 GLU B CA 1
ATOM 6191 C C . GLU B 1 323 ? 18.814 45.043 -5.216 1.00 9.77 298 GLU B C 1
ATOM 6192 O O . GLU B 1 323 ? 17.822 45.682 -5.595 1.00 9.89 298 GLU B O 1
ATOM 6198 N N . GLN B 1 324 ? 19.145 44.944 -3.932 1.00 9.98 299 GLN B N 1
ATOM 6199 C CA . GLN B 1 324 ? 18.386 45.647 -2.877 1.00 9.86 299 GLN B CA 1
ATOM 6200 C C . GLN B 1 324 ? 18.447 47.153 -3.135 1.00 9.86 299 GLN B C 1
ATOM 6201 O O . GLN B 1 324 ? 17.401 47.827 -3.065 1.00 10.27 299 GLN B O 1
ATOM 6207 N N . LYS B 1 325 ? 19.634 47.669 -3.456 1.00 10.52 300 LYS B N 1
ATOM 6208 C CA . LYS B 1 325 ? 19.777 49.121 -3.713 1.00 11.37 300 LYS B CA 1
ATOM 6209 C C . LYS B 1 325 ? 18.996 49.519 -4.973 1.00 10.48 300 LYS B C 1
ATOM 6210 O O . LYS B 1 325 ? 18.450 50.620 -4.980 1.00 11.07 300 LYS B O 1
ATOM 6216 N N . LEU B 1 326 ? 18.953 48.670 -6.000 1.00 10.26 301 LEU B N 1
ATOM 6217 C CA . LEU B 1 326 ? 18.133 48.986 -7.201 1.00 10.40 301 LEU B CA 1
ATOM 6218 C C . LEU B 1 326 ? 16.658 49.140 -6.812 1.00 10.07 301 LEU B C 1
ATOM 6219 O O . LEU B 1 326 ? 15.987 50.072 -7.288 1.00 10.33 301 LEU B O 1
ATOM 6224 N N . MET B 1 327 ? 16.146 48.230 -5.985 1.00 9.89 302 MET B N 1
ATOM 6225 C CA . MET B 1 327 ? 14.727 48.289 -5.564 1.00 9.81 302 MET B CA 1
ATOM 6226 C C . MET B 1 327 ? 14.481 49.585 -4.783 1.00 9.33 302 MET B C 1
ATOM 6227 O O . MET B 1 327 ? 13.486 50.273 -5.045 1.00 10.08 302 MET B O 1
ATOM 6232 N N . LEU B 1 328 ? 15.373 49.920 -3.851 1.00 9.53 303 LEU B N 1
ATOM 6233 C CA . LEU B 1 328 ? 15.218 51.147 -3.030 1.00 10.72 303 LEU B CA 1
ATOM 6234 C C . LEU B 1 328 ? 15.301 52.389 -3.909 1.00 10.01 303 LEU B C 1
ATOM 6235 O O . LEU B 1 328 ? 14.481 53.310 -3.731 1.00 11.19 303 LEU B O 1
ATOM 6240 N N . ALA B 1 329 ? 16.246 52.419 -4.844 1.00 10.88 304 ALA B N 1
ATOM 6241 C CA . ALA B 1 329 ? 16.455 53.585 -5.727 1.00 11.37 304 ALA B CA 1
ATOM 6242 C C . ALA B 1 329 ? 15.232 53.788 -6.623 1.00 11.22 304 ALA B C 1
ATOM 6243 O O . ALA B 1 329 ? 14.923 54.932 -6.950 1.00 13.27 304 ALA B O 1
ATOM 6245 N N . GLY B 1 330 ? 14.613 52.698 -7.058 1.00 11.16 305 GLY B N 1
ATOM 6246 C CA . GLY B 1 330 ? 13.434 52.743 -7.935 1.00 10.94 305 GLY B CA 1
ATOM 6247 C C . GLY B 1 330 ? 12.133 52.980 -7.185 1.00 10.93 305 GLY B C 1
ATOM 6248 O O . GLY B 1 330 ? 11.107 53.178 -7.830 1.00 11.52 305 GLY B O 1
ATOM 6249 N N . ARG B 1 331 ? 12.149 52.900 -5.858 1.00 10.96 306 ARG B N 1
ATOM 6250 C CA . ARG B 1 331 ? 10.934 52.980 -5.006 1.00 11.57 306 ARG B CA 1
ATOM 6251 C C . ARG B 1 331 ? 9.946 51.917 -5.484 1.00 10.53 306 ARG B C 1
ATOM 6252 O O . ARG B 1 331 ? 8.728 52.184 -5.543 1.00 11.79 306 ARG B O 1
ATOM 6260 N N . ALA B 1 332 ? 10.451 50.725 -5.784 1.00 10.24 307 ALA B N 1
ATOM 6261 C CA . ALA B 1 332 ? 9.636 49.559 -6.169 1.00 10.47 307 ALA B CA 1
ATOM 6262 C C . ALA B 1 332 ? 8.896 49.020 -4.944 1.00 9.77 307 ALA B C 1
ATOM 6263 O O . ALA B 1 332 ? 9.008 49.544 -3.829 1.00 11.55 307 ALA B O 1
ATOM 6265 N N . HIS B 1 333 ? 8.130 47.979 -5.168 1.00 9.19 308 HIS B N 1
ATOM 6266 C CA . HIS B 1 333 ? 7.185 47.427 -4.183 1.00 8.73 308 HIS B CA 1
ATOM 6267 C C . HIS B 1 333 ? 7.377 45.926 -4.110 1.00 8.53 308 HIS B C 1
ATOM 6268 O O . HIS B 1 333 ? 7.534 45.294 -5.166 1.00 9.52 308 HIS B O 1
ATOM 6275 N N . ILE B 1 334 ? 7.342 45.362 -2.907 1.00 8.60 309 ILE B N 1
ATOM 6276 C CA . ILE B 1 334 ? 7.408 43.891 -2.733 1.00 7.96 309 ILE B CA 1
ATOM 6277 C C . ILE B 1 334 ? 6.087 43.416 -2.145 1.00 8.08 309 ILE B C 1
ATOM 6278 O O . ILE B 1 334 ? 5.610 43.990 -1.163 1.00 8.60 309 ILE B O 1
ATOM 6283 N N . SER B 1 335 ? 5.534 42.378 -2.757 1.00 7.78 310 SER B N 1
ATOM 6284 C CA . SER B 1 335 ? 4.404 41.633 -2.167 1.00 7.94 310 SER B CA 1
ATOM 6285 C C . SER B 1 335 ? 4.954 40.345 -1.574 1.00 8.14 310 SER B C 1
ATOM 6286 O O . SER B 1 335 ? 5.567 39.559 -2.298 1.00 9.06 310 SER B O 1
ATOM 6289 N N . HIS B 1 336 ? 4.697 40.145 -0.288 1.00 8.01 311 HIS B N 1
ATOM 6290 C CA . HIS B 1 336 ? 5.268 39.030 0.487 1.00 8.41 311 HIS B CA 1
ATOM 6291 C C . HIS B 1 336 ? 4.141 38.108 0.953 1.00 7.52 311 HIS B C 1
ATOM 6292 O O . HIS B 1 336 ? 3.064 38.610 1.337 1.00 8.37 311 HIS B O 1
ATOM 6299 N N . SER B 1 337 ? 4.398 36.799 0.990 1.00 7.72 312 SER B N 1
ATOM 6300 C CA . SER B 1 337 ? 3.347 35.793 1.279 1.00 8.30 312 SER B CA 1
ATOM 6301 C C . SER B 1 337 ? 3.780 34.863 2.402 1.00 7.75 312 SER B C 1
ATOM 6302 O O . SER B 1 337 ? 3.831 33.650 2.227 1.00 8.35 312 SER B O 1
ATOM 6305 N N . PRO B 1 338 ? 4.047 35.393 3.619 1.00 8.00 313 PRO B N 1
ATOM 6306 C CA . PRO B 1 338 ? 4.617 34.572 4.689 1.00 8.59 313 PRO B CA 1
ATOM 6307 C C . PRO B 1 338 ? 3.669 33.528 5.286 1.00 8.67 313 PRO B C 1
ATOM 6308 O O . PRO B 1 338 ? 4.122 32.667 6.008 1.00 9.41 313 PRO B O 1
ATOM 6312 N N . GLY B 1 339 ? 2.373 33.591 4.964 1.00 8.82 314 GLY B N 1
ATOM 6313 C CA . GLY B 1 339 ? 1.444 32.551 5.422 1.00 8.97 314 GLY B CA 1
ATOM 6314 C C . GLY B 1 339 ? 1.627 31.230 4.696 1.00 8.83 314 GLY B C 1
ATOM 6315 O O . GLY B 1 339 ? 1.159 30.212 5.211 1.00 9.63 314 GLY B O 1
ATOM 6316 N N . LYS B 1 340 ? 2.302 31.223 3.541 1.00 8.18 315 LYS B N 1
ATOM 6317 C CA . LYS B 1 340 ? 2.282 30.012 2.692 1.00 8.19 315 LYS B CA 1
ATOM 6318 C C . LYS B 1 340 ? 3.679 29.516 2.307 1.00 7.93 315 LYS B C 1
ATOM 6319 O O . LYS B 1 340 ? 3.766 28.467 1.670 1.00 8.50 315 LYS B O 1
ATOM 6325 N N . TYR B 1 341 ? 4.753 30.146 2.767 1.00 7.73 316 TYR B N 1
ATOM 6326 C CA . TYR B 1 341 ? 6.099 29.689 2.344 1.00 7.98 316 TYR B CA 1
ATOM 6327 C C . TYR B 1 341 ? 6.388 28.282 2.870 1.00 7.92 316 TYR B C 1
ATOM 6328 O O . TYR B 1 341 ? 6.814 27.406 2.116 1.00 8.44 316 TYR B O 1
ATOM 6337 N N . GLY B 1 342 ? 6.147 28.033 4.152 1.00 8.36 317 GLY B N 1
ATOM 6338 C CA . GLY B 1 342 ? 6.521 26.735 4.731 1.00 8.37 317 GLY B CA 1
ATOM 6339 C C . GLY B 1 342 ? 5.897 25.551 4.005 1.00 8.09 317 GLY B C 1
ATOM 6340 O O . GLY B 1 342 ? 6.579 24.600 3.630 1.00 8.70 317 GLY B O 1
ATOM 6341 N N . PRO B 1 343 ? 4.567 25.557 3.778 1.00 8.77 318 PRO B N 1
ATOM 6342 C CA . PRO B 1 343 ? 3.930 24.432 3.090 1.00 9.43 318 PRO B CA 1
ATOM 6343 C C . PRO B 1 343 ? 4.398 24.221 1.643 1.00 8.67 318 PRO B C 1
ATOM 6344 O O . PRO B 1 343 ? 4.227 23.129 1.114 1.00 10.25 318 PRO B O 1
ATOM 6348 N N . SER B 1 344 ? 4.973 25.254 1.030 1.00 9.07 319 SER B N 1
ATOM 6349 C CA . SER B 1 344 ? 5.575 25.169 -0.324 1.00 10.14 319 SER B CA 1
ATOM 6350 C C . SER B 1 344 ? 7.063 24.793 -0.256 1.00 9.63 319 SER B C 1
ATOM 6351 O O . SER B 1 344 ? 7.662 24.553 -1.316 1.00 10.29 319 SER B O 1
ATOM 6354 N N . GLY B 1 345 ? 7.669 24.796 0.934 1.00 9.04 320 GLY B N 1
ATOM 6355 C CA . GLY B 1 345 ? 9.116 24.579 1.078 1.00 9.47 320 GLY B CA 1
ATOM 6356 C C . GLY B 1 345 ? 9.914 25.786 0.635 1.00 8.68 320 GLY B C 1
ATOM 6357 O O . GLY B 1 345 ? 11.121 25.647 0.427 1.00 8.71 320 GLY B O 1
ATOM 6358 N N . GLU B 1 346 ? 9.289 26.943 0.512 1.00 8.42 321 GLU B N 1
ATOM 6359 C CA . GLU B 1 346 ? 9.970 28.214 0.215 1.00 8.63 321 GLU B CA 1
ATOM 6360 C C . GLU B 1 346 ? 10.634 28.721 1.498 1.00 8.50 321 GLU B C 1
ATOM 6361 O O . GLU B 1 346 ? 10.192 28.360 2.595 1.00 10.43 321 GLU B O 1
ATOM 6367 N N . SER B 1 347 ? 11.632 29.571 1.327 1.00 8.49 322 SER B N 1
ATOM 6368 C CA . SER B 1 347 ? 12.447 30.123 2.427 1.00 8.43 322 SER B CA 1
ATOM 6369 C C . SER B 1 347 ? 12.609 31.629 2.228 1.00 8.40 322 SER B C 1
ATOM 6370 O O . SER B 1 347 ? 13.633 32.203 2.593 1.00 9.29 322 SER B O 1
ATOM 6373 N N . ALA B 1 348 ? 11.566 32.263 1.694 1.00 8.23 323 ALA B N 1
ATOM 6374 C CA . ALA B 1 348 ? 11.591 33.671 1.263 1.00 8.45 323 ALA B CA 1
ATOM 6375 C C . ALA B 1 348 ? 11.406 34.654 2.420 1.00 8.25 323 ALA B C 1
ATOM 6376 O O . ALA B 1 348 ? 11.314 35.860 2.142 1.00 8.98 323 ALA B O 1
ATOM 6378 N N . LEU B 1 349 ? 11.367 34.185 3.669 1.00 8.66 324 LEU B N 1
ATOM 6379 C CA . LEU B 1 349 ? 11.358 35.122 4.821 1.00 8.31 324 LEU B CA 1
ATOM 6380 C C . LEU B 1 349 ? 12.694 35.088 5.556 1.00 8.06 324 LEU B C 1
ATOM 6381 O O . LEU B 1 349 ? 13.355 36.143 5.651 1.00 9.25 324 LEU B O 1
ATOM 6386 N N . THR B 1 350 ? 13.066 33.935 6.095 1.00 8.23 325 THR B N 1
ATOM 6387 C CA . THR B 1 350 ? 14.142 33.885 7.109 1.00 8.94 325 THR B CA 1
ATOM 6388 C C . THR B 1 350 ? 15.512 33.582 6.512 1.00 8.97 325 THR B C 1
ATOM 6389 O O . THR B 1 350 ? 16.515 33.920 7.164 1.00 10.19 325 THR B O 1
ATOM 6393 N N . GLU B 1 351 ? 15.599 32.911 5.372 1.00 8.81 326 GLU B N 1
ATOM 6394 C CA . GLU B 1 351 ? 16.925 32.474 4.882 1.00 9.42 326 GLU B CA 1
ATOM 6395 C C . GLU B 1 351 ? 17.788 33.695 4.572 1.00 9.57 326 GLU B C 1
ATOM 6396 O O . GLU B 1 351 ? 19.004 33.663 4.871 1.00 10.99 326 GLU B O 1
ATOM 6402 N N . THR B 1 352 ? 17.195 34.753 4.040 1.00 8.83 327 THR B N 1
ATOM 6403 C CA . THR B 1 352 ? 17.929 35.998 3.729 1.00 9.17 327 THR B CA 1
ATOM 6404 C C . THR B 1 352 ? 17.502 37.169 4.610 1.00 9.40 327 THR B C 1
ATOM 6405 O O . THR B 1 352 ? 18.306 38.091 4.751 1.00 10.61 327 THR B O 1
ATOM 6409 N N . GLY B 1 353 ? 16.284 37.179 5.150 1.00 8.64 328 GLY B N 1
ATOM 6410 C CA . GLY B 1 353 ? 15.764 38.324 5.913 1.00 9.11 328 GLY B CA 1
ATOM 6411 C C . GLY B 1 353 ? 15.628 39.594 5.092 1.00 9.17 328 GLY B C 1
ATOM 6412 O O . GLY B 1 353 ? 15.431 40.668 5.670 1.00 9.41 328 GLY B O 1
ATOM 6413 N N . VAL B 1 354 ? 15.731 39.511 3.769 1.00 8.53 329 VAL B N 1
ATOM 6414 C CA . VAL B 1 354 ? 15.802 40.734 2.930 1.00 8.81 329 VAL B CA 1
ATOM 6415 C C . VAL B 1 354 ? 14.476 41.489 2.923 1.00 8.37 329 VAL B C 1
ATOM 6416 O O . VAL B 1 354 ? 14.519 42.726 2.896 1.00 9.01 329 VAL B O 1
ATOM 6420 N N . VAL B 1 355 ? 13.331 40.819 2.916 1.00 8.05 330 VAL B N 1
ATOM 6421 C CA . VAL B 1 355 ? 12.068 41.588 2.756 1.00 8.20 330 VAL B CA 1
ATOM 6422 C C . VAL B 1 355 ? 11.810 42.426 4.008 1.00 8.05 330 VAL B C 1
ATOM 6423 O O . VAL B 1 355 ? 11.580 43.634 3.898 1.00 8.66 330 VAL B O 1
ATOM 6427 N N . PRO B 1 356 ? 11.929 41.885 5.248 1.00 8.34 331 PRO B N 1
ATOM 6428 C CA . PRO B 1 356 ? 11.789 42.753 6.418 1.00 8.54 331 PRO B CA 1
ATOM 6429 C C . PRO B 1 356 ? 12.847 43.867 6.442 1.00 8.18 331 PRO B C 1
ATOM 6430 O O . PRO B 1 356 ? 12.548 44.972 6.856 1.00 9.38 331 PRO B O 1
ATOM 6434 N N . ALA B 1 357 ? 14.064 43.575 5.991 1.00 8.78 332 ALA B N 1
ATOM 6435 C CA . ALA B 1 357 ? 15.138 44.582 5.953 1.00 9.64 332 ALA B CA 1
ATOM 6436 C C . ALA B 1 357 ? 14.799 45.699 4.971 1.00 8.93 332 ALA B C 1
ATOM 6437 O O . ALA B 1 357 ? 15.006 46.858 5.302 1.00 9.97 332 ALA B O 1
ATOM 6439 N N . LEU B 1 358 ? 14.279 45.367 3.794 1.00 9.39 333 LEU B N 1
ATOM 6440 C CA . LEU B 1 358 ? 13.928 46.409 2.806 1.00 9.33 333 LEU B CA 1
ATOM 6441 C C . LEU B 1 358 ? 12.779 47.252 3.349 1.00 8.50 333 LEU B C 1
ATOM 6442 O O . LEU B 1 358 ? 12.785 48.461 3.151 1.00 9.07 333 LEU B O 1
ATOM 6447 N N . ARG B 1 359 ? 11.824 46.627 4.030 1.00 8.59 334 ARG B N 1
ATOM 6448 C CA . ARG B 1 359 ? 10.722 47.365 4.687 1.00 9.05 334 ARG B CA 1
ATOM 6449 C C . ARG B 1 359 ? 11.309 48.344 5.710 1.00 8.80 334 ARG B C 1
ATOM 6450 O O . ARG B 1 359 ? 10.924 49.529 5.721 1.00 9.83 334 ARG B O 1
ATOM 6458 N N . ARG B 1 360 ? 12.225 47.887 6.561 1.00 9.52 335 ARG B N 1
ATOM 6459 C CA . ARG B 1 360 ? 12.829 48.810 7.548 1.00 10.12 335 ARG B CA 1
ATOM 6460 C C . ARG B 1 360 ? 13.589 49.939 6.839 1.00 10.16 335 ARG B C 1
ATOM 6461 O O . ARG B 1 360 ? 13.662 51.053 7.372 1.00 12.11 335 ARG B O 1
ATOM 6469 N N . ALA B 1 361 ? 14.154 49.665 5.668 1.00 10.23 336 ALA B N 1
ATOM 6470 C CA . ALA B 1 361 ? 14.918 50.654 4.876 1.00 10.69 336 ALA B CA 1
ATOM 6471 C C . ALA B 1 361 ? 13.998 51.587 4.089 1.00 10.78 336 ALA B C 1
ATOM 6472 O O . ALA B 1 361 ? 14.523 52.451 3.372 1.00 11.56 336 ALA B O 1
ATOM 6474 N N . GLY B 1 362 ? 12.681 51.416 4.195 1.00 10.56 337 GLY B N 1
ATOM 6475 C CA . GLY B 1 362 ? 11.708 52.365 3.624 1.00 10.99 337 GLY B CA 1
ATOM 6476 C C . GLY B 1 362 ? 11.051 51.893 2.333 1.00 9.97 337 GLY B C 1
ATOM 6477 O O . GLY B 1 362 ? 10.313 52.672 1.739 1.00 10.61 337 GLY B O 1
ATOM 6478 N N . LEU B 1 363 ? 11.256 50.648 1.923 1.00 9.14 338 LEU B N 1
ATOM 6479 C CA . LEU B 1 363 ? 10.547 50.120 0.744 1.00 9.24 338 LEU B CA 1
ATOM 6480 C C . LEU B 1 363 ? 9.108 49.804 1.135 1.00 8.92 338 LEU B C 1
ATOM 6481 O O . LEU B 1 363 ? 8.866 49.251 2.211 1.00 10.05 338 LEU B O 1
ATOM 6486 N N . ASP B 1 364 ? 8.185 50.047 0.218 1.00 9.26 339 ASP B N 1
ATOM 6487 C CA . ASP B 1 364 ? 6.794 49.588 0.395 1.00 9.40 339 ASP B CA 1
ATOM 6488 C C . ASP B 1 364 ? 6.753 48.063 0.283 1.00 8.77 339 ASP B C 1
ATOM 6489 O O . ASP B 1 364 ? 7.158 47.488 -0.753 1.00 9.21 339 ASP B O 1
ATOM 6494 N N . VAL B 1 365 ? 6.199 47.431 1.311 1.00 8.27 340 VAL B N 1
ATOM 6495 C CA . VAL B 1 365 ? 6.023 45.962 1.360 1.00 7.91 340 VAL B CA 1
ATOM 6496 C C . VAL B 1 365 ? 4.592 45.675 1.797 1.00 8.09 340 VAL B C 1
ATOM 6497 O O . VAL B 1 365 ? 4.151 46.190 2.832 1.00 8.68 340 VAL B O 1
ATOM 6501 N N . SER B 1 366 ? 3.895 44.883 0.997 1.00 7.73 341 SER B N 1
ATOM 6502 C CA . SER B 1 366 ? 2.505 44.454 1.274 1.00 8.13 341 SER B CA 1
ATOM 6503 C C . SER B 1 366 ? 2.455 42.942 1.472 1.00 7.81 341 SER B C 1
ATOM 6504 O O . SER B 1 366 ? 3.456 42.240 1.257 1.00 8.59 341 SER B O 1
ATOM 6507 N N . LEU B 1 367 ? 1.305 42.476 1.939 1.00 8.00 342 LEU B N 1
ATOM 6508 C CA . LEU B 1 367 ? 1.062 41.053 2.241 1.00 7.92 342 LEU B CA 1
ATOM 6509 C C . LEU B 1 367 ? 0.018 40.503 1.287 1.00 7.87 342 LEU B C 1
ATOM 6510 O O . LEU B 1 367 ? -1.035 41.131 1.109 1.00 9.08 342 LEU B O 1
ATOM 6515 N N . SER B 1 368 ? 0.275 39.312 0.779 1.00 7.81 343 SER B N 1
ATOM 6516 C CA . SER B 1 368 ? -0.598 38.672 -0.222 1.00 7.93 343 SER B CA 1
ATOM 6517 C C . SER B 1 368 ? -0.661 37.174 0.030 1.00 8.25 343 SER B C 1
ATOM 6518 O O . SER B 1 368 ? 0.188 36.632 0.756 1.00 9.07 343 SER B O 1
ATOM 6521 N N . THR B 1 369 ? -1.613 36.510 -0.608 1.00 9.16 344 THR B N 1
ATOM 6522 C CA . THR B 1 369 ? -1.848 35.086 -0.330 1.00 9.89 344 THR B CA 1
ATOM 6523 C C . THR B 1 369 ? -1.097 34.173 -1.289 1.00 10.02 344 THR B C 1
ATOM 6524 O O . THR B 1 369 ? -0.941 33.005 -0.955 1.00 11.65 344 THR B O 1
ATOM 6528 N N . ASP B 1 370 ? -0.707 34.661 -2.466 1.00 10.58 345 ASP B N 1
ATOM 6529 C CA . ASP B 1 370 ? -0.153 33.770 -3.505 1.00 11.76 345 ASP B CA 1
ATOM 6530 C C . ASP B 1 370 ? -1.309 32.829 -3.799 1.00 16.58 345 ASP B C 1
ATOM 6531 O O . ASP B 1 370 ? -2.466 33.188 -3.576 1.00 22.53 345 ASP B O 1
ATOM 6536 N N . ALA B 1 371 ? -1.080 31.630 -4.225 1.00 21.16 346 ALA B N 1
ATOM 6537 C CA . ALA B 1 371 ? -2.273 30.771 -4.361 1.00 22.49 346 ALA B CA 1
ATOM 6538 C C . ALA B 1 371 ? -1.802 29.388 -4.654 1.00 22.80 346 ALA B C 1
ATOM 6539 O O . ALA B 1 371 ? -0.623 29.182 -4.959 1.00 35.02 346 ALA B O 1
ATOM 6541 N N . ALA B 1 372 ? -2.751 28.493 -4.573 1.00 18.96 347 ALA B N 1
ATOM 6542 C CA . ALA B 1 372 ? -2.577 27.153 -5.131 1.00 20.20 347 ALA B CA 1
ATOM 6543 C C . ALA B 1 372 ? -3.959 26.662 -5.522 1.00 16.37 347 ALA B C 1
ATOM 6544 O O . ALA B 1 372 ? -4.877 27.478 -5.796 1.00 15.80 347 ALA B O 1
ATOM 6546 N N . ALA B 1 373 ? -4.059 25.360 -5.612 1.00 16.35 348 ALA B N 1
ATOM 6547 C CA . ALA B 1 373 ? -5.136 24.705 -6.356 1.00 13.99 348 ALA B CA 1
ATOM 6548 C C . ALA B 1 373 ? -6.275 24.321 -5.428 1.00 12.14 348 ALA B C 1
ATOM 6549 O O . ALA B 1 373 ? -7.317 23.986 -5.954 1.00 13.69 348 ALA B O 1
ATOM 6551 N N . LEU B 1 374 ? -6.053 24.337 -4.117 1.00 13.01 349 LEU B N 1
ATOM 6552 C CA . LEU B 1 374 ? -7.107 24.159 -3.093 1.00 12.89 349 LEU B CA 1
ATOM 6553 C C . LEU B 1 374 ? -6.981 25.314 -2.112 1.00 12.28 349 LEU B C 1
ATOM 6554 O O . LEU B 1 374 ? -5.922 25.936 -2.024 1.00 13.08 349 LEU B O 1
ATOM 6559 N N . PRO B 1 375 ? -8.036 25.627 -1.332 1.00 11.67 350 PRO B N 1
ATOM 6560 C CA . PRO B 1 375 ? -7.960 26.715 -0.369 1.00 11.28 350 PRO B CA 1
ATOM 6561 C C . PRO B 1 375 ? -6.749 26.618 0.561 1.00 10.71 350 PRO B C 1
ATOM 6562 O O . PRO B 1 375 ? -6.475 25.581 1.145 1.00 12.04 350 PRO B O 1
ATOM 6566 N N . GLY B 1 376 ? -6.052 27.733 0.675 1.00 10.77 351 GLY B N 1
ATOM 6567 C CA . GLY B 1 376 ? -4.936 27.890 1.608 1.00 9.90 351 GLY B CA 1
ATOM 6568 C C . GLY B 1 376 ? -5.080 29.173 2.394 1.00 9.72 351 GLY B C 1
ATOM 6569 O O . GLY B 1 376 ? -6.159 29.764 2.433 1.00 10.09 351 GLY B O 1
ATOM 6570 N N . ALA B 1 377 ? -3.994 29.618 2.982 1.00 9.38 352 ALA B N 1
ATOM 6571 C CA . ALA B 1 377 ? -4.004 30.824 3.827 1.00 9.73 352 ALA B CA 1
ATOM 6572 C C . ALA B 1 377 ? -4.641 31.974 3.051 1.00 8.71 352 ALA B C 1
ATOM 6573 O O . ALA B 1 377 ? -4.239 32.240 1.907 1.00 9.98 352 ALA B O 1
ATOM 6575 N N . GLY B 1 378 ? -5.578 32.662 3.689 1.00 8.35 353 GLY B N 1
ATOM 6576 C CA . GLY B 1 378 ? -6.157 33.893 3.160 1.00 8.24 353 GLY B CA 1
ATOM 6577 C C . GLY B 1 378 ? -5.430 35.104 3.705 1.00 7.71 353 GLY B C 1
ATOM 6578 O O . GLY B 1 378 ? -4.370 34.980 4.349 1.00 7.72 353 GLY B O 1
ATOM 6579 N N . ILE B 1 379 ? -5.953 36.285 3.450 1.00 9.14 354 ILE B N 1
ATOM 6580 C CA . ILE B 1 379 ? -5.324 37.537 3.928 1.00 9.19 354 ILE B CA 1
ATOM 6581 C C . ILE B 1 379 ? -5.295 37.544 5.451 1.00 8.75 354 ILE B C 1
ATOM 6582 O O . ILE B 1 379 ? -4.251 37.899 6.006 1.00 9.30 354 ILE B O 1
ATOM 6587 N N . ALA B 1 380 ? -6.363 37.148 6.127 1.00 9.34 355 ALA B N 1
ATOM 6588 C CA . ALA B 1 380 ? -6.367 37.169 7.604 1.00 10.18 355 ALA B CA 1
ATOM 6589 C C . ALA B 1 380 ? -5.234 36.288 8.133 1.00 8.71 355 ALA B C 1
ATOM 6590 O O . ALA B 1 380 ? -4.541 36.687 9.074 1.00 9.51 355 ALA B O 1
ATOM 6592 N N . GLU B 1 381 ? -5.065 35.107 7.559 1.00 8.65 356 GLU B N 1
ATOM 6593 C CA . GLU B 1 381 ? -4.011 34.162 7.980 1.00 8.27 356 GLU B CA 1
ATOM 6594 C C . GLU B 1 381 ? -2.635 34.768 7.687 1.00 7.89 356 GLU B C 1
ATOM 6595 O O . GLU B 1 381 ? -1.685 34.573 8.454 1.00 8.07 356 GLU B O 1
ATOM 6601 N N . THR B 1 382 ? -2.516 35.481 6.588 1.00 7.86 357 THR B N 1
ATOM 6602 C CA . THR B 1 382 ? -1.230 36.084 6.172 1.00 7.61 357 THR B CA 1
ATOM 6603 C C . THR B 1 382 ? -0.861 37.249 7.102 1.00 7.78 357 THR B C 1
ATOM 6604 O O . THR B 1 382 ? 0.313 37.404 7.461 1.00 7.75 357 THR B O 1
ATOM 6608 N N . MET B 1 383 ? -1.852 38.030 7.536 1.00 7.46 358 MET B N 1
ATOM 6609 C CA . MET B 1 383 ? -1.609 39.117 8.509 1.00 7.78 358 MET B CA 1
ATOM 6610 C C . MET B 1 383 ? -1.089 38.516 9.816 1.00 8.00 358 MET B C 1
ATOM 6611 O O . MET B 1 383 ? -0.132 39.050 10.381 1.00 8.04 358 MET B O 1
ATOM 6616 N N . ARG B 1 384 ? -1.712 37.442 10.304 1.00 7.84 359 ARG B N 1
ATOM 6617 C CA . ARG B 1 384 ? -1.216 36.795 11.541 1.00 7.59 359 ARG B CA 1
ATOM 6618 C C . ARG B 1 384 ? 0.233 36.367 11.328 1.00 7.37 359 ARG B C 1
ATOM 6619 O O . ARG B 1 384 ? 1.105 36.603 12.200 1.00 7.53 359 ARG B O 1
ATOM 6627 N N . ALA B 1 385 ? 0.512 35.736 10.199 1.00 7.40 360 ALA B N 1
ATOM 6628 C CA . ALA B 1 385 ? 1.867 35.209 9.922 1.00 7.97 360 ALA B CA 1
ATOM 6629 C C . ALA B 1 385 ? 2.895 36.342 9.945 1.00 7.33 360 ALA B C 1
ATOM 6630 O O . ALA B 1 385 ? 3.949 36.185 10.576 1.00 8.11 360 ALA B O 1
ATOM 6632 N N . ALA B 1 386 ? 2.613 37.481 9.327 1.00 8.48 361 ALA B N 1
ATOM 6633 C CA . ALA B 1 386 ? 3.585 38.594 9.314 1.00 8.78 361 ALA B CA 1
ATOM 6634 C C . ALA B 1 386 ? 3.821 39.108 10.734 1.00 8.00 361 ALA B C 1
ATOM 6635 O O . ALA B 1 386 ? 4.969 39.350 11.152 1.00 9.25 361 ALA B O 1
ATOM 6637 N N . TRP B 1 387 ? 2.751 39.266 11.493 1.00 8.20 362 TRP B N 1
ATOM 6638 C CA . TRP B 1 387 ? 2.815 39.757 12.885 1.00 8.69 362 TRP B CA 1
ATOM 6639 C C . TRP B 1 387 ? 3.673 38.817 13.727 1.00 8.24 362 TRP B C 1
ATOM 6640 O O . TRP B 1 387 ? 4.540 39.282 14.478 1.00 11.21 362 TRP B O 1
ATOM 6651 N N . GLN B 1 388 ? 3.438 37.511 13.640 1.00 7.58 363 GLN B N 1
ATOM 6652 C CA . GLN B 1 388 ? 4.252 36.552 14.403 1.00 7.96 363 GLN B CA 1
ATOM 6653 C C . GLN B 1 388 ? 5.694 36.601 13.889 1.00 7.43 363 GLN B C 1
ATOM 6654 O O . GLN B 1 388 ? 6.654 36.680 14.676 1.00 8.57 363 GLN B O 1
ATOM 6660 N N . MET B 1 389 ? 5.852 36.445 12.582 1.00 7.64 364 MET B N 1
ATOM 6661 C CA . MET B 1 389 ? 7.148 35.997 12.016 1.00 7.97 364 MET B CA 1
ATOM 6662 C C . MET B 1 389 ? 8.120 37.163 11.867 1.00 7.75 364 MET B C 1
ATOM 6663 O O . MET B 1 389 ? 9.315 36.987 12.210 1.00 8.99 364 MET B O 1
ATOM 6668 N N . TYR B 1 390 ? 7.672 38.323 11.414 1.00 7.68 365 TYR B N 1
ATOM 6669 C CA . TYR B 1 390 ? 8.605 39.469 11.303 1.00 8.23 365 TYR B CA 1
ATOM 6670 C C . TYR B 1 390 ? 9.088 39.862 12.701 1.00 8.35 365 TYR B C 1
ATOM 6671 O O . TYR B 1 390 ? 10.260 40.195 12.906 1.00 9.32 365 TYR B O 1
ATOM 6680 N N . ASN B 1 391 ? 8.176 39.853 13.665 1.00 8.34 366 ASN B N 1
ATOM 6681 C CA . ASN B 1 391 ? 8.500 40.301 15.036 1.00 8.26 366 ASN B CA 1
ATOM 6682 C C . ASN B 1 391 ? 9.432 39.299 15.719 1.00 8.08 366 ASN B C 1
ATOM 6683 O O . ASN B 1 391 ? 10.355 39.718 16.442 1.00 9.56 366 ASN B O 1
ATOM 6688 N N . GLU B 1 392 ? 9.227 38.007 15.528 1.00 8.24 367 GLU B N 1
ATOM 6689 C CA . GLU B 1 392 ? 10.096 36.997 16.166 1.00 8.70 367 GLU B CA 1
ATOM 6690 C C . GLU B 1 392 ? 11.499 37.141 15.564 1.00 8.56 367 GLU B C 1
ATOM 6691 O O . GLU B 1 392 ? 12.499 37.047 16.299 1.00 9.38 367 GLU B O 1
ATOM 6697 N N . MET B 1 393 ? 11.613 37.386 14.272 1.00 9.36 368 MET B N 1
ATOM 6698 C CA . MET B 1 393 ? 12.937 37.414 13.616 1.00 10.94 368 MET B CA 1
ATOM 6699 C C . MET B 1 393 ? 13.790 38.543 14.192 1.00 10.48 368 MET B C 1
ATOM 6700 O O . MET B 1 393 ? 15.019 38.406 14.270 1.00 12.09 368 MET B O 1
ATOM 6705 N N A SER B 1 394 ? 13.160 39.655 14.555 0.50 10.24 369 SER B N 1
ATOM 6706 N N B SER B 1 394 ? 13.141 39.639 14.574 0.50 10.55 369 SER B N 1
ATOM 6707 C CA A SER B 1 394 ? 13.841 40.882 15.045 0.50 10.99 369 SER B CA 1
ATOM 6708 C CA B SER B 1 394 ? 13.798 40.886 15.035 0.50 11.53 369 SER B CA 1
ATOM 6709 C C A SER B 1 394 ? 13.814 40.985 16.574 0.50 10.42 369 SER B C 1
ATOM 6710 C C B SER B 1 394 ? 13.778 41.003 16.561 0.50 10.67 369 SER B C 1
ATOM 6711 O O A SER B 1 394 ? 14.306 41.982 17.096 0.50 11.68 369 SER B O 1
ATOM 6712 O O B SER B 1 394 ? 14.231 42.034 17.055 0.50 11.54 369 SER B O 1
ATOM 6717 N N . ALA B 1 395 ? 13.212 40.024 17.270 1.00 10.30 370 ALA B N 1
ATOM 6718 C CA . ALA B 1 395 ? 13.026 40.112 18.739 1.00 10.18 370 ALA B CA 1
ATOM 6719 C C . ALA B 1 395 ? 12.365 41.459 19.055 1.00 10.00 370 ALA B C 1
ATOM 6720 O O . ALA B 1 395 ? 12.795 42.185 19.944 1.00 10.89 370 ALA B O 1
ATOM 6722 N N . ASP B 1 396 ? 11.306 41.795 18.334 1.00 9.87 371 ASP B N 1
ATOM 6723 C CA . ASP B 1 396 ? 10.727 43.162 18.392 1.00 10.37 371 ASP B CA 1
ATOM 6724 C C . ASP B 1 396 ? 9.233 43.070 18.123 1.00 9.98 371 ASP B C 1
ATOM 6725 O O . ASP B 1 396 ? 8.836 42.947 16.946 1.00 10.12 371 ASP B O 1
ATOM 6730 N N . GLN B 1 397 ? 8.420 43.152 19.168 1.00 10.19 372 GLN B N 1
ATOM 6731 C CA . GLN B 1 397 ? 6.947 43.078 19.035 1.00 10.12 372 GLN B CA 1
ATOM 6732 C C . GLN B 1 397 ? 6.378 44.338 18.382 1.00 10.23 372 GLN B C 1
ATOM 6733 O O . GLN B 1 397 ? 5.155 44.397 18.192 1.00 11.24 372 GLN B O 1
ATOM 6739 N N . THR B 1 398 ? 7.204 45.304 18.008 1.00 9.66 373 THR B N 1
ATOM 6740 C CA . THR B 1 398 ? 6.726 46.561 17.394 1.00 10.35 373 THR B CA 1
ATOM 6741 C C . THR B 1 398 ? 7.132 46.655 15.922 1.00 9.98 373 THR B C 1
ATOM 6742 O O . THR B 1 398 ? 6.780 47.662 15.291 1.00 11.54 373 THR B O 1
ATOM 6746 N N . GLU B 1 399 ? 7.833 45.670 15.376 1.00 9.74 374 GLU B N 1
ATOM 6747 C CA . GLU B 1 399 ? 8.301 45.824 13.973 1.00 9.74 374 GLU B CA 1
ATOM 6748 C C . GLU B 1 399 ? 7.103 45.798 13.015 1.00 8.86 374 GLU B C 1
ATOM 6749 O O . GLU B 1 399 ? 6.994 46.676 12.142 1.00 9.89 374 GLU B O 1
ATOM 6755 N N . VAL B 1 400 ? 6.246 44.802 13.186 1.00 8.74 375 VAL B N 1
ATOM 6756 C CA . VAL B 1 400 ? 4.923 44.731 12.523 1.00 8.63 375 VAL B CA 1
ATOM 6757 C C . VAL B 1 400 ? 3.884 44.772 13.640 1.00 8.05 375 VAL B C 1
ATOM 6758 O O . VAL B 1 400 ? 3.646 43.745 14.294 1.00 9.39 375 VAL B O 1
ATOM 6762 N N . LEU B 1 401 ? 3.310 45.932 13.878 1.00 7.99 376 LEU B N 1
ATOM 6763 C CA . LEU B 1 401 ? 2.153 46.036 14.790 1.00 8.29 376 LEU B CA 1
ATOM 6764 C C . LEU B 1 401 ? 0.954 45.423 14.093 1.00 8.23 376 LEU B C 1
ATOM 6765 O O . LEU B 1 401 ? 0.907 45.372 12.869 1.00 8.59 376 LEU B O 1
ATOM 6770 N N . PRO B 1 402 ? -0.078 44.945 14.812 1.00 8.29 377 PRO B N 1
ATOM 6771 C CA . PRO B 1 402 ? -1.278 44.491 14.111 1.00 8.49 377 PRO B CA 1
ATOM 6772 C C . PRO B 1 402 ? -1.814 45.515 13.105 1.00 8.22 377 PRO B C 1
ATOM 6773 O O . PRO B 1 402 ? -2.216 45.118 12.014 1.00 8.32 377 PRO B O 1
ATOM 6777 N N . THR B 1 403 ? -1.824 46.802 13.432 1.00 8.63 378 THR B N 1
ATOM 6778 C CA . THR B 1 403 ? -2.302 47.815 12.462 1.00 8.82 378 THR B CA 1
ATOM 6779 C C . THR B 1 403 ? -1.367 47.902 11.254 1.00 8.03 378 THR B C 1
ATOM 6780 O O . THR B 1 403 ? -1.842 48.263 10.175 1.00 8.34 378 THR B O 1
ATOM 6784 N N . ASP B 1 404 ? -0.089 47.603 11.410 1.00 8.06 379 ASP B N 1
ATOM 6785 C CA . ASP B 1 404 ? 0.814 47.491 10.236 1.00 8.28 379 ASP B CA 1
ATOM 6786 C C . ASP B 1 404 ? 0.383 46.303 9.375 1.00 8.60 379 ASP B C 1
ATOM 6787 O O . ASP B 1 404 ? 0.345 46.442 8.143 1.00 8.46 379 ASP B O 1
ATOM 6792 N N . ALA B 1 405 ? 0.130 45.150 9.973 1.00 7.92 380 ALA B N 1
ATOM 6793 C CA . ALA B 1 405 ? -0.279 43.968 9.182 1.00 8.24 380 ALA B CA 1
ATOM 6794 C C . ALA B 1 405 ? -1.545 44.317 8.398 1.00 7.92 380 ALA B C 1
ATOM 6795 O O . ALA B 1 405 ? -1.663 43.941 7.215 1.00 8.48 380 ALA B O 1
ATOM 6797 N N . LEU B 1 406 ? -2.474 45.039 9.034 1.00 8.03 381 LEU B N 1
ATOM 6798 C CA . LEU B 1 406 ? -3.690 45.462 8.308 1.00 7.39 381 LEU B CA 1
ATOM 6799 C C . LEU B 1 406 ? -3.336 46.410 7.164 1.00 8.02 381 LEU B C 1
ATOM 6800 O O . LEU B 1 406 ? -3.855 46.221 6.055 1.00 7.60 381 LEU B O 1
ATOM 6805 N N . ALA B 1 407 ? -2.512 47.419 7.404 1.00 8.03 382 ALA B N 1
ATOM 6806 C CA . ALA B 1 407 ? -2.103 48.363 6.339 1.00 8.30 382 ALA B CA 1
ATOM 6807 C C . ALA B 1 407 ? -1.461 47.586 5.180 1.00 7.93 382 ALA B C 1
ATOM 6808 O O . ALA B 1 407 ? -1.719 47.906 4.012 1.00 8.10 382 ALA B O 1
ATOM 6810 N N . MET B 1 408 ? -0.659 46.576 5.489 1.00 7.71 383 MET B N 1
ATOM 6811 C CA . MET B 1 408 ? 0.069 45.806 4.460 1.00 7.77 383 MET B CA 1
ATOM 6812 C C . MET B 1 408 ? -0.907 45.010 3.590 1.00 7.90 383 MET B C 1
ATOM 6813 O O . MET B 1 408 ? -0.540 44.692 2.463 1.00 8.81 383 MET B O 1
ATOM 6818 N N . ALA B 1 409 ? -2.096 44.702 4.105 1.00 7.92 384 ALA B N 1
ATOM 6819 C CA . ALA B 1 409 ? -3.123 43.911 3.399 1.00 8.20 384 ALA B CA 1
ATOM 6820 C C . ALA B 1 409 ? -4.239 44.796 2.836 1.00 7.39 384 ALA B C 1
ATOM 6821 O O . ALA B 1 409 ? -5.209 44.239 2.333 1.00 8.44 384 ALA B O 1
ATOM 6823 N N . THR B 1 410 ? -4.119 46.114 2.957 1.00 7.57 385 THR B N 1
ATOM 6824 C CA . THR B 1 410 ? -5.162 47.073 2.524 1.00 8.09 385 THR B CA 1
ATOM 6825 C C . THR B 1 410 ? -4.489 48.222 1.792 1.00 8.26 385 THR B C 1
ATOM 6826 O O . THR B 1 410 ? -4.228 48.082 0.585 1.00 9.12 385 THR B O 1
ATOM 6830 N N . ARG B 1 411 ? -4.171 49.298 2.482 1.00 7.99 386 ARG B N 1
ATOM 6831 C CA . ARG B 1 411 ? -3.704 50.546 1.847 1.00 8.50 386 ARG B CA 1
ATOM 6832 C C . ARG B 1 411 ? -2.396 50.313 1.100 1.00 8.43 386 ARG B C 1
ATOM 6833 O O . ARG B 1 411 ? -2.252 50.815 -0.021 1.00 9.14 386 ARG B O 1
ATOM 6841 N N . ILE B 1 412 ? -1.431 49.661 1.726 1.00 8.31 387 ILE B N 1
ATOM 6842 C CA . ILE B 1 412 ? -0.091 49.540 1.102 1.00 8.55 387 ILE B CA 1
ATOM 6843 C C . ILE B 1 412 ? -0.213 48.644 -0.133 1.00 8.41 387 ILE B C 1
ATOM 6844 O O . ILE B 1 412 ? 0.407 48.943 -1.169 1.00 9.09 387 ILE B O 1
ATOM 6849 N N . ALA B 1 413 ? -0.974 47.563 -0.039 1.00 8.70 388 ALA B N 1
ATOM 6850 C CA . ALA B 1 413 ? -1.244 46.695 -1.208 1.00 9.05 388 ALA B CA 1
ATOM 6851 C C . ALA B 1 413 ? -1.905 47.520 -2.315 1.00 8.62 388 ALA B C 1
ATOM 6852 O O . ALA B 1 413 ? -1.502 47.399 -3.495 1.00 9.80 388 ALA B O 1
ATOM 6854 N N . ALA B 1 414 ? -2.892 48.344 -1.956 1.00 9.25 389 ALA B N 1
ATOM 6855 C CA . ALA B 1 414 ? -3.563 49.202 -2.956 1.00 9.25 389 ALA B CA 1
ATOM 6856 C C . ALA B 1 414 ? -2.541 50.134 -3.613 1.00 9.74 389 ALA B C 1
ATOM 6857 O O . ALA B 1 414 ? -2.615 50.344 -4.833 1.00 10.63 389 ALA B O 1
ATOM 6859 N N . LYS B 1 415 ? -1.612 50.682 -2.841 1.00 9.81 390 LYS B N 1
ATOM 6860 C CA . LYS B 1 415 ? -0.601 51.577 -3.439 1.00 10.83 390 LYS B CA 1
ATOM 6861 C C . LYS B 1 415 ? 0.231 50.797 -4.466 1.00 11.05 390 LYS B C 1
ATOM 6862 O O . LYS B 1 415 ? 0.482 51.314 -5.573 1.00 11.55 390 LYS B O 1
ATOM 6868 N N . GLY B 1 416 ? 0.654 49.579 -4.141 1.00 10.71 391 GLY B N 1
ATOM 6869 C CA . GLY B 1 416 ? 1.467 48.775 -5.076 1.00 11.69 391 GLY B CA 1
ATOM 6870 C C . GLY B 1 416 ? 0.689 48.439 -6.342 1.00 11.52 391 GLY B C 1
ATOM 6871 O O . GLY B 1 416 ? 1.281 48.352 -7.422 1.00 14.55 391 GLY B O 1
ATOM 6872 N N . LEU B 1 417 ? -0.620 48.254 -6.214 1.00 11.17 392 LEU B N 1
ATOM 6873 C CA . LEU B 1 417 ? -1.523 47.930 -7.346 1.00 11.81 392 LEU B CA 1
ATOM 6874 C C . LEU B 1 417 ? -1.962 49.200 -8.087 1.00 12.64 392 LEU B C 1
ATOM 6875 O O . LEU B 1 417 ? -2.598 49.062 -9.143 1.00 15.17 392 LEU B O 1
ATOM 6880 N N . ARG B 1 418 ? -1.600 50.388 -7.603 1.00 12.77 393 ARG B N 1
ATOM 6881 C CA . ARG B 1 418 ? -2.006 51.719 -8.143 1.00 14.01 393 ARG B CA 1
ATOM 6882 C C . ARG B 1 418 ? -3.527 51.859 -8.104 1.00 14.50 393 ARG B C 1
ATOM 6883 O O . ARG B 1 418 ? -4.112 52.480 -9.004 1.00 18.11 393 ARG B O 1
ATOM 6891 N N . TRP B 1 419 ? -4.142 51.333 -7.052 1.00 14.06 394 TRP B N 1
ATOM 6892 C CA . TRP B 1 419 ? -5.603 51.445 -6.802 1.00 13.25 394 TRP B CA 1
ATOM 6893 C C . TRP B 1 419 ? -5.873 52.215 -5.498 1.00 11.94 394 TRP B C 1
ATOM 6894 O O . TRP B 1 419 ? -7.031 52.270 -5.060 1.00 12.15 394 TRP B O 1
ATOM 6905 N N . ASP B 1 420 ? -4.847 52.816 -4.891 1.00 12.52 395 ASP B N 1
ATOM 6906 C CA . ASP B 1 420 ? -4.995 53.536 -3.600 1.00 12.72 395 ASP B CA 1
ATOM 6907 C C . ASP B 1 420 ? -5.724 54.867 -3.802 1.00 14.97 395 ASP B C 1
ATOM 6908 O O . ASP B 1 420 ? -6.100 55.462 -2.782 1.00 14.79 395 ASP B O 1
ATOM 6913 N N . ASP B 1 421 ? -5.975 55.275 -5.056 1.00 16.30 396 ASP B N 1
ATOM 6914 C CA . ASP B 1 421 ? -6.868 56.408 -5.411 1.00 18.78 396 ASP B CA 1
ATOM 6915 C C . ASP B 1 421 ? -8.264 56.134 -4.832 1.00 17.81 396 ASP B C 1
ATOM 6916 O O . ASP B 1 421 ? -8.924 57.053 -4.275 1.00 21.97 396 ASP B O 1
ATOM 6921 N N . ALA B 1 422 ? -8.705 54.892 -4.909 1.00 14.25 397 ALA B N 1
ATOM 6922 C CA . ALA B 1 422 ? -10.120 54.540 -4.683 1.00 12.88 397 ALA B CA 1
ATOM 6923 C C . ALA B 1 422 ? -10.301 53.547 -3.540 1.00 11.75 397 ALA B C 1
ATOM 6924 O O . ALA B 1 422 ? -11.389 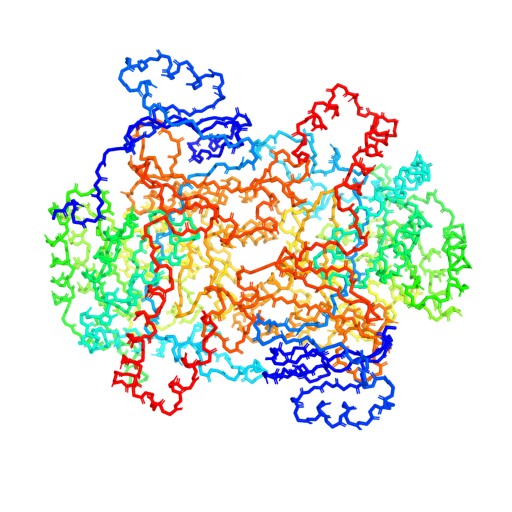53.566 -2.945 1.00 12.28 397 ALA B O 1
ATOM 6926 N N . VAL B 1 423 ? -9.308 52.702 -3.246 1.00 10.57 398 VAL B N 1
ATOM 6927 C CA . VAL B 1 423 ? -9.520 51.614 -2.253 1.00 10.07 398 VAL B CA 1
ATOM 6928 C C . VAL B 1 423 ? -8.349 51.554 -1.277 1.00 9.90 398 VAL B C 1
ATOM 6929 O O . VAL B 1 423 ? -7.382 52.312 -1.412 1.00 11.23 398 VAL B O 1
ATOM 6933 N N . GLY B 1 424 ? -8.493 50.676 -0.298 1.00 9.78 399 GLY B N 1
ATOM 6934 C CA . GLY B 1 424 ? -7.423 50.324 0.644 1.00 9.38 399 GLY B CA 1
ATOM 6935 C C . GLY B 1 424 ? -7.540 51.014 1.987 1.00 8.92 399 GLY B C 1
ATOM 6936 O O . GLY B 1 424 ? -6.777 50.646 2.881 1.00 9.42 399 GLY B O 1
ATOM 6937 N N . SER B 1 425 ? -8.409 52.005 2.149 1.00 9.07 400 SER B N 1
ATOM 6938 C CA . SER B 1 425 ? -8.544 52.679 3.448 1.00 9.97 400 SER B CA 1
ATOM 6939 C C . SER B 1 425 ? -9.933 53.289 3.573 1.00 9.21 400 SER B C 1
ATOM 6940 O O . SER B 1 425 ? -10.564 53.632 2.552 1.00 9.90 400 SER B O 1
ATOM 6943 N N . LEU B 1 426 ? -10.389 53.407 4.809 1.00 9.22 401 LEU B N 1
ATOM 6944 C CA . LEU B 1 426 ? -11.683 54.040 5.108 1.00 9.43 401 LEU B CA 1
ATOM 6945 C C . LEU B 1 426 ? -11.431 55.517 5.372 1.00 9.34 401 LEU B C 1
ATOM 6946 O O . LEU B 1 426 ? -11.023 55.900 6.484 1.00 10.73 401 LEU B O 1
ATOM 6951 N N . GLU B 1 427 ? -11.605 56.307 4.324 1.00 10.03 402 GLU B N 1
ATOM 6952 C CA . GLU B 1 427 ? -11.411 57.768 4.341 1.00 10.57 402 GLU B CA 1
ATOM 6953 C C . GLU B 1 427 ? -12.497 58.363 3.468 1.00 10.71 402 GLU B C 1
ATOM 6954 O O . GLU B 1 427 ? -12.895 57.757 2.465 1.00 11.24 402 GLU B O 1
ATOM 6960 N N . PRO B 1 428 ? -12.969 59.582 3.780 1.00 11.19 403 PRO B N 1
ATOM 6961 C CA . PRO B 1 428 ? -13.961 60.222 2.928 1.00 12.16 403 PRO B CA 1
ATOM 6962 C C . PRO B 1 428 ? -13.450 60.301 1.489 1.00 12.71 403 PRO B C 1
ATOM 6963 O O . PRO B 1 428 ? -12.293 60.628 1.224 1.00 13.02 403 PRO B O 1
ATOM 6967 N N . GLY B 1 429 ? -14.361 59.978 0.576 1.00 12.85 404 GLY B N 1
ATOM 6968 C CA . GLY B 1 429 ? -14.141 60.087 -0.870 1.00 13.87 404 GLY B CA 1
ATOM 6969 C C . GLY B 1 429 ? -13.614 58.802 -1.473 1.00 13.21 404 GLY B C 1
ATOM 6970 O O . GLY B 1 429 ? -13.582 58.713 -2.705 1.00 15.95 404 GLY B O 1
ATOM 6971 N N . LYS B 1 430 ? -13.204 57.828 -0.653 1.00 12.24 405 LYS B N 1
ATOM 6972 C CA . LYS B 1 430 ? -12.769 56.504 -1.142 1.00 11.77 405 LYS B CA 1
ATOM 6973 C C . LYS B 1 430 ? -13.996 55.605 -1.268 1.00 10.92 405 LYS B C 1
ATOM 6974 O O . LYS B 1 430 ? -15.054 55.932 -0.720 1.00 11.27 405 LYS B O 1
ATOM 6980 N N . GLN B 1 431 ? -13.845 54.493 -1.973 1.00 11.18 406 GLN B N 1
ATOM 6981 C CA . GLN B 1 431 ? -14.934 53.504 -2.136 1.00 10.74 406 GLN B CA 1
ATOM 6982 C C . GLN B 1 431 ? -15.303 52.890 -0.789 1.00 10.10 406 GLN B C 1
ATOM 6983 O O . GLN B 1 431 ? -14.426 52.641 0.053 1.00 10.05 406 GLN B O 1
ATOM 6989 N N . ALA B 1 432 ? -16.594 52.671 -0.611 1.00 10.27 407 ALA B N 1
ATOM 6990 C CA . ALA B 1 432 ? -17.179 52.036 0.580 1.00 10.10 407 ALA B CA 1
ATOM 6991 C C . ALA B 1 432 ? -16.973 50.524 0.491 1.00 9.67 407 ALA B C 1
ATOM 6992 O O . ALA B 1 432 ? -17.922 49.759 0.214 1.00 10.01 407 ALA B O 1
ATOM 6994 N N . ASP B 1 433 ? -15.733 50.111 0.725 1.00 8.90 408 ASP B N 1
ATOM 6995 C CA . ASP B 1 433 ? -15.329 48.691 0.716 1.00 8.96 408 ASP B CA 1
ATOM 6996 C C . ASP B 1 433 ? -14.932 48.377 2.147 1.00 8.76 408 ASP B C 1
ATOM 6997 O O . ASP B 1 433 ? -13.926 48.910 2.638 1.00 9.42 408 ASP B O 1
ATOM 7002 N N A LEU B 1 434 ? -15.763 47.597 2.840 0.50 9.34 409 LEU B N 1
ATOM 7003 N N B LEU B 1 434 ? -15.704 47.546 2.828 0.50 9.01 409 LEU B N 1
ATOM 7004 C CA A LEU B 1 434 ? -15.636 47.384 4.303 0.50 9.37 409 LEU B CA 1
ATOM 7005 C CA B LEU B 1 434 ? -15.393 47.319 4.248 0.50 9.28 409 LEU B CA 1
ATOM 7006 C C A LEU B 1 434 ? -15.860 45.916 4.641 0.50 8.27 409 LEU B C 1
ATOM 7007 C C B LEU B 1 434 ? -15.886 45.951 4.684 0.50 8.70 409 LEU B C 1
ATOM 7008 O O A LEU B 1 434 ? -16.654 45.234 3.943 0.50 9.09 409 LEU B O 1
ATOM 7009 O O B LEU B 1 434 ? -16.768 45.348 4.046 0.50 9.63 409 LEU B O 1
ATOM 7018 N N . LEU B 1 435 ? -15.263 45.493 5.749 1.00 8.44 410 LEU B N 1
ATOM 7019 C CA . LEU B 1 435 ? -15.547 44.196 6.372 1.00 8.94 410 LEU B CA 1
ATOM 7020 C C . LEU B 1 435 ? -16.121 44.437 7.760 1.00 8.35 410 LEU B C 1
ATOM 7021 O O . LEU B 1 435 ? -15.669 45.364 8.450 1.00 9.36 410 LEU B O 1
ATOM 7026 N N . LEU B 1 436 ? -16.989 43.542 8.191 1.00 9.05 411 LEU B N 1
ATOM 7027 C CA . LEU B 1 436 ? -17.389 43.450 9.604 1.00 9.11 411 LEU B CA 1
ATOM 7028 C C . LEU B 1 436 ? -17.026 42.069 10.106 1.00 8.93 411 LEU B C 1
ATOM 7029 O O . LEU B 1 436 ? -17.250 41.064 9.418 1.00 9.19 411 LEU B O 1
ATOM 7034 N N . VAL B 1 437 ? -16.464 42.034 11.308 1.00 8.49 412 VAL B N 1
ATOM 7035 C CA . VAL B 1 437 ? -16.096 40.799 12.032 1.00 8.88 412 VAL B CA 1
ATOM 7036 C C . VAL B 1 437 ? -16.798 40.857 13.385 1.00 9.14 412 VAL B C 1
ATOM 7037 O O . VAL B 1 437 ? -16.688 41.886 14.078 1.00 10.15 412 VAL B O 1
ATOM 7041 N N . ARG B 1 438 ? -17.461 39.789 13.781 1.00 9.68 413 ARG B N 1
ATOM 7042 C CA . ARG B 1 438 ? -18.103 39.769 15.117 1.00 10.25 413 ARG B CA 1
ATOM 7043 C C . ARG B 1 438 ? -17.018 39.692 16.192 1.00 10.22 413 ARG B C 1
ATOM 7044 O O . ARG B 1 438 ? -16.079 38.901 16.054 1.00 11.30 413 ARG B O 1
ATOM 7052 N N . THR B 1 439 ? -17.204 40.448 17.264 1.00 10.32 414 THR B N 1
ATOM 7053 C CA . THR B 1 439 ? -16.229 40.511 18.374 1.00 11.72 414 THR B CA 1
ATOM 7054 C C . THR B 1 439 ? -16.883 40.168 19.710 1.00 12.97 414 THR B C 1
ATOM 7055 O O . THR B 1 439 ? -16.316 40.541 20.750 1.00 16.70 414 THR B O 1
ATOM 7059 N N . ASP B 1 440 ? -18.000 39.460 19.703 1.00 12.80 415 ASP B N 1
ATOM 7060 C CA . ASP B 1 440 ? -18.761 39.209 20.948 1.00 14.23 415 ASP B CA 1
ATOM 7061 C C . ASP B 1 440 ? -18.352 37.915 21.644 1.00 15.11 415 ASP B C 1
ATOM 7062 O O . ASP B 1 440 ? -18.777 37.744 22.785 1.00 18.92 415 ASP B O 1
ATOM 7067 N N . ASP B 1 441 ? -17.423 37.130 21.110 1.00 12.02 416 ASP B N 1
ATOM 7068 C CA . ASP B 1 441 ? -17.107 35.818 21.713 1.00 11.61 416 ASP B CA 1
ATOM 7069 C C . ASP B 1 441 ? -15.850 35.907 22.588 1.00 10.96 416 ASP B C 1
ATOM 7070 O O . ASP B 1 441 ? -15.212 36.957 22.681 1.00 11.39 416 ASP B O 1
ATOM 7075 N N . TRP B 1 442 ? -15.541 34.796 23.230 1.00 10.88 417 TRP B N 1
ATOM 7076 C CA . TRP B 1 442 ? -14.451 34.674 24.226 1.00 10.65 417 TRP B CA 1
ATOM 7077 C C . TRP B 1 442 ? -13.127 35.203 23.685 1.00 9.82 417 TRP B C 1
ATOM 7078 O O . TRP B 1 442 ? -12.295 35.662 24.484 1.00 10.72 417 TRP B O 1
ATOM 7089 N N . ARG B 1 443 ? -12.874 35.102 22.386 1.00 9.24 418 ARG B N 1
ATOM 7090 C CA . ARG B 1 443 ? -11.541 35.465 21.851 1.00 9.36 418 ARG B CA 1
ATOM 7091 C C . ARG B 1 443 ? -11.251 36.938 22.110 1.00 9.48 418 ARG B C 1
ATOM 7092 O O . ARG B 1 443 ? -10.072 37.301 22.268 1.00 10.84 418 ARG B O 1
ATOM 7100 N N . TYR B 1 444 ? -12.301 37.756 22.106 1.00 9.77 419 TYR B N 1
ATOM 7101 C CA . TYR B 1 444 ? -12.204 39.235 22.074 1.00 9.88 419 TYR B CA 1
ATOM 7102 C C . TYR B 1 444 ? -12.414 39.842 23.461 1.00 10.22 419 TYR B C 1
ATOM 7103 O O . TYR B 1 444 ? -12.251 41.063 23.618 1.00 10.68 419 TYR B O 1
ATOM 7112 N N . LEU B 1 445 ? -12.836 39.045 24.435 1.00 10.90 420 LEU B N 1
ATOM 7113 C CA . LEU B 1 445 ? -13.319 39.591 25.722 1.00 11.97 420 LEU B CA 1
ATOM 7114 C C . LEU B 1 445 ? -12.215 40.398 26.417 1.00 11.79 420 LEU B C 1
ATOM 7115 O O . LEU B 1 445 ? -11.116 39.869 26.614 1.00 11.94 420 LEU B O 1
ATOM 7120 N N . LEU B 1 446 ? -12.544 41.640 26.759 1.00 12.34 421 LEU B N 1
ATOM 7121 C CA . LEU B 1 446 ? -11.729 42.630 27.516 1.00 12.99 421 LEU B CA 1
ATOM 7122 C C . LEU B 1 446 ? -10.626 43.235 26.653 1.00 13.61 421 LEU B C 1
ATOM 7123 O O . LEU B 1 446 ? -9.923 44.110 27.166 1.00 17.11 421 LEU B O 1
ATOM 7128 N N . ASN B 1 447 ? -10.474 42.857 25.394 1.00 12.17 422 ASN B N 1
ATOM 7129 C CA . ASN B 1 447 ? -9.350 43.394 24.598 1.00 11.60 422 ASN B CA 1
ATOM 7130 C C . ASN B 1 447 ? -9.775 44.709 23.954 1.00 11.59 422 ASN B C 1
ATOM 7131 O O . ASN B 1 447 ? -10.683 44.715 23.126 1.00 12.18 422 ASN B O 1
ATOM 7136 N N . PRO B 1 448 ? -9.140 45.857 24.280 1.00 11.55 423 PRO B N 1
ATOM 7137 C CA . PRO B 1 448 ? -9.448 47.107 23.586 1.00 12.23 423 PRO B CA 1
ATOM 7138 C C . PRO B 1 448 ? -8.905 47.115 22.143 1.00 11.34 423 PRO B C 1
ATOM 7139 O O . PRO B 1 448 ? -9.167 48.067 21.399 1.00 11.50 423 PRO B O 1
ATOM 7143 N N . ARG B 1 449 ? -8.196 46.053 21.766 1.00 10.16 424 ARG B N 1
ATOM 7144 C CA . ARG B 1 449 ? -7.588 45.892 20.430 1.00 9.96 424 ARG B CA 1
ATOM 7145 C C . ARG B 1 449 ? -8.168 44.653 19.764 1.00 9.05 424 ARG B C 1
ATOM 7146 O O . ARG B 1 449 ? -7.504 43.617 19.667 1.00 9.63 424 ARG B O 1
ATOM 7154 N N . PRO B 1 450 ? -9.421 44.706 19.261 1.00 9.25 425 PRO B N 1
ATOM 7155 C CA . PRO B 1 450 ? -10.011 43.513 18.663 1.00 9.20 425 PRO B CA 1
ATOM 7156 C C . PRO B 1 450 ? -9.203 43.007 17.458 1.00 8.37 425 PRO B C 1
ATOM 7157 O O . PRO B 1 450 ? -9.206 41.822 17.209 1.00 9.03 425 PRO B O 1
ATOM 7161 N N . LEU B 1 451 ? -8.501 43.870 16.743 1.00 8.43 426 LEU B N 1
ATOM 7162 C CA . LEU B 1 451 ? -7.679 43.382 15.612 1.00 8.71 426 LEU B CA 1
ATOM 7163 C C . LEU B 1 451 ? -6.611 42.419 16.134 1.00 8.00 426 LEU B C 1
ATOM 7164 O O . LEU B 1 451 ? -6.274 41.455 15.442 1.00 8.39 426 LEU B O 1
ATOM 7169 N N . GLU B 1 452 ? -6.055 42.688 17.313 1.00 8.49 427 GLU B N 1
ATOM 7170 C CA . GLU B 1 452 ? -5.038 41.793 17.910 1.00 8.89 427 GLU B CA 1
ATOM 7171 C C . GLU B 1 452 ? -5.669 40.434 18.220 1.00 8.94 427 GLU B C 1
ATOM 7172 O O . GLU B 1 452 ? -5.078 39.405 17.884 1.00 9.16 427 GLU B O 1
ATOM 7178 N N . SER B 1 453 ? -6.848 40.406 18.839 1.00 9.11 428 SER B N 1
ATOM 7179 C CA . SER B 1 453 ? -7.552 39.130 19.088 1.00 9.08 428 SER B CA 1
ATOM 7180 C C . SER B 1 453 ? -7.834 38.406 17.772 1.00 8.15 428 SER B C 1
ATOM 7181 O O . SER B 1 453 ? -7.752 37.175 17.718 1.00 8.99 428 SER B O 1
ATOM 7184 N N . PHE B 1 454 ? -8.211 39.161 16.743 1.00 8.52 429 PHE B N 1
ATOM 7185 C CA . PHE B 1 454 ? -8.495 38.595 15.402 1.00 8.74 429 PHE B CA 1
ATOM 7186 C C . PHE B 1 454 ? -7.231 37.905 14.875 1.00 8.38 429 PHE B C 1
ATOM 7187 O O . PHE B 1 454 ? -7.291 36.788 14.341 1.00 8.79 429 PHE B O 1
ATOM 7195 N N . LEU B 1 455 ? -6.073 38.547 15.034 1.00 8.57 430 LEU B N 1
ATOM 7196 C CA . LEU B 1 455 ? -4.807 37.931 14.569 1.00 8.73 430 LEU B CA 1
ATOM 7197 C C . LEU B 1 455 ? -4.417 36.751 15.460 1.00 8.90 430 LEU B C 1
ATOM 7198 O O . LEU B 1 455 ? -3.816 35.816 14.962 1.00 9.80 430 LEU B O 1
ATOM 7203 N N . TRP B 1 456 ? -4.750 36.771 16.743 1.00 8.76 431 TRP B N 1
ATOM 7204 C CA . TRP B 1 456 ? -4.395 35.622 17.603 1.00 8.82 431 TRP B CA 1
ATOM 7205 C C . TRP B 1 456 ? -5.212 34.386 17.226 1.00 8.41 431 TRP B C 1
ATOM 7206 O O . TRP B 1 456 ? -4.680 33.270 17.266 1.00 9.52 431 TRP B O 1
ATOM 7217 N N . LEU B 1 457 ? -6.519 34.565 16.998 1.00 8.58 432 LEU B N 1
ATOM 7218 C CA . LEU B 1 457 ? -7.465 33.439 17.159 1.00 8.42 432 LEU B CA 1
ATOM 7219 C C . LEU B 1 457 ? -8.561 33.413 16.093 1.00 8.60 432 LEU B C 1
ATOM 7220 O O . LEU B 1 457 ? -9.484 32.587 16.244 1.00 9.53 432 LEU B O 1
ATOM 7225 N N . ALA B 1 458 ? -8.512 34.266 15.078 1.00 8.17 433 ALA B N 1
ATOM 7226 C CA . ALA B 1 458 ? -9.567 34.292 14.052 1.00 8.31 433 ALA B CA 1
ATOM 7227 C C . ALA B 1 458 ? -8.927 34.193 12.676 1.00 8.94 433 ALA B C 1
ATOM 7228 O O . ALA B 1 458 ? -7.701 34.142 12.526 1.00 10.73 433 ALA B O 1
ATOM 7230 N N . GLY B 1 459 ? -9.770 34.190 11.664 1.00 9.34 434 GLY B N 1
ATOM 7231 C CA . GLY B 1 459 ? -9.275 34.075 10.303 1.00 10.22 434 GLY B CA 1
ATOM 7232 C C . GLY B 1 459 ? -10.351 34.346 9.293 1.00 9.09 434 GLY B C 1
ATOM 7233 O O . GLY B 1 459 ? -11.362 35.005 9.586 1.00 9.16 434 GLY B O 1
ATOM 7234 N N . SER B 1 460 ? -10.081 33.900 8.082 1.00 8.47 435 SER B N 1
ATOM 7235 C CA . SER B 1 460 ? -10.934 34.167 6.903 1.00 8.12 435 SER B CA 1
ATOM 7236 C C . SER B 1 460 ? -12.403 33.860 7.196 1.00 8.69 435 SER B C 1
ATOM 7237 O O . SER B 1 460 ? -13.272 34.649 6.812 1.00 9.35 435 SER B O 1
ATOM 7240 N N . ALA B 1 461 ? -12.696 32.717 7.798 1.00 9.37 436 ALA B N 1
ATOM 7241 C CA . ALA B 1 461 ? -14.097 32.294 8.014 1.00 10.40 436 ALA B CA 1
ATOM 7242 C C . ALA B 1 461 ? -14.801 33.197 9.021 1.00 9.60 436 ALA B C 1
ATOM 7243 O O . ALA B 1 461 ? -16.034 33.194 9.062 1.00 11.85 436 ALA B O 1
ATOM 7245 N N . ASP B 1 462 ? -14.054 33.958 9.812 1.00 8.98 437 ASP B N 1
ATOM 7246 C CA . ASP B 1 462 ? -14.658 34.888 10.793 1.00 9.02 437 ASP B CA 1
ATOM 7247 C C . ASP B 1 462 ? -15.027 36.219 10.145 1.00 8.92 437 ASP B C 1
ATOM 7248 O O . ASP B 1 462 ? -15.641 37.040 10.817 1.00 10.07 437 ASP B O 1
ATOM 7253 N N . VAL B 1 463 ? -14.713 36.430 8.877 1.00 8.38 438 VAL B N 1
ATOM 7254 C CA . VAL B 1 463 ? -15.296 37.594 8.182 1.00 9.53 438 VAL B CA 1
ATOM 7255 C C . VAL B 1 463 ? -16.810 37.367 8.114 1.00 9.18 438 VAL B C 1
ATOM 7256 O O . VAL B 1 463 ? -17.260 36.325 7.626 1.00 10.36 438 VAL B O 1
ATOM 7260 N N . ASP B 1 464 ? -17.568 38.307 8.652 1.00 8.83 439 ASP B N 1
ATOM 7261 C CA . ASP B 1 464 ? -19.039 38.193 8.732 1.00 9.36 439 ASP B CA 1
ATOM 7262 C C . ASP B 1 464 ? -19.691 38.887 7.538 1.00 8.90 439 ASP B C 1
ATOM 7263 O O . ASP B 1 464 ? -20.522 38.279 6.853 1.00 10.32 439 ASP B O 1
ATOM 7268 N N . THR B 1 465 ? -19.342 40.153 7.338 1.00 8.88 440 THR B N 1
ATOM 7269 C CA . THR B 1 465 ? -19.974 41.000 6.312 1.00 9.09 440 THR B CA 1
ATOM 7270 C C . THR B 1 465 ? -18.887 41.560 5.407 1.00 8.93 440 THR B C 1
ATOM 7271 O O . THR B 1 465 ? -17.839 41.983 5.902 1.00 9.09 440 THR B O 1
ATOM 7275 N N . VAL B 1 466 ? -19.167 41.548 4.118 1.00 8.94 441 VAL B N 1
ATOM 7276 C CA . VAL B 1 466 ? -18.274 42.123 3.081 1.00 8.95 441 VAL B CA 1
ATOM 7277 C C . VAL B 1 466 ? -19.129 43.065 2.248 1.00 8.61 441 VAL B C 1
ATOM 7278 O O . VAL B 1 466 ? -20.153 42.626 1.705 1.00 9.94 441 VAL B O 1
ATOM 7282 N N . ILE B 1 467 ? -18.723 44.320 2.186 1.00 9.26 442 ILE B N 1
ATOM 7283 C CA . ILE B 1 467 ? -19.409 45.396 1.431 1.00 9.38 442 ILE B CA 1
ATOM 7284 C C . ILE B 1 467 ? -18.424 45.926 0.392 1.00 9.59 442 ILE B C 1
ATOM 7285 O O . ILE B 1 467 ? -17.277 46.236 0.764 1.00 9.77 442 ILE B O 1
ATOM 7290 N N . VAL B 1 468 ? -18.868 46.020 -0.852 1.00 9.56 443 VAL B N 1
ATOM 7291 C CA . VAL B 1 468 ? -18.043 46.584 -1.952 1.00 9.99 443 VAL B CA 1
ATOM 7292 C C . VAL B 1 468 ? -18.859 47.684 -2.614 1.00 10.27 443 VAL B C 1
ATOM 7293 O O . VAL B 1 468 ? -19.977 47.401 -3.092 1.00 10.80 443 VAL B O 1
ATOM 7297 N N . GLY B 1 469 ? -18.324 48.898 -2.643 1.00 10.76 444 GLY B N 1
ATOM 7298 C CA . GLY B 1 469 ? -19.027 50.038 -3.255 1.00 12.15 444 GLY B CA 1
ATOM 7299 C C . GLY B 1 469 ? -20.389 50.237 -2.608 1.00 11.66 444 GLY B C 1
ATOM 7300 O O . GLY B 1 469 ? -21.363 50.563 -3.310 1.00 13.43 444 GLY B O 1
ATOM 7301 N N . GLY B 1 470 ? -20.476 50.014 -1.300 1.00 11.43 445 GLY B N 1
ATOM 7302 C CA . GLY B 1 470 ? -21.719 50.203 -0.528 1.00 12.49 445 GLY B CA 1
ATOM 7303 C C . GLY B 1 470 ? -22.683 49.028 -0.601 1.00 11.63 445 GLY B C 1
ATOM 7304 O O . GLY B 1 470 ? -23.695 49.063 0.107 1.00 13.41 445 GLY B O 1
ATOM 7305 N N . ARG B 1 471 ? -22.401 48.015 -1.418 1.00 11.64 446 ARG B N 1
ATOM 7306 C CA . ARG B 1 471 ? -23.297 46.854 -1.622 1.00 11.91 446 ARG B CA 1
ATOM 7307 C C . ARG B 1 471 ? -22.847 45.694 -0.738 1.00 11.25 446 ARG B C 1
ATOM 7308 O O . ARG B 1 471 ? -21.686 45.283 -0.817 1.00 10.94 446 ARG B O 1
ATOM 7316 N N . THR B 1 472 ? -23.764 45.142 0.047 1.00 11.34 447 THR B N 1
ATOM 7317 C CA . THR B 1 472 ? -23.471 43.947 0.861 1.00 11.29 447 THR B CA 1
ATOM 7318 C C . THR B 1 472 ? -23.410 42.710 -0.031 1.00 11.19 447 THR B C 1
ATOM 7319 O O . THR B 1 472 ? -24.425 42.352 -0.641 1.00 11.87 447 THR B O 1
ATOM 7323 N N . LEU B 1 473 ? -22.257 42.052 -0.072 1.00 10.54 448 LEU B N 1
ATOM 7324 C CA . LEU B 1 473 ? -22.060 40.809 -0.852 1.00 10.17 448 LEU B CA 1
ATOM 7325 C C . LEU B 1 473 ? -22.038 39.586 0.056 1.00 9.68 448 LEU B C 1
ATOM 7326 O O . LEU B 1 473 ? -22.321 38.487 -0.421 1.00 10.76 448 LEU B O 1
ATOM 7331 N N . VAL B 1 474 ? -21.614 39.760 1.310 1.00 9.81 449 VAL B N 1
ATOM 7332 C CA . VAL B 1 474 ? -21.528 38.662 2.306 1.00 10.22 449 VAL B CA 1
ATOM 7333 C C . VAL B 1 474 ? -22.124 39.214 3.592 1.00 10.14 449 VAL B C 1
ATOM 7334 O O . VAL B 1 474 ? -21.832 40.360 3.923 1.00 10.02 449 VAL B O 1
ATOM 7338 N N . GLU B 1 475 ? -22.947 38.424 4.264 1.00 10.52 450 GLU B N 1
ATOM 7339 C CA . GLU B 1 475 ? -23.558 38.827 5.551 1.00 11.55 450 GLU B CA 1
ATOM 7340 C C . GLU B 1 475 ? -23.746 37.570 6.382 1.00 11.38 450 GLU B C 1
ATOM 7341 O O . GLU B 1 475 ? -24.175 36.556 5.828 1.00 11.85 450 GLU B O 1
ATOM 7347 N N . GLY B 1 476 ? -23.356 37.615 7.653 1.00 12.38 451 GLY B N 1
ATOM 7348 C CA . GLY B 1 476 ? -23.424 36.416 8.503 1.00 13.63 451 GLY B CA 1
ATOM 7349 C C . GLY B 1 476 ? -22.563 35.299 7.946 1.00 13.35 451 GLY B C 1
ATOM 7350 O O . GLY B 1 476 ? -22.859 34.123 8.185 1.00 15.75 451 GLY B O 1
ATOM 7351 N N . GLY B 1 477 ? -21.508 35.638 7.207 1.00 12.56 452 GLY B N 1
ATOM 7352 C CA . GLY B 1 477 ? -20.605 34.633 6.635 1.00 13.70 452 GLY B CA 1
ATOM 7353 C C . GLY B 1 477 ? -21.193 33.927 5.435 1.00 13.00 452 GLY B C 1
ATOM 7354 O O . GLY B 1 477 ? -20.603 32.916 5.035 1.00 17.37 452 GLY B O 1
ATOM 7355 N N . ARG B 1 478 ? -22.274 34.445 4.849 1.00 11.14 453 ARG B N 1
ATOM 7356 C CA . ARG B 1 478 ? -22.965 33.814 3.704 1.00 11.18 453 ARG B CA 1
ATOM 7357 C C . ARG B 1 478 ? -23.108 34.808 2.555 1.00 10.98 453 ARG B C 1
ATOM 7358 O O . ARG B 1 478 ? -23.345 35.999 2.796 1.00 11.58 453 ARG B O 1
ATOM 7366 N N . GLY B 1 479 ? -22.978 34.312 1.330 1.00 11.79 454 GLY B N 1
ATOM 7367 C CA . GLY B 1 479 ? -23.252 35.130 0.144 1.00 12.29 454 GLY B CA 1
ATOM 7368 C C . GLY B 1 479 ? -24.677 35.650 0.161 1.00 12.11 454 GLY B C 1
ATOM 7369 O O . GLY B 1 479 ? -25.605 34.866 0.458 1.00 14.33 454 GLY B O 1
ATOM 7370 N N . VAL B 1 480 ? -24.847 36.920 -0.184 1.00 11.32 455 VAL B N 1
ATOM 7371 C CA . VAL B 1 480 ? -26.167 37.595 -0.297 1.00 11.61 455 VAL B CA 1
ATOM 7372 C C . VAL B 1 480 ? -26.770 37.281 -1.671 1.00 11.61 455 VAL B C 1
ATOM 7373 O O . VAL B 1 480 ? -27.936 36.892 -1.738 1.00 12.42 455 VAL B O 1
ATOM 7377 N N . GLU B 1 481 ? -25.986 37.449 -2.731 1.00 12.38 456 GLU B N 1
ATOM 7378 C CA . GLU B 1 481 ? -26.415 37.124 -4.113 1.00 12.17 456 GLU B CA 1
ATOM 7379 C C . GLU B 1 481 ? -25.776 35.811 -4.573 1.00 11.65 456 GLU B C 1
ATOM 7380 O O . GLU B 1 481 ? -26.342 35.131 -5.423 1.00 12.33 456 GLU B O 1
ATOM 7386 N N . VAL B 1 482 ? -24.627 35.443 -4.042 1.00 11.89 457 VAL B N 1
ATOM 7387 C CA . VAL B 1 482 ? -23.960 34.177 -4.427 1.00 11.95 457 VAL B CA 1
ATOM 7388 C C . VAL B 1 482 ? -24.826 33.001 -3.969 1.00 11.52 457 VAL B C 1
ATOM 7389 O O . VAL B 1 482 ? -25.264 32.982 -2.796 1.00 12.36 457 VAL B O 1
ATOM 7393 N N A ASP B 1 483 ? -25.025 32.041 -4.875 0.50 11.33 458 ASP B N 1
ATOM 7394 N N B ASP B 1 483 ? -25.104 32.061 -4.881 0.50 12.41 458 ASP B N 1
ATOM 7395 C CA A ASP B 1 483 ? -25.645 30.720 -4.616 0.50 11.41 458 ASP B CA 1
ATOM 7396 C CA B ASP B 1 483 ? -25.635 30.711 -4.550 0.50 12.73 458 ASP B CA 1
ATOM 7397 C C A ASP B 1 483 ? -24.502 29.746 -4.316 0.50 11.03 458 ASP B C 1
ATOM 7398 C C B ASP B 1 483 ? -24.422 29.829 -4.312 0.50 11.58 458 ASP B C 1
ATOM 7399 O O A ASP B 1 483 ? -23.987 29.152 -5.263 0.50 11.58 458 ASP B O 1
ATOM 7400 O O B ASP B 1 483 ? -23.757 29.419 -5.276 0.50 11.43 458 ASP B O 1
ATOM 7409 N N . GLU B 1 484 ? -24.100 29.627 -3.049 1.00 11.38 459 GLU B N 1
ATOM 7410 C CA . GLU B 1 484 ? -22.820 28.991 -2.683 1.00 11.67 459 GLU B CA 1
ATOM 7411 C C . GLU B 1 484 ? -22.768 27.547 -3.176 1.00 11.45 459 GLU B C 1
ATOM 7412 O O . GLU B 1 484 ? -21.724 27.131 -3.728 1.00 11.65 459 GLU B O 1
ATOM 7418 N N . ALA B 1 485 ? -23.815 26.773 -2.931 1.00 12.07 460 ALA B N 1
ATOM 7419 C CA . ALA B 1 485 ? -23.832 25.347 -3.305 1.00 13.10 460 ALA B CA 1
ATOM 7420 C C . ALA B 1 485 ? -23.792 25.247 -4.828 1.00 12.87 460 ALA B C 1
ATOM 7421 O O . ALA B 1 485 ? -23.086 24.383 -5.344 1.00 13.54 460 ALA B O 1
ATOM 7423 N N . ALA B 1 486 ? -24.537 26.104 -5.531 1.00 13.42 461 ALA B N 1
ATOM 7424 C CA . ALA B 1 486 ? -24.575 26.089 -7.010 1.00 14.35 461 ALA B CA 1
ATOM 7425 C C . ALA B 1 486 ? -23.200 26.479 -7.577 1.00 13.07 461 ALA B C 1
ATOM 7426 O O . ALA B 1 486 ? -22.756 25.825 -8.535 1.00 14.07 461 ALA B O 1
ATOM 7428 N N . LEU B 1 487 ? -22.525 27.495 -7.032 1.00 13.07 462 LEU B N 1
ATOM 7429 C CA . LEU B 1 487 ? -21.177 27.872 -7.533 1.00 13.42 462 LEU B CA 1
ATOM 7430 C C . LEU B 1 487 ? -20.240 26.682 -7.339 1.00 11.71 462 LEU B C 1
ATOM 7431 O O . LEU B 1 487 ? -19.424 26.374 -8.241 1.00 12.92 462 LEU B O 1
ATOM 7436 N N . ARG B 1 488 ? -20.292 26.072 -6.160 1.00 11.00 463 ARG B N 1
ATOM 7437 C CA . ARG B 1 488 ? -19.429 24.907 -5.886 1.00 11.73 463 ARG B CA 1
ATOM 7438 C C . ARG B 1 488 ? -19.704 23.796 -6.906 1.00 12.04 463 ARG B C 1
ATOM 7439 O O . ARG B 1 488 ? -18.755 23.252 -7.498 1.00 12.67 463 ARG B O 1
ATOM 7447 N N . ASP B 1 489 ? -20.967 23.446 -7.100 1.00 12.16 464 ASP B N 1
ATOM 7448 C CA . ASP B 1 489 ? -21.294 22.287 -7.957 1.00 13.72 464 ASP B CA 1
ATOM 7449 C C . ASP B 1 489 ? -20.898 22.574 -9.415 1.00 13.07 464 ASP B C 1
ATOM 7450 O O . ASP B 1 489 ? -20.419 21.652 -10.068 1.00 14.39 464 ASP B O 1
ATOM 7455 N N . ARG B 1 490 ? -21.027 23.810 -9.887 1.00 12.83 465 ARG B N 1
ATOM 7456 C CA . ARG B 1 490 ? -20.603 24.172 -11.267 1.00 13.63 465 ARG B CA 1
ATOM 7457 C C . ARG B 1 490 ? -19.079 24.070 -11.357 1.00 12.62 465 ARG B C 1
ATOM 7458 O O . ARG B 1 490 ? -18.567 23.573 -12.358 1.00 14.28 465 ARG B O 1
ATOM 7466 N N . TYR B 1 491 ? -18.364 24.500 -10.323 1.00 12.02 466 TYR B N 1
ATOM 7467 C CA . TYR B 1 491 ? -16.882 24.389 -10.288 1.00 12.40 466 TYR B CA 1
ATOM 7468 C C . TYR B 1 491 ? -16.480 22.919 -10.347 1.00 11.81 466 TYR B C 1
ATOM 7469 O O . TYR B 1 491 ? -15.587 22.567 -11.122 1.00 13.22 466 TYR B O 1
ATOM 7478 N N . LEU B 1 492 ? -17.139 22.063 -9.569 1.00 12.24 467 LEU B N 1
ATOM 7479 C CA . LEU B 1 492 ? -16.758 20.633 -9.521 1.00 12.66 467 LEU B CA 1
ATOM 7480 C C . LEU B 1 492 ? -17.020 19.964 -10.872 1.00 13.43 467 LEU B C 1
ATOM 7481 O O . LEU B 1 492 ? -16.197 19.165 -11.301 1.00 14.28 467 LEU B O 1
ATOM 7486 N N . GLN B 1 493 ? -18.125 20.296 -11.529 1.00 13.85 468 GLN B N 1
ATOM 7487 C CA . GLN B 1 493 ? -18.442 19.736 -12.867 1.00 15.27 468 GLN B CA 1
ATOM 7488 C C . GLN B 1 493 ? -17.377 20.201 -13.864 1.00 15.45 468 GLN B C 1
ATOM 7489 O O . GLN B 1 493 ? -16.916 19.389 -14.681 1.00 15.86 468 GLN B O 1
ATOM 7495 N N . ALA B 1 494 ? -17.005 21.477 -13.823 1.00 14.90 469 ALA B N 1
ATOM 7496 C CA . ALA B 1 494 ? -15.982 22.055 -14.721 1.00 15.47 469 ALA B CA 1
ATOM 7497 C C . ALA B 1 494 ? -14.637 21.380 -14.457 1.00 14.45 469 ALA B C 1
ATOM 7498 O O . ALA B 1 494 ? -13.924 20.997 -15.395 1.00 15.42 469 ALA B O 1
ATOM 7500 N N . LEU B 1 495 ? -14.296 21.233 -13.191 1.00 15.18 470 LEU B N 1
ATOM 7501 C CA . LEU B 1 495 ? -13.033 20.569 -12.794 1.00 15.74 470 LEU B CA 1
ATOM 7502 C C . LEU B 1 495 ? -13.013 19.127 -13.310 1.00 16.09 470 LEU B C 1
ATOM 7503 O O . LEU B 1 495 ? -11.968 18.681 -13.796 1.00 17.28 470 LEU B O 1
ATOM 7508 N N . ARG B 1 496 ? -14.143 18.426 -13.267 1.00 16.40 471 ARG B N 1
ATOM 7509 C CA . ARG B 1 496 ? -14.229 17.028 -13.760 1.00 17.70 471 ARG B CA 1
ATOM 7510 C C . ARG B 1 496 ? -13.857 16.998 -15.244 1.00 18.43 471 ARG B C 1
ATOM 7511 O O . ARG B 1 496 ? -13.015 16.170 -15.626 1.00 19.29 471 ARG B O 1
ATOM 7519 N N . GLY B 1 497 ? -14.457 17.876 -16.051 1.00 17.97 472 GLY B N 1
ATOM 7520 C CA . GLY B 1 497 ? -14.182 17.934 -17.497 1.00 19.22 472 GLY B CA 1
ATOM 7521 C C . GLY B 1 497 ? -12.722 18.251 -17.770 1.00 17.64 472 GLY B C 1
ATOM 7522 O O . GLY B 1 497 ? -12.063 17.513 -18.508 1.00 18.86 472 GLY B O 1
ATOM 7523 N N . PHE B 1 498 ? -12.198 19.310 -17.168 1.00 16.40 473 PHE B N 1
ATOM 7524 C CA . PHE B 1 498 ? -10.814 19.778 -17.435 1.00 16.92 473 PHE B CA 1
ATOM 7525 C C . PHE B 1 498 ? -9.804 18.720 -16.979 1.00 17.82 473 PHE B C 1
ATOM 7526 O O . PHE B 1 498 ? -8.824 18.465 -17.695 1.00 18.66 473 PHE B O 1
ATOM 7534 N N . THR B 1 499 ? -10.044 18.107 -15.822 1.00 17.76 474 THR B N 1
ATOM 7535 C CA . THR B 1 499 ? -9.122 17.125 -15.204 1.00 19.48 474 THR B CA 1
ATOM 7536 C C . THR B 1 499 ? -9.059 15.875 -16.084 1.00 19.75 474 THR B C 1
ATOM 7537 O O . THR B 1 499 ? -7.940 15.382 -16.348 1.00 23.15 474 THR B O 1
ATOM 7541 N N . THR B 1 500 ? -10.207 15.372 -16.533 1.00 21.41 475 THR B N 1
ATOM 7542 C CA . THR B 1 500 ? -10.269 14.116 -17.327 1.00 22.11 475 THR B CA 1
ATOM 7543 C C . THR B 1 500 ? -9.744 14.381 -18.743 1.00 22.78 475 THR B C 1
ATOM 7544 O O . THR B 1 500 ? -8.983 13.548 -19.242 1.00 26.12 475 THR B O 1
ATOM 7548 N N . ARG B 1 501 ? -10.089 15.516 -19.349 1.00 22.45 476 ARG B N 1
ATOM 7549 C CA . ARG B 1 501 ? -9.801 15.775 -20.784 1.00 22.99 476 ARG B CA 1
ATOM 7550 C C . ARG B 1 501 ? -8.406 16.387 -20.951 1.00 23.47 476 ARG B C 1
ATOM 7551 O O . ARG B 1 501 ? -7.623 15.840 -21.743 1.00 26.63 476 ARG B O 1
ATOM 7559 N N . ALA B 1 502 ? -8.119 17.510 -20.287 1.00 23.22 477 ALA B N 1
ATOM 7560 C CA . ALA B 1 502 ? -6.874 18.295 -20.483 1.00 23.63 477 ALA B CA 1
ATOM 7561 C C . ALA B 1 502 ? -5.722 17.712 -19.654 1.00 24.37 477 ALA B C 1
ATOM 7562 O O . ALA B 1 502 ? -4.590 17.697 -20.162 1.00 26.87 477 ALA B O 1
ATOM 7564 N N . LEU B 1 503 ? -5.978 17.269 -18.420 1.00 23.92 478 LEU B N 1
ATOM 7565 C CA . LEU B 1 503 ? -4.917 16.739 -17.523 1.00 24.24 478 LEU B CA 1
ATOM 7566 C C . LEU B 1 503 ? -4.814 15.216 -17.654 1.00 26.21 478 LEU B C 1
ATOM 7567 O O . LEU B 1 503 ? -3.847 14.657 -17.108 1.00 30.63 478 LEU B O 1
ATOM 7572 N N . ARG B 1 504 ? -5.764 14.572 -18.337 1.00 27.56 479 ARG B N 1
ATOM 7573 C CA . ARG B 1 504 ? -5.714 13.125 -18.694 1.00 29.48 479 ARG B CA 1
ATOM 7574 C C . ARG B 1 504 ? -5.699 12.251 -17.432 1.00 29.35 479 ARG B C 1
ATOM 7575 O O . ARG B 1 504 ? -5.108 11.158 -17.478 1.00 32.75 479 ARG B O 1
ATOM 7583 N N . VAL B 1 505 ? -6.337 12.696 -16.350 1.00 28.18 480 VAL B N 1
ATOM 7584 C CA . VAL B 1 505 ? -6.555 11.852 -15.138 1.00 28.85 480 VAL B CA 1
ATOM 7585 C C . VAL B 1 505 ? -7.755 10.950 -15.429 1.00 29.95 480 VAL B C 1
ATOM 7586 O O . VAL B 1 505 ? -8.806 11.436 -15.844 1.00 30.36 480 VAL B O 1
ATOM 7590 N N . PRO B 1 506 ? -7.641 9.616 -15.246 1.00 33.68 481 PRO B N 1
ATOM 7591 C CA . PRO B 1 506 ? -8.770 8.713 -15.474 1.00 33.17 481 PRO B CA 1
ATOM 7592 C C . PRO B 1 506 ? -10.029 9.091 -14.679 1.00 32.98 481 PRO B C 1
ATOM 7593 O O . PRO B 1 506 ? -9.910 9.426 -13.512 1.00 33.54 481 PRO B O 1
ATOM 7597 N N . ALA B 1 507 ? -11.192 9.011 -15.330 1.00 31.70 482 ALA B N 1
ATOM 7598 C CA . ALA B 1 507 ? -12.532 9.254 -14.746 1.00 33.44 482 ALA B CA 1
ATOM 7599 C C . ALA B 1 507 ? -12.722 8.398 -13.490 1.00 33.53 482 ALA B C 1
ATOM 7600 O O . ALA B 1 507 ? -13.393 8.868 -12.548 1.00 31.48 482 ALA B O 1
ATOM 7602 N N . GLU B 1 508 ? -12.145 7.190 -13.489 1.00 34.92 483 GLU B N 1
ATOM 7603 C CA . GLU B 1 508 ? -12.285 6.178 -12.407 1.00 35.65 483 GLU B CA 1
ATOM 7604 C C . GLU B 1 508 ? -11.747 6.758 -11.092 1.00 34.65 483 GLU B C 1
ATOM 7605 O O . GLU B 1 508 ? -12.309 6.410 -10.017 1.00 33.64 483 GLU B O 1
ATOM 7611 N N . ALA B 1 509 ? -10.726 7.624 -11.178 1.00 33.44 484 ALA B N 1
ATOM 7612 C CA . ALA B 1 509 ? -10.072 8.288 -10.026 1.00 32.15 484 ALA B CA 1
ATOM 7613 C C . ALA B 1 509 ? -10.832 9.557 -9.615 1.00 31.66 484 ALA B C 1
ATOM 7614 O O . ALA B 1 509 ? -10.796 9.896 -8.418 1.00 35.13 484 ALA B O 1
ATOM 7616 N N . VAL B 1 510 ? -11.480 10.240 -10.560 1.00 29.31 485 VAL B N 1
ATOM 7617 C CA . VAL B 1 510 ? -12.096 11.583 -10.344 1.00 26.31 485 VAL B CA 1
ATOM 7618 C C . VAL B 1 510 ? -13.531 11.433 -9.807 1.00 27.30 485 VAL B C 1
ATOM 7619 O O . VAL B 1 510 ? -13.852 12.103 -8.821 1.00 26.59 485 VAL B O 1
ATOM 7623 N N . ASP B 1 511 ? -14.377 10.614 -10.437 1.00 23.86 486 ASP B N 1
ATOM 7624 C CA . ASP B 1 511 ? -15.857 10.683 -10.248 1.00 26.13 486 ASP B CA 1
ATOM 7625 C C . ASP B 1 511 ? -16.275 10.269 -8.833 1.00 25.54 486 ASP B C 1
ATOM 7626 O O . ASP B 1 511 ? -17.155 10.895 -8.237 1.00 23.58 486 ASP B O 1
ATOM 7631 N N . PRO B 1 512 ? -15.724 9.178 -8.248 1.00 25.70 487 PRO B N 1
ATOM 7632 C CA . PRO B 1 512 ? -16.101 8.784 -6.885 1.00 24.01 487 PRO B CA 1
ATOM 7633 C C . PRO B 1 512 ? -15.690 9.816 -5.818 1.00 22.29 487 PRO B C 1
ATOM 7634 O O . PRO B 1 512 ? -16.403 9.952 -4.841 1.00 21.12 487 PRO B O 1
ATOM 7638 N N . VAL B 1 513 ? -14.574 10.526 -6.019 1.00 21.52 488 VAL B N 1
ATOM 7639 C CA . VAL B 1 513 ? -14.139 11.644 -5.131 1.00 20.42 488 VAL B CA 1
ATOM 7640 C C . VAL B 1 513 ? -15.178 12.760 -5.207 1.00 19.99 488 VAL B C 1
ATOM 7641 O O . VAL B 1 513 ? -15.556 13.283 -4.158 1.00 22.07 488 VAL B O 1
ATOM 7645 N N . LEU B 1 514 ? -15.615 13.134 -6.408 1.00 21.49 489 LEU B N 1
ATOM 7646 C CA . LEU B 1 514 ? -16.668 14.163 -6.548 1.00 21.25 489 LEU B CA 1
ATOM 7647 C C . LEU B 1 514 ? -17.964 13.660 -5.894 1.00 22.68 489 LEU B C 1
ATOM 7648 O O . LEU B 1 514 ? -18.671 14.486 -5.304 1.00 22.31 489 LEU B O 1
ATOM 7653 N N . ALA B 1 515 ? -18.277 12.364 -5.983 1.00 24.43 490 ALA B N 1
ATOM 7654 C CA . ALA B 1 515 ? -19.509 11.784 -5.396 1.00 25.38 490 ALA B CA 1
ATOM 7655 C C . ALA B 1 515 ? -19.468 11.876 -3.861 1.00 24.26 490 ALA B C 1
ATOM 7656 O O . ALA B 1 515 ? -20.532 12.032 -3.246 1.00 26.63 490 ALA B O 1
ATOM 7658 N N . GLU B 1 516 ? -18.278 11.799 -3.260 1.00 23.83 491 GLU B N 1
ATOM 7659 C CA . GLU B 1 516 ? -18.086 11.823 -1.786 1.00 23.34 491 GLU B CA 1
ATOM 7660 C C . GLU B 1 516 ? -18.026 13.256 -1.244 1.00 21.44 491 GLU B C 1
ATOM 7661 O O . GLU B 1 516 ? -17.997 13.408 -0.004 1.00 21.81 491 GLU B O 1
ATOM 7667 N N . VAL B 1 517 ? -17.954 14.276 -2.102 1.00 20.25 492 VAL B N 1
ATOM 7668 C CA . VAL B 1 517 ? -18.003 15.689 -1.633 1.00 17.67 492 VAL B CA 1
ATOM 7669 C C . VAL B 1 517 ? -19.208 15.810 -0.698 1.00 17.56 492 VAL B C 1
ATOM 7670 O O . VAL B 1 517 ? -20.300 15.283 -1.049 1.00 21.08 492 VAL B O 1
ATOM 7674 N N . ALA B 1 518 ? -19.015 16.470 0.449 1.00 17.29 493 ALA B N 1
ATOM 7675 C CA . ALA B 1 518 ? -20.076 16.717 1.445 1.00 18.34 493 ALA B CA 1
ATOM 7676 C C . ALA B 1 518 ? -20.978 17.837 0.930 1.00 18.86 493 ALA B C 1
ATOM 7677 O O . ALA B 1 518 ? -20.618 19.008 1.089 1.00 24.25 493 ALA B O 1
ATOM 7679 N N . ARG B 1 519 ? -22.097 17.488 0.299 1.00 17.72 494 ARG B N 1
ATOM 7680 C CA . ARG B 1 519 ? -23.124 18.468 -0.143 1.00 17.21 494 ARG B CA 1
ATOM 7681 C C . ARG B 1 519 ? -24.307 18.413 0.820 1.00 17.99 494 ARG B C 1
ATOM 7682 O O . ARG B 1 519 ? -25.254 19.197 0.658 1.00 23.72 494 ARG B O 1
#

Foldseek 3Di:
DFKEKEFQDWEQFLPPVRDIAHRKMWIAGFFFTADTHRPVRVVVVLVVDDPVSNVVYHYHHQNQWYKAFFFAFAAAALAQLCQCPFVHDLDDPDCPPPDQDAQAPQGPQQVVQVVLVCLVVLQVVADLLLQLLSLLLSVVLQVLLRHQAYHHQAYSGDQVSNVVSCVVLVGAYATEYRAFQWHQHPVDQAIDGRDDLVVSVVVRVVSQVVCVPPPSLRYHYEYEYAAQNRADLNNLLSNQVVCVVVVFAYEYEFLFGNCQQVSCCRHVVGGRLVSNVVSVNLAQRYEYELNQNADPVSLVSNVVRLAEYEYEQLCQVVNNTDSPQVRVSLLVSVVVPRLYAYHHYYYNDDGAHLLSRLLRCQVPSCVNVVHNPSQPLSNSSQRRFQSSCSNRVNNCATRGSDGPHTPWMWIFRQPDPLNPPPPCSSVSCSVPNGSQRTAWTAGSNRTQGHRSHGPPDPSVVSVVSNLVSSLCSCCRVVVDPNVSNVVSVVPDPD/DLVVAPDDFLFKEKEFQDWEQFLPPVSDIAHRKIWIDGGFFTADIHHRVVVVVVLVPDDPVSNVVYHYHHQNQWYKAFFFAFAAAALAQLCQCPFVHDLDDPDCPPPDQAAQAPQGPQQVVQVVLVCLVVLQVVADLLLQLLSLLLSVVLQVLLRHQAYHHQAYSGDQVSNVVSCSNLVGAYATEYRAFQWHQHPVDQATDGRDDLVVRLVSRVVSQVVCVPPPSLRYHYEYEYAEQNRADLSNLLSNQVVCVVVVFAYEYEFLFGNCQQVSCCRHVVGGRLVSNVVSVNLACRYEYELNQNADPVSLVSNVVRLAEYEYEQLCCVVNNTDSPQPRVSLLVSVVVPRQYAYHHYDHNDDGAHLLSRLLRCQVPSCVNVVHNPSQPLSNSLQRRFQSSCSNRVNNQATRGNDGPHTPWMWIFRQNDPLNPPPPCVSVSCSVPNGSQRGAWTAGSSRTQGHRSHGPPDPNVVSVVSNLVSSLCSCCRVVVDDNVSRVVSVVPPDD

Nearest PDB structures (foldseek):
  6sj0-assembly1_B  TM=9.996E-01  e=3.133E-100  Streptomyces sp.
  4gbd-assembly1_B  TM=8.876E-01  e=1.244E-30  Pseudomonas aeruginosa PAO1
  4dzh-assembly1_A-2  TM=8.682E-01  e=6.472E-29  Xanthomonas campestris pv. campestris str. ATCC 33913
  4f0r-assembly1_A  TM=8.547E-01  e=8.139E-29  Chromobacterium violaceum ATCC 12472
  4v1y-assembly2_G  TM=7.784E-01  e=1.047E-30  Pseudomonas sp. ADP

Solvent-accessible surface area: 32964 Å² total; per-residue (Å²): 86,32,2,13,10,2,39,26,2,22,0,4,2,4,24,75,130,17,28,22,40,39,146,0,1,0,0,2,37,72,60,95,1,58,8,16,0,71,46,115,92,0,73,124,23,0,104,87,22,81,99,64,39,62,89,134,19,102,150,43,112,0,68,90,17,0,0,0,1,2,0,0,0,1,0,7,26,0,14,13,0,26,0,1,66,50,89,2,5,72,37,82,41,39,3,99,91,54,147,65,52,53,30,6,37,2,6,68,15,68,80,0,0,27,38,34,22,145,11,37,47,42,18,129,44,1,62,105,118,15,0,34,16,0,0,14,8,3,0,5,12,27,0,22,5,0,2,1,0,0,0,1,0,1,5,3,1,49,30,89,0,1,1,60,0,0,90,130,6,12,0,6,0,2,0,0,15,21,0,0,0,0,18,1,18,106,128,98,101,154,27,74,96,49,72,93,8,116,88,7,15,56,56,0,58,70,7,31,51,50,8,81,92,26,128,63,50,40,13,82,6,1,1,1,0,3,6,0,0,0,0,0,65,75,0,1,130,17,1,18,92,2,6,122,124,65,100,20,12,1,0,0,16,1,3,8,6,107,56,5,27,100,14,0,118,66,20,32,60,48,6,3,1,42,10,0,31,141,14,46,3,19,48,105,34,1,0,0,0,7,0,0,33,11,67,98,105,7,36,139,56,0,52,87,18,112,1,5,0,0,0,0,3,0,20,1,0,6,10,0,9,4,0,5,32,70,55,17,11,0,2,37,5,44,142,63,42,6,32,3,1,1,0,9,13,25,26,0,17,11,25,8,10,1,2,2,1,0,8,0,0,7,3,12,0,0,8,48,38,2,34,30,33,19,0,9,10,6,16,0,2,0,1,0,0,46,32,0,0,107,4,4,74,1,53,100,20,3,4,3,2,54,86,48,25,22,0,6,0,0,1,0,108,25,45,57,40,15,11,19,15,18,30,9,10,1,17,2,1,0,25,7,6,7,3,30,42,1,22,4,0,2,5,15,0,128,21,12,0,92,55,12,170,14,78,158,21,87,44,48,36,6,33,56,109,2,4,137,9,0,87,21,0,0,34,111,15,34,197,17,85,33,142,39,0,55,75,37,18,88,106,17,32,140,130,75,94,125,36,17,110,64,87,34,26,1,14,3,1,34,22,2,23,0,3,1,3,28,90,150,19,26,23,41,55,158,0,0,0,0,1,39,63,61,94,2,67,15,23,0,61,31,117,94,0,62,120,27,0,116,92,38,73,119,60,46,82,87,127,25,104,134,40,110,0,65,105,22,0,0,0,2,3,0,0,0,1,0,4,25,0,15,14,0,29,0,1,69,43,81,2,6,77,40,82,43,39,3,96,89,53,145,64,51,45,32,5,37,3,6,66,15,66,78,1,0,27,41,34,22,146,8,28,42,38,19,129,44,1,60,92,120,15,0,69,17,0,0,20,7,3,0,6,12,27,0,19,5,0,3,1,0,0,0,1,0,0,4,2,1,56,30,86,0,1,0,35,0,0,42,75,3,5,0,7,0,2,0,0,6,17,0,0,0,0,17,1,18,103,132,94,110,129,29,67,94,43,68,93,10,111,80,6,21,60,53,0,55,70,7,28,52,48,9,80,91,26,94,21,52,19,12,82,7,0,0,1,0,4,4,0,0,0,0,0,60,76,0,0,132,16,0,22,91,2,5,122,130,62,99,19,11,1,0,0,15,1,2,7,5,109,56,5,30,100,14,0,119,64,22,31,63,44,6,3,1,44,8,0,32,130,16,46,5,21,48,99,31,0,0,0,0,7,0,0,36,10,66,110,111,7,36,147,57,0,58,86,17,184,1,5,0,0,0,0,3,0,20,0,0,8,9,0,9,4,0,3,31,72,54,16,11,0,2,34,4,48,141,64,65,10,44,3,1,1,1,6,10,30,22,0,16,10,27,9,12,2,2,1,1,0,7,1,0,8,3,12,0,0,9,45,40,2,34,28,34,20,0,8,10,5,16,0,2,0,0,0,0,49,34,0,0,107,5,5,82,2,55,99,22,2,4,2,1,55,86,48,21,23,0,7,0,0,1,0,123,25,52,54,40,16,9,19,14,16,32,10,10,1,15,1,1,1,21,6,6,7,2,32,42,1,8,4,0,1,6,15,0,49,22,4,0,106,41,12,160,17,72,114,24,98,43,55,38,6,40,44,114,2,2,129,10,0,88,18,0,0,31,110,10,33,189,18,86,32,143,41,0,54,81,48,17,80,100,19,43,139

Secondary structure (DSSP, 8-state):
--EEEEESSEEE---TT--EETTEEEEEETTEEEEEEEHHHHHHHHHTS-HHHHHT-EEEE-TTEEEEEPEEEEEE---GGGTTTSS-TTS-S--TT----TTSTT--HHHHHHHHHTHHHHHHHS-HHHHHHHHHHHHHHHHHTTEEEEEESS-SS-HHHHHHHHHHHT-EEEE------EE--TT-SS-EE-S-HHHHHHHHHHHHHHHTT--SS-EEE--EES-GGG--HHHHHHHHHHHHHHT--EEEEES-STTHHHHHHHHHSS-HHHHHHHTT-SSTTEEEEE--S--HHHHHHHHHHT-EEEE-TTTHHHHT--TTTTT-HHHHHHHTT-EEEE-----SS----HHHHHHHHHHHHHHHTT-TTSS-HHHHHHHTTHHHHHHHT-TTTSSS--TTSB--EEEEE--SGGGTT-S-HHHHHHHH--GGGEEEEEETTEEEEETTEESS--HHHHHHHHHHHHHHHHHHTS---HHHHHHHHHH---/-GGGT--S---EEEEESSEEE---TT--EETTEEEEEETTEEEEEEEHHHHHHHHTTS-HHHHHT-EEEE-TTEEEEEPEEEEEE---GGGTTTSS-TTS-S--TT----TTSTT--HHHHHHHHHTHHHHHHHS-HHHHHHHHHHHHHHHHHTTEEEEEESS-SS-HHHHHHHHHHHT-EEEE------EE--TT-SSPEE-S-HHHHHHHHHHHHHHHHT--SS-EEE--EES-GGG--HHHHHHHHHHHHHHT--EEEEES-STTHHHHHHHHHSS-HHHHHHHTT--STTEEEEE--S--HHHHHHHHHHT-EEEE-TTTHHHHT--TTTTT-HHHHHHHTT-EEEE-----SS----HHHHHHHHHHHHHHHHT-TTSS-HHHHHHHTTHHHHHHHT-TTTSSS--TTSB--EEEEE--SGGGTT-S-HHHHHHHH--GGGEEEEEETTEEEEETTEESS--HHHHHHHHHHHHHHHHHHTS---HHHHHHHHHTS--